Protein AF-A0AAE3ZMG8-F1 (afdb_monomer_lite)

Structure (mmCIF, N/CA/C/O backbone):
data_AF-A0AAE3ZMG8-F1
#
_entry.id   AF-A0AAE3ZMG8-F1
#
loop_
_atom_site.group_PDB
_atom_site.id
_atom_site.type_symbol
_atom_site.label_atom_id
_atom_site.label_alt_id
_atom_site.label_comp_id
_atom_site.label_asym_id
_atom_site.label_entity_id
_atom_site.label_seq_id
_atom_site.pdbx_PDB_ins_code
_atom_site.Cartn_x
_atom_site.Cartn_y
_atom_site.Cartn_z
_atom_site.occupancy
_atom_site.B_iso_or_equiv
_atom_site.auth_seq_id
_atom_site.auth_comp_id
_atom_site.auth_asym_id
_atom_site.auth_atom_id
_atom_site.pdbx_PDB_model_num
ATOM 1 N N . MET A 1 1 ? -21.920 10.314 2.705 1.00 50.03 1 MET A N 1
ATOM 2 C CA . MET A 1 1 ? -21.131 10.035 1.478 1.00 50.03 1 MET A CA 1
ATOM 3 C C . MET A 1 1 ? -19.921 9.108 1.680 1.00 50.03 1 MET A C 1
ATOM 5 O O . MET A 1 1 ? -19.613 8.367 0.763 1.00 50.03 1 MET A O 1
ATOM 9 N N . VAL A 1 2 ? -19.269 9.047 2.850 1.00 60.59 2 VAL A N 1
ATOM 10 C CA . VAL A 1 2 ? -17.964 8.353 3.040 1.00 60.59 2 VAL A CA 1
ATOM 11 C C . VAL A 1 2 ? -18.012 6.806 3.062 1.00 60.59 2 VAL A C 1
ATOM 13 O O . VAL A 1 2 ? -16.972 6.165 3.132 1.00 60.59 2 VAL A O 1
ATOM 16 N N . ARG A 1 3 ? -19.184 6.159 2.963 1.00 72.06 3 ARG A N 1
ATOM 17 C CA . ARG A 1 3 ? -19.316 4.702 3.212 1.00 72.06 3 ARG A CA 1
ATOM 18 C C . ARG A 1 3 ? -18.513 3.790 2.266 1.00 72.06 3 ARG A C 1
ATOM 20 O O . ARG A 1 3 ? -18.308 2.636 2.619 1.00 72.06 3 ARG A O 1
ATOM 27 N N . PHE A 1 4 ? -18.076 4.278 1.103 1.00 80.88 4 PHE A N 1
ATOM 28 C CA . PHE A 1 4 ? -17.367 3.464 0.103 1.00 80.88 4 PHE A CA 1
ATOM 29 C C . PHE A 1 4 ? -15.843 3.572 0.166 1.00 80.88 4 PHE A C 1
ATOM 31 O O . PHE A 1 4 ? -15.160 2.685 -0.338 1.00 80.88 4 PHE A O 1
ATOM 38 N N . LEU A 1 5 ? -15.300 4.638 0.763 1.00 88.12 5 LEU A N 1
ATOM 39 C CA . LEU A 1 5 ? -13.853 4.753 0.892 1.00 88.12 5 LEU A CA 1
ATOM 40 C C . LEU A 1 5 ? -13.399 3.851 2.046 1.00 88.12 5 LEU A C 1
ATOM 42 O O . LEU A 1 5 ? -13.980 3.924 3.134 1.00 88.12 5 LEU A O 1
ATOM 46 N N . PRO A 1 6 ? -12.366 3.013 1.844 1.00 90.50 6 PRO A N 1
ATOM 47 C CA . PRO A 1 6 ? -11.800 2.214 2.926 1.00 90.50 6 PRO A CA 1
ATOM 48 C C . PRO A 1 6 ? -11.409 3.153 4.067 1.00 90.50 6 PRO A C 1
ATOM 50 O O . PRO A 1 6 ? -10.982 4.279 3.810 1.00 90.50 6 PRO A O 1
ATOM 53 N N . SER A 1 7 ? -11.569 2.729 5.321 1.00 90.31 7 SER A N 1
ATOM 54 C CA . SER A 1 7 ? -11.161 3.528 6.484 1.00 90.31 7 SER A CA 1
ATOM 55 C C . SER A 1 7 ? -9.645 3.476 6.684 1.00 90.31 7 SER A C 1
ATOM 57 O O . SER A 1 7 ? -8.953 2.639 6.105 1.00 90.31 7 SER A O 1
ATOM 59 N N . ASP A 1 8 ? -9.082 4.409 7.459 1.00 90.50 8 ASP A N 1
ATOM 60 C CA . ASP A 1 8 ? -7.630 4.448 7.690 1.00 90.50 8 ASP A CA 1
ATOM 61 C C . ASP A 1 8 ? -7.142 3.172 8.387 1.00 90.50 8 ASP A C 1
ATOM 63 O O . ASP A 1 8 ? -6.090 2.630 8.056 1.00 90.50 8 ASP A O 1
ATOM 67 N N . LEU A 1 9 ? -7.994 2.634 9.261 1.00 92.94 9 LEU A N 1
ATOM 68 C CA . LEU A 1 9 ? -7.829 1.331 9.885 1.00 92.94 9 LEU A CA 1
ATOM 69 C C . LEU A 1 9 ? -7.692 0.200 8.854 1.00 92.94 9 LEU A C 1
ATOM 71 O O . LEU A 1 9 ? -6.789 -0.623 8.976 1.00 92.94 9 LEU A O 1
ATOM 75 N N . VAL A 1 10 ? -8.560 0.165 7.833 1.00 93.44 10 VAL A N 1
ATOM 76 C CA . VAL A 1 10 ? -8.515 -0.867 6.782 1.00 93.44 10 VAL A CA 1
ATOM 77 C C . VAL A 1 10 ? -7.213 -0.781 5.992 1.00 93.44 10 VAL A C 1
ATOM 79 O O . VAL A 1 10 ? -6.575 -1.806 5.790 1.00 93.44 10 VAL A O 1
ATOM 82 N N . ILE A 1 11 ? -6.780 0.423 5.607 1.00 93.00 11 ILE A N 1
ATOM 83 C CA . ILE A 1 11 ? -5.518 0.609 4.872 1.00 93.00 11 ILE A CA 1
ATOM 84 C C . ILE A 1 11 ? -4.338 0.079 5.687 1.00 93.00 11 ILE A C 1
ATOM 86 O O . ILE A 1 11 ? -3.571 -0.740 5.193 1.00 93.00 11 ILE A O 1
ATOM 90 N N . ARG A 1 12 ? -4.203 0.505 6.949 1.00 94.94 12 ARG A N 1
ATOM 91 C CA . ARG A 1 12 ? -3.089 0.075 7.813 1.00 94.94 12 ARG A CA 1
ATOM 92 C C . ARG A 1 12 ? -3.096 -1.432 8.053 1.00 94.94 12 ARG A C 1
ATOM 94 O O . ARG A 1 12 ? -2.036 -2.043 8.104 1.00 94.94 12 ARG A O 1
ATOM 101 N N . PHE A 1 13 ? -4.281 -2.025 8.181 1.00 95.94 13 PHE A N 1
ATOM 102 C CA . PHE A 1 13 ? -4.429 -3.467 8.333 1.00 95.94 13 PHE A CA 1
ATOM 103 C C . PHE A 1 13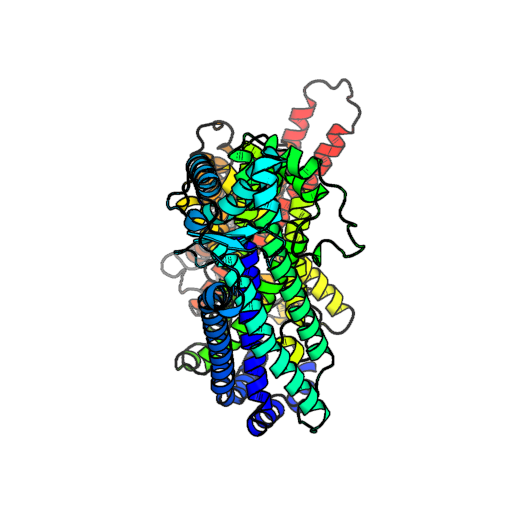 ? -4.022 -4.234 7.065 1.00 95.94 13 PHE A C 1
ATOM 105 O O . PHE A 1 13 ? -3.361 -5.265 7.169 1.00 95.94 13 PHE A O 1
ATOM 112 N N . LEU A 1 14 ? -4.366 -3.731 5.875 1.00 94.50 14 LEU A N 1
ATOM 113 C CA . LEU A 1 14 ? -3.940 -4.332 4.607 1.00 94.50 14 LEU A CA 1
ATOM 114 C C . LEU A 1 14 ? -2.424 -4.228 4.412 1.00 94.50 14 LEU A C 1
ATOM 116 O O . LEU A 1 14 ? -1.803 -5.223 4.061 1.00 94.50 14 LEU A O 1
ATOM 120 N N . VAL A 1 15 ? -1.828 -3.072 4.722 1.00 94.50 15 VAL A N 1
ATOM 121 C CA . VAL A 1 15 ? -0.366 -2.868 4.694 1.00 94.50 15 VAL A CA 1
ATOM 122 C C . VAL A 1 15 ? 0.339 -3.840 5.637 1.00 94.50 15 VAL A C 1
ATOM 124 O O . VAL A 1 15 ? 1.298 -4.493 5.239 1.00 94.50 15 VAL A O 1
ATOM 127 N N . LEU A 1 16 ? -0.169 -3.992 6.867 1.00 96.06 16 LEU A N 1
ATOM 128 C CA . LEU A 1 16 ? 0.341 -4.988 7.807 1.00 96.06 16 LEU A CA 1
ATOM 129 C C . LEU A 1 16 ? 0.241 -6.401 7.224 1.00 96.06 16 LEU A C 1
ATOM 131 O O . LEU A 1 16 ? 1.208 -7.144 7.273 1.00 96.06 16 LEU A O 1
ATOM 135 N N . THR A 1 17 ? -0.915 -6.769 6.671 1.00 95.75 17 THR A N 1
ATOM 136 C CA . THR A 1 17 ? -1.126 -8.110 6.109 1.00 95.75 17 THR A CA 1
ATOM 137 C C . THR A 1 17 ? -0.141 -8.387 4.974 1.00 95.75 17 THR A C 1
ATOM 139 O O . THR A 1 17 ? 0.499 -9.430 4.998 1.00 95.75 17 THR A O 1
ATOM 142 N N . ALA A 1 18 ? 0.038 -7.440 4.046 1.00 93.69 18 ALA A N 1
ATOM 143 C CA . ALA A 1 18 ? 0.968 -7.564 2.924 1.00 93.69 18 ALA A CA 1
ATOM 144 C C . ALA A 1 18 ? 2.426 -7.725 3.385 1.00 93.69 18 ALA A C 1
ATOM 146 O O . ALA A 1 18 ? 3.100 -8.645 2.927 1.00 93.69 18 ALA A O 1
ATOM 147 N N . LEU A 1 19 ? 2.884 -6.897 4.339 1.00 94.00 19 LEU A N 1
ATOM 148 C CA . LEU A 1 19 ? 4.222 -7.024 4.938 1.00 94.00 19 LEU A CA 1
ATOM 149 C C . LEU A 1 19 ? 4.441 -8.420 5.514 1.00 94.00 19 LEU A C 1
ATOM 151 O O . LEU A 1 19 ? 5.444 -9.066 5.226 1.00 94.00 19 LEU A O 1
ATOM 155 N N . LEU A 1 20 ? 3.487 -8.887 6.316 1.00 95.81 20 LEU A N 1
ATOM 156 C CA . LEU A 1 20 ? 3.576 -10.167 7.004 1.00 95.81 20 LEU A CA 1
ATOM 157 C C . LEU A 1 20 ? 3.607 -11.348 6.034 1.00 95.81 20 LEU A C 1
ATOM 159 O O . LEU A 1 20 ? 4.432 -12.244 6.204 1.00 95.81 20 LEU A O 1
ATOM 163 N N . THR A 1 21 ? 2.728 -11.361 5.029 1.00 95.06 21 THR A N 1
ATOM 164 C CA . THR A 1 21 ? 2.653 -12.463 4.062 1.00 95.06 21 THR A CA 1
ATOM 165 C C . THR A 1 21 ? 3.865 -12.489 3.145 1.00 95.06 21 THR A C 1
ATOM 167 O O . THR A 1 21 ? 4.436 -13.556 2.962 1.00 95.06 21 THR A O 1
ATOM 170 N N . ALA A 1 22 ? 4.304 -11.338 2.626 1.00 92.19 22 ALA A N 1
ATOM 171 C CA . ALA A 1 22 ? 5.465 -11.271 1.741 1.00 92.19 22 ALA A CA 1
ATOM 172 C C . ALA A 1 22 ? 6.757 -11.661 2.479 1.00 92.19 22 ALA A C 1
ATOM 174 O O . ALA A 1 22 ? 7.488 -12.539 2.031 1.00 92.19 22 ALA A O 1
ATOM 175 N N . THR A 1 23 ? 6.972 -11.112 3.681 1.00 92.69 23 THR A N 1
ATOM 176 C CA . THR A 1 23 ? 8.130 -11.478 4.514 1.00 92.69 23 THR A CA 1
ATOM 177 C C . THR A 1 23 ? 8.123 -12.967 4.856 1.00 92.69 23 THR A C 1
ATOM 179 O O . THR A 1 23 ? 9.157 -13.618 4.797 1.00 92.69 23 THR A O 1
ATOM 182 N N . THR A 1 24 ? 6.959 -13.531 5.194 1.00 95.19 24 THR A N 1
ATOM 183 C CA . THR A 1 24 ? 6.858 -14.958 5.537 1.00 95.19 24 THR A CA 1
ATOM 184 C C . THR A 1 24 ? 7.104 -15.858 4.334 1.00 95.19 24 THR A C 1
ATOM 186 O O . THR A 1 24 ? 7.843 -16.826 4.467 1.00 95.19 24 THR A O 1
ATOM 189 N N . ALA A 1 25 ? 6.544 -15.534 3.167 1.00 93.06 25 ALA A N 1
ATOM 190 C CA . ALA A 1 25 ? 6.815 -16.268 1.935 1.00 93.06 25 ALA A CA 1
ATOM 191 C C . ALA A 1 25 ? 8.317 -16.288 1.622 1.00 93.06 25 ALA A C 1
ATOM 193 O O . ALA A 1 25 ? 8.880 -17.352 1.378 1.00 93.06 25 ALA A O 1
ATOM 194 N N . SER A 1 26 ? 8.976 -15.131 1.711 1.00 89.62 26 SER A N 1
ATOM 195 C CA . SER A 1 26 ? 10.410 -15.017 1.451 1.00 89.62 26 SER A CA 1
ATOM 196 C C . SER A 1 26 ? 11.259 -15.785 2.475 1.00 89.62 26 SER A C 1
ATOM 198 O O . SER A 1 26 ? 12.129 -16.558 2.079 1.00 89.62 26 SER A O 1
ATOM 200 N N . VAL A 1 27 ? 10.952 -15.673 3.775 1.00 92.06 27 VAL A N 1
ATOM 201 C CA . VAL A 1 27 ? 11.641 -16.435 4.831 1.00 92.06 27 VAL A CA 1
ATOM 202 C C . VAL A 1 27 ? 11.484 -17.937 4.624 1.00 92.06 27 VAL A C 1
ATOM 204 O O . VAL A 1 27 ? 12.474 -18.647 4.689 1.00 92.06 27 VAL A O 1
ATOM 207 N N . TYR A 1 28 ? 10.285 -18.448 4.341 1.00 94.31 28 TYR A N 1
ATOM 208 C CA . TYR A 1 28 ? 10.113 -19.891 4.142 1.00 94.31 28 TYR A CA 1
ATOM 209 C C . TYR A 1 28 ? 10.759 -20.399 2.849 1.00 94.31 28 TYR A C 1
ATOM 211 O O . TYR A 1 28 ? 11.277 -21.512 2.843 1.00 94.31 28 TYR A O 1
ATOM 219 N N . GLY A 1 29 ? 10.785 -19.592 1.783 1.00 90.06 29 GLY A N 1
ATOM 220 C CA . GLY A 1 29 ? 11.572 -19.906 0.588 1.00 90.06 29 GLY A CA 1
ATOM 221 C C . GLY A 1 29 ? 13.067 -20.025 0.905 1.00 90.06 29 GLY A C 1
ATOM 222 O O . GLY A 1 29 ? 13.722 -20.949 0.434 1.00 90.06 29 GLY A O 1
ATOM 223 N N . HIS A 1 30 ? 13.587 -19.155 1.774 1.00 88.19 30 HIS A N 1
ATOM 224 C CA . HIS A 1 30 ? 14.954 -19.256 2.283 1.00 88.19 30 HIS A CA 1
ATOM 225 C C . HIS A 1 30 ? 15.157 -20.486 3.180 1.00 88.19 30 HIS A C 1
ATOM 227 O O . HIS A 1 30 ? 16.099 -21.237 2.960 1.00 88.19 30 HIS A O 1
ATOM 233 N N . LEU A 1 31 ? 14.243 -20.768 4.119 1.00 92.50 31 LEU A N 1
ATOM 234 C CA . LEU A 1 31 ? 14.303 -21.972 4.962 1.00 92.50 31 LEU A CA 1
ATOM 235 C C . LEU A 1 31 ? 14.399 -23.256 4.124 1.00 92.50 31 LEU A C 1
ATOM 237 O O . LEU A 1 31 ? 15.045 -24.213 4.548 1.00 92.50 31 LEU A O 1
ATOM 241 N N . TRP A 1 32 ? 13.784 -23.287 2.938 1.00 93.25 32 TRP A N 1
ATOM 242 C CA . TRP A 1 32 ? 13.938 -24.405 2.014 1.00 93.25 32 TRP A CA 1
ATOM 243 C C . TRP A 1 32 ? 15.383 -24.561 1.534 1.00 93.25 32 TRP A C 1
ATOM 245 O O . TRP A 1 32 ? 15.929 -25.654 1.666 1.00 93.25 32 TRP A O 1
ATOM 255 N N . ILE A 1 33 ? 16.017 -23.480 1.061 1.00 88.25 33 ILE A N 1
ATOM 256 C CA . ILE A 1 33 ? 17.433 -23.483 0.651 1.00 88.25 33 ILE A CA 1
ATOM 257 C C . ILE A 1 33 ? 18.290 -23.990 1.812 1.00 88.25 33 ILE A C 1
ATOM 259 O O . ILE A 1 33 ? 19.059 -24.936 1.656 1.00 88.25 33 ILE A O 1
ATOM 263 N N . VAL A 1 34 ? 18.051 -23.444 3.008 1.00 88.75 34 VAL A N 1
ATOM 264 C CA . VAL A 1 34 ? 18.803 -23.788 4.216 1.00 88.75 34 VAL A CA 1
ATOM 265 C C . VAL A 1 34 ? 18.671 -25.261 4.589 1.00 88.75 34 VAL A C 1
ATOM 267 O O . VAL A 1 34 ? 19.618 -25.890 5.051 1.00 88.75 34 VAL A O 1
ATOM 270 N N . THR A 1 35 ? 17.497 -25.849 4.407 1.00 92.81 35 THR A N 1
ATOM 271 C CA . THR A 1 35 ? 17.254 -27.250 4.775 1.00 92.81 35 THR A CA 1
ATOM 272 C C . THR A 1 35 ? 17.656 -28.243 3.681 1.00 92.81 35 THR A C 1
ATOM 274 O O . THR A 1 35 ? 17.648 -29.446 3.936 1.00 92.81 35 THR A O 1
ATOM 277 N N . HIS A 1 36 ? 18.053 -27.767 2.493 1.00 94.00 36 HIS A N 1
ATOM 278 C CA . HIS A 1 36 ? 18.393 -28.591 1.329 1.00 94.00 36 HIS A CA 1
ATOM 279 C C . HIS A 1 36 ? 19.785 -28.221 0.773 1.00 94.00 36 HIS A C 1
ATOM 281 O O . HIS A 1 36 ? 19.894 -27.678 -0.325 1.00 94.00 36 HIS A O 1
ATOM 287 N N . PRO A 1 37 ? 20.884 -28.582 1.463 1.00 90.31 37 PRO A N 1
ATOM 288 C CA . PRO A 1 37 ? 22.245 -28.163 1.096 1.00 90.31 37 PRO A CA 1
ATOM 289 C C . PRO A 1 37 ? 22.731 -28.689 -0.267 1.00 90.31 37 PRO A C 1
ATOM 291 O O . PRO A 1 37 ? 23.706 -28.189 -0.822 1.00 90.31 37 PRO A O 1
ATOM 294 N N . ALA A 1 38 ? 22.100 -29.732 -0.814 1.00 91.31 38 ALA A N 1
ATOM 295 C CA . ALA A 1 38 ? 22.361 -30.173 -2.186 1.00 91.31 38 ALA A CA 1
ATOM 296 C C . ALA A 1 38 ? 21.775 -29.196 -3.220 1.00 91.31 38 ALA A C 1
ATOM 298 O O . ALA A 1 38 ? 22.423 -28.912 -4.220 1.00 91.31 38 ALA A O 1
ATOM 299 N N . ALA A 1 39 ? 20.584 -28.654 -2.951 1.00 88.50 39 ALA A N 1
ATOM 300 C CA . ALA A 1 39 ? 19.966 -27.632 -3.784 1.00 88.50 39 ALA A CA 1
ATOM 301 C C . ALA A 1 39 ? 20.710 -26.297 -3.674 1.00 88.50 39 ALA A C 1
ATOM 303 O O . ALA A 1 39 ? 20.927 -25.652 -4.691 1.00 88.50 39 ALA A O 1
ATOM 304 N N . GLU A 1 40 ? 21.142 -25.914 -2.465 1.00 88.50 40 GLU A N 1
ATOM 305 C CA . GLU A 1 40 ? 21.982 -24.727 -2.243 1.00 88.50 40 GLU A CA 1
ATOM 306 C C . GLU A 1 40 ? 23.254 -24.786 -3.099 1.00 88.50 40 GLU A C 1
ATOM 308 O O . GLU A 1 40 ? 23.520 -23.858 -3.854 1.00 88.50 40 GLU A O 1
ATOM 313 N N . ARG A 1 41 ? 23.987 -25.909 -3.051 1.00 88.62 41 ARG A N 1
ATOM 314 C CA . ARG A 1 41 ? 25.181 -26.117 -3.884 1.00 88.62 41 ARG A CA 1
ATOM 315 C C . ARG A 1 41 ? 24.862 -26.096 -5.371 1.00 88.62 41 ARG A C 1
ATOM 317 O O . ARG A 1 41 ? 25.515 -25.367 -6.094 1.00 88.62 41 ARG A O 1
ATOM 324 N N . ALA A 1 42 ? 23.821 -26.805 -5.810 1.00 86.31 42 ALA A N 1
ATOM 325 C CA . ALA A 1 42 ? 23.426 -26.793 -7.216 1.00 86.31 42 ALA A CA 1
ATOM 326 C C . ALA A 1 42 ? 23.119 -25.371 -7.714 1.00 86.31 42 ALA A C 1
ATOM 328 O O . ALA A 1 42 ? 23.551 -25.000 -8.796 1.00 86.31 42 ALA A O 1
ATOM 329 N N . VAL A 1 43 ? 22.412 -24.558 -6.921 1.00 82.62 43 VAL A N 1
ATOM 330 C CA . VAL A 1 43 ? 22.139 -23.153 -7.259 1.00 82.62 43 VAL A CA 1
ATOM 331 C C . VAL A 1 43 ? 23.417 -22.312 -7.233 1.00 82.62 43 VAL A C 1
ATOM 333 O O . VAL A 1 43 ? 23.599 -21.492 -8.125 1.00 82.62 43 VAL A O 1
ATOM 336 N N . ALA A 1 44 ? 24.303 -22.509 -6.256 1.00 83.56 44 ALA A N 1
ATOM 337 C CA . ALA A 1 44 ? 25.583 -21.806 -6.196 1.00 83.56 44 ALA A CA 1
ATOM 338 C C . ALA A 1 44 ? 26.470 -22.137 -7.408 1.00 83.56 44 ALA A C 1
ATOM 340 O O . ALA A 1 44 ? 27.023 -21.229 -8.018 1.00 83.56 44 ALA A O 1
ATOM 341 N N . ASP A 1 45 ? 26.526 -23.406 -7.814 1.00 83.81 45 ASP A N 1
ATOM 342 C CA . ASP A 1 45 ? 27.256 -23.866 -8.997 1.00 83.81 45 ASP A CA 1
ATOM 343 C C . ASP A 1 45 ? 26.679 -23.227 -10.273 1.00 83.81 45 ASP A C 1
ATOM 345 O O . ASP A 1 45 ? 27.438 -22.747 -11.113 1.00 83.81 45 ASP A O 1
ATOM 349 N N . CYS A 1 46 ? 25.344 -23.115 -10.375 1.00 79.56 46 CYS A N 1
ATOM 350 C CA . CYS A 1 46 ? 24.665 -22.415 -11.476 1.00 79.56 46 CYS A CA 1
ATOM 351 C C . CYS A 1 46 ? 25.006 -20.915 -11.570 1.00 79.56 46 CYS A C 1
ATOM 353 O O . CYS A 1 46 ? 24.792 -20.318 -12.623 1.00 79.56 46 CYS A O 1
ATOM 355 N N . VAL A 1 47 ? 25.425 -20.289 -10.464 1.00 73.44 47 VAL A N 1
ATOM 356 C CA . VAL A 1 47 ? 25.639 -18.833 -10.338 1.00 73.44 47 VAL A CA 1
ATOM 357 C C . VAL A 1 47 ? 27.131 -18.482 -10.209 1.00 73.44 47 VAL A C 1
ATOM 359 O O . VAL A 1 47 ? 27.488 -17.308 -10.226 1.00 73.44 47 VAL A O 1
ATOM 362 N N . SER A 1 48 ? 28.018 -19.472 -10.079 1.00 73.12 48 SER A N 1
ATOM 363 C CA . SER A 1 48 ? 29.438 -19.245 -9.801 1.00 73.12 48 SER A CA 1
ATOM 364 C C . SER A 1 48 ? 30.161 -18.418 -10.885 1.00 73.12 48 SER A C 1
ATOM 366 O O . SER A 1 48 ? 29.832 -18.448 -12.069 1.00 73.12 48 SER A O 1
ATOM 368 N N . LEU A 1 49 ? 31.136 -17.630 -10.420 1.00 50.75 49 LEU A N 1
ATOM 369 C CA . LEU A 1 49 ? 31.697 -16.412 -11.026 1.00 50.75 49 LEU A CA 1
ATOM 370 C C . LEU A 1 49 ? 32.424 -16.545 -12.379 1.00 50.75 49 LEU A C 1
ATOM 372 O O . LEU A 1 49 ? 32.631 -15.517 -13.024 1.00 50.75 49 LEU A O 1
ATOM 376 N N . ASP A 1 50 ? 32.750 -17.752 -12.850 1.00 52.53 50 ASP A N 1
ATOM 377 C CA . ASP A 1 50 ? 33.450 -17.942 -14.138 1.00 52.53 50 ASP A CA 1
ATOM 378 C C . ASP A 1 50 ? 32.620 -17.463 -15.349 1.00 52.53 50 ASP A C 1
ATOM 380 O O . ASP A 1 50 ? 33.179 -17.084 -16.381 1.00 52.53 50 ASP A O 1
ATOM 384 N N . ASP A 1 51 ? 31.290 -17.414 -15.219 1.00 53.00 51 ASP A N 1
ATOM 385 C CA . ASP A 1 51 ? 30.404 -16.843 -16.238 1.00 53.00 51 ASP A CA 1
ATOM 386 C C . ASP A 1 51 ? 30.040 -15.369 -15.969 1.00 53.00 51 ASP A C 1
ATOM 388 O O . ASP A 1 51 ? 29.687 -14.660 -16.908 1.00 53.00 51 ASP A O 1
ATOM 392 N N . LEU A 1 52 ? 30.193 -14.865 -14.733 1.00 48.75 52 LEU A N 1
ATOM 393 C CA . LEU A 1 52 ? 29.965 -13.453 -14.374 1.00 48.75 52 LEU A CA 1
ATOM 394 C C . LEU A 1 52 ? 31.140 -12.540 -14.735 1.00 48.75 52 LEU A C 1
ATOM 396 O O . LEU A 1 52 ? 30.908 -11.428 -15.204 1.00 48.75 52 LEU A O 1
ATOM 400 N N . GLU A 1 53 ? 32.389 -12.987 -14.590 1.00 46.78 53 GLU A N 1
ATOM 401 C CA . GLU A 1 53 ? 33.551 -12.208 -15.047 1.00 46.78 53 GLU A CA 1
ATOM 402 C C . GLU A 1 53 ? 33.574 -12.058 -16.575 1.00 46.78 53 GLU A C 1
ATOM 404 O O . GLU A 1 53 ? 33.935 -10.997 -17.082 1.00 46.78 53 GLU A O 1
ATOM 409 N N . ARG A 1 54 ? 33.055 -13.046 -17.320 1.00 49.94 54 ARG A N 1
ATOM 410 C CA . ARG A 1 54 ? 32.809 -12.908 -18.765 1.00 49.94 54 ARG A CA 1
ATOM 411 C C . ARG A 1 54 ? 31.761 -11.844 -19.099 1.00 49.94 54 ARG A C 1
ATOM 413 O O . ARG A 1 54 ? 31.795 -11.327 -20.210 1.00 49.94 54 ARG A O 1
ATOM 420 N N . MET A 1 55 ? 30.858 -11.485 -18.177 1.00 45.88 55 MET A N 1
ATOM 421 C CA . MET A 1 55 ? 29.822 -10.465 -18.410 1.00 45.88 55 MET A CA 1
ATOM 422 C C . MET A 1 55 ? 30.354 -9.031 -18.406 1.00 45.88 55 MET A C 1
ATOM 424 O O . MET A 1 55 ? 29.732 -8.171 -19.026 1.00 45.88 55 MET A O 1
ATOM 428 N N . ALA A 1 56 ? 31.492 -8.757 -17.761 1.00 47.69 56 ALA A N 1
ATOM 429 C CA . ALA A 1 56 ? 32.094 -7.422 -17.774 1.00 47.69 56 ALA A CA 1
ATOM 430 C C . ALA A 1 56 ? 32.601 -7.014 -19.175 1.00 47.69 56 ALA A C 1
ATOM 432 O O . ALA A 1 56 ? 32.633 -5.823 -19.485 1.00 47.69 56 ALA A O 1
ATOM 433 N N . ASP A 1 57 ? 32.913 -7.998 -20.030 1.00 45.47 57 ASP A N 1
ATOM 434 C CA . ASP A 1 57 ? 33.354 -7.809 -21.419 1.00 45.47 57 ASP A CA 1
ATOM 435 C C . ASP A 1 57 ? 32.211 -7.918 -22.450 1.00 45.47 57 ASP A C 1
ATOM 437 O O . ASP A 1 57 ? 32.420 -7.705 -23.650 1.00 45.47 57 ASP A O 1
ATOM 441 N N . VAL A 1 58 ? 30.980 -8.228 -22.020 1.00 46.03 58 VAL A N 1
ATOM 442 C CA . VAL A 1 58 ? 29.825 -8.315 -22.923 1.00 46.03 58 VAL A CA 1
ATOM 443 C C . VAL A 1 58 ? 29.373 -6.908 -23.293 1.00 46.03 58 VAL A C 1
ATOM 445 O O . VAL A 1 58 ? 28.773 -6.179 -22.503 1.00 46.03 58 VAL A O 1
ATOM 448 N N . SER A 1 59 ? 29.638 -6.529 -24.543 1.00 45.59 59 SER A N 1
ATOM 449 C CA . SER A 1 59 ? 29.082 -5.314 -25.127 1.00 45.59 59 SER A CA 1
ATOM 450 C C . SER A 1 59 ? 27.546 -5.371 -25.073 1.00 45.59 59 SER A C 1
ATOM 452 O O . SER A 1 59 ? 26.958 -6.312 -25.617 1.00 45.59 59 SER A O 1
ATOM 454 N N . PRO A 1 60 ? 26.859 -4.355 -24.514 1.00 44.72 60 PRO A N 1
ATOM 455 C CA . PRO A 1 60 ? 25.393 -4.277 -24.505 1.00 44.72 60 PRO A CA 1
ATOM 456 C C . PRO A 1 60 ? 24.770 -4.215 -25.914 1.00 44.72 60 PRO A C 1
ATOM 458 O O . PRO A 1 60 ? 23.550 -4.191 -26.050 1.00 44.72 60 PRO A O 1
ATOM 461 N N . ALA A 1 61 ? 25.588 -4.212 -26.971 1.00 43.50 61 ALA A N 1
ATOM 462 C CA . ALA A 1 61 ? 25.163 -4.158 -28.361 1.00 43.50 61 ALA A CA 1
ATOM 463 C C . ALA A 1 61 ? 24.431 -5.417 -28.869 1.00 43.50 61 ALA A C 1
ATOM 465 O O . ALA A 1 61 ? 23.836 -5.347 -29.941 1.00 43.50 61 ALA A O 1
ATOM 466 N N . THR A 1 62 ? 24.424 -6.555 -28.155 1.00 50.50 62 THR A N 1
ATOM 467 C CA . THR A 1 62 ? 23.654 -7.736 -28.603 1.00 50.50 62 THR A CA 1
ATOM 468 C C . THR A 1 62 ? 22.710 -8.278 -27.527 1.00 50.50 62 THR A C 1
ATOM 470 O O . THR A 1 62 ? 23.068 -9.115 -26.703 1.00 50.50 62 THR A O 1
ATOM 473 N N . ALA A 1 63 ? 21.446 -7.840 -27.575 1.00 47.16 63 ALA A N 1
ATOM 474 C CA . ALA A 1 63 ? 20.354 -8.339 -26.727 1.00 47.16 63 ALA A CA 1
ATOM 475 C C . ALA A 1 63 ? 20.234 -9.881 -26.721 1.00 47.16 63 ALA A C 1
ATOM 477 O O . ALA A 1 63 ? 19.876 -10.470 -25.703 1.00 47.16 63 ALA A O 1
ATOM 478 N N . ALA A 1 64 ? 20.622 -10.533 -27.823 1.00 49.19 64 ALA A N 1
ATOM 479 C CA . ALA A 1 64 ? 20.644 -11.988 -27.968 1.00 49.19 64 ALA A CA 1
ATOM 480 C C . ALA A 1 64 ? 21.608 -12.707 -26.996 1.00 49.19 64 ALA A C 1
ATOM 482 O O . ALA A 1 64 ? 21.345 -13.841 -26.597 1.00 49.19 64 ALA A O 1
ATOM 483 N N . GLN A 1 65 ? 22.714 -12.073 -26.584 1.00 53.00 65 GLN A N 1
ATOM 484 C CA . GLN A 1 65 ? 23.664 -12.677 -25.635 1.00 53.00 65 GLN A CA 1
ATOM 485 C C . GLN A 1 65 ? 23.138 -12.630 -24.194 1.00 53.00 65 GLN A C 1
ATOM 487 O O . GLN A 1 65 ? 23.226 -13.622 -23.470 1.00 53.00 65 GLN A O 1
ATOM 492 N N . VAL A 1 66 ? 22.521 -11.512 -23.799 1.00 54.03 66 VAL A N 1
ATOM 493 C CA . VAL A 1 66 ? 21.861 -11.357 -22.488 1.00 54.03 66 VAL A CA 1
ATOM 494 C C . VAL A 1 66 ? 20.674 -12.322 -22.356 1.00 54.03 66 VAL A C 1
ATOM 496 O O . VAL A 1 66 ? 20.465 -12.929 -21.301 1.00 54.03 66 VAL A O 1
ATOM 499 N N . GLU A 1 67 ? 19.931 -12.520 -23.448 1.00 57.25 67 GLU A N 1
ATOM 500 C CA . GLU A 1 67 ? 18.842 -13.495 -23.550 1.00 57.25 67 GLU A CA 1
ATOM 501 C C . GLU A 1 67 ? 19.341 -14.936 -23.347 1.00 57.25 67 GLU A C 1
ATOM 503 O O . GLU A 1 67 ? 18.785 -15.664 -22.522 1.00 57.25 67 GLU A O 1
ATOM 508 N N . GLY A 1 68 ? 20.428 -15.331 -24.020 1.00 59.62 68 GLY A N 1
ATOM 509 C CA . GLY A 1 68 ? 21.003 -16.673 -23.902 1.00 59.62 68 GLY A CA 1
ATOM 510 C C . GLY A 1 68 ? 21.452 -17.025 -22.480 1.00 59.62 68 GLY A C 1
ATOM 511 O O . GLY A 1 68 ? 21.121 -18.100 -21.980 1.00 59.62 68 GLY A O 1
ATOM 512 N N . MET A 1 69 ? 22.145 -16.112 -21.795 1.00 60.41 69 MET A N 1
ATOM 513 C CA . MET A 1 69 ? 22.676 -16.370 -20.448 1.00 60.41 69 MET A CA 1
ATOM 514 C C . MET A 1 69 ? 21.579 -16.437 -19.385 1.00 60.41 69 MET A C 1
ATOM 516 O O . MET A 1 69 ? 21.569 -17.355 -18.566 1.00 60.41 69 MET A O 1
ATOM 520 N N . THR A 1 70 ? 20.599 -15.528 -19.445 1.00 64.75 70 THR A N 1
ATOM 521 C CA . THR A 1 70 ? 19.454 -15.550 -18.523 1.00 64.75 70 THR A CA 1
ATOM 522 C C . THR A 1 70 ? 18.713 -16.880 -18.639 1.00 64.75 70 THR A C 1
ATOM 524 O O . THR A 1 70 ? 18.420 -17.522 -17.636 1.00 64.75 70 THR A O 1
ATOM 527 N N . VAL A 1 71 ? 18.460 -17.359 -19.860 1.00 65.25 71 VAL A N 1
ATOM 528 C CA . VAL A 1 71 ? 17.773 -18.638 -20.087 1.00 65.25 71 VAL A CA 1
ATOM 529 C C . VAL A 1 71 ? 18.559 -19.825 -19.511 1.00 65.25 71 VAL A C 1
ATOM 531 O O . VAL A 1 71 ? 17.946 -20.713 -18.916 1.00 65.25 71 VAL A O 1
ATOM 534 N N . VAL A 1 72 ? 19.892 -19.832 -19.618 1.00 68.50 72 VAL A N 1
ATOM 535 C CA . VAL A 1 72 ? 20.749 -20.901 -19.070 1.00 68.50 72 VAL A CA 1
ATOM 536 C C . VAL A 1 72 ? 20.707 -20.933 -17.543 1.00 68.50 72 VAL A C 1
ATOM 538 O O . VAL A 1 72 ? 20.409 -21.984 -16.968 1.00 68.50 72 VAL A O 1
ATOM 541 N N . THR A 1 73 ? 20.919 -19.796 -16.874 1.00 70.50 73 THR A N 1
ATOM 542 C CA . THR A 1 73 ? 20.831 -19.717 -15.405 1.00 70.50 73 THR A CA 1
ATOM 543 C C . THR A 1 73 ? 19.453 -20.165 -14.925 1.00 70.50 73 THR A C 1
ATOM 545 O O . THR A 1 73 ? 19.327 -20.916 -13.957 1.00 70.50 73 THR A O 1
ATOM 548 N N . LEU A 1 74 ? 18.402 -19.772 -15.643 1.00 69.44 74 LEU A N 1
ATOM 549 C CA . LEU A 1 74 ? 17.034 -20.146 -15.314 1.00 69.44 74 LEU A CA 1
ATOM 550 C C . LEU A 1 74 ? 16.762 -21.635 -15.484 1.00 69.44 74 LEU A C 1
ATOM 552 O O . LEU A 1 74 ? 16.179 -22.245 -14.585 1.00 69.44 74 LEU A O 1
ATOM 556 N N . ALA A 1 75 ? 17.202 -22.241 -16.585 1.00 72.56 75 ALA A N 1
ATOM 557 C CA . ALA A 1 75 ? 17.108 -23.685 -16.777 1.00 72.56 75 ALA A CA 1
ATOM 558 C C . ALA A 1 75 ? 17.825 -24.441 -15.644 1.00 72.56 75 ALA A C 1
ATOM 560 O O . ALA A 1 75 ? 17.303 -25.438 -15.146 1.00 72.56 75 ALA A O 1
ATOM 561 N N . CYS A 1 76 ? 18.957 -23.909 -15.177 1.00 81.50 76 CYS A N 1
ATOM 562 C CA . CYS A 1 76 ? 19.759 -24.488 -14.105 1.00 81.50 76 CYS A CA 1
ATOM 563 C C . CYS A 1 76 ? 19.061 -24.435 -12.729 1.00 81.50 76 CYS A C 1
ATOM 565 O O . CYS A 1 76 ? 19.038 -25.431 -12.007 1.00 81.50 76 CYS A O 1
ATOM 567 N N . VAL A 1 77 ? 18.406 -23.320 -12.371 1.00 81.69 77 VAL A N 1
ATOM 568 C CA . VAL A 1 77 ? 17.709 -23.181 -11.069 1.00 81.69 77 VAL A CA 1
ATOM 569 C C . VAL A 1 77 ? 16.294 -23.775 -11.046 1.00 81.69 77 VAL A C 1
ATOM 571 O O . VAL A 1 77 ? 15.741 -24.022 -9.970 1.00 81.69 77 VAL A O 1
ATOM 574 N N . THR A 1 78 ? 15.694 -24.033 -12.214 1.00 82.50 78 THR A N 1
ATOM 575 C CA . THR A 1 78 ? 14.307 -24.521 -12.354 1.00 82.50 78 THR A CA 1
ATOM 576 C C . THR A 1 78 ? 13.982 -25.766 -11.510 1.00 82.50 78 THR A C 1
ATOM 578 O O . THR A 1 78 ? 12.924 -25.769 -10.873 1.00 82.50 78 THR A O 1
ATOM 581 N N . PRO A 1 79 ? 14.845 -26.800 -11.406 1.00 86.56 79 PRO A N 1
ATOM 582 C CA . PRO A 1 79 ? 14.553 -27.983 -10.589 1.00 86.56 79 PRO A CA 1
ATOM 583 C C . PRO A 1 79 ? 14.293 -27.661 -9.108 1.00 86.56 79 PRO A C 1
ATOM 585 O O . PRO A 1 79 ? 13.484 -28.320 -8.456 1.00 86.56 79 PRO A O 1
ATOM 588 N N . ASN A 1 80 ? 14.930 -26.607 -8.592 1.00 86.50 80 ASN A N 1
ATOM 589 C CA . ASN A 1 80 ? 14.864 -26.192 -7.191 1.00 86.50 80 ASN A CA 1
ATOM 590 C C . ASN A 1 80 ? 13.709 -25.210 -6.907 1.00 86.50 80 ASN A C 1
ATOM 592 O O . ASN A 1 80 ? 13.239 -25.088 -5.774 1.00 86.50 80 ASN A O 1
ATOM 596 N N . ALA A 1 81 ? 13.192 -24.550 -7.946 1.00 84.00 81 ALA A N 1
ATOM 597 C CA . ALA A 1 81 ? 12.149 -23.532 -7.849 1.00 84.00 81 ALA A CA 1
ATOM 598 C C . ALA A 1 81 ? 10.846 -24.043 -7.205 1.00 84.00 81 ALA A C 1
ATOM 600 O O . ALA A 1 81 ? 10.211 -23.343 -6.415 1.00 84.00 81 ALA A O 1
ATOM 601 N N . THR A 1 82 ? 10.448 -25.281 -7.510 1.00 86.19 82 THR A N 1
ATOM 602 C CA . THR A 1 82 ? 9.200 -25.868 -6.990 1.00 86.19 82 THR A CA 1
ATOM 603 C C . THR A 1 82 ? 9.232 -26.068 -5.473 1.00 86.19 82 THR A C 1
ATOM 605 O O . THR A 1 82 ? 8.224 -25.832 -4.803 1.00 86.19 82 THR A O 1
ATOM 608 N N . GLY A 1 83 ? 10.390 -26.441 -4.920 1.00 90.50 83 GLY A N 1
ATOM 609 C CA . GLY A 1 83 ? 10.590 -26.604 -3.482 1.00 90.50 83 GLY A CA 1
ATOM 610 C C . GLY A 1 83 ? 10.522 -25.270 -2.739 1.00 90.50 83 GLY A C 1
ATOM 611 O O . GLY A 1 83 ? 9.753 -25.141 -1.781 1.00 90.50 83 GLY A O 1
ATOM 612 N N . MET A 1 84 ? 11.231 -24.254 -3.247 1.00 88.81 84 MET A N 1
ATOM 613 C CA . MET A 1 84 ? 11.180 -22.884 -2.720 1.00 88.81 84 MET A CA 1
ATOM 614 C C . MET A 1 84 ? 9.753 -22.329 -2.713 1.00 88.81 84 MET A C 1
ATOM 616 O O . MET A 1 84 ? 9.275 -21.852 -1.680 1.00 88.81 84 MET A O 1
ATOM 620 N N . LEU A 1 85 ? 9.050 -22.429 -3.846 1.00 88.12 85 LEU A N 1
ATOM 621 C CA . LEU A 1 85 ? 7.666 -21.977 -3.985 1.00 88.12 85 LEU A CA 1
ATOM 622 C C . LEU A 1 85 ? 6.731 -22.740 -3.038 1.00 88.12 85 LEU A C 1
ATOM 624 O O . LEU A 1 85 ? 5.900 -22.126 -2.363 1.00 88.12 85 LEU A O 1
ATOM 628 N N . GLY A 1 86 ? 6.878 -24.064 -2.952 1.00 91.81 86 GLY A N 1
ATOM 629 C CA . GLY A 1 86 ? 6.089 -24.912 -2.063 1.00 91.81 86 GLY A CA 1
ATOM 630 C C . GLY A 1 86 ? 6.212 -24.486 -0.600 1.00 91.81 86 GLY A C 1
ATOM 631 O O . GLY A 1 86 ? 5.197 -24.311 0.078 1.00 91.81 86 GLY A O 1
ATOM 632 N N . TRP A 1 87 ? 7.434 -24.233 -0.129 1.00 94.94 87 TRP A N 1
ATOM 633 C CA . TRP A 1 87 ? 7.683 -23.753 1.231 1.00 94.94 87 TRP A CA 1
ATOM 634 C C . TRP A 1 87 ? 7.179 -22.327 1.453 1.00 94.94 87 TRP A C 1
ATOM 636 O O . TRP A 1 87 ? 6.520 -22.073 2.463 1.00 94.94 87 TRP A O 1
ATOM 646 N N . ALA A 1 88 ? 7.405 -21.412 0.507 1.00 91.94 88 ALA A N 1
ATOM 647 C CA . ALA A 1 88 ? 6.907 -20.038 0.581 1.00 91.94 88 ALA A CA 1
ATOM 648 C C . ALA A 1 88 ? 5.373 -19.986 0.731 1.00 91.94 88 ALA A C 1
ATOM 650 O O . ALA A 1 88 ? 4.836 -19.271 1.590 1.00 91.94 88 ALA A O 1
ATOM 651 N N . VAL A 1 89 ? 4.653 -20.788 -0.062 1.00 92.19 89 VAL A N 1
ATOM 652 C CA . VAL A 1 89 ? 3.192 -20.925 0.024 1.00 92.19 89 VAL A CA 1
ATOM 653 C C . VAL A 1 89 ? 2.786 -21.586 1.342 1.00 92.19 89 VAL A C 1
ATOM 655 O O . VAL A 1 89 ? 1.918 -21.052 2.037 1.00 92.19 89 VAL A O 1
ATOM 658 N N . ALA A 1 90 ? 3.422 -22.697 1.726 1.00 96.25 90 ALA A N 1
ATOM 659 C CA . ALA A 1 90 ? 3.109 -23.418 2.959 1.00 96.25 90 ALA A CA 1
ATOM 660 C C . ALA A 1 90 ? 3.282 -22.537 4.207 1.00 96.25 90 ALA A C 1
ATOM 662 O O . ALA A 1 90 ? 2.375 -22.469 5.038 1.00 96.25 90 ALA A O 1
ATOM 663 N N . GLY A 1 91 ? 4.388 -21.795 4.308 1.00 96.56 91 GLY A N 1
ATOM 664 C CA . GLY A 1 91 ? 4.642 -20.851 5.397 1.00 96.56 91 GLY A CA 1
ATOM 665 C C . GLY A 1 91 ? 3.608 -19.730 5.462 1.00 96.56 91 GLY A C 1
ATOM 666 O O . GLY A 1 91 ? 3.094 -19.401 6.534 1.00 96.56 91 GLY A O 1
ATOM 667 N N . THR A 1 92 ? 3.224 -19.183 4.307 1.00 95.94 92 THR A N 1
ATOM 668 C CA . THR A 1 92 ? 2.190 -18.140 4.224 1.00 95.94 92 THR A CA 1
ATOM 669 C C . THR A 1 92 ? 0.819 -18.664 4.655 1.00 95.94 92 THR A C 1
ATOM 671 O O . THR A 1 92 ? 0.114 -18.005 5.426 1.00 95.94 92 THR A O 1
ATOM 674 N N . VAL A 1 93 ? 0.436 -19.863 4.209 1.00 97.56 93 VAL A N 1
ATOM 675 C CA . VAL A 1 93 ? -0.807 -20.526 4.631 1.00 97.56 93 VAL A CA 1
ATOM 676 C C . VAL A 1 93 ? -0.777 -20.806 6.134 1.00 97.56 93 VAL A C 1
ATOM 678 O O . VAL A 1 93 ? -1.740 -20.477 6.830 1.00 97.56 93 VAL A O 1
ATOM 681 N N . LEU A 1 94 ? 0.332 -21.333 6.660 1.00 98.19 94 LEU A N 1
ATOM 682 C CA . LEU A 1 94 ? 0.508 -21.622 8.084 1.00 98.19 94 LEU A CA 1
ATOM 683 C C . LEU A 1 94 ? 0.372 -20.358 8.945 1.00 98.19 94 LEU A C 1
ATOM 685 O O . LEU A 1 94 ? -0.330 -20.378 9.962 1.00 98.19 94 LEU A O 1
ATOM 689 N N . LEU A 1 95 ? 0.964 -19.240 8.515 1.00 98.12 95 LEU A N 1
ATOM 690 C CA . LEU A 1 95 ? 0.800 -17.933 9.152 1.00 98.12 95 LEU A CA 1
ATOM 691 C C . LEU A 1 95 ? -0.673 -17.509 9.188 1.00 98.12 95 LEU A C 1
ATOM 693 O O . LEU A 1 95 ? -1.181 -17.144 10.251 1.00 98.12 95 LEU A O 1
ATOM 697 N N . LEU A 1 96 ? -1.360 -17.539 8.041 1.00 98.00 96 LEU A N 1
ATOM 698 C CA . LEU A 1 96 ? -2.750 -17.088 7.913 1.00 98.00 96 LEU A CA 1
ATOM 699 C C . LEU A 1 96 ? -3.703 -17.940 8.759 1.00 98.00 96 LEU A C 1
ATOM 701 O O . LEU A 1 96 ? -4.542 -17.395 9.483 1.00 98.00 96 LEU A O 1
ATOM 705 N N . VAL A 1 97 ? -3.547 -19.264 8.710 1.00 98.25 97 VAL A N 1
ATOM 706 C CA . VAL A 1 97 ? -4.326 -20.214 9.512 1.00 98.25 97 VAL A CA 1
ATOM 707 C C . VAL A 1 97 ? -4.074 -19.978 10.998 1.00 98.25 97 VAL A C 1
ATOM 709 O O . VAL A 1 97 ? -5.030 -19.808 11.754 1.00 98.25 97 VAL A O 1
ATOM 712 N N . THR A 1 98 ? -2.816 -19.866 11.426 1.00 98.44 98 THR A N 1
ATOM 713 C CA . THR A 1 98 ? -2.471 -19.628 12.836 1.00 98.44 98 THR A CA 1
ATOM 714 C C . THR A 1 98 ? -3.006 -18.286 13.332 1.00 98.44 98 THR A C 1
ATOM 716 O O . THR A 1 98 ? -3.622 -18.217 14.397 1.00 98.44 98 THR A O 1
ATOM 719 N N . ALA A 1 99 ? -2.857 -17.212 12.552 1.00 98.00 99 ALA A N 1
ATOM 720 C CA . ALA A 1 99 ? -3.411 -15.901 12.882 1.00 98.00 99 ALA A CA 1
ATOM 721 C C . ALA A 1 99 ? -4.943 -15.945 13.008 1.00 98.00 99 ALA A C 1
ATOM 723 O O . ALA A 1 99 ? -5.508 -15.348 13.931 1.00 98.00 99 ALA A O 1
ATOM 724 N N . TYR A 1 100 ? -5.622 -16.681 12.123 1.00 97.88 100 TYR A N 1
ATOM 725 C CA . TYR A 1 100 ? -7.067 -16.879 12.183 1.00 97.88 100 TYR A CA 1
ATOM 726 C C . TYR A 1 100 ? -7.497 -17.707 13.403 1.00 97.88 100 TYR A C 1
ATOM 728 O O . TYR A 1 100 ? -8.443 -17.324 14.095 1.00 97.88 100 TYR A O 1
ATOM 736 N N . LEU A 1 101 ? -6.793 -18.795 13.723 1.00 98.00 101 LEU A N 1
ATOM 737 C CA . LEU A 1 101 ? -7.046 -19.591 14.926 1.00 98.00 101 LEU A CA 1
ATOM 738 C C . LEU A 1 101 ? -6.865 -18.744 16.188 1.00 98.00 101 LEU A C 1
ATOM 740 O O . LEU A 1 101 ? -7.759 -18.714 17.031 1.00 98.00 101 LEU A O 1
ATOM 744 N N . LEU A 1 102 ? -5.786 -17.961 16.284 1.00 97.44 102 LEU A N 1
ATOM 745 C CA . LEU A 1 102 ? -5.577 -17.015 17.383 1.00 97.44 102 LEU A CA 1
ATOM 746 C C . LEU A 1 102 ? -6.707 -15.982 17.468 1.00 97.44 102 LEU A C 1
ATOM 748 O O . LEU A 1 102 ? -7.210 -15.718 18.558 1.00 97.44 102 LEU A O 1
ATOM 752 N N . TYR A 1 103 ? -7.165 -15.438 16.339 1.00 96.69 103 TYR A N 1
ATOM 753 C CA . TYR A 1 103 ? -8.319 -14.535 16.288 1.00 96.69 103 TYR A CA 1
ATOM 754 C C . TYR A 1 103 ? -9.598 -15.175 16.857 1.00 96.69 103 TYR A C 1
ATOM 756 O O . TYR A 1 103 ? -10.366 -14.512 17.558 1.00 96.69 103 TYR A O 1
ATOM 764 N N . ARG A 1 104 ? -9.838 -16.459 16.573 1.00 97.12 104 ARG A N 1
ATOM 765 C CA . ARG A 1 104 ? -11.025 -17.197 17.033 1.00 97.12 104 ARG A CA 1
ATOM 766 C C . ARG A 1 104 ? -10.924 -17.626 18.495 1.00 97.12 104 ARG A C 1
ATOM 768 O O . ARG A 1 104 ? -11.913 -17.527 19.218 1.00 97.12 104 ARG A O 1
ATOM 775 N N . LEU A 1 105 ? -9.751 -18.089 18.917 1.00 96.81 105 LEU A N 1
ATOM 776 C CA . LEU A 1 105 ? -9.517 -18.677 20.234 1.00 96.81 105 LEU A CA 1
ATOM 777 C C . LEU A 1 105 ? -9.237 -17.625 21.307 1.00 96.81 105 LEU A C 1
ATOM 779 O O . LEU A 1 105 ? -9.634 -17.822 22.452 1.00 96.81 105 LEU A O 1
ATOM 783 N N . LEU A 1 106 ? -8.614 -16.489 20.968 1.00 95.44 106 LEU A N 1
ATOM 784 C CA . LEU A 1 106 ? -8.224 -15.484 21.962 1.00 95.44 106 LEU A CA 1
ATOM 785 C C . LEU A 1 106 ? -9.419 -14.933 22.763 1.00 95.44 106 LEU A C 1
ATOM 787 O O . LEU A 1 106 ? -9.302 -14.868 23.986 1.00 95.44 106 LEU A O 1
ATOM 791 N N . PRO A 1 107 ? -10.582 -14.602 22.162 1.00 94.00 107 PRO A N 1
ATOM 792 C CA . PRO A 1 107 ? -11.751 -14.201 22.941 1.00 94.00 107 PRO A CA 1
ATOM 793 C C . PRO A 1 107 ? -12.282 -15.300 23.863 1.00 94.00 107 PRO A C 1
ATOM 795 O O . PRO A 1 107 ? -12.643 -15.015 25.000 1.00 94.00 107 PRO A O 1
ATOM 798 N N . VAL A 1 108 ? -12.305 -16.554 23.399 1.00 94.75 108 VAL A N 1
ATOM 799 C CA . VAL A 1 108 ? -12.746 -17.702 24.211 1.00 94.75 108 VAL A CA 1
ATOM 800 C C . VAL A 1 108 ? -11.805 -17.899 25.394 1.00 94.75 108 VAL A C 1
ATOM 802 O O . VAL A 1 108 ? -12.255 -18.102 26.517 1.00 94.75 108 VAL A O 1
ATOM 805 N N . TRP A 1 109 ? -10.501 -17.771 25.159 1.00 94.38 109 TRP A N 1
ATOM 806 C CA . TRP A 1 109 ? -9.487 -17.877 26.196 1.00 94.38 109 TRP A CA 1
ATOM 807 C C . TRP A 1 109 ? -9.570 -16.733 27.219 1.00 94.38 109 TRP A C 1
ATOM 809 O O . TRP A 1 109 ? -9.455 -16.982 28.420 1.00 94.38 109 TRP A O 1
ATOM 819 N N . ILE A 1 110 ? -9.850 -15.500 26.774 1.00 92.19 110 ILE A N 1
ATOM 820 C CA . ILE A 1 110 ? -10.126 -14.358 27.665 1.00 92.19 110 ILE A CA 1
ATOM 821 C C . ILE A 1 110 ? -11.336 -14.647 28.557 1.00 92.19 110 ILE A C 1
ATOM 823 O O . ILE A 1 110 ? -11.264 -14.389 29.752 1.00 92.19 110 ILE A O 1
ATOM 827 N N . ILE A 1 111 ? -12.415 -15.201 27.998 1.00 92.69 111 ILE A N 1
ATOM 828 C CA . ILE A 1 111 ? -13.635 -15.520 28.753 1.00 92.69 111 ILE A CA 1
ATOM 829 C C . ILE A 1 111 ? -13.385 -16.657 29.748 1.00 92.69 111 ILE A C 1
ATOM 831 O O . ILE A 1 111 ? -13.776 -16.545 30.903 1.00 92.69 111 ILE A O 1
ATOM 835 N N . ARG A 1 112 ? -12.736 -17.745 29.312 1.00 91.25 112 ARG A N 1
ATOM 836 C CA . ARG A 1 112 ? -12.659 -18.995 30.084 1.00 91.25 112 ARG A CA 1
ATOM 837 C C . ARG A 1 112 ? -11.507 -19.050 31.083 1.00 91.25 112 ARG A C 1
ATOM 839 O O . ARG A 1 112 ? -11.699 -19.554 32.178 1.00 91.25 112 ARG A O 1
ATOM 846 N N . PHE A 1 113 ? -10.320 -18.579 30.704 1.00 83.94 113 PHE A N 1
ATOM 847 C CA . PHE A 1 113 ? -9.093 -18.823 31.477 1.00 83.94 113 PHE A CA 1
ATOM 848 C C . PHE A 1 113 ? -8.498 -17.551 32.057 1.00 83.94 113 PHE A C 1
ATOM 850 O O . PHE A 1 113 ? -8.050 -17.529 33.196 1.00 83.94 113 PHE A O 1
ATOM 857 N N . ARG A 1 114 ? -8.523 -16.459 31.290 1.00 76.06 114 ARG A N 1
ATOM 858 C CA . ARG A 1 114 ? -8.075 -15.152 31.785 1.00 76.06 114 ARG A CA 1
ATOM 859 C C . ARG A 1 114 ? -9.158 -14.389 32.553 1.00 76.06 114 ARG A C 1
ATOM 861 O O . ARG A 1 114 ? -8.876 -13.351 33.148 1.00 76.06 114 ARG A O 1
ATOM 868 N N . GLY A 1 115 ? -10.379 -14.910 32.516 1.00 60.47 115 GLY A N 1
ATOM 869 C CA . GLY A 1 115 ? -11.597 -14.303 33.020 1.00 60.47 115 GLY A CA 1
ATOM 870 C C . GLY A 1 115 ? -12.121 -14.943 34.294 1.00 60.47 115 GLY A C 1
ATOM 871 O O . GLY A 1 115 ? -13.328 -14.933 34.473 1.00 60.47 115 GLY A O 1
ATOM 872 N N . GLY A 1 116 ? -11.273 -15.459 35.191 1.00 64.88 116 GLY A N 1
ATOM 873 C CA . GLY A 1 116 ? -11.710 -16.005 36.491 1.00 64.88 116 GLY A CA 1
ATOM 874 C C . GLY A 1 116 ? -12.584 -15.061 37.346 1.00 64.88 116 GLY A C 1
ATOM 875 O O . GLY A 1 116 ? -13.121 -15.482 38.361 1.00 64.88 116 GLY A O 1
ATOM 876 N N . GLY A 1 117 ? -12.767 -13.801 36.925 1.00 79.62 117 GLY A N 1
ATOM 877 C CA . GLY A 1 117 ? -13.737 -12.851 37.472 1.00 79.62 117 GLY A CA 1
ATOM 878 C C . GLY A 1 117 ? -14.669 -12.187 36.446 1.00 79.62 117 GLY A C 1
ATOM 879 O O . GLY A 1 117 ? -15.300 -11.195 36.797 1.00 79.62 117 GLY A O 1
ATOM 880 N N . LEU A 1 118 ? -14.758 -12.669 35.197 1.00 93.00 118 LEU A N 1
ATOM 881 C CA . LEU A 1 118 ? -15.744 -12.169 34.234 1.00 93.00 118 LEU A CA 1
ATOM 882 C C . LEU A 1 118 ? -17.121 -12.705 34.604 1.00 93.00 118 LEU A C 1
ATOM 884 O O . LEU A 1 118 ? -17.397 -13.897 34.495 1.00 93.00 118 LEU A O 1
ATOM 888 N N . ARG A 1 119 ? -17.993 -11.796 35.013 1.00 94.38 119 ARG A N 1
ATOM 889 C CA . ARG A 1 119 ? -19.385 -12.082 35.346 1.00 94.38 119 ARG A CA 1
ATOM 890 C C . ARG A 1 119 ? -20.290 -11.286 34.421 1.00 94.38 119 ARG A C 1
ATOM 892 O O . ARG A 1 119 ? -19.900 -10.231 33.915 1.00 94.38 119 ARG A O 1
ATOM 899 N N . GLU A 1 120 ? -21.475 -11.811 34.150 1.00 96.31 120 GLU A N 1
ATOM 900 C CA . GLU A 1 120 ? -22.445 -11.114 33.314 1.00 96.31 120 GLU A CA 1
ATOM 901 C C . GLU A 1 120 ? -22.893 -9.825 34.014 1.00 96.31 120 GLU A C 1
ATOM 903 O O . GLU A 1 120 ? -23.211 -9.817 35.206 1.00 96.31 120 GLU A O 1
ATOM 908 N N . LEU A 1 121 ? -22.858 -8.702 33.291 1.00 96.88 121 LEU A N 1
ATOM 909 C CA . LEU A 1 121 ? -23.200 -7.404 33.880 1.00 96.88 121 LEU A CA 1
ATOM 910 C C . LEU A 1 121 ? -24.673 -7.359 34.299 1.00 96.88 121 LEU A C 1
ATOM 912 O O . LEU A 1 121 ? -25.000 -6.721 35.292 1.00 96.88 121 LEU A O 1
ATOM 916 N N . GLU A 1 122 ? -25.547 -8.059 33.574 1.00 96.75 122 GLU A N 1
ATOM 917 C CA . GLU A 1 122 ? -26.985 -8.082 33.854 1.00 96.75 122 GLU A CA 1
ATOM 918 C C . GLU A 1 122 ? -27.302 -8.732 35.204 1.00 96.75 122 GLU A C 1
ATOM 920 O O . GLU A 1 122 ? -28.174 -8.244 35.918 1.00 96.75 122 GLU A O 1
ATOM 925 N N . THR A 1 123 ? -26.558 -9.773 35.591 1.00 96.50 123 THR A N 1
ATOM 926 C CA . THR A 1 123 ? -26.769 -10.467 36.867 1.00 96.50 123 THR A CA 1
ATOM 927 C C . THR A 1 123 ? -26.149 -9.719 38.044 1.00 96.50 123 THR A C 1
ATOM 929 O O . THR A 1 123 ? -26.708 -9.728 39.134 1.00 96.50 123 THR A O 1
ATOM 932 N N . GLY A 1 124 ? -24.985 -9.085 37.852 1.00 95.31 124 GLY A N 1
ATOM 933 C CA . GLY A 1 124 ? -24.276 -8.391 38.936 1.00 95.31 124 GLY A CA 1
ATOM 934 C C . GLY A 1 124 ? -24.707 -6.938 39.153 1.00 95.31 124 GLY A C 1
ATOM 935 O O . GLY A 1 124 ? -24.699 -6.455 40.280 1.00 95.31 124 GLY A O 1
ATOM 936 N N . HIS A 1 125 ? -25.067 -6.228 38.080 1.00 97.25 125 HIS A N 1
ATOM 937 C CA . HIS A 1 125 ? -25.335 -4.787 38.087 1.00 97.25 125 HIS A CA 1
ATOM 938 C C . HIS A 1 125 ? -26.438 -4.412 37.068 1.00 97.25 125 HIS A C 1
ATOM 940 O O . HIS A 1 125 ? -26.163 -3.719 36.079 1.00 97.25 125 HIS A O 1
ATOM 946 N N . PRO A 1 126 ? -27.704 -4.820 37.291 1.00 97.25 126 PRO A N 1
ATOM 947 C CA . PRO A 1 126 ? -28.783 -4.672 36.306 1.00 97.25 126 PRO A CA 1
ATOM 948 C C . PRO A 1 126 ? -29.063 -3.214 35.910 1.00 97.25 126 PRO A C 1
ATOM 950 O O . PRO A 1 126 ? -29.315 -2.931 34.738 1.00 97.25 126 PRO A O 1
ATOM 953 N N . ALA A 1 127 ? -28.952 -2.270 36.852 1.00 97.38 127 ALA A N 1
ATOM 954 C CA . ALA A 1 127 ? -29.127 -0.841 36.579 1.00 97.38 127 ALA A CA 1
ATOM 955 C C . ALA A 1 127 ? -28.054 -0.292 35.619 1.00 97.38 127 ALA A C 1
ATOM 957 O O . ALA A 1 127 ? -28.363 0.447 34.684 1.00 97.38 127 ALA A O 1
ATOM 958 N N . ILE A 1 128 ? -26.796 -0.711 35.796 1.00 98.06 128 ILE A N 1
ATOM 959 C CA . ILE A 1 128 ? -25.687 -0.317 34.918 1.00 98.06 128 ILE A CA 1
ATOM 960 C C . ILE A 1 128 ? -25.865 -0.961 33.541 1.00 98.06 128 ILE A C 1
ATOM 962 O O . ILE A 1 128 ? -25.698 -0.292 32.523 1.00 98.06 128 ILE A O 1
ATOM 966 N N . ALA A 1 129 ? -26.275 -2.232 33.481 1.00 98.19 129 ALA A N 1
ATOM 967 C CA . ALA A 1 129 ? -26.586 -2.893 32.216 1.00 98.19 129 ALA A CA 1
ATOM 968 C C . ALA A 1 129 ? -27.708 -2.177 31.443 1.00 98.19 129 ALA A C 1
ATOM 970 O O . ALA A 1 129 ? -27.606 -2.008 30.226 1.00 98.19 129 ALA A O 1
ATOM 971 N N . ALA A 1 130 ? -28.751 -1.704 32.132 1.00 98.06 130 ALA A N 1
ATOM 972 C CA . ALA A 1 130 ? -29.806 -0.893 31.529 1.00 98.06 130 ALA A CA 1
ATOM 973 C C . ALA A 1 130 ? -29.269 0.437 30.971 1.00 98.06 130 ALA A C 1
ATOM 975 O O . ALA A 1 130 ? -29.589 0.782 29.833 1.00 98.06 130 ALA A O 1
ATOM 976 N N . ALA A 1 131 ? -28.390 1.131 31.703 1.00 97.94 131 ALA A N 1
ATOM 977 C CA . ALA A 1 131 ? -27.745 2.355 31.223 1.00 97.94 131 ALA A CA 1
ATOM 978 C C . ALA A 1 131 ? -26.892 2.107 29.963 1.00 97.94 131 ALA A C 1
ATOM 980 O O . ALA A 1 131 ? -27.008 2.830 28.974 1.00 97.94 131 ALA A O 1
ATOM 981 N N . VAL A 1 132 ? -26.098 1.030 29.945 1.00 98.19 132 VAL A N 1
ATOM 982 C CA . VAL A 1 132 ? -25.300 0.636 28.771 1.00 98.19 132 VAL A CA 1
ATOM 983 C C . VAL A 1 132 ? -26.192 0.298 27.573 1.00 98.19 132 VAL A C 1
ATOM 985 O O . VAL A 1 132 ? -25.858 0.660 26.446 1.00 98.19 132 VAL A O 1
ATOM 988 N N . ARG A 1 133 ? -27.340 -0.364 27.788 1.00 98.38 133 ARG A N 1
ATOM 989 C CA . ARG A 1 133 ? -28.339 -0.614 26.732 1.00 98.38 133 ARG A CA 1
ATOM 990 C C . ARG A 1 133 ? -28.915 0.688 26.176 1.00 98.38 133 ARG A C 1
ATOM 992 O O . ARG A 1 133 ? -29.035 0.803 24.960 1.00 98.38 133 ARG A O 1
ATOM 999 N N . GLY A 1 134 ? -29.184 1.677 27.029 1.00 97.94 134 GLY A N 1
ATOM 1000 C CA . GLY A 1 134 ? -29.581 3.023 26.603 1.00 97.94 134 GLY A CA 1
ATOM 1001 C C . GLY A 1 134 ? -28.560 3.649 25.648 1.00 97.94 134 GLY A C 1
ATOM 1002 O O . GLY A 1 134 ? -28.906 4.018 24.528 1.00 97.94 134 GLY A O 1
ATOM 1003 N N . HIS A 1 135 ? -27.280 3.649 26.026 1.00 98.25 135 HIS A N 1
ATOM 1004 C CA . HIS A 1 135 ? -26.199 4.164 25.174 1.00 98.25 135 HIS A CA 1
ATOM 1005 C C . HIS A 1 135 ? -25.972 3.337 23.895 1.00 98.25 135 HIS A C 1
ATOM 1007 O O . HIS A 1 135 ? -25.579 3.869 22.856 1.00 98.25 135 HIS A O 1
ATOM 1013 N N . ALA A 1 136 ? -26.236 2.028 23.928 1.00 98.25 136 ALA A N 1
ATOM 1014 C CA . ALA A 1 136 ? -26.182 1.177 22.740 1.00 98.25 136 ALA A CA 1
ATOM 1015 C C . ALA A 1 136 ? -27.276 1.526 21.720 1.00 98.25 136 ALA A C 1
ATOM 1017 O O . ALA A 1 136 ? -27.016 1.483 20.513 1.00 98.25 136 ALA A O 1
ATOM 1018 N N . VAL A 1 137 ? -28.470 1.893 22.193 1.00 97.38 137 VAL A N 1
ATOM 1019 C CA . VAL A 1 137 ? -29.551 2.424 21.350 1.00 97.38 137 VAL A CA 1
ATOM 1020 C C . VAL A 1 137 ? -29.173 3.805 20.812 1.00 97.38 137 VAL A C 1
ATOM 1022 O O . VAL A 1 137 ? -29.286 4.026 19.609 1.00 97.38 137 VAL A O 1
ATOM 1025 N N . GLU A 1 138 ? -28.636 4.687 21.658 1.00 96.31 138 GLU A N 1
ATOM 1026 C CA . GLU A 1 138 ? -28.195 6.046 21.301 1.00 96.31 138 GLU A CA 1
ATOM 1027 C C . GLU A 1 138 ? -27.167 6.054 20.156 1.00 96.31 138 GLU A C 1
ATOM 1029 O O . GLU A 1 138 ? -27.340 6.740 19.151 1.00 96.31 138 GLU A O 1
ATOM 1034 N N . ILE A 1 139 ? -26.128 5.214 20.233 1.00 97.38 139 ILE A N 1
ATOM 1035 C CA . ILE A 1 139 ? -25.118 5.083 19.165 1.00 97.38 139 ILE A CA 1
ATOM 1036 C C . ILE A 1 139 ? -25.627 4.253 17.961 1.00 97.38 139 ILE A C 1
ATOM 1038 O O . ILE A 1 139 ? -24.937 4.076 16.942 1.00 97.38 139 ILE A O 1
ATOM 1042 N N . GLY A 1 140 ? -26.850 3.723 18.047 1.00 97.06 140 GLY A N 1
ATOM 1043 C CA . GLY A 1 140 ? -27.541 2.973 17.002 1.00 97.06 140 GLY A CA 1
ATOM 1044 C C . GLY A 1 140 ? -26.890 1.627 16.693 1.00 97.06 140 GLY A C 1
ATOM 1045 O O . GLY A 1 140 ? -26.626 1.322 15.520 1.00 97.06 140 GLY A O 1
ATOM 1046 N N . LEU A 1 141 ? -26.532 0.840 17.710 1.00 97.44 141 LEU A N 1
ATOM 1047 C CA . LEU A 1 141 ? -26.022 -0.511 17.482 1.00 97.44 141 LEU A CA 1
ATOM 1048 C C . LEU A 1 141 ? -27.132 -1.414 16.926 1.00 97.44 141 LEU A C 1
ATOM 1050 O O . LEU A 1 141 ? -28.190 -1.525 17.535 1.00 97.44 141 LEU A O 1
ATOM 1054 N N . PRO A 1 142 ? -26.891 -2.129 15.810 1.00 94.00 142 PRO A N 1
ATOM 1055 C CA . PRO A 1 142 ? -27.890 -3.039 15.246 1.00 94.00 142 PRO A CA 1
ATOM 1056 C C . PRO A 1 142 ? -28.082 -4.304 16.093 1.00 94.00 142 PRO A C 1
ATOM 1058 O O . PRO A 1 142 ? -29.071 -5.011 15.940 1.00 94.00 142 PRO A O 1
ATOM 1061 N N . ARG A 1 143 ? -27.103 -4.637 16.939 1.00 95.88 143 ARG A N 1
ATOM 1062 C CA . ARG A 1 143 ? -27.131 -5.798 17.824 1.00 95.88 143 ARG A CA 1
ATOM 1063 C C . ARG A 1 143 ? -26.398 -5.463 19.111 1.00 95.88 143 ARG A C 1
ATOM 1065 O O . ARG A 1 143 ? -25.272 -4.968 19.059 1.00 95.88 143 ARG A O 1
ATOM 1072 N N . MET A 1 144 ? -27.019 -5.796 20.236 1.00 97.50 144 MET A N 1
ATOM 1073 C CA . MET A 1 144 ? -26.423 -5.601 21.551 1.00 97.50 144 MET A CA 1
ATOM 1074 C C . MET A 1 144 ? -25.206 -6.529 21.746 1.00 97.50 144 MET A C 1
ATOM 1076 O O . MET A 1 144 ? -25.319 -7.734 21.480 1.00 97.50 144 MET A O 1
ATOM 1080 N N . PRO A 1 145 ? -24.037 -6.012 22.176 1.00 97.69 145 PRO A N 1
ATOM 1081 C CA . PRO A 1 145 ? -22.927 -6.854 22.610 1.00 97.69 145 PRO A CA 1
ATOM 1082 C C . PRO A 1 145 ? -23.252 -7.540 23.941 1.00 97.69 145 PRO A C 1
ATOM 1084 O O . PRO A 1 145 ? -24.033 -7.029 24.738 1.00 97.69 145 PRO A O 1
ATOM 1087 N N . ARG A 1 146 ? -22.611 -8.682 24.216 1.00 97.56 146 ARG A N 1
ATOM 1088 C CA . ARG A 1 146 ? -22.693 -9.297 25.552 1.00 97.56 146 ARG A CA 1
ATOM 1089 C C . ARG A 1 146 ? -21.917 -8.453 26.555 1.00 97.56 146 ARG A C 1
ATOM 1091 O O . ARG A 1 146 ? -20.748 -8.150 26.302 1.00 97.56 146 ARG A O 1
ATOM 1098 N N . LEU A 1 147 ? -22.552 -8.106 27.669 1.00 98.06 147 LEU A N 1
ATOM 1099 C CA . LEU A 1 147 ? -21.982 -7.227 28.681 1.00 98.06 147 LEU A CA 1
ATOM 1100 C C . LEU A 1 147 ? -21.378 -8.031 29.830 1.00 98.06 147 LEU A C 1
ATOM 1102 O O . LEU A 1 147 ? -22.026 -8.895 30.415 1.00 98.06 147 LEU A O 1
ATOM 1106 N N . TRP A 1 148 ? -20.139 -7.708 30.166 1.00 97.31 148 TRP A N 1
ATOM 1107 C CA . TRP A 1 148 ? -19.380 -8.345 31.233 1.00 97.31 148 TRP A CA 1
ATOM 1108 C C . TRP A 1 148 ? -18.885 -7.294 32.212 1.00 97.31 148 TRP A C 1
ATOM 1110 O O . TRP A 1 148 ? -18.642 -6.149 31.829 1.00 97.31 148 TRP A O 1
ATOM 1120 N N . TYR A 1 149 ? -18.641 -7.704 33.447 1.00 95.44 149 TYR A N 1
ATOM 1121 C CA . TYR A 1 149 ? -17.842 -6.940 34.391 1.00 95.44 149 TYR A CA 1
ATOM 1122 C C . TYR A 1 149 ? -16.723 -7.793 34.975 1.00 95.44 149 TYR A C 1
ATOM 1124 O O . TYR A 1 149 ? -16.810 -9.021 34.987 1.00 95.44 149 TYR A O 1
ATOM 1132 N N . SER A 1 150 ? -15.651 -7.141 35.416 1.00 92.25 150 SER A N 1
ATOM 1133 C CA . SER A 1 150 ? -14.523 -7.793 36.080 1.00 92.25 150 SER A CA 1
ATOM 1134 C C . SER A 1 150 ? -13.920 -6.866 37.124 1.00 92.25 150 SER A C 1
ATOM 1136 O O . SER A 1 150 ? -13.599 -5.722 36.814 1.00 92.25 150 SER A O 1
ATOM 1138 N N . THR A 1 151 ? -13.680 -7.391 38.323 1.00 88.69 151 THR A N 1
ATOM 1139 C CA . THR A 1 151 ? -12.937 -6.700 39.391 1.00 88.69 151 THR A CA 1
ATOM 1140 C C . THR A 1 151 ? -11.424 -6.869 39.250 1.00 88.69 151 THR A C 1
ATOM 1142 O O . THR A 1 151 ? -10.663 -5.988 39.619 1.00 88.69 151 THR A O 1
ATOM 1145 N N . ALA A 1 152 ? -10.965 -7.963 38.636 1.00 84.19 152 ALA A N 1
ATOM 1146 C CA . ALA A 1 152 ? -9.538 -8.270 38.501 1.00 84.19 152 ALA A CA 1
ATOM 1147 C C . ALA A 1 152 ? -8.805 -7.472 37.398 1.00 84.19 152 ALA A C 1
ATOM 1149 O O . ALA A 1 152 ? -7.620 -7.692 37.164 1.00 84.19 152 ALA A O 1
ATOM 1150 N N . TRP A 1 153 ? -9.500 -6.598 36.659 1.00 73.25 153 TRP A N 1
ATOM 1151 C CA . TRP A 1 153 ? -8.950 -5.894 35.495 1.00 73.25 153 TRP A CA 1
ATOM 1152 C C . TRP A 1 153 ? -9.303 -4.407 35.557 1.00 73.25 153 TRP A C 1
ATOM 1154 O O . TRP A 1 153 ? -10.464 -4.061 35.763 1.00 73.25 153 TRP A O 1
ATOM 1164 N N . GLY A 1 154 ? -8.302 -3.547 35.341 1.00 76.44 154 GLY A N 1
ATOM 1165 C CA . GLY A 1 154 ? -8.440 -2.100 35.542 1.00 76.44 154 GLY A CA 1
ATOM 1166 C C . GLY A 1 154 ? -9.332 -1.392 34.520 1.00 76.44 154 GLY A C 1
ATOM 1167 O O . GLY A 1 154 ? -10.157 -0.567 34.908 1.00 76.44 154 GLY A O 1
ATOM 1168 N N . ASP A 1 155 ? -9.217 -1.752 33.238 1.00 89.31 155 ASP A N 1
ATOM 1169 C CA . ASP A 1 155 ? -9.828 -0.974 32.154 1.00 89.31 155 ASP A CA 1
ATOM 1170 C C . ASP A 1 155 ? -10.999 -1.689 31.468 1.00 89.31 155 ASP A C 1
ATOM 1172 O O . ASP A 1 155 ? -11.014 -2.917 31.278 1.00 89.31 155 ASP A O 1
ATOM 1176 N N . SER A 1 156 ? -11.978 -0.887 31.052 1.00 95.00 156 SER A N 1
ATOM 1177 C CA . SER A 1 156 ? -13.055 -1.312 30.160 1.00 95.00 156 SER A CA 1
ATOM 1178 C C . SER A 1 156 ? -12.502 -1.646 28.772 1.00 95.00 156 SER A C 1
ATOM 1180 O O . SER A 1 156 ? -11.478 -1.107 28.358 1.00 95.00 156 SER A O 1
ATOM 1182 N N . ALA A 1 157 ? -13.114 -2.616 28.092 1.00 95.88 157 ALA A N 1
ATOM 1183 C CA . ALA A 1 157 ? -12.648 -3.060 26.782 1.00 95.88 157 ALA A CA 1
ATOM 1184 C C . ALA A 1 157 ? -13.737 -3.772 25.972 1.00 95.88 157 ALA A C 1
ATOM 1186 O O . ALA A 1 157 ? -14.408 -4.688 26.460 1.00 95.88 157 ALA A O 1
ATOM 1187 N N . ALA A 1 158 ? -13.822 -3.445 24.687 1.00 96.94 158 ALA A N 1
ATOM 1188 C CA . ALA A 1 158 ? -14.547 -4.206 23.683 1.00 96.94 158 ALA A CA 1
ATOM 1189 C C . ALA A 1 158 ? -13.670 -5.319 23.082 1.00 96.94 158 ALA A C 1
ATOM 1191 O O . ALA A 1 158 ? -12.536 -5.100 22.645 1.00 96.94 158 ALA A O 1
ATOM 1192 N N . PHE A 1 159 ? -14.203 -6.538 23.025 1.00 96.62 159 PHE A N 1
ATOM 1193 C CA . PHE A 1 159 ? -13.511 -7.712 22.498 1.00 96.62 159 PHE A CA 1
ATOM 1194 C C . PHE A 1 159 ? -14.457 -8.703 21.821 1.00 96.62 159 PHE A C 1
ATOM 1196 O O . PHE A 1 159 ? -15.666 -8.496 21.773 1.00 96.62 159 PHE A O 1
ATOM 1203 N N . GLY A 1 160 ? -13.918 -9.784 21.255 1.00 95.56 160 GLY A N 1
ATOM 1204 C CA . GLY A 1 160 ? -14.728 -10.836 20.647 1.00 95.56 160 GLY A CA 1
ATOM 1205 C C . GLY A 1 160 ? -14.440 -11.067 19.176 1.00 95.56 160 GLY A C 1
ATOM 1206 O O . GLY A 1 160 ? -13.371 -10.760 18.652 1.00 95.56 160 GLY A O 1
ATOM 1207 N N . THR A 1 161 ? -15.439 -11.623 18.500 1.00 93.50 161 THR A N 1
ATOM 1208 C CA . THR A 1 161 ? -15.429 -11.774 17.042 1.00 93.50 161 THR A CA 1
ATOM 1209 C C . THR A 1 161 ? -16.419 -10.789 16.435 1.00 93.50 161 THR A C 1
ATOM 1211 O O . THR A 1 161 ? -17.364 -10.372 17.098 1.00 93.50 161 THR A O 1
ATOM 1214 N N . GLY A 1 162 ? -16.273 -10.448 15.151 1.00 88.44 162 GLY A N 1
ATOM 1215 C CA . GLY A 1 162 ? -17.157 -9.461 14.515 1.00 88.44 162 GLY A CA 1
ATOM 1216 C C . GLY A 1 162 ? -18.648 -9.838 14.552 1.00 88.44 162 GLY A C 1
ATOM 1217 O O . GLY A 1 162 ? -19.500 -8.962 14.474 1.00 88.44 162 GLY A O 1
ATOM 1218 N N . ARG A 1 163 ? -18.973 -11.133 14.702 1.00 92.56 163 ARG A N 1
ATOM 1219 C CA . ARG A 1 163 ? -20.354 -11.639 14.825 1.00 92.56 163 ARG A CA 1
ATOM 1220 C C . ARG A 1 163 ? -20.863 -11.709 16.269 1.00 92.56 163 ARG A C 1
ATOM 1222 O O . ARG A 1 163 ? -22.069 -11.774 16.480 1.00 92.56 163 ARG A O 1
ATOM 1229 N N . ARG A 1 164 ? -19.958 -11.763 17.247 1.00 95.69 164 ARG A N 1
ATOM 1230 C CA . ARG A 1 164 ? -20.256 -11.889 18.680 1.00 95.69 164 ARG A CA 1
ATOM 1231 C C . ARG A 1 164 ? -19.359 -10.906 19.436 1.00 95.69 164 ARG A C 1
ATOM 1233 O O . ARG A 1 164 ? -18.299 -11.319 19.908 1.00 95.69 164 ARG A O 1
ATOM 1240 N N . PRO A 1 165 ? -19.713 -9.610 19.447 1.00 97.25 165 PRO A N 1
ATOM 1241 C CA . PRO A 1 165 ? -18.990 -8.613 20.218 1.00 97.25 165 PRO A CA 1
ATOM 1242 C C . PRO A 1 165 ? -19.327 -8.742 21.708 1.00 97.25 165 PRO A C 1
ATOM 1244 O O . PRO A 1 165 ? -20.461 -9.042 22.090 1.00 97.25 165 PRO A O 1
ATOM 1247 N N . HIS A 1 166 ? -18.325 -8.502 22.540 1.00 97.62 166 HIS A N 1
ATOM 1248 C CA . HIS A 1 166 ? -18.390 -8.477 23.992 1.00 97.62 166 HIS A CA 1
ATOM 1249 C C . HIS A 1 166 ? -17.869 -7.117 24.458 1.00 97.62 166 HIS A C 1
ATOM 1251 O O . HIS A 1 166 ? -16.906 -6.600 23.892 1.00 97.62 166 HIS A O 1
ATOM 1257 N N . VAL A 1 167 ? -18.486 -6.547 25.484 1.00 97.69 167 VAL A N 1
ATOM 1258 C CA . VAL A 1 167 ? -17.994 -5.342 26.157 1.00 97.69 167 VAL A CA 1
ATOM 1259 C C . VAL A 1 167 ? -17.800 -5.691 27.619 1.00 97.69 167 VAL A C 1
ATOM 1261 O O . VAL A 1 167 ? -18.723 -6.178 28.266 1.00 97.69 167 VAL A O 1
ATOM 1264 N N . ARG A 1 168 ? -16.590 -5.480 28.127 1.00 96.25 168 ARG A N 1
ATOM 1265 C CA . ARG A 1 168 ? -16.273 -5.600 29.546 1.00 96.25 168 ARG A CA 1
ATOM 1266 C C . ARG A 1 168 ? -16.188 -4.214 30.155 1.00 96.25 168 ARG A C 1
ATOM 1268 O O . ARG A 1 168 ? -15.445 -3.383 29.640 1.00 96.25 168 ARG A O 1
ATOM 1275 N N . LEU A 1 169 ? -16.855 -4.021 31.285 1.00 97.00 169 LEU A N 1
ATOM 1276 C CA . LEU A 1 169 ? -16.654 -2.868 32.149 1.00 97.00 169 LEU A CA 1
ATOM 1277 C C . LEU A 1 169 ? -15.664 -3.212 33.264 1.00 97.00 169 LEU A C 1
ATOM 1279 O O . LEU A 1 169 ? -15.815 -4.228 33.951 1.00 97.00 169 LEU A O 1
ATOM 1283 N N . GLY A 1 170 ? -14.631 -2.385 33.405 1.00 94.81 170 GLY A N 1
ATOM 1284 C CA . GLY A 1 170 ? -13.715 -2.442 34.542 1.00 94.81 170 GLY A CA 1
ATOM 1285 C C . GLY A 1 170 ? -14.369 -1.890 35.810 1.00 94.81 170 GLY A C 1
ATOM 1286 O O . GLY A 1 170 ? -15.338 -1.128 35.748 1.00 94.81 170 GLY A O 1
ATOM 1287 N N . GLU A 1 171 ? -13.816 -2.241 36.969 1.00 94.06 171 GLU A N 1
ATOM 1288 C CA . GLU A 1 171 ? -14.319 -1.793 38.275 1.00 94.06 171 GLU A CA 1
ATOM 1289 C C . GLU A 1 171 ? -14.395 -0.259 38.379 1.00 94.06 171 GLU A C 1
ATOM 1291 O O . GLU A 1 171 ? -15.370 0.297 38.883 1.00 94.06 171 GLU A O 1
ATOM 1296 N N . ARG A 1 172 ? -13.394 0.441 37.827 1.00 94.00 172 ARG A N 1
ATOM 1297 C CA . ARG A 1 172 ? -13.374 1.906 37.764 1.00 94.00 172 ARG A CA 1
ATOM 1298 C C . ARG A 1 172 ? -14.603 2.460 37.043 1.00 94.00 172 ARG A C 1
ATOM 1300 O O . ARG A 1 172 ? -15.253 3.351 37.576 1.00 94.00 172 ARG A O 1
ATOM 1307 N N . THR A 1 173 ? -14.937 1.922 35.873 1.00 95.69 173 THR A N 1
ATOM 1308 C CA . THR A 1 173 ? -16.092 2.376 35.086 1.00 95.69 173 THR A CA 1
ATOM 1309 C C . THR A 1 173 ? -17.406 2.084 35.809 1.00 95.69 173 THR A C 1
ATOM 1311 O O . THR A 1 173 ? -18.311 2.910 35.783 1.00 95.69 173 THR A O 1
ATOM 1314 N N . ILE A 1 174 ? -17.506 0.960 36.526 1.00 96.12 174 ILE A N 1
ATOM 1315 C CA . ILE A 1 174 ? -18.669 0.677 37.381 1.00 96.12 174 ILE A CA 1
ATOM 1316 C C . ILE A 1 174 ? -18.835 1.758 38.457 1.00 96.12 174 ILE A C 1
ATOM 1318 O O . ILE A 1 174 ? -19.936 2.279 38.619 1.00 96.12 174 ILE A O 1
ATOM 1322 N N . ARG A 1 175 ? -17.753 2.144 39.149 1.00 95.12 175 ARG A N 1
ATOM 1323 C CA . ARG A 1 175 ? -17.794 3.228 40.147 1.00 95.12 175 ARG A CA 1
ATOM 1324 C C . ARG A 1 175 ? -18.132 4.579 39.518 1.00 95.12 175 ARG A C 1
ATOM 1326 O O . ARG A 1 175 ? -18.931 5.324 40.072 1.00 95.12 175 ARG A O 1
ATOM 1333 N N . GLU A 1 176 ? -17.581 4.886 38.345 1.00 95.75 176 GLU A N 1
ATOM 1334 C CA . GLU A 1 176 ? -17.883 6.125 37.611 1.00 95.75 176 GLU A CA 1
ATOM 1335 C C . GLU A 1 176 ? -19.381 6.262 37.295 1.00 95.75 176 GLU A C 1
ATOM 1337 O O . GLU A 1 176 ? -19.876 7.382 37.226 1.00 95.75 176 GLU A O 1
ATOM 1342 N N . CYS A 1 177 ? -20.135 5.162 37.185 1.00 96.62 177 CYS A N 1
ATOM 1343 C CA . CYS A 1 177 ? -21.584 5.223 36.982 1.00 96.62 177 CYS A CA 1
ATOM 1344 C C . CYS A 1 177 ? -22.315 5.979 38.106 1.00 96.62 177 CYS A C 1
ATOM 1346 O O . CYS A 1 177 ? -23.355 6.585 37.846 1.00 96.62 177 CYS A O 1
ATOM 1348 N N . THR A 1 178 ? -21.791 5.952 39.337 1.00 96.12 178 THR A N 1
ATOM 1349 C CA . THR A 1 178 ? -22.380 6.653 40.487 1.00 96.12 178 THR A CA 1
ATOM 1350 C C . THR A 1 178 ? -21.688 7.981 40.776 1.00 96.12 178 THR A C 1
ATOM 1352 O O . THR A 1 178 ? -22.373 8.960 41.055 1.00 96.12 178 THR A O 1
ATOM 1355 N N . VAL A 1 179 ? -20.352 8.044 40.684 1.00 96.62 179 VAL A N 1
ATOM 1356 C CA . VAL A 1 179 ? -19.581 9.233 41.109 1.00 96.62 179 VAL A CA 1
ATOM 1357 C C . VAL A 1 179 ? -19.252 10.217 39.984 1.00 96.62 179 VAL A C 1
ATOM 1359 O O . VAL A 1 179 ? -18.945 11.372 40.254 1.00 96.62 179 VAL A O 1
ATOM 1362 N N . ALA A 1 180 ? -19.270 9.775 38.725 1.00 95.75 180 ALA A N 1
ATOM 1363 C CA . ALA A 1 180 ? -18.815 10.562 37.580 1.00 95.75 180 ALA A CA 1
ATOM 1364 C C . ALA A 1 180 ? -19.546 10.129 36.300 1.00 95.75 180 ALA A C 1
ATOM 1366 O O . ALA A 1 180 ? -18.951 9.561 35.379 1.00 95.75 180 ALA A O 1
ATOM 1367 N N . ARG A 1 181 ? -20.858 10.391 36.251 1.00 95.81 181 ARG A N 1
ATOM 1368 C CA . ARG A 1 181 ? -21.757 9.892 35.195 1.00 95.81 181 ARG A CA 1
ATOM 1369 C C . ARG A 1 181 ? -21.291 10.239 33.778 1.00 95.81 181 ARG A C 1
ATOM 1371 O O . ARG A 1 181 ? -21.438 9.413 32.879 1.00 95.81 181 ARG A O 1
ATOM 1378 N N . ASP A 1 182 ? -20.673 11.400 33.584 1.00 95.88 182 ASP A N 1
ATOM 1379 C CA . ASP A 1 182 ? -20.113 11.804 32.288 1.00 95.88 182 ASP A CA 1
ATOM 1380 C C . ASP A 1 182 ? -18.897 10.959 31.889 1.00 95.88 182 ASP A C 1
ATOM 1382 O O . ASP A 1 182 ? -18.776 10.558 30.733 1.00 95.88 182 ASP A O 1
ATOM 1386 N N . ALA A 1 183 ? -18.022 10.616 32.842 1.00 95.12 183 ALA A N 1
ATOM 1387 C CA . ALA A 1 183 ? -16.878 9.736 32.598 1.00 95.12 183 ALA A CA 1
ATOM 1388 C C . ALA A 1 183 ? -17.327 8.300 32.287 1.00 95.12 183 ALA A C 1
ATOM 1390 O O . ALA A 1 183 ? -16.797 7.675 31.363 1.00 95.12 183 ALA A O 1
ATOM 1391 N N . PHE A 1 184 ? -18.350 7.810 32.996 1.00 97.06 184 PHE A N 1
ATOM 1392 C CA . PHE A 1 184 ? -19.007 6.543 32.681 1.00 97.06 184 PHE A CA 1
ATOM 1393 C C . PHE A 1 184 ? -19.590 6.559 31.267 1.00 97.06 184 PHE A C 1
ATOM 1395 O O . PHE A 1 184 ? -19.276 5.682 30.463 1.00 97.06 184 PHE A O 1
ATOM 1402 N N . THR A 1 185 ? -20.381 7.584 30.943 1.00 97.62 185 THR A N 1
ATOM 1403 C CA . THR A 1 185 ? -21.031 7.744 29.636 1.00 97.62 185 THR A CA 1
ATOM 1404 C C . THR A 1 185 ? -19.996 7.794 28.514 1.00 97.62 185 THR A C 1
ATOM 1406 O O . THR A 1 185 ? -20.103 7.042 27.546 1.00 97.62 185 THR A O 1
ATOM 1409 N N . ALA A 1 186 ? -18.946 8.610 28.661 1.00 97.06 186 ALA A N 1
ATOM 1410 C CA . ALA A 1 186 ? -17.856 8.707 27.693 1.00 97.06 186 ALA A CA 1
ATOM 1411 C C . ALA A 1 186 ? -17.156 7.358 27.475 1.00 97.06 186 ALA A C 1
ATOM 1413 O O . ALA A 1 186 ? -16.957 6.945 26.332 1.00 97.06 186 ALA A O 1
ATOM 1414 N N . THR A 1 187 ? -16.821 6.654 28.560 1.00 97.00 187 THR A N 1
ATOM 1415 C CA . THR A 1 187 ? -16.134 5.357 28.498 1.00 97.00 187 THR A CA 1
ATOM 1416 C C . THR A 1 187 ? -17.015 4.294 27.842 1.00 97.00 187 THR A C 1
ATOM 1418 O O . THR A 1 187 ? -16.568 3.587 26.942 1.00 97.00 187 THR A O 1
ATOM 1421 N N . VAL A 1 188 ? -18.289 4.199 28.229 1.00 98.12 188 VAL A N 1
ATOM 1422 C CA . VAL A 1 188 ? -19.235 3.240 27.642 1.00 98.12 188 VAL A CA 1
ATOM 1423 C C . VAL A 1 188 ? -19.459 3.531 26.160 1.00 98.12 188 VAL A C 1
ATOM 1425 O O . VAL A 1 188 ? -19.384 2.609 25.348 1.00 98.12 188 VAL A O 1
ATOM 1428 N N . LEU A 1 189 ? -19.674 4.791 25.773 1.00 98.12 189 LEU A N 1
ATOM 1429 C CA . LEU A 1 189 ? -19.826 5.164 24.365 1.00 98.12 189 LEU A CA 1
ATOM 1430 C C . LEU A 1 189 ? -18.559 4.880 23.549 1.00 98.12 189 LEU A C 1
ATOM 1432 O O . LEU A 1 189 ? -18.679 4.454 22.401 1.00 98.12 189 LEU A O 1
ATOM 1436 N N . HIS A 1 190 ? -17.362 5.048 24.122 1.00 98.06 190 HIS A N 1
ATOM 1437 C CA . HIS A 1 190 ? -16.091 4.660 23.491 1.00 98.06 190 HIS A CA 1
ATOM 1438 C C . HIS A 1 190 ? -16.017 3.151 23.233 1.00 98.06 190 HIS A C 1
ATOM 1440 O O . HIS A 1 190 ? -15.748 2.719 22.110 1.00 98.06 190 HIS A O 1
ATOM 1446 N N . GLU A 1 191 ? -16.340 2.324 24.228 1.00 98.12 191 GLU A N 1
ATOM 1447 C CA . GLU A 1 191 ? -16.327 0.868 24.052 1.00 98.12 191 GLU A CA 1
ATOM 1448 C C . GLU A 1 191 ? -17.409 0.384 23.075 1.00 98.12 191 GLU A C 1
ATOM 1450 O O . GLU A 1 191 ? -17.168 -0.492 22.238 1.00 98.12 191 GLU A O 1
ATOM 1455 N N . LEU A 1 192 ? -18.600 0.983 23.110 1.00 98.44 192 LEU A N 1
ATOM 1456 C CA . LEU A 1 192 ? -19.664 0.700 22.144 1.00 98.44 192 LEU A CA 1
ATOM 1457 C C . LEU A 1 192 ? -19.307 1.201 20.737 1.00 98.44 192 LEU A C 1
ATOM 1459 O O . LEU A 1 192 ? -19.694 0.574 19.746 1.00 98.44 192 LEU A O 1
ATOM 1463 N N . ALA A 1 193 ? -18.522 2.272 20.617 1.00 97.88 193 ALA A N 1
ATOM 1464 C CA . ALA A 1 193 ? -18.026 2.762 19.339 1.00 97.88 193 ALA A CA 1
ATOM 1465 C C . ALA A 1 193 ? -17.111 1.746 18.643 1.00 97.88 193 ALA A C 1
ATOM 1467 O O . ALA A 1 193 ? -17.207 1.593 17.425 1.00 97.88 193 ALA A O 1
ATOM 1468 N N . HIS A 1 194 ? -16.301 0.978 19.377 1.00 97.62 194 HIS A N 1
ATOM 1469 C CA . HIS A 1 194 ? -15.548 -0.141 18.794 1.00 97.62 194 HIS A CA 1
ATOM 1470 C C . HIS A 1 194 ? -16.465 -1.196 18.158 1.00 97.62 194 HIS A C 1
ATOM 1472 O O . HIS A 1 194 ? -16.209 -1.691 17.052 1.00 97.62 194 HIS A O 1
ATOM 1478 N N . VAL A 1 195 ? -17.585 -1.505 18.822 1.00 98.00 195 VAL A N 1
ATOM 1479 C CA . VAL A 1 195 ? -18.613 -2.416 18.297 1.00 98.00 195 VAL A CA 1
ATOM 1480 C C . VAL A 1 195 ? -19.270 -1.819 17.049 1.00 98.00 195 VAL A C 1
ATOM 1482 O O . VAL A 1 195 ? -19.381 -2.500 16.025 1.00 98.00 195 VAL A O 1
ATOM 1485 N N . LYS A 1 196 ? -19.647 -0.535 17.096 1.00 97.25 196 LYS A N 1
ATOM 1486 C CA . LYS A 1 196 ? -20.272 0.197 15.982 1.00 97.25 196 LYS A CA 1
ATOM 1487 C C . LYS A 1 196 ? -19.372 0.242 14.749 1.00 97.25 196 LYS A C 1
ATOM 1489 O O . LYS A 1 196 ? -19.834 -0.032 13.641 1.00 97.25 196 LYS A O 1
ATOM 1494 N N . ASN A 1 197 ? -18.090 0.533 14.953 1.00 95.88 197 ASN A N 1
ATOM 1495 C CA . ASN A 1 197 ? -17.071 0.616 13.909 1.00 95.88 197 ASN A CA 1
ATOM 1496 C C . ASN A 1 197 ? -16.653 -0.753 13.368 1.00 95.88 197 ASN A C 1
ATOM 1498 O O . ASN A 1 197 ? -15.952 -0.824 12.357 1.00 95.88 197 ASN A O 1
ATOM 1502 N N . ARG A 1 198 ? -17.099 -1.843 14.011 1.00 96.44 198 ARG A N 1
ATOM 1503 C CA . ARG A 1 198 ? -16.738 -3.230 13.690 1.00 96.44 198 ARG A CA 1
ATOM 1504 C C . ARG A 1 198 ? -15.225 -3.465 13.711 1.00 96.44 198 ARG A C 1
ATOM 1506 O O . ARG A 1 198 ? -14.750 -4.368 13.028 1.00 96.44 198 ARG A O 1
ATOM 1513 N N . ASP A 1 199 ? -14.482 -2.685 14.495 1.00 96.81 199 ASP A N 1
ATOM 1514 C CA . ASP A 1 199 ? -13.014 -2.705 14.515 1.00 96.81 199 ASP A CA 1
ATOM 1515 C C . ASP A 1 199 ? -12.424 -3.852 15.353 1.00 96.81 199 ASP A C 1
ATOM 1517 O O . ASP A 1 199 ? -11.254 -4.203 15.200 1.00 96.81 199 ASP A O 1
ATOM 1521 N N . ILE A 1 200 ? -13.257 -4.509 16.168 1.00 97.00 200 ILE A N 1
ATOM 1522 C CA . ILE A 1 200 ? -12.887 -5.673 16.983 1.00 97.00 200 ILE A CA 1
ATOM 1523 C C . ILE A 1 200 ? -12.247 -6.766 16.112 1.00 97.00 200 ILE A C 1
ATOM 1525 O O . ILE A 1 200 ? -11.269 -7.393 16.519 1.00 97.00 200 ILE A O 1
ATOM 1529 N N . ARG A 1 201 ? -12.749 -6.988 14.886 1.00 96.38 201 ARG A N 1
ATOM 1530 C CA . ARG A 1 201 ? -12.176 -7.995 13.979 1.00 96.38 201 ARG A CA 1
ATOM 1531 C C . ARG A 1 201 ? -10.728 -7.660 13.624 1.00 96.38 201 ARG A C 1
ATOM 1533 O O . ARG A 1 201 ? -9.869 -8.528 13.747 1.00 96.38 201 ARG A O 1
ATOM 1540 N N . GLN A 1 202 ? -10.469 -6.434 13.186 1.00 95.88 202 GLN A N 1
ATOM 1541 C CA . GLN A 1 202 ? -9.149 -5.979 12.762 1.00 95.88 202 GLN A CA 1
ATOM 1542 C C . GLN A 1 202 ? -8.174 -5.994 13.939 1.00 95.88 202 GLN A C 1
ATOM 1544 O O . GLN A 1 202 ? -7.044 -6.439 13.768 1.00 95.88 202 GLN A O 1
ATOM 1549 N N . THR A 1 203 ? -8.608 -5.599 15.137 1.00 95.62 203 THR A N 1
ATOM 1550 C CA . THR A 1 203 ? -7.789 -5.642 16.358 1.00 95.62 203 THR A CA 1
ATOM 1551 C C . THR A 1 203 ? -7.317 -7.048 16.685 1.00 95.62 203 THR A C 1
ATOM 1553 O O . THR A 1 203 ? -6.117 -7.291 16.799 1.00 95.62 203 THR A O 1
ATOM 1556 N N . TYR A 1 204 ? -8.245 -7.997 16.805 1.00 96.31 204 TYR A N 1
ATOM 1557 C CA . TYR A 1 204 ? -7.891 -9.359 17.196 1.00 96.31 204 TYR A CA 1
ATOM 1558 C C . TYR A 1 204 ? -7.136 -10.097 16.086 1.00 96.31 204 TYR A C 1
ATOM 1560 O O . TYR A 1 204 ? -6.229 -10.867 16.397 1.00 96.31 204 TYR A O 1
ATOM 1568 N N . LEU A 1 205 ? -7.422 -9.811 14.808 1.00 97.06 205 LEU A N 1
ATOM 1569 C CA . LEU A 1 205 ? -6.589 -10.289 13.702 1.00 97.06 205 LEU A CA 1
ATOM 1570 C C . LEU A 1 205 ? -5.186 -9.687 13.755 1.00 97.06 205 LEU A C 1
ATOM 1572 O O . LEU A 1 205 ? -4.233 -10.428 13.605 1.00 97.06 205 LEU A O 1
ATOM 1576 N N . THR A 1 206 ? -5.032 -8.390 14.028 1.00 97.38 206 THR A N 1
ATOM 1577 C CA . THR A 1 206 ? -3.716 -7.730 14.149 1.00 97.38 206 THR A CA 1
ATOM 1578 C C . THR A 1 206 ? -2.888 -8.352 15.270 1.00 97.38 206 THR A C 1
ATOM 1580 O O . THR A 1 206 ? -1.702 -8.622 15.097 1.00 97.38 206 THR A O 1
ATOM 1583 N N . ILE A 1 207 ? -3.515 -8.631 16.417 1.00 95.94 207 ILE A N 1
ATOM 1584 C CA . ILE A 1 207 ? -2.872 -9.327 17.537 1.00 95.94 207 ILE A CA 1
ATOM 1585 C C . ILE A 1 207 ? -2.478 -10.755 17.135 1.00 95.94 207 ILE A C 1
ATOM 1587 O O . ILE A 1 207 ? -1.354 -11.168 17.426 1.00 95.94 207 ILE A O 1
ATOM 1591 N N . GLY A 1 208 ? -3.380 -11.495 16.480 1.00 96.88 208 GLY A N 1
ATOM 1592 C CA . GLY A 1 208 ? -3.135 -12.857 16.000 1.00 96.88 208 GLY A CA 1
ATOM 1593 C C . GLY A 1 208 ? -1.991 -12.912 14.992 1.00 96.88 208 GLY A C 1
ATOM 1594 O O . GLY A 1 208 ? -1.033 -13.644 15.201 1.00 96.88 208 GLY A O 1
ATOM 1595 N N . PHE A 1 209 ? -2.045 -12.062 13.970 1.00 97.56 209 PHE A N 1
ATOM 1596 C CA . PHE A 1 209 ? -1.012 -11.887 12.955 1.00 97.56 209 PHE A CA 1
ATOM 1597 C C . PHE A 1 209 ? 0.348 -11.571 13.556 1.00 97.56 209 PHE A C 1
ATOM 1599 O O . PHE A 1 209 ? 1.317 -12.256 13.258 1.00 97.56 209 PHE A O 1
ATOM 1606 N N . ARG A 1 210 ? 0.416 -10.582 14.453 1.00 96.81 210 ARG A N 1
ATOM 1607 C CA . ARG A 1 210 ? 1.666 -10.208 15.118 1.00 96.81 210 ARG A CA 1
ATOM 1608 C C . ARG A 1 210 ? 2.277 -11.394 15.863 1.00 96.81 210 ARG A C 1
ATOM 1610 O O . ARG A 1 210 ? 3.468 -11.639 15.742 1.00 96.81 210 ARG A O 1
ATOM 1617 N N . ARG A 1 211 ? 1.474 -12.123 16.645 1.00 96.88 211 ARG A N 1
ATOM 1618 C CA . ARG A 1 211 ? 1.953 -13.286 17.410 1.00 96.88 211 ARG A CA 1
ATOM 1619 C C . ARG A 1 211 ? 2.390 -14.431 16.498 1.00 96.88 211 ARG A C 1
ATOM 1621 O O . ARG A 1 211 ? 3.463 -14.976 16.719 1.00 96.88 211 ARG A O 1
ATOM 1628 N N . ALA A 1 212 ? 1.579 -14.756 15.492 1.00 97.81 212 ALA A N 1
ATOM 1629 C CA . ALA A 1 212 ? 1.882 -15.801 14.521 1.00 97.81 212 ALA A CA 1
ATOM 1630 C C . ALA A 1 212 ? 3.174 -15.486 13.759 1.00 97.81 212 ALA A C 1
ATOM 1632 O O . ALA A 1 212 ? 4.036 -16.341 13.668 1.00 97.81 212 ALA A O 1
ATOM 1633 N N . PHE A 1 213 ? 3.355 -14.247 13.305 1.00 97.25 213 PHE A N 1
ATOM 1634 C CA . PHE A 1 213 ? 4.552 -13.823 12.585 1.00 97.25 213 PHE A CA 1
ATOM 1635 C C . PHE A 1 213 ? 5.831 -13.937 13.412 1.00 97.25 213 PHE A C 1
ATOM 1637 O O . PHE A 1 213 ? 6.824 -14.483 12.942 1.00 97.25 213 PHE A O 1
ATOM 1644 N N . TYR A 1 214 ? 5.823 -13.466 14.662 1.00 96.38 214 TYR A N 1
ATOM 1645 C CA . TYR A 1 214 ? 7.009 -13.619 15.503 1.00 96.38 214 TYR A CA 1
ATOM 1646 C C . TYR A 1 214 ? 7.327 -15.093 15.767 1.00 96.38 214 TYR A C 1
ATOM 1648 O O . TYR A 1 214 ? 8.483 -15.484 15.666 1.00 96.38 214 TYR A O 1
ATOM 1656 N N . ALA A 1 215 ? 6.309 -15.907 16.057 1.00 97.25 215 ALA A N 1
ATOM 1657 C CA . ALA A 1 215 ? 6.498 -17.320 16.371 1.00 97.25 215 ALA A CA 1
ATOM 1658 C C . ALA A 1 215 ? 6.894 -18.175 15.156 1.00 97.25 215 ALA A C 1
ATOM 1660 O O . ALA A 1 215 ? 7.692 -19.090 15.305 1.00 97.25 215 ALA A O 1
ATOM 1661 N N . LEU A 1 216 ? 6.325 -17.901 13.979 1.00 97.38 216 LEU A N 1
ATOM 1662 C CA . LEU A 1 216 ? 6.437 -18.760 12.795 1.00 97.38 216 LEU A CA 1
ATOM 1663 C C . LEU A 1 216 ? 7.385 -18.226 11.727 1.00 97.38 216 LEU A C 1
ATOM 1665 O O . LEU A 1 216 ? 7.750 -18.992 10.844 1.00 97.38 216 LEU A O 1
ATOM 1669 N N . THR A 1 217 ? 7.762 -16.951 11.781 1.00 95.19 217 THR A N 1
ATOM 1670 C CA . THR A 1 217 ? 8.618 -16.324 10.767 1.00 95.19 217 THR A CA 1
ATOM 1671 C C . THR A 1 217 ? 9.907 -15.814 11.396 1.00 95.19 217 THR A C 1
ATOM 1673 O O . THR A 1 217 ? 10.984 -16.268 11.032 1.00 95.19 217 THR A O 1
ATOM 1676 N N . VAL A 1 218 ? 9.812 -14.919 12.386 1.00 94.44 218 VAL A N 1
ATOM 1677 C CA . VAL A 1 218 ? 11.006 -14.298 12.989 1.00 94.44 218 VAL A CA 1
ATOM 1678 C C . VAL A 1 218 ? 11.826 -15.311 13.785 1.00 94.44 218 VAL A C 1
ATOM 1680 O O . VAL A 1 218 ? 13.032 -15.381 13.595 1.00 94.44 218 VAL A O 1
ATOM 1683 N N . VAL A 1 219 ? 11.200 -16.103 14.663 1.00 95.44 219 VAL A N 1
ATOM 1684 C CA . VAL A 1 219 ? 11.930 -17.092 15.475 1.00 95.44 219 VAL A CA 1
ATOM 1685 C C . VAL A 1 219 ? 12.619 -18.148 14.599 1.00 95.44 219 VAL A C 1
ATOM 1687 O O . VAL A 1 219 ? 13.826 -18.301 14.766 1.00 95.44 219 VAL A O 1
ATOM 1690 N N . PRO A 1 220 ? 11.946 -18.823 13.642 1.00 94.50 220 PRO A N 1
ATOM 1691 C CA . PRO A 1 220 ? 12.621 -19.777 12.761 1.00 94.50 220 PRO A CA 1
ATOM 1692 C C . PRO A 1 220 ? 13.767 -19.158 11.963 1.00 94.50 220 PRO A C 1
ATOM 1694 O O . PRO A 1 220 ? 14.826 -19.765 11.889 1.00 94.50 220 PRO A O 1
ATOM 1697 N N . PHE A 1 221 ? 13.602 -17.934 11.452 1.00 91.56 221 PHE A N 1
ATOM 1698 C CA . PHE A 1 221 ? 14.678 -17.238 10.744 1.00 91.56 221 PHE A CA 1
ATOM 1699 C C . PHE A 1 221 ? 15.890 -16.947 11.643 1.00 91.56 221 PHE A C 1
ATOM 1701 O O . PHE A 1 221 ? 17.031 -17.143 11.246 1.00 91.56 221 PHE A O 1
ATOM 1708 N N . LEU A 1 222 ? 15.671 -16.485 12.878 1.00 91.81 222 LEU A N 1
ATOM 1709 C CA . LEU A 1 222 ? 16.777 -16.241 13.811 1.00 91.81 222 LEU A CA 1
ATOM 1710 C C . LEU A 1 222 ? 17.495 -17.541 14.198 1.00 91.81 222 LEU A C 1
ATOM 1712 O O . LEU A 1 222 ? 18.706 -17.530 14.407 1.00 91.81 222 LEU A O 1
ATOM 1716 N N . LEU A 1 223 ? 16.760 -18.654 14.280 1.00 93.00 223 LEU A N 1
ATOM 1717 C CA . LEU A 1 223 ? 17.347 -19.973 14.504 1.00 93.00 223 LEU A CA 1
ATOM 1718 C C . LEU A 1 223 ? 18.189 -20.424 13.307 1.00 93.00 223 LEU A C 1
ATOM 1720 O O . LEU A 1 223 ? 19.270 -20.966 13.525 1.00 93.00 223 LEU A O 1
ATOM 1724 N N . THR A 1 224 ? 17.745 -20.181 12.068 1.00 90.25 224 THR A N 1
ATOM 1725 C CA . THR A 1 224 ? 18.554 -20.505 10.884 1.00 90.25 224 THR A CA 1
ATOM 1726 C C . THR A 1 224 ? 19.783 -19.628 10.773 1.00 90.25 224 THR A C 1
ATOM 1728 O O . THR A 1 224 ? 20.860 -20.165 10.564 1.00 90.25 224 THR A O 1
ATOM 1731 N N . LEU A 1 225 ? 19.667 -18.329 11.047 1.00 88.19 225 LEU A N 1
ATOM 1732 C CA . LEU A 1 225 ? 20.818 -17.430 11.101 1.00 88.19 225 LEU A CA 1
ATOM 1733 C C . LEU A 1 225 ? 21.869 -17.925 12.110 1.00 88.19 225 LEU A C 1
ATOM 1735 O O . LEU A 1 225 ? 23.052 -18.013 11.795 1.00 88.19 225 LEU A O 1
ATOM 1739 N N . GLY A 1 226 ? 21.438 -18.307 13.318 1.00 89.94 226 GLY A N 1
ATOM 1740 C CA . GLY A 1 226 ? 22.333 -18.889 14.320 1.00 89.94 226 GLY A CA 1
ATOM 1741 C C . GLY A 1 226 ? 22.937 -20.225 13.875 1.00 89.94 226 GLY A C 1
ATOM 1742 O O . GLY A 1 226 ? 24.113 -20.476 14.112 1.00 89.94 226 GLY A O 1
ATOM 1743 N N . TYR A 1 227 ? 22.172 -21.068 13.182 1.00 89.19 227 TYR A N 1
ATOM 1744 C CA . TYR A 1 227 ? 22.680 -22.321 12.626 1.00 89.19 227 TYR A CA 1
ATOM 1745 C C . TYR A 1 227 ? 23.756 -22.090 11.554 1.00 89.19 227 TYR A C 1
ATOM 1747 O O . TYR A 1 227 ? 24.806 -22.725 11.603 1.00 89.19 227 TYR A O 1
ATOM 1755 N N . GLU A 1 228 ? 23.543 -21.153 10.631 1.00 86.50 228 GLU A N 1
ATOM 1756 C CA . GLU A 1 228 ? 24.494 -20.823 9.560 1.00 86.50 228 GLU A CA 1
ATOM 1757 C C . GLU A 1 228 ? 25.791 -20.213 10.090 1.00 86.50 228 GLU A C 1
ATOM 1759 O O . GLU A 1 228 ? 26.858 -20.471 9.546 1.00 86.50 228 GLU A O 1
ATOM 1764 N N . THR A 1 229 ? 25.740 -19.481 11.207 1.00 86.06 229 THR A N 1
ATOM 1765 C CA . THR A 1 229 ? 26.972 -19.025 11.874 1.00 86.06 229 THR A CA 1
ATOM 1766 C C . THR A 1 229 ? 27.798 -20.159 12.487 1.00 86.06 229 THR A C 1
ATOM 1768 O O . THR A 1 229 ? 28.994 -19.988 12.704 1.00 86.06 229 THR A O 1
ATOM 1771 N N . LEU A 1 230 ? 27.179 -21.306 12.783 1.00 89.31 230 LEU A N 1
ATOM 1772 C CA . LEU A 1 230 ? 27.833 -22.450 13.425 1.00 89.31 230 LEU A CA 1
ATOM 1773 C C . LEU A 1 230 ? 28.265 -23.531 12.426 1.00 89.31 230 LEU A C 1
ATOM 1775 O O . LEU A 1 230 ? 29.161 -24.316 12.733 1.00 89.31 230 LEU A O 1
ATOM 1779 N N . VAL A 1 231 ? 27.627 -23.598 11.256 1.00 86.69 231 VAL A N 1
ATOM 1780 C CA . VAL A 1 231 ? 27.863 -24.624 10.235 1.00 86.69 231 VAL A CA 1
ATOM 1781 C C . VAL A 1 231 ? 28.345 -23.949 8.950 1.00 86.69 231 VAL A C 1
ATOM 1783 O O . VAL A 1 231 ? 27.557 -23.231 8.343 1.00 86.69 231 VAL A O 1
ATOM 1786 N N . PRO A 1 232 ? 29.597 -24.185 8.505 1.00 81.12 232 PRO A N 1
ATOM 1787 C CA . PRO A 1 232 ? 30.106 -23.637 7.250 1.00 81.12 232 PRO A CA 1
ATOM 1788 C C . PRO A 1 232 ? 29.223 -24.022 6.059 1.00 81.12 232 PRO A C 1
ATOM 1790 O O . PRO A 1 232 ? 28.810 -25.179 5.935 1.00 81.12 232 PRO A O 1
ATOM 1793 N N . ARG A 1 233 ? 28.951 -23.058 5.178 1.00 77.44 233 ARG A N 1
ATOM 1794 C CA . ARG A 1 233 ? 28.073 -23.217 4.013 1.00 77.44 233 ARG A CA 1
ATOM 1795 C C . ARG A 1 233 ? 28.687 -22.678 2.738 1.00 77.44 233 ARG A C 1
ATOM 1797 O O . ARG A 1 233 ? 29.666 -21.940 2.786 1.00 77.44 233 ARG A O 1
ATOM 1804 N N . ALA A 1 234 ? 28.093 -23.081 1.615 1.00 71.94 234 ALA A N 1
ATOM 1805 C CA . ALA A 1 234 ? 28.466 -22.575 0.303 1.00 71.94 234 ALA A CA 1
ATOM 1806 C C . ALA A 1 234 ? 28.038 -21.108 0.152 1.00 71.94 234 ALA A C 1
ATOM 1808 O O . ALA A 1 234 ? 28.799 -20.312 -0.388 1.00 71.94 234 ALA A O 1
ATOM 1809 N N . SER A 1 235 ? 26.869 -20.732 0.686 1.00 68.81 235 SER A N 1
ATOM 1810 C CA . SER A 1 235 ? 26.475 -19.328 0.800 1.00 68.81 235 SER A CA 1
ATOM 1811 C C . SER A 1 235 ? 26.987 -18.706 2.101 1.00 68.81 235 SER A C 1
ATOM 1813 O O . SER A 1 235 ? 26.715 -19.223 3.189 1.00 68.81 235 SER A O 1
ATOM 1815 N N . THR A 1 236 ? 27.674 -17.569 2.011 1.00 68.81 236 THR A N 1
ATOM 1816 C CA . THR A 1 236 ? 27.971 -16.730 3.175 1.00 68.81 236 THR A CA 1
ATOM 1817 C C . THR A 1 236 ? 26.714 -15.996 3.627 1.00 68.81 236 THR A C 1
ATOM 1819 O O . THR A 1 236 ? 25.952 -15.473 2.816 1.00 68.81 236 THR A O 1
ATOM 1822 N N . VAL A 1 237 ? 26.485 -15.949 4.942 1.00 68.94 237 VAL A N 1
ATOM 1823 C CA . VAL A 1 237 ? 25.458 -15.070 5.511 1.00 68.94 237 VAL A CA 1
ATOM 1824 C C . VAL A 1 237 ? 25.891 -13.633 5.272 1.00 68.94 237 VAL A C 1
ATOM 1826 O O . VAL A 1 237 ? 26.802 -13.130 5.933 1.00 68.94 237 VAL A O 1
ATOM 1829 N N . GLU A 1 238 ? 25.213 -12.962 4.352 1.00 79.94 238 GLU A N 1
ATOM 1830 C CA . GLU A 1 238 ? 25.430 -11.542 4.132 1.00 79.94 238 GLU A CA 1
ATOM 1831 C C . GLU A 1 238 ? 24.914 -10.736 5.325 1.00 79.94 238 GLU A C 1
ATOM 1833 O O . GLU A 1 238 ? 23.803 -10.950 5.823 1.00 79.94 238 GLU A O 1
ATOM 1838 N N . ALA A 1 239 ? 25.694 -9.747 5.771 1.00 82.88 239 ALA A N 1
ATOM 1839 C CA . ALA A 1 239 ? 25.321 -8.875 6.891 1.00 82.88 239 ALA A CA 1
ATOM 1840 C C . ALA A 1 239 ? 23.979 -8.145 6.659 1.00 82.88 239 ALA A C 1
ATOM 1842 O O . ALA A 1 239 ? 23.328 -7.705 7.611 1.00 82.88 239 ALA A O 1
ATOM 1843 N N . GLN A 1 240 ? 23.534 -8.047 5.403 1.00 84.25 240 GLN A N 1
ATOM 1844 C CA . GLN A 1 240 ? 22.248 -7.480 5.011 1.00 84.25 240 GLN A CA 1
ATOM 1845 C C . GLN A 1 240 ? 21.044 -8.298 5.510 1.00 84.25 240 GLN A C 1
ATOM 1847 O O . GLN A 1 240 ? 20.030 -7.707 5.891 1.00 84.25 240 GLN A O 1
ATOM 1852 N N . GLN A 1 241 ? 21.138 -9.629 5.578 1.00 85.12 241 GLN A N 1
ATOM 1853 C CA . GLN A 1 241 ? 20.035 -10.512 5.985 1.00 85.12 241 GLN A CA 1
ATOM 1854 C C . GLN A 1 241 ? 19.493 -10.222 7.401 1.00 85.12 241 GLN A C 1
ATOM 1856 O O . GLN A 1 241 ? 18.288 -9.959 7.542 1.00 85.12 241 GLN A O 1
ATOM 1861 N N . PRO A 1 242 ? 20.320 -10.203 8.472 1.00 87.56 242 PRO A N 1
ATOM 1862 C CA . PRO A 1 242 ? 19.829 -9.877 9.811 1.00 87.56 242 PRO A CA 1
ATOM 1863 C C . PRO A 1 242 ? 19.274 -8.452 9.892 1.00 87.56 242 PRO A C 1
ATOM 1865 O O . PRO A 1 242 ? 18.266 -8.221 10.567 1.00 87.56 242 PRO A O 1
ATOM 1868 N N . VAL A 1 243 ? 19.883 -7.498 9.181 1.00 90.06 243 VAL A N 1
ATOM 1869 C CA . VAL A 1 243 ? 19.425 -6.101 9.146 1.00 90.06 243 VAL A CA 1
ATOM 1870 C C . VAL A 1 243 ? 18.034 -6.003 8.520 1.00 90.06 243 VAL A C 1
ATOM 1872 O O . VAL A 1 243 ? 17.149 -5.367 9.101 1.00 90.06 243 VAL A O 1
ATOM 1875 N N . ALA A 1 244 ? 17.810 -6.673 7.390 1.00 90.12 244 ALA A N 1
ATOM 1876 C CA . ALA A 1 244 ? 16.530 -6.712 6.693 1.00 90.12 244 ALA A CA 1
ATOM 1877 C C . ALA A 1 244 ? 15.411 -7.274 7.586 1.00 90.12 244 ALA A C 1
ATOM 1879 O O . ALA A 1 244 ? 14.356 -6.650 7.737 1.00 90.12 244 ALA A O 1
ATOM 1880 N N . ILE A 1 245 ? 15.652 -8.393 8.276 1.00 89.06 245 ILE A N 1
ATOM 1881 C CA . ILE A 1 245 ? 14.654 -8.996 9.173 1.00 89.06 245 ILE A CA 1
ATOM 1882 C C . ILE A 1 245 ? 14.389 -8.146 10.416 1.00 89.06 245 ILE A C 1
ATOM 1884 O O . ILE A 1 245 ? 13.228 -8.002 10.818 1.00 89.06 245 ILE A O 1
ATOM 1888 N N . VAL A 1 246 ? 15.412 -7.523 11.007 1.00 91.00 246 VAL A N 1
ATOM 1889 C CA . VAL A 1 246 ? 15.220 -6.566 12.109 1.00 91.00 246 VAL A CA 1
ATOM 1890 C C . VAL A 1 246 ? 14.380 -5.376 11.644 1.00 91.00 246 VAL A C 1
ATOM 1892 O O . VAL A 1 246 ? 13.426 -4.993 12.330 1.00 91.00 246 VAL A O 1
ATOM 1895 N N . LEU A 1 247 ? 14.676 -4.821 10.467 1.00 91.69 247 LEU A N 1
ATOM 1896 C CA . LEU A 1 247 ? 13.947 -3.696 9.885 1.00 91.69 247 LEU A CA 1
ATOM 1897 C C . LEU A 1 247 ? 12.481 -4.056 9.602 1.00 91.69 247 LEU A C 1
ATOM 1899 O O . LEU A 1 247 ? 11.578 -3.332 10.034 1.00 91.69 247 LEU A O 1
ATOM 1903 N N . LEU A 1 248 ? 12.217 -5.191 8.950 1.00 90.56 248 LEU A N 1
ATOM 1904 C CA . LEU A 1 248 ? 10.862 -5.675 8.665 1.00 90.56 248 LEU A CA 1
ATOM 1905 C C . LEU A 1 248 ? 10.091 -6.035 9.940 1.00 90.56 248 LEU A C 1
ATOM 1907 O O . LEU A 1 248 ? 8.902 -5.718 10.064 1.00 90.56 248 LEU A O 1
ATOM 1911 N N . GLY A 1 249 ? 10.757 -6.644 10.922 1.00 91.69 249 GLY A N 1
ATOM 1912 C CA . GLY A 1 249 ? 10.190 -6.945 12.235 1.00 91.69 249 GLY A CA 1
ATOM 1913 C C . GLY A 1 249 ? 9.804 -5.678 13.002 1.00 91.69 249 GLY A C 1
ATOM 1914 O O . GLY A 1 249 ? 8.710 -5.603 13.577 1.00 91.69 249 GLY A O 1
ATOM 1915 N N . ALA A 1 250 ? 10.655 -4.649 12.964 1.00 92.88 250 ALA A N 1
ATOM 1916 C CA . ALA A 1 250 ? 10.372 -3.339 13.537 1.00 92.88 250 ALA A CA 1
ATOM 1917 C C . ALA A 1 250 ? 9.210 -2.653 12.805 1.00 92.88 250 ALA A C 1
ATOM 1919 O O . ALA A 1 250 ? 8.257 -2.204 13.447 1.00 92.88 250 ALA A O 1
ATOM 1920 N N . LEU A 1 251 ? 9.224 -2.622 11.471 1.00 93.12 251 LEU A N 1
ATOM 1921 C CA . LEU A 1 251 ? 8.162 -2.018 10.668 1.00 93.12 251 LEU A CA 1
ATOM 1922 C C . LEU A 1 251 ? 6.809 -2.701 10.898 1.00 93.12 251 LEU A C 1
ATOM 1924 O O . LEU A 1 251 ? 5.788 -2.025 11.050 1.00 93.12 251 LEU A O 1
ATOM 1928 N N . THR A 1 252 ? 6.799 -4.027 11.002 1.00 92.81 252 THR A N 1
ATOM 1929 C CA . THR A 1 252 ? 5.619 -4.826 11.353 1.00 92.81 252 THR A CA 1
ATOM 1930 C C . THR A 1 252 ? 5.061 -4.417 12.715 1.00 92.81 252 THR A C 1
ATOM 1932 O O . THR A 1 252 ? 3.861 -4.153 12.845 1.00 92.81 252 THR A O 1
ATOM 1935 N N . LEU A 1 253 ? 5.919 -4.287 13.733 1.00 94.75 253 LEU A N 1
ATOM 1936 C CA . LEU A 1 253 ? 5.515 -3.846 15.069 1.00 94.75 253 LEU A CA 1
ATOM 1937 C C . LEU A 1 253 ? 4.914 -2.440 15.041 1.00 94.75 253 LEU A C 1
ATOM 1939 O O . LEU A 1 253 ? 3.851 -2.196 15.618 1.00 94.75 253 LEU A O 1
ATOM 1943 N N . LEU A 1 254 ? 5.589 -1.512 14.365 1.00 95.31 254 LEU A N 1
ATOM 1944 C CA . LEU A 1 254 ? 5.159 -0.124 14.239 1.00 95.31 254 LEU A CA 1
ATOM 1945 C C . LEU A 1 254 ? 3.829 -0.016 13.493 1.00 95.31 254 LEU A C 1
ATOM 1947 O O . LEU A 1 254 ? 2.951 0.737 13.923 1.00 95.31 254 LEU A O 1
ATOM 1951 N N . THR A 1 255 ? 3.642 -0.805 12.435 1.00 95.00 255 THR A N 1
ATOM 1952 C CA . THR A 1 255 ? 2.403 -0.856 11.649 1.00 95.00 255 THR A CA 1
ATOM 1953 C C . THR A 1 255 ? 1.259 -1.462 12.461 1.00 95.00 255 THR A C 1
ATOM 1955 O O . THR A 1 255 ? 0.168 -0.894 12.495 1.00 95.00 255 THR A O 1
ATOM 1958 N N . ALA A 1 256 ? 1.503 -2.532 13.223 1.00 95.88 256 ALA A N 1
ATOM 1959 C CA . ALA A 1 256 ? 0.509 -3.104 14.131 1.00 95.88 256 ALA A CA 1
ATOM 1960 C C . ALA A 1 256 ? 0.072 -2.101 15.214 1.00 95.88 256 ALA A C 1
ATOM 1962 O O . ALA A 1 256 ? -1.120 -1.922 15.457 1.00 95.88 256 ALA A O 1
ATOM 1963 N N . ARG A 1 257 ? 1.008 -1.368 15.827 1.00 95.94 257 ARG A N 1
ATOM 1964 C CA . ARG A 1 257 ? 0.665 -0.308 16.796 1.00 95.94 257 ARG A CA 1
ATOM 1965 C C . ARG A 1 257 ? -0.055 0.868 16.142 1.00 95.94 257 ARG A C 1
ATOM 1967 O O . ARG A 1 257 ? -0.952 1.466 16.727 1.00 95.94 257 ARG A O 1
ATOM 1974 N N . SER A 1 258 ? 0.313 1.186 14.907 1.00 94.75 258 SER A N 1
ATOM 1975 C CA . SER A 1 258 ? -0.342 2.197 14.083 1.00 94.75 258 SER A CA 1
ATOM 1976 C C . SER A 1 258 ? -1.812 1.852 13.802 1.00 94.75 258 SER A C 1
ATOM 1978 O O . SER A 1 258 ? -2.655 2.749 13.848 1.00 94.75 258 SER A O 1
ATOM 1980 N N . VAL A 1 259 ? -2.131 0.569 13.579 1.00 95.88 259 VAL A N 1
ATOM 1981 C CA . VAL A 1 259 ? -3.505 0.039 13.484 1.00 95.88 259 VAL A CA 1
ATOM 1982 C C . VAL A 1 259 ? -4.271 0.261 14.792 1.00 95.88 259 VAL A C 1
ATOM 1984 O O . VAL A 1 259 ? -5.370 0.816 14.761 1.00 95.88 259 VAL A O 1
ATOM 1987 N N . LEU A 1 260 ? -3.679 -0.104 15.935 1.00 95.44 260 LEU A N 1
ATOM 1988 C CA . LEU A 1 260 ? -4.313 0.048 17.252 1.00 95.44 260 LEU A CA 1
ATOM 1989 C C . LEU A 1 260 ? -4.621 1.517 17.571 1.00 95.44 260 LEU A C 1
ATOM 1991 O O . LEU A 1 260 ? -5.756 1.845 17.907 1.00 95.44 260 LEU A O 1
ATOM 1995 N N . ARG A 1 261 ? -3.673 2.433 17.341 1.00 95.38 261 ARG A N 1
ATOM 1996 C CA . ARG A 1 261 ? -3.909 3.870 17.555 1.00 95.38 261 ARG A CA 1
ATOM 1997 C C . ARG A 1 261 ? -5.005 4.436 16.653 1.00 95.38 261 ARG A C 1
ATOM 1999 O O . ARG A 1 261 ? -5.818 5.235 17.110 1.00 95.38 261 ARG A O 1
ATOM 2006 N N . ALA A 1 262 ? -5.032 4.043 15.376 1.00 94.69 262 ALA A N 1
ATOM 2007 C CA . ALA A 1 262 ? -6.046 4.517 14.431 1.00 94.69 262 ALA A CA 1
ATOM 2008 C C . ALA A 1 262 ? -7.463 4.086 14.844 1.00 94.69 262 ALA A C 1
ATOM 2010 O O . ALA A 1 262 ? -8.414 4.848 14.663 1.00 94.69 262 ALA A O 1
ATOM 2011 N N . ARG A 1 263 ? -7.593 2.893 15.434 1.00 96.12 263 ARG A N 1
ATOM 2012 C CA . ARG A 1 263 ? -8.842 2.398 16.020 1.00 96.12 263 ARG A CA 1
ATOM 2013 C C . ARG A 1 263 ? -9.318 3.272 17.180 1.00 96.12 263 ARG A C 1
ATOM 2015 O O . ARG A 1 263 ? -10.476 3.673 17.174 1.00 96.12 263 ARG A O 1
ATOM 2022 N N . GLU A 1 264 ? -8.448 3.604 18.130 1.00 96.56 264 GLU A N 1
ATOM 2023 C CA . GLU A 1 264 ? -8.832 4.435 19.283 1.00 96.56 264 GLU A CA 1
ATOM 2024 C C . GLU A 1 264 ? -9.342 5.815 18.843 1.00 96.56 264 GLU A C 1
ATOM 2026 O O . GLU A 1 264 ? -10.402 6.258 19.273 1.00 96.56 264 GLU A O 1
ATOM 2031 N N . LEU A 1 265 ? -8.661 6.452 17.882 1.00 95.69 265 LEU A N 1
ATOM 2032 C CA . LEU A 1 265 ? -9.096 7.738 17.318 1.00 95.69 265 LEU A CA 1
ATOM 2033 C C . LEU A 1 265 ? -10.442 7.645 16.575 1.00 95.69 265 LEU A C 1
ATOM 2035 O O . LEU A 1 265 ? -11.209 8.615 16.532 1.00 95.69 265 LEU A O 1
ATOM 2039 N N . ALA A 1 266 ? -10.733 6.502 15.949 1.00 95.00 266 ALA A N 1
ATOM 2040 C CA . ALA A 1 266 ? -12.016 6.252 15.300 1.00 95.00 266 ALA A CA 1
ATOM 2041 C C . ALA A 1 266 ? -13.140 6.023 16.325 1.00 95.00 266 ALA A C 1
ATOM 2043 O O . ALA A 1 266 ? -14.258 6.499 16.115 1.00 95.00 266 ALA A O 1
ATOM 2044 N N . ALA A 1 267 ? -12.849 5.344 17.435 1.00 96.62 267 ALA A N 1
ATOM 2045 C CA . ALA A 1 267 ? -13.796 5.144 18.525 1.00 96.62 267 ALA A CA 1
ATOM 2046 C C . ALA A 1 267 ? -14.145 6.462 19.225 1.00 96.62 267 ALA A C 1
ATOM 2048 O O . ALA A 1 267 ? -15.327 6.799 19.270 1.00 96.62 267 ALA A O 1
ATOM 2049 N N . ASP A 1 268 ? -13.144 7.271 19.597 1.00 97.06 268 ASP A N 1
ATOM 2050 C CA . ASP A 1 268 ? -13.315 8.601 20.214 1.00 97.06 268 ASP A CA 1
ATOM 2051 C C . ASP A 1 268 ? -14.339 9.451 19.478 1.00 97.06 268 ASP A C 1
ATOM 2053 O O . ASP A 1 268 ? -15.235 10.073 20.037 1.00 97.06 268 ASP A O 1
ATOM 2057 N N . THR A 1 269 ? -14.181 9.479 18.166 1.00 94.94 269 THR A N 1
ATOM 2058 C CA . THR A 1 269 ? -14.949 10.354 17.301 1.00 94.94 269 THR A CA 1
ATOM 2059 C C . THR A 1 269 ? -16.338 9.824 16.992 1.00 94.94 269 THR A C 1
ATOM 2061 O O . THR A 1 269 ? -17.242 10.610 16.722 1.00 94.94 269 THR A O 1
ATOM 2064 N N . THR A 1 270 ? -16.515 8.506 17.027 1.00 96.12 270 THR A N 1
ATOM 2065 C CA . THR A 1 270 ? -17.831 7.875 16.906 1.00 96.12 270 THR A CA 1
ATOM 2066 C C . THR A 1 270 ? -18.616 8.073 18.202 1.00 96.12 270 THR A C 1
ATOM 2068 O O . THR A 1 270 ? -19.773 8.483 18.147 1.00 96.12 270 THR A O 1
ATOM 2071 N N . ALA A 1 271 ? -17.965 7.897 19.355 1.00 96.88 271 ALA A N 1
ATOM 2072 C CA . ALA A 1 271 ? -18.529 8.204 20.665 1.00 96.88 271 ALA A CA 1
ATOM 2073 C C . ALA A 1 271 ? -18.923 9.686 20.769 1.00 96.88 271 ALA A C 1
ATOM 2075 O O . ALA A 1 271 ? -20.064 10.000 21.094 1.00 96.88 271 ALA A O 1
ATOM 2076 N N . ALA A 1 272 ? -18.026 10.596 20.375 1.00 96.06 272 ALA A N 1
ATOM 2077 C CA . ALA A 1 272 ? -18.298 12.031 20.365 1.00 96.06 272 ALA A CA 1
ATOM 2078 C C . ALA A 1 272 ? -19.466 12.400 19.439 1.00 96.06 272 ALA A C 1
ATOM 2080 O O . ALA A 1 272 ? -20.270 13.257 19.788 1.00 96.06 272 ALA A O 1
ATOM 2081 N N . SER A 1 273 ? -19.597 11.750 18.276 1.00 94.69 273 SER A N 1
ATOM 2082 C CA . SER A 1 273 ? -20.734 12.004 17.383 1.00 94.69 273 SER A CA 1
ATOM 2083 C C . SER A 1 273 ? -22.078 11.553 17.958 1.00 94.69 273 SER A C 1
ATOM 2085 O O . SER A 1 273 ? -23.095 12.133 17.598 1.00 94.69 273 SER A O 1
ATOM 2087 N N . ALA A 1 274 ? -22.082 10.552 18.845 1.00 95.75 274 ALA A N 1
ATOM 2088 C CA . ALA A 1 274 ? -23.290 10.093 19.523 1.00 95.75 274 ALA A CA 1
ATOM 2089 C C . ALA A 1 274 ? -23.680 11.031 20.676 1.00 95.75 274 ALA A C 1
ATOM 2091 O O . ALA A 1 274 ? -24.839 11.402 20.785 1.00 95.75 274 ALA A O 1
ATOM 2092 N N . SER A 1 275 ? -22.702 11.493 21.464 1.00 94.50 275 SER A N 1
ATOM 2093 C CA . SER A 1 275 ? -22.938 12.278 22.686 1.00 94.50 275 SER A CA 1
ATOM 2094 C C . SER A 1 275 ? -22.960 13.804 22.496 1.00 94.50 275 SER A C 1
ATOM 2096 O O . SER A 1 275 ? -22.790 14.540 23.469 1.00 94.50 275 SER A O 1
ATOM 2098 N N . GLY A 1 276 ? -22.964 14.314 21.260 1.00 90.38 276 GLY A N 1
ATOM 2099 C CA . GLY A 1 276 ? -22.770 15.750 20.990 1.00 90.38 276 GLY A CA 1
ATOM 2100 C C . GLY A 1 276 ? -21.368 16.297 21.330 1.00 90.38 276 GLY A C 1
ATOM 2101 O O . GLY A 1 276 ? -21.170 17.504 21.426 1.00 90.38 276 GLY A O 1
ATOM 2102 N N . GLY A 1 277 ? -20.372 15.428 21.521 1.00 90.75 277 GLY A N 1
ATOM 2103 C CA . GLY A 1 277 ? -18.947 15.764 21.634 1.00 90.75 277 GLY A CA 1
ATOM 2104 C C . GLY A 1 277 ? -18.468 16.282 22.992 1.00 90.75 277 GLY A C 1
ATOM 2105 O O . GLY A 1 277 ? -17.370 15.907 23.408 1.00 90.75 277 GLY A O 1
ATOM 2106 N N . ALA A 1 278 ? -19.271 17.079 23.704 1.00 93.31 278 ALA A N 1
ATOM 2107 C CA . ALA A 1 278 ? -18.873 17.712 24.967 1.00 93.31 278 ALA A CA 1
ATOM 2108 C C . ALA A 1 278 ? -18.489 16.694 26.054 1.00 93.31 278 ALA A C 1
ATOM 2110 O O . ALA A 1 278 ? -17.456 16.851 26.698 1.00 93.31 278 ALA A O 1
ATOM 2111 N N . VAL A 1 279 ? -19.261 15.611 26.195 1.00 93.56 279 VAL A N 1
ATOM 2112 C CA . VAL A 1 279 ? -19.028 14.555 27.199 1.00 93.56 279 VAL A CA 1
ATOM 2113 C C . VAL A 1 279 ? -17.674 13.865 26.987 1.00 93.56 279 VAL A C 1
ATOM 2115 O O . VAL A 1 279 ? -16.864 13.770 27.908 1.00 93.56 279 VAL A O 1
ATOM 2118 N N . VAL A 1 280 ? -17.371 13.446 25.753 1.00 93.44 280 VAL A N 1
ATOM 2119 C CA . VAL A 1 280 ? -16.092 12.785 25.431 1.00 93.44 280 VAL A CA 1
ATOM 2120 C C . VAL A 1 280 ? -14.920 13.764 25.528 1.00 93.44 280 VAL A C 1
ATOM 2122 O O . VAL A 1 280 ? -13.858 13.404 26.035 1.00 93.44 280 VAL A O 1
ATOM 2125 N N . ALA A 1 281 ? -15.096 15.012 25.084 1.00 93.69 281 ALA A N 1
ATOM 2126 C CA . ALA A 1 281 ? -14.068 16.044 25.201 1.00 93.69 281 ALA A CA 1
ATOM 2127 C C . ALA A 1 281 ? -13.767 16.395 26.668 1.00 93.69 281 ALA A C 1
ATOM 2129 O O . ALA A 1 281 ? -12.598 16.511 27.030 1.00 93.69 281 ALA A O 1
ATOM 2130 N N . GLY A 1 282 ? -14.796 16.503 27.514 1.00 92.50 282 GLY A N 1
ATOM 2131 C CA . GLY A 1 282 ? -14.679 16.743 28.952 1.00 92.50 282 GLY A CA 1
ATOM 2132 C C . GLY A 1 282 ? -14.006 15.582 29.679 1.00 92.50 282 GLY A C 1
ATOM 2133 O O . GLY A 1 282 ? -13.071 15.801 30.444 1.00 92.50 282 GLY A O 1
ATOM 2134 N N . TRP A 1 283 ? -14.367 14.338 29.358 1.00 94.00 283 TRP A N 1
ATOM 2135 C CA . TRP A 1 283 ? -13.683 13.144 29.867 1.00 94.00 283 TRP A CA 1
ATOM 2136 C C . TRP A 1 283 ? -12.198 13.110 29.473 1.00 94.00 283 TRP A C 1
ATOM 2138 O O . TRP A 1 283 ? -11.318 12.929 30.320 1.00 94.00 283 TRP A O 1
ATOM 2148 N N . LEU A 1 284 ? -11.887 13.399 28.205 1.00 92.62 284 LEU A N 1
ATOM 2149 C CA . LEU A 1 284 ? -10.510 13.592 27.748 1.00 92.62 284 LEU A CA 1
ATOM 2150 C C . LEU A 1 284 ? -9.878 14.891 28.272 1.00 92.62 284 LEU A C 1
ATOM 2152 O O . LEU A 1 284 ? -8.679 15.073 28.097 1.00 92.62 284 LEU A O 1
ATOM 2156 N N . GLY A 1 285 ? -10.603 15.785 28.939 1.00 90.25 285 GLY A N 1
ATOM 2157 C CA . GLY A 1 285 ? -10.113 17.041 29.525 1.00 90.25 285 GLY A CA 1
ATOM 2158 C C . GLY A 1 285 ? -9.871 16.970 31.040 1.00 90.25 285 GLY A C 1
ATOM 2159 O O . GLY A 1 285 ? -8.882 17.521 31.514 1.00 90.25 285 GLY A O 1
ATOM 2160 N N . GLY A 1 286 ? -10.646 16.159 31.769 1.00 85.69 286 GLY A N 1
ATOM 2161 C CA . GLY A 1 286 ? -10.674 16.124 33.239 1.00 85.69 286 GLY A CA 1
ATOM 2162 C C . GLY A 1 286 ? -9.745 15.136 33.960 1.00 85.69 286 GLY A C 1
ATOM 2163 O O . GLY A 1 286 ? -9.548 15.270 35.160 1.00 85.69 286 GLY A O 1
ATOM 2164 N N . GLY A 1 287 ? -9.143 14.149 33.288 1.00 77.75 287 GLY A N 1
ATOM 2165 C CA . GLY A 1 287 ? -8.172 13.258 33.944 1.00 77.75 287 GLY A CA 1
ATOM 2166 C C . GLY A 1 287 ? -6.924 14.001 34.449 1.00 77.75 287 GLY A C 1
ATOM 2167 O O . GLY A 1 287 ? -6.470 14.958 33.816 1.00 77.75 287 GLY A O 1
ATOM 2168 N N . THR A 1 288 ? -6.293 13.534 35.525 1.00 74.50 288 THR A N 1
ATOM 2169 C CA . THR A 1 288 ? -4.899 13.909 35.801 1.00 74.50 288 THR A CA 1
ATOM 2170 C C . THR A 1 288 ? -4.020 13.382 34.661 1.00 74.50 288 THR A C 1
ATOM 2172 O O . THR A 1 288 ? -4.316 12.319 34.101 1.00 74.50 288 THR A O 1
ATOM 2175 N N . PRO A 1 289 ? -2.973 14.107 34.229 1.00 71.56 289 PRO A N 1
ATOM 2176 C CA . PRO A 1 289 ? -1.995 13.555 33.305 1.00 71.56 289 PRO A CA 1
ATOM 2177 C C . PRO A 1 289 ? -1.367 12.331 33.976 1.00 71.56 289 PRO A C 1
ATOM 2179 O O . PRO A 1 289 ? -0.493 12.458 34.828 1.00 71.56 289 PRO A O 1
ATOM 2182 N N . THR A 1 290 ? -1.844 11.130 33.647 1.00 66.75 290 THR A N 1
ATOM 2183 C CA . THR A 1 290 ? -1.180 9.892 34.053 1.00 66.75 290 THR A CA 1
ATOM 2184 C C . THR A 1 290 ? 0.219 9.980 33.483 1.00 66.75 290 THR A C 1
ATOM 2186 O O . THR A 1 290 ? 0.316 10.093 32.262 1.00 66.75 290 THR A O 1
ATOM 2189 N N . GLY A 1 291 ? 1.245 10.020 34.346 1.00 67.44 291 GLY A N 1
ATOM 2190 C CA . GLY A 1 291 ? 2.638 10.316 34.001 1.00 67.44 291 GLY A CA 1
ATOM 2191 C C . GLY A 1 291 ? 3.001 9.756 32.636 1.00 67.44 291 GLY A C 1
ATOM 2192 O O . GLY A 1 291 ? 3.277 8.565 32.494 1.00 67.44 291 GLY A O 1
ATOM 2193 N N . ASP A 1 292 ? 2.892 10.613 31.620 1.00 67.88 292 ASP A N 1
ATOM 2194 C CA . ASP A 1 292 ? 2.889 10.211 30.223 1.00 67.88 292 ASP A CA 1
ATOM 2195 C C . ASP A 1 292 ? 4.347 9.898 29.893 1.00 67.88 292 ASP A C 1
ATOM 2197 O O . ASP A 1 292 ? 5.080 10.752 29.402 1.00 67.88 292 ASP A O 1
ATOM 2201 N N . GLY A 1 293 ? 4.804 8.696 30.258 1.00 76.00 293 GLY A N 1
ATOM 2202 C CA . GLY A 1 293 ? 6.221 8.347 30.278 1.00 76.00 293 GLY A CA 1
ATOM 2203 C C . GLY A 1 293 ? 6.910 8.697 28.961 1.00 76.00 293 GLY A C 1
ATOM 2204 O O . GLY A 1 293 ? 6.279 8.702 27.904 1.00 76.00 293 GLY A O 1
ATOM 2205 N N . ARG A 1 294 ? 8.223 8.943 28.985 1.00 87.06 294 ARG A N 1
ATOM 2206 C CA . ARG A 1 294 ? 9.019 9.451 27.843 1.00 87.06 294 ARG A CA 1
ATOM 2207 C C . ARG A 1 294 ? 8.976 8.602 26.553 1.00 87.06 294 ARG A C 1
ATOM 2209 O O . ARG A 1 294 ? 9.586 8.969 25.557 1.00 87.06 294 ARG A O 1
ATOM 2216 N N . ARG A 1 295 ? 8.230 7.490 26.532 1.00 90.38 295 ARG A N 1
ATOM 2217 C CA . ARG A 1 295 ? 8.021 6.632 25.362 1.00 90.38 295 ARG A CA 1
ATOM 2218 C C . ARG A 1 295 ? 7.472 7.433 24.163 1.00 90.38 295 ARG A C 1
ATOM 2220 O O . ARG A 1 295 ? 6.411 8.069 24.293 1.00 90.38 295 ARG A O 1
ATOM 2227 N N . PRO A 1 296 ? 8.141 7.360 22.997 1.00 91.81 296 PRO A N 1
ATOM 2228 C CA . PRO A 1 296 ? 7.659 7.937 21.748 1.00 91.81 296 PRO A CA 1
ATOM 2229 C C . PRO A 1 296 ? 6.251 7.454 21.395 1.00 91.81 296 PRO A C 1
ATOM 2231 O O . PRO A 1 296 ? 5.905 6.295 21.624 1.00 91.81 296 PRO A O 1
ATOM 2234 N N . GLU A 1 297 ? 5.438 8.329 20.804 1.00 89.62 297 GLU A N 1
ATOM 2235 C CA . GLU A 1 297 ? 4.040 8.025 20.465 1.00 89.62 297 GLU A CA 1
ATOM 2236 C C . GLU A 1 297 ? 3.903 6.812 19.530 1.00 89.62 297 GLU A C 1
ATOM 2238 O O . GLU A 1 297 ? 2.989 6.005 19.689 1.00 89.62 297 GLU A O 1
ATOM 2243 N N . PHE A 1 298 ? 4.846 6.621 18.603 1.00 90.94 298 PHE A N 1
ATOM 2244 C CA . PHE A 1 298 ? 4.809 5.510 17.652 1.00 90.94 298 PHE A CA 1
ATOM 2245 C C . PHE A 1 298 ? 4.994 4.123 18.299 1.00 90.94 298 PHE A C 1
ATOM 2247 O O . PHE A 1 298 ? 4.554 3.126 17.718 1.00 90.94 298 PHE A O 1
ATOM 2254 N N . LEU A 1 299 ? 5.564 4.050 19.509 1.00 92.81 299 LEU A N 1
ATOM 2255 C CA . LEU A 1 299 ? 5.719 2.811 20.286 1.00 92.81 299 LEU A CA 1
ATOM 2256 C C . LEU A 1 299 ? 4.549 2.533 21.235 1.00 92.81 299 LEU A C 1
ATOM 2258 O O . LEU A 1 299 ? 4.525 1.479 21.867 1.00 92.81 299 LEU A O 1
ATOM 2262 N N . ARG A 1 300 ? 3.585 3.450 21.353 1.00 93.00 300 ARG A N 1
ATOM 2263 C CA . ARG A 1 300 ? 2.420 3.284 22.227 1.00 93.00 300 ARG A CA 1
ATOM 2264 C C . ARG A 1 300 ? 1.265 2.624 21.479 1.00 93.00 300 ARG A C 1
ATOM 2266 O O . ARG A 1 300 ? 1.042 2.912 20.301 1.00 93.00 300 ARG A O 1
ATOM 2273 N N . ASP A 1 301 ? 0.513 1.789 22.187 1.00 91.38 301 ASP A N 1
ATOM 2274 C CA . ASP A 1 301 ? -0.693 1.147 21.649 1.00 91.38 301 ASP A CA 1
ATOM 2275 C C . ASP A 1 301 ? -1.886 2.121 21.627 1.00 91.38 301 ASP A C 1
ATOM 2277 O O . ASP A 1 301 ? -2.727 2.047 20.734 1.00 91.38 301 ASP A O 1
ATOM 2281 N N . HIS A 1 302 ? -1.893 3.105 22.537 1.00 91.88 302 HIS A N 1
ATOM 2282 C CA . HIS A 1 302 ? -2.893 4.171 22.602 1.00 91.88 302 HIS A CA 1
ATOM 2283 C C . HIS A 1 302 ? -2.294 5.534 22.207 1.00 91.88 302 HIS A C 1
ATOM 2285 O O . HIS A 1 302 ? -1.149 5.836 22.570 1.00 91.88 302 HIS A O 1
ATOM 2291 N N . PRO A 1 303 ? -3.044 6.373 21.467 1.00 93.12 303 PRO A N 1
ATOM 2292 C CA . PRO A 1 303 ? -2.627 7.735 21.154 1.00 93.12 303 PRO A CA 1
ATOM 2293 C C . PRO A 1 303 ? -2.541 8.584 22.426 1.00 93.12 303 PRO A C 1
ATOM 2295 O O . PRO A 1 303 ? -3.264 8.356 23.399 1.00 93.12 303 PRO A O 1
ATOM 2298 N N . ARG A 1 304 ? -1.677 9.604 22.412 1.00 93.06 304 ARG A N 1
ATOM 2299 C CA . ARG A 1 304 ? -1.602 10.562 23.522 1.00 93.06 304 ARG A CA 1
ATOM 2300 C C . ARG A 1 304 ? -2.919 11.309 23.662 1.00 93.06 304 ARG A C 1
ATOM 2302 O O . ARG A 1 304 ? -3.576 11.631 22.672 1.00 93.06 304 ARG A O 1
ATOM 2309 N N . ARG A 1 305 ? -3.248 11.682 24.892 1.00 91.62 305 ARG A N 1
ATOM 2310 C CA . ARG A 1 305 ? -4.473 12.413 25.215 1.00 91.62 305 ARG A CA 1
ATOM 2311 C C . ARG A 1 305 ? -4.625 13.713 24.425 1.00 91.62 305 ARG A C 1
ATOM 2313 O O . ARG A 1 305 ? -5.656 13.926 23.800 1.00 91.62 305 ARG A O 1
ATOM 2320 N N . ALA A 1 306 ? -3.560 14.511 24.331 1.00 92.12 306 ALA A N 1
ATOM 2321 C CA . ALA A 1 306 ? -3.541 15.718 23.500 1.00 92.12 306 ALA A CA 1
ATOM 2322 C C . ALA A 1 306 ? -3.820 15.427 22.010 1.00 92.12 306 ALA A C 1
ATOM 2324 O O . ALA A 1 306 ? -4.464 16.223 21.326 1.00 92.12 306 ALA A O 1
ATOM 2325 N N . GLY A 1 307 ? -3.362 14.277 21.504 1.00 92.62 307 GLY A N 1
ATOM 2326 C CA . GLY A 1 307 ? -3.659 13.806 20.151 1.00 92.62 307 GLY A CA 1
ATOM 2327 C C . GLY A 1 307 ? -5.135 13.441 19.970 1.00 92.62 307 GLY A C 1
ATOM 2328 O O . GLY A 1 307 ? -5.732 13.836 18.968 1.00 92.62 307 GLY A O 1
ATOM 2329 N N . ARG A 1 308 ? -5.741 12.768 20.959 1.00 94.88 308 ARG A N 1
ATOM 2330 C CA . ARG A 1 308 ? -7.180 12.441 20.987 1.00 94.88 308 ARG A CA 1
ATOM 2331 C C . ARG A 1 308 ? -8.042 13.706 21.012 1.00 94.88 308 ARG A C 1
ATOM 2333 O O . ARG A 1 308 ? -8.883 13.871 20.132 1.00 94.88 308 ARG A O 1
ATOM 2340 N N . CYS A 1 309 ? -7.762 14.653 21.916 1.00 94.50 309 CYS A N 1
ATOM 2341 C CA . CYS A 1 309 ? -8.480 15.936 21.987 1.00 94.50 309 CYS A CA 1
ATOM 2342 C C . CYS A 1 309 ? -8.389 16.715 20.669 1.00 94.50 309 CYS A C 1
ATOM 2344 O O . CYS A 1 309 ? -9.391 17.207 20.157 1.00 94.50 309 CYS A O 1
ATOM 2346 N N . ARG A 1 310 ? -7.195 16.775 20.065 1.00 93.56 310 ARG A N 1
ATOM 2347 C CA . ARG A 1 310 ? -6.994 17.436 18.768 1.00 93.56 310 ARG A CA 1
ATOM 2348 C C . ARG A 1 310 ? -7.774 16.756 17.642 1.00 93.56 310 ARG A C 1
ATOM 2350 O O . ARG A 1 310 ? -8.268 17.431 16.748 1.00 93.56 310 ARG A O 1
ATOM 2357 N N . ASN A 1 311 ? -7.878 15.430 17.662 1.00 92.56 311 ASN A N 1
ATOM 2358 C CA . ASN A 1 311 ? -8.648 14.674 16.677 1.00 92.56 311 ASN A CA 1
ATOM 2359 C C . ASN A 1 311 ? -10.167 14.871 16.832 1.00 92.56 311 ASN A C 1
ATOM 2361 O O . ASN A 1 311 ? -10.878 14.845 15.830 1.00 92.56 311 ASN A O 1
ATOM 2365 N N . LEU A 1 312 ? -10.657 15.109 18.054 1.00 94.06 312 LEU A N 1
ATOM 2366 C CA . LEU A 1 312 ? -12.047 15.512 18.290 1.00 94.06 312 LEU A CA 1
ATOM 2367 C C . LEU A 1 312 ? -12.327 16.932 17.794 1.00 94.06 312 LEU A C 1
ATOM 2369 O O . LEU A 1 312 ? -13.328 17.144 17.118 1.00 94.06 312 LEU A O 1
ATOM 2373 N N . ALA A 1 313 ? -11.426 17.877 18.081 1.00 93.25 313 ALA A N 1
ATOM 2374 C CA . ALA A 1 313 ? -11.545 19.260 17.620 1.00 93.25 313 ALA A CA 1
ATOM 2375 C C . ALA A 1 313 ? -11.447 19.382 16.089 1.00 93.25 313 ALA A C 1
ATOM 2377 O O . ALA A 1 313 ? -12.050 20.263 15.483 1.00 93.25 313 ALA A O 1
ATOM 2378 N N . GLU A 1 314 ? -10.704 18.477 15.445 1.00 90.31 314 GLU A N 1
ATOM 2379 C CA . GLU A 1 314 ? -10.493 18.469 13.998 1.00 90.31 314 GLU A CA 1
ATOM 2380 C C . GLU A 1 314 ? -10.849 17.093 13.392 1.00 90.31 314 GLU A C 1
A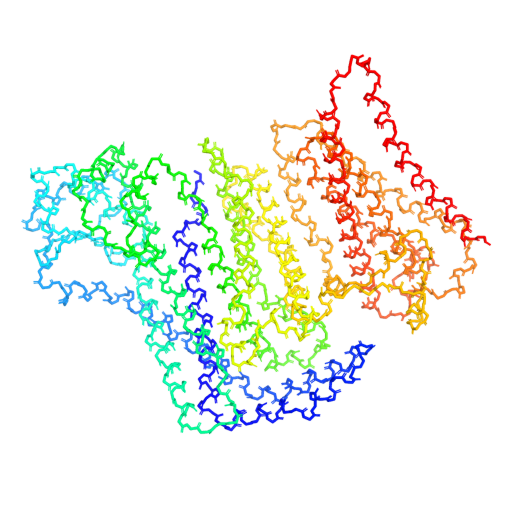TOM 2382 O O . GLU A 1 314 ? -9.953 16.353 12.969 1.00 90.31 314 GLU A O 1
ATOM 2387 N N . PRO A 1 315 ? -12.150 16.736 13.290 1.00 85.12 315 PRO A N 1
ATOM 2388 C CA . PRO A 1 315 ? -12.617 15.414 12.850 1.00 85.12 315 PRO A CA 1
ATOM 2389 C C . PRO A 1 315 ? -12.058 14.953 11.502 1.00 85.12 315 PRO A C 1
ATOM 2391 O O . PRO A 1 315 ? -11.850 13.754 11.286 1.00 85.12 315 PRO A O 1
ATOM 2394 N N . TRP A 1 316 ? -11.792 15.906 10.604 1.00 81.31 316 TRP A N 1
ATOM 2395 C CA . TRP A 1 316 ? -11.221 15.667 9.282 1.00 81.31 316 TRP A CA 1
ATOM 2396 C C . TRP A 1 316 ? -9.798 15.096 9.344 1.00 81.31 316 TRP A C 1
ATOM 2398 O O . TRP A 1 316 ? -9.329 14.545 8.345 1.00 81.31 316 TRP A O 1
ATOM 2408 N N . ARG A 1 317 ? -9.088 15.176 10.487 1.00 84.06 317 ARG A N 1
ATOM 2409 C CA . ARG A 1 317 ? -7.738 14.600 10.659 1.00 84.06 317 ARG A CA 1
ATOM 2410 C C . ARG A 1 317 ? -7.721 13.106 10.382 1.00 84.06 317 ARG A C 1
ATOM 2412 O O . ARG A 1 317 ? -6.729 12.621 9.853 1.00 84.06 317 ARG A O 1
ATOM 2419 N N . ARG A 1 318 ? -8.832 12.411 10.633 1.00 80.19 318 ARG A N 1
ATOM 2420 C CA . ARG A 1 318 ? -9.018 10.982 10.328 1.00 80.19 318 ARG A CA 1
ATOM 2421 C C . ARG A 1 318 ? -8.933 10.653 8.843 1.00 80.19 318 ARG A C 1
ATOM 2423 O O . ARG A 1 318 ? -8.539 9.552 8.475 1.00 80.19 318 ARG A O 1
ATOM 2430 N N . LEU A 1 319 ? -9.304 11.601 7.986 1.00 79.75 319 LEU A N 1
ATOM 2431 C CA . LEU A 1 319 ? -9.190 11.442 6.538 1.00 79.75 319 LEU A CA 1
ATOM 2432 C C . LEU A 1 319 ? -7.751 11.666 6.061 1.00 79.75 319 LEU A C 1
ATOM 2434 O O . LEU A 1 319 ? -7.433 11.344 4.917 1.00 79.75 319 LEU A O 1
ATOM 2438 N N . ARG A 1 320 ? -6.871 12.194 6.923 1.00 81.25 320 ARG A N 1
ATOM 2439 C CA . ARG A 1 320 ? -5.483 12.476 6.582 1.00 81.25 320 ARG A CA 1
ATOM 2440 C C . ARG A 1 320 ? -4.579 11.319 6.978 1.00 81.25 320 ARG A C 1
ATOM 2442 O O . ARG A 1 320 ? -4.307 11.096 8.153 1.00 81.25 320 ARG A O 1
ATOM 2449 N N . SER A 1 321 ? -4.007 10.669 5.981 1.00 83.06 321 SER A N 1
ATOM 2450 C CA . SER A 1 321 ? -2.890 9.756 6.194 1.00 83.06 321 SER A CA 1
ATOM 2451 C C . SER A 1 321 ? -1.589 10.545 6.432 1.00 83.06 321 SER A C 1
ATOM 2453 O O . SER A 1 321 ? -1.465 11.724 6.063 1.00 83.06 321 SER A O 1
ATOM 2455 N N . SER A 1 322 ? -0.641 9.939 7.145 1.00 89.25 322 SER A N 1
ATOM 2456 C CA . SER A 1 322 ? 0.676 10.530 7.411 1.00 89.25 322 SER A CA 1
ATOM 2457 C C . SER A 1 322 ? 1.691 10.087 6.350 1.00 89.25 322 SER A C 1
ATOM 2459 O O . SER A 1 322 ? 1.569 8.974 5.841 1.00 89.25 322 SER A O 1
ATOM 2461 N N . PRO A 1 323 ? 2.723 10.894 6.041 1.00 92.25 323 PRO A N 1
ATOM 2462 C CA . PRO A 1 323 ? 3.825 10.462 5.175 1.00 92.25 323 PRO A CA 1
ATOM 2463 C C . PRO A 1 323 ? 4.462 9.143 5.632 1.00 92.25 323 PRO A C 1
ATOM 2465 O O . PRO A 1 323 ? 4.712 8.271 4.815 1.00 92.25 323 PRO A O 1
ATOM 2468 N N . ALA A 1 324 ? 4.610 8.940 6.947 1.00 91.62 324 ALA A N 1
ATOM 2469 C CA . ALA A 1 324 ? 5.126 7.691 7.514 1.00 91.62 324 ALA A CA 1
ATOM 2470 C C . ALA A 1 324 ? 4.252 6.462 7.197 1.00 91.62 324 ALA A C 1
ATOM 2472 O O . ALA A 1 324 ? 4.765 5.364 7.011 1.00 91.62 324 ALA A O 1
ATOM 2473 N N . GLN A 1 325 ? 2.928 6.630 7.121 1.00 91.56 325 GLN A N 1
ATOM 2474 C CA . GLN A 1 325 ? 2.034 5.551 6.699 1.00 91.56 325 GLN A CA 1
ATOM 2475 C C . GLN A 1 325 ? 2.229 5.217 5.217 1.00 91.56 325 GLN A C 1
ATOM 2477 O O . GLN A 1 325 ? 2.163 4.045 4.857 1.00 91.56 325 GLN A O 1
ATOM 2482 N N . PHE A 1 326 ? 2.488 6.216 4.370 1.00 93.38 326 PHE A N 1
ATOM 2483 C CA . PHE A 1 326 ? 2.809 5.983 2.961 1.00 93.38 326 PHE A CA 1
ATOM 2484 C C . PHE A 1 326 ? 4.158 5.333 2.774 1.00 93.38 3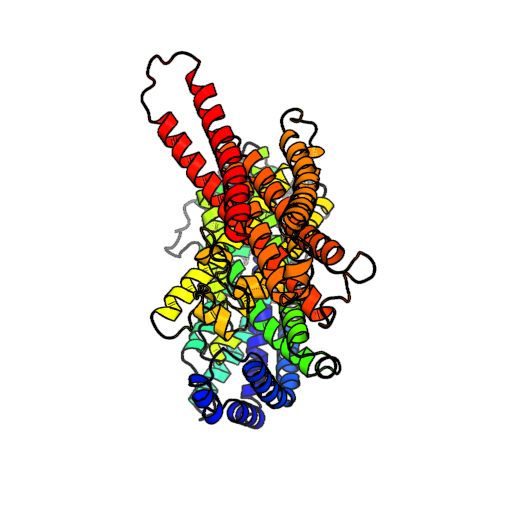26 PHE A C 1
ATOM 2486 O O . PHE A 1 326 ? 4.242 4.383 2.014 1.00 93.38 326 PHE A O 1
ATOM 2493 N N . PHE A 1 327 ? 5.155 5.761 3.537 1.00 95.38 327 PHE A N 1
ATOM 2494 C CA . PHE A 1 327 ? 6.441 5.088 3.601 1.00 95.38 327 PHE A CA 1
ATOM 2495 C C . PHE A 1 327 ? 6.287 3.607 3.955 1.00 95.38 327 PHE A C 1
ATOM 2497 O O . PHE A 1 327 ? 6.694 2.751 3.180 1.00 95.38 327 PHE A O 1
ATOM 2504 N N . ALA A 1 328 ? 5.579 3.284 5.041 1.00 94.19 328 ALA A N 1
ATOM 2505 C CA . ALA A 1 328 ? 5.307 1.891 5.402 1.00 94.19 328 ALA A CA 1
ATOM 2506 C C . ALA A 1 328 ? 4.529 1.126 4.313 1.00 94.19 328 ALA A C 1
ATOM 2508 O O . ALA A 1 328 ? 4.759 -0.062 4.111 1.00 94.19 328 ALA A O 1
ATOM 2509 N N . SER A 1 329 ? 3.616 1.802 3.606 1.00 94.75 329 SER A N 1
ATOM 2510 C CA . SER A 1 329 ? 2.868 1.204 2.493 1.00 94.75 329 SER A CA 1
ATOM 2511 C C . SER A 1 329 ? 3.762 0.937 1.283 1.00 94.75 329 SER A C 1
ATOM 2513 O O . SER A 1 329 ? 3.624 -0.106 0.659 1.00 94.75 329 SER A O 1
ATOM 2515 N N . GLY A 1 330 ? 4.683 1.850 0.970 1.00 95.75 330 GLY A N 1
ATOM 2516 C CA . GLY A 1 330 ? 5.666 1.684 -0.096 1.00 95.75 330 GLY A CA 1
ATOM 2517 C C . GLY A 1 330 ? 6.591 0.514 0.194 1.00 95.75 330 GLY A C 1
ATOM 2518 O O . GLY A 1 330 ? 6.748 -0.346 -0.664 1.00 95.75 330 GLY A O 1
ATOM 2519 N N . VAL A 1 331 ? 7.089 0.413 1.435 1.00 95.50 331 VAL A N 1
ATOM 2520 C CA . VAL A 1 331 ? 7.904 -0.733 1.865 1.00 95.50 331 VAL A CA 1
ATOM 2521 C C . VAL A 1 331 ? 7.120 -2.031 1.704 1.00 95.50 331 VAL A C 1
ATOM 2523 O O . VAL A 1 331 ? 7.619 -2.976 1.112 1.00 95.50 331 VAL A O 1
ATOM 2526 N N . ALA A 1 332 ? 5.865 -2.068 2.159 1.00 94.75 332 ALA A N 1
ATOM 2527 C CA . ALA A 1 332 ? 5.011 -3.247 2.023 1.00 94.75 332 ALA A CA 1
ATOM 2528 C C . ALA A 1 332 ? 4.818 -3.693 0.572 1.00 94.75 332 ALA A C 1
ATOM 2530 O O . ALA A 1 332 ? 4.860 -4.885 0.287 1.00 94.75 332 ALA A O 1
ATOM 2531 N N . ILE A 1 333 ? 4.588 -2.736 -0.327 1.00 94.25 333 ILE A N 1
ATOM 2532 C CA . ILE A 1 333 ? 4.386 -3.001 -1.751 1.00 94.25 333 ILE A CA 1
ATOM 2533 C C . ILE A 1 333 ? 5.678 -3.476 -2.396 1.00 94.25 333 ILE A C 1
ATOM 2535 O O . ILE A 1 333 ? 5.630 -4.414 -3.175 1.00 94.25 333 ILE A O 1
ATOM 2539 N N . SER A 1 334 ? 6.813 -2.869 -2.062 1.00 94.19 334 SER A N 1
ATOM 2540 C CA . SER A 1 334 ? 8.098 -3.280 -2.617 1.00 94.19 334 SER A CA 1
ATOM 2541 C C . SER A 1 334 ? 8.513 -4.664 -2.138 1.00 94.19 334 SER A C 1
ATOM 2543 O O . SER A 1 334 ? 8.800 -5.516 -2.966 1.00 94.19 334 SER A O 1
ATOM 2545 N N . VAL A 1 335 ? 8.400 -4.960 -0.838 1.00 93.06 335 VAL A N 1
ATOM 2546 C CA . VAL A 1 335 ? 8.643 -6.315 -0.309 1.00 93.06 335 VAL A CA 1
ATOM 2547 C C . VAL A 1 335 ? 7.709 -7.330 -0.974 1.00 93.06 335 VAL A C 1
ATOM 2549 O O . VAL A 1 335 ? 8.129 -8.439 -1.301 1.00 93.06 335 VAL A O 1
ATOM 2552 N N . LEU A 1 336 ? 6.445 -6.956 -1.207 1.00 91.69 336 LEU A N 1
ATOM 2553 C CA . LEU A 1 336 ? 5.499 -7.786 -1.948 1.00 91.69 336 LEU A CA 1
ATOM 2554 C C . LEU A 1 336 ? 5.954 -8.003 -3.397 1.00 91.69 336 LEU A C 1
ATOM 2556 O O . LEU A 1 336 ? 6.003 -9.154 -3.812 1.00 91.69 336 LEU A O 1
ATOM 2560 N N . SER A 1 337 ? 6.316 -6.953 -4.140 1.00 91.00 337 SER A N 1
ATOM 2561 C CA . SER A 1 337 ? 6.846 -7.050 -5.510 1.00 91.00 337 SER A CA 1
ATOM 2562 C C . SER A 1 337 ? 8.094 -7.930 -5.568 1.00 91.00 337 SER A C 1
ATOM 2564 O O . SER A 1 337 ? 8.134 -8.883 -6.337 1.00 91.00 337 SER A O 1
ATOM 2566 N N . ALA A 1 338 ? 9.065 -7.668 -4.694 1.00 90.12 338 ALA A N 1
ATOM 2567 C CA . ALA A 1 338 ? 10.326 -8.392 -4.585 1.00 90.12 338 ALA A CA 1
ATOM 2568 C C . ALA A 1 338 ? 10.137 -9.874 -4.244 1.00 90.12 338 ALA A C 1
ATOM 2570 O O . ALA A 1 338 ? 10.976 -10.697 -4.582 1.00 90.12 338 ALA A O 1
ATOM 2571 N N . THR A 1 339 ? 9.026 -10.235 -3.596 1.00 89.00 339 THR A N 1
ATOM 2572 C CA . THR A 1 339 ? 8.703 -11.635 -3.292 1.00 89.00 339 THR A CA 1
ATOM 2573 C C . THR A 1 339 ? 7.864 -12.280 -4.395 1.00 89.00 339 THR A C 1
ATOM 2575 O O . THR A 1 339 ? 8.116 -13.413 -4.788 1.00 89.00 339 THR A O 1
ATOM 2578 N N . VAL A 1 340 ? 6.849 -11.582 -4.908 1.00 86.38 340 VAL A N 1
ATOM 2579 C CA . VAL A 1 340 ? 5.918 -12.120 -5.910 1.00 86.38 340 VAL A CA 1
ATOM 2580 C C . VAL A 1 340 ? 6.589 -12.267 -7.269 1.00 86.38 340 VAL A C 1
ATOM 2582 O O . VAL A 1 340 ? 6.311 -13.247 -7.949 1.00 86.38 340 VAL A O 1
ATOM 2585 N N . THR A 1 341 ? 7.475 -11.350 -7.664 1.00 84.88 341 THR A N 1
ATOM 2586 C CA . THR A 1 341 ? 8.157 -11.407 -8.965 1.00 84.88 341 THR A CA 1
ATOM 2587 C C . THR A 1 341 ? 8.992 -12.675 -9.134 1.00 84.88 341 THR A C 1
ATOM 2589 O O . THR A 1 341 ? 8.704 -13.416 -10.074 1.00 84.88 341 THR A O 1
ATOM 2592 N N . PRO A 1 342 ? 9.912 -13.030 -8.219 1.00 79.12 342 PRO A N 1
ATOM 2593 C CA . PRO A 1 342 ? 10.634 -14.298 -8.308 1.00 79.12 342 PRO A CA 1
ATOM 2594 C C . PRO A 1 342 ? 9.717 -15.524 -8.239 1.00 79.12 342 PRO A C 1
ATOM 2596 O O . PRO A 1 342 ? 9.938 -16.490 -8.959 1.00 79.12 342 PRO A O 1
ATOM 2599 N N . LEU A 1 343 ? 8.657 -15.505 -7.421 1.00 79.62 343 LEU A N 1
ATOM 2600 C CA . LEU A 1 343 ? 7.727 -16.640 -7.333 1.00 79.62 343 LEU A CA 1
ATOM 2601 C C . LEU A 1 343 ? 6.907 -16.824 -8.617 1.00 79.62 343 LEU A C 1
ATOM 2603 O O . LEU A 1 343 ? 6.693 -17.951 -9.058 1.00 79.62 343 LEU A O 1
ATOM 2607 N N . ALA A 1 344 ? 6.449 -15.728 -9.226 1.00 81.00 344 ALA A N 1
ATOM 2608 C CA . ALA A 1 344 ? 5.772 -15.751 -10.518 1.00 81.00 344 ALA A CA 1
ATOM 2609 C C . ALA A 1 344 ? 6.721 -16.261 -11.609 1.00 81.00 344 ALA A C 1
ATOM 2611 O O . ALA A 1 344 ? 6.322 -17.108 -12.408 1.00 81.00 344 ALA A O 1
ATOM 2612 N N . TRP A 1 345 ? 7.978 -15.805 -11.573 1.00 77.50 345 TRP A N 1
ATOM 2613 C CA . TRP A 1 345 ? 9.065 -16.273 -12.432 1.00 77.50 345 TRP A CA 1
ATOM 2614 C C . TRP A 1 345 ? 9.243 -17.789 -12.352 1.00 77.50 345 TRP A C 1
ATOM 2616 O O . TRP A 1 345 ? 9.115 -18.502 -13.347 1.00 77.50 345 TRP A O 1
ATOM 2626 N N . GLN A 1 346 ? 9.433 -18.294 -11.137 1.00 74.19 346 GLN A N 1
ATOM 2627 C CA . GLN A 1 346 ? 9.577 -19.715 -10.835 1.00 74.19 346 GLN A CA 1
ATOM 2628 C C . GLN A 1 346 ? 8.369 -20.545 -11.287 1.00 74.19 346 GLN A C 1
ATOM 2630 O O . GLN A 1 346 ? 8.539 -21.614 -11.874 1.00 74.19 346 GLN A O 1
ATOM 2635 N N . LEU A 1 347 ? 7.147 -20.056 -11.048 1.00 76.44 347 LEU A N 1
ATOM 2636 C CA . LEU A 1 347 ? 5.920 -20.747 -11.445 1.00 76.44 347 LEU A CA 1
ATOM 2637 C C . LEU A 1 347 ? 5.810 -20.891 -12.966 1.00 76.44 347 LEU A C 1
ATOM 2639 O O . LEU A 1 347 ? 5.387 -21.940 -13.451 1.00 76.44 347 LEU A O 1
ATOM 2643 N N . LEU A 1 348 ? 6.174 -19.851 -13.718 1.00 73.12 348 LEU A N 1
ATOM 2644 C CA . LEU A 1 348 ? 6.138 -19.900 -15.173 1.00 73.12 348 LEU A CA 1
ATOM 2645 C C . LEU A 1 348 ? 7.195 -20.856 -15.726 1.00 73.12 348 LEU A C 1
ATOM 2647 O O . LEU A 1 348 ? 6.863 -21.650 -16.604 1.00 73.12 348 LEU A O 1
ATOM 2651 N N . LEU A 1 349 ? 8.429 -20.806 -15.220 1.00 69.12 349 LEU A N 1
ATOM 2652 C CA . LEU A 1 349 ? 9.488 -21.725 -15.651 1.00 69.12 349 LEU A CA 1
ATOM 2653 C C . LEU A 1 349 ? 9.122 -23.185 -15.388 1.00 69.12 349 LEU A C 1
ATOM 2655 O O . LEU A 1 349 ? 9.376 -24.051 -16.218 1.00 69.12 349 LEU A O 1
ATOM 2659 N N . ALA A 1 350 ? 8.451 -23.453 -14.267 1.00 69.62 350 ALA A N 1
ATOM 2660 C CA . ALA A 1 350 ? 7.913 -24.775 -13.967 1.00 69.62 350 ALA A CA 1
ATOM 2661 C C . ALA A 1 350 ? 6.714 -25.167 -14.859 1.00 69.62 350 ALA A C 1
ATOM 2663 O O . ALA A 1 350 ? 6.297 -26.327 -14.870 1.00 69.62 350 ALA A O 1
ATOM 2664 N N . SER A 1 351 ? 6.119 -24.220 -15.591 1.00 76.81 351 SER A N 1
ATOM 2665 C CA . SER A 1 351 ? 4.953 -24.451 -16.443 1.00 76.81 351 SER A CA 1
ATOM 2666 C C . SER A 1 351 ? 5.345 -24.839 -17.873 1.00 76.81 351 SER A C 1
ATOM 2668 O O . SER A 1 351 ? 6.324 -24.352 -18.431 1.00 76.81 351 SER A O 1
ATOM 2670 N N . ARG A 1 352 ? 4.496 -25.635 -18.539 1.00 76.38 352 ARG A N 1
ATOM 2671 C CA . ARG A 1 352 ? 4.667 -25.981 -19.967 1.00 76.38 352 ARG A CA 1
ATOM 2672 C C . ARG A 1 352 ? 4.613 -24.768 -20.908 1.00 76.38 352 ARG A C 1
ATOM 2674 O O . ARG A 1 352 ? 5.052 -24.870 -22.046 1.00 76.38 352 ARG A O 1
ATOM 2681 N N . ILE A 1 353 ? 4.061 -23.644 -20.445 1.00 71.62 353 ILE A N 1
ATOM 2682 C CA . ILE A 1 353 ? 3.923 -22.404 -21.223 1.00 71.62 353 ILE A CA 1
ATOM 2683 C C . ILE A 1 353 ? 5.292 -21.741 -21.423 1.00 71.62 353 ILE A C 1
ATOM 2685 O O . ILE A 1 353 ? 5.529 -21.154 -22.475 1.00 71.62 353 ILE A O 1
ATOM 2689 N N . GLY A 1 354 ? 6.207 -21.887 -20.456 1.00 62.66 354 GLY A N 1
ATOM 2690 C CA . GLY A 1 354 ? 7.541 -21.287 -20.513 1.00 62.66 354 GLY A CA 1
ATOM 2691 C C . GLY A 1 354 ? 8.388 -21.766 -21.696 1.00 62.66 354 GLY A C 1
ATOM 2692 O O . GLY A 1 354 ? 9.193 -21.000 -22.205 1.00 62.66 354 GLY A O 1
ATOM 2693 N N . GLY A 1 355 ? 8.163 -22.990 -22.185 1.00 64.44 355 GLY A N 1
ATOM 2694 C CA . GLY A 1 355 ? 8.874 -23.531 -23.350 1.00 64.44 355 GLY A CA 1
ATOM 2695 C C . GLY A 1 355 ? 8.269 -23.171 -24.714 1.00 64.44 355 GLY A C 1
ATOM 2696 O O . GLY A 1 355 ? 8.860 -23.511 -25.732 1.00 64.44 355 GLY A O 1
ATOM 2697 N N . ALA A 1 356 ? 7.089 -22.538 -24.757 1.00 68.38 356 ALA A N 1
ATOM 2698 C CA . ALA A 1 356 ? 6.339 -22.301 -25.999 1.00 68.38 356 ALA A CA 1
ATOM 2699 C C . ALA A 1 356 ? 6.362 -20.842 -26.486 1.00 68.38 356 ALA A C 1
ATOM 2701 O O . ALA A 1 356 ? 5.972 -20.576 -27.622 1.00 68.38 356 ALA A O 1
ATOM 2702 N N . LEU A 1 357 ? 6.765 -19.895 -25.637 1.00 62.75 357 LEU A N 1
ATOM 2703 C CA . LEU A 1 357 ? 6.788 -18.470 -25.964 1.00 62.75 357 LEU A CA 1
ATOM 2704 C C . LEU A 1 357 ? 8.226 -17.991 -26.220 1.00 62.75 357 LEU A C 1
ATOM 2706 O O . LEU A 1 357 ? 9.139 -18.461 -25.542 1.00 62.75 357 LEU A O 1
ATOM 2710 N N . PRO A 1 358 ? 8.440 -17.040 -27.154 1.00 65.19 358 PRO A N 1
ATOM 2711 C CA . PRO A 1 358 ? 9.736 -16.389 -27.307 1.00 65.19 358 PRO A CA 1
ATOM 2712 C C . PRO A 1 358 ? 10.141 -15.699 -25.990 1.00 65.19 358 PRO A C 1
ATOM 2714 O O . PRO A 1 358 ? 9.253 -15.189 -25.292 1.00 65.19 358 PRO A O 1
ATOM 2717 N N . PRO A 1 359 ? 11.436 -15.636 -25.638 1.00 66.12 359 PRO A N 1
ATOM 2718 C CA . PRO A 1 359 ? 11.856 -15.244 -24.292 1.00 66.12 359 PRO A CA 1
ATOM 2719 C C . PRO A 1 359 ? 11.466 -13.806 -23.928 1.00 66.12 359 PRO A C 1
ATOM 2721 O O . PRO A 1 359 ? 10.975 -13.574 -22.827 1.00 66.12 359 PRO A O 1
ATOM 2724 N N . ILE A 1 360 ? 11.575 -12.842 -24.849 1.00 66.31 360 ILE A N 1
ATOM 2725 C CA . ILE A 1 360 ? 11.318 -11.422 -24.541 1.00 66.31 360 ILE A CA 1
ATOM 2726 C C . ILE A 1 360 ? 9.838 -11.124 -24.206 1.00 66.31 360 ILE A C 1
ATOM 2728 O O . ILE A 1 360 ? 9.575 -10.605 -23.116 1.00 66.31 360 ILE A O 1
ATOM 2732 N N . PRO A 1 361 ? 8.833 -11.457 -25.051 1.00 67.06 361 PRO A N 1
ATOM 2733 C CA . PRO A 1 361 ? 7.423 -11.257 -24.697 1.00 67.06 361 PRO A CA 1
ATOM 2734 C C . PRO A 1 361 ? 7.018 -12.017 -23.433 1.00 67.06 361 PRO A C 1
ATOM 2736 O O . PRO A 1 361 ? 6.155 -11.557 -22.686 1.00 67.06 361 PRO A O 1
ATOM 2739 N N . LEU A 1 362 ? 7.648 -13.169 -23.190 1.00 68.94 362 LEU A N 1
ATOM 2740 C CA . LEU A 1 362 ? 7.431 -13.978 -22.002 1.00 68.94 362 LEU A CA 1
ATOM 2741 C C . LEU A 1 362 ? 7.917 -13.267 -20.733 1.00 68.94 362 LEU A C 1
ATOM 2743 O O . LEU A 1 362 ? 7.151 -13.167 -19.775 1.00 68.94 362 LEU A O 1
ATOM 2747 N N . VAL A 1 363 ? 9.141 -12.723 -20.749 1.00 68.31 363 VAL A N 1
ATOM 2748 C CA . VAL A 1 363 ? 9.712 -11.919 -19.654 1.00 68.31 363 VAL A CA 1
ATOM 2749 C C . VAL A 1 363 ? 8.801 -10.729 -19.359 1.00 68.31 363 VAL A C 1
ATOM 2751 O O . VAL A 1 363 ? 8.377 -10.534 -18.222 1.00 68.31 363 VAL A O 1
ATOM 2754 N N . VAL A 1 364 ? 8.446 -9.960 -20.390 1.00 70.38 364 VAL A N 1
ATOM 2755 C CA . VAL A 1 364 ? 7.631 -8.744 -20.266 1.00 70.38 364 VAL A CA 1
ATOM 2756 C C . VAL A 1 364 ? 6.241 -9.054 -19.708 1.00 70.38 364 VAL A C 1
ATOM 2758 O O . VAL A 1 364 ? 5.790 -8.400 -18.766 1.00 70.38 364 VAL A O 1
ATOM 2761 N N . LEU A 1 365 ? 5.563 -10.073 -20.246 1.00 73.00 365 LEU A N 1
ATOM 2762 C CA . LEU A 1 365 ? 4.259 -10.509 -19.747 1.00 73.00 365 LEU A CA 1
ATOM 2763 C C . LEU A 1 365 ? 4.357 -10.979 -18.297 1.00 73.00 365 LEU A C 1
ATOM 2765 O O . LEU A 1 365 ? 3.471 -10.684 -17.496 1.00 73.00 365 LEU A O 1
ATOM 2769 N N . LEU A 1 366 ? 5.421 -11.692 -17.944 1.00 72.50 366 LEU A N 1
ATOM 2770 C CA . LEU A 1 366 ? 5.589 -12.207 -16.599 1.00 72.50 366 LEU A CA 1
ATOM 2771 C C . LEU A 1 366 ? 5.834 -11.100 -15.586 1.00 72.50 366 LEU A C 1
ATOM 2773 O O . LEU A 1 366 ? 5.153 -11.073 -14.560 1.00 72.50 366 LEU A O 1
ATOM 2777 N N . VAL A 1 367 ? 6.756 -10.180 -15.871 1.00 75.56 367 VAL A N 1
ATOM 2778 C CA . VAL A 1 367 ? 7.012 -9.052 -14.972 1.00 75.56 367 VAL A CA 1
ATOM 2779 C C . VAL A 1 367 ? 5.770 -8.170 -14.884 1.00 75.56 367 VAL A C 1
ATOM 2781 O O . VAL A 1 367 ? 5.421 -7.711 -13.799 1.00 75.56 367 VAL A O 1
ATOM 2784 N N . ALA A 1 368 ? 5.021 -7.996 -15.977 1.00 78.00 368 ALA A N 1
ATOM 2785 C CA . ALA A 1 368 ? 3.728 -7.323 -15.917 1.00 78.00 368 ALA A CA 1
ATOM 2786 C C . ALA A 1 368 ? 2.778 -8.053 -14.960 1.00 78.00 368 ALA A C 1
ATOM 2788 O O . ALA A 1 368 ? 2.279 -7.440 -14.023 1.00 78.00 368 ALA A O 1
ATOM 2789 N N . LEU A 1 369 ? 2.567 -9.363 -15.132 1.00 78.31 369 LEU A N 1
ATOM 2790 C CA . LEU A 1 369 ? 1.684 -10.172 -14.284 1.00 78.31 369 LEU A CA 1
ATOM 2791 C C . LEU A 1 369 ? 2.105 -10.159 -12.810 1.00 78.31 369 LEU A C 1
ATOM 2793 O O . LEU A 1 369 ? 1.240 -10.053 -11.935 1.00 78.31 369 LEU A O 1
ATOM 2797 N N . SER A 1 370 ? 3.405 -10.219 -12.521 1.00 78.56 370 SER A N 1
ATOM 2798 C CA . SER A 1 370 ? 3.914 -10.187 -11.151 1.00 78.56 370 SER A CA 1
ATOM 2799 C C . SER A 1 370 ? 3.770 -8.809 -10.508 1.00 78.56 370 SER A C 1
ATOM 2801 O O . SER A 1 370 ? 3.432 -8.704 -9.326 1.00 78.56 370 SER A O 1
ATOM 2803 N N . THR A 1 371 ? 3.943 -7.744 -11.291 1.00 86.19 371 THR A N 1
ATOM 2804 C CA . THR A 1 371 ? 3.807 -6.360 -10.830 1.00 86.19 371 THR A CA 1
ATOM 2805 C C . THR A 1 371 ? 2.369 -5.847 -10.879 1.00 86.19 371 THR A C 1
ATOM 2807 O O . THR A 1 371 ? 2.094 -4.804 -10.273 1.00 86.19 371 THR A O 1
ATOM 2810 N N . VAL A 1 372 ? 1.416 -6.564 -11.504 1.00 89.31 372 VAL A N 1
ATOM 2811 C CA . VAL A 1 372 ? -0.008 -6.177 -11.536 1.00 89.31 372 VAL A CA 1
ATOM 2812 C C . VAL A 1 372 ? -0.495 -5.906 -10.124 1.00 89.31 372 VAL A C 1
ATOM 2814 O O . VAL A 1 372 ? -1.013 -4.822 -9.871 1.00 89.31 372 VAL A O 1
ATOM 2817 N N . LEU A 1 373 ? -0.308 -6.843 -9.189 1.00 88.38 373 LEU A N 1
ATOM 2818 C CA . LEU A 1 373 ? -0.828 -6.716 -7.822 1.00 88.38 373 LEU A CA 1
ATOM 2819 C C . LEU A 1 373 ? -0.277 -5.477 -7.107 1.00 88.38 373 LEU A C 1
ATOM 2821 O O . LEU A 1 373 ? -1.042 -4.730 -6.488 1.00 88.38 373 LEU A O 1
ATOM 2825 N N . SER A 1 374 ? 1.020 -5.219 -7.243 1.00 90.06 374 SER A N 1
ATOM 2826 C CA . SER A 1 374 ? 1.681 -4.040 -6.681 1.00 90.06 374 SER A CA 1
ATOM 2827 C C . SER A 1 374 ? 1.208 -2.746 -7.338 1.00 90.06 374 SER A C 1
ATOM 2829 O O . SER A 1 374 ? 0.921 -1.770 -6.644 1.00 90.06 374 SER A O 1
ATOM 2831 N N . THR A 1 375 ? 0.995 -2.757 -8.653 1.00 90.44 375 THR A N 1
ATOM 2832 C CA . THR A 1 375 ? 0.392 -1.643 -9.397 1.00 90.44 375 THR A CA 1
ATOM 2833 C C . THR A 1 375 ? -1.037 -1.372 -8.925 1.00 90.44 375 THR A C 1
ATOM 2835 O O . THR A 1 375 ? -1.401 -0.215 -8.698 1.00 90.44 375 THR A O 1
ATOM 2838 N N . ILE A 1 376 ? -1.853 -2.417 -8.715 1.00 91.44 376 ILE A N 1
ATOM 2839 C CA . ILE A 1 376 ? -3.206 -2.285 -8.153 1.00 91.44 376 ILE A CA 1
ATOM 2840 C C . ILE A 1 376 ? -3.114 -1.628 -6.779 1.00 91.44 376 ILE A C 1
ATOM 2842 O O . ILE A 1 376 ? -3.832 -0.664 -6.513 1.00 91.44 376 ILE A O 1
ATOM 2846 N N . ALA A 1 377 ? -2.222 -2.114 -5.913 1.00 91.44 377 ALA A N 1
ATOM 2847 C CA . ALA A 1 377 ? -2.051 -1.593 -4.564 1.00 91.44 377 ALA A CA 1
ATOM 2848 C C . ALA A 1 377 ? -1.627 -0.114 -4.566 1.00 91.44 377 ALA A C 1
ATOM 2850 O O . ALA A 1 377 ? -2.230 0.689 -3.845 1.00 91.44 377 ALA A O 1
ATOM 2851 N N . LEU A 1 378 ? -0.659 0.271 -5.405 1.00 92.88 378 LEU A N 1
ATOM 2852 C CA . LEU A 1 378 ? -0.203 1.657 -5.563 1.00 92.88 378 LEU A CA 1
ATOM 2853 C C . LEU A 1 378 ? -1.327 2.557 -6.072 1.00 92.88 378 LEU A C 1
ATOM 2855 O O . LEU A 1 378 ? -1.658 3.554 -5.425 1.00 92.88 378 LEU A O 1
ATOM 2859 N N . ALA A 1 379 ? -1.962 2.189 -7.186 1.00 91.50 379 ALA A N 1
ATOM 2860 C CA . ALA A 1 379 ? -3.042 2.970 -7.783 1.00 91.50 379 ALA A CA 1
ATOM 2861 C C . ALA A 1 379 ? -4.243 3.099 -6.842 1.00 91.50 379 ALA A C 1
ATOM 2863 O O . ALA A 1 379 ? -4.814 4.187 -6.708 1.00 91.50 379 ALA A O 1
ATOM 2864 N N . TRP A 1 380 ? -4.595 2.025 -6.135 1.00 92.88 380 TRP A N 1
ATOM 2865 C CA . TRP A 1 380 ? -5.649 2.032 -5.129 1.00 92.88 380 TRP A CA 1
ATOM 2866 C C . TRP A 1 380 ? -5.314 2.980 -3.979 1.00 92.88 380 TRP A C 1
ATOM 2868 O O . TRP A 1 380 ? -6.118 3.863 -3.682 1.00 92.88 380 TRP A O 1
ATOM 2878 N N . LEU A 1 381 ? -4.130 2.870 -3.364 1.00 92.25 381 LEU A N 1
ATOM 2879 C CA . LEU A 1 381 ? -3.718 3.748 -2.263 1.00 92.25 381 LEU A CA 1
ATOM 2880 C C . LEU A 1 381 ? -3.712 5.212 -2.689 1.00 92.25 381 LEU A C 1
ATOM 2882 O O . LEU A 1 381 ? -4.352 6.041 -2.041 1.00 92.25 381 LEU A O 1
ATOM 2886 N N . VAL A 1 382 ? -3.040 5.524 -3.797 1.00 92.31 382 VAL A N 1
ATOM 2887 C CA . VAL A 1 382 ? -2.939 6.879 -4.344 1.00 92.31 382 VAL A CA 1
ATOM 2888 C C . VAL A 1 382 ? -4.327 7.466 -4.613 1.00 92.31 382 VAL A C 1
ATOM 2890 O O . VAL A 1 382 ? -4.596 8.619 -4.249 1.00 92.31 382 VAL A O 1
ATOM 2893 N N . SER A 1 383 ? -5.240 6.654 -5.151 1.00 90.44 383 SER A N 1
ATOM 2894 C CA . SER A 1 383 ? -6.632 7.039 -5.373 1.00 90.44 383 SER A CA 1
ATOM 2895 C C . SER A 1 383 ? -7.378 7.287 -4.067 1.00 90.44 383 SER A C 1
ATOM 2897 O O . SER A 1 383 ? -8.006 8.333 -3.913 1.00 90.44 383 SER A O 1
ATOM 2899 N N . VAL A 1 384 ? -7.286 6.396 -3.077 1.00 89.62 384 VAL A N 1
ATOM 2900 C CA . VAL A 1 384 ? -7.950 6.591 -1.778 1.00 89.62 384 VAL A CA 1
ATOM 2901 C C . VAL A 1 384 ? -7.545 7.921 -1.140 1.00 89.62 384 VAL A C 1
ATOM 2903 O O . VAL A 1 384 ? -8.409 8.641 -0.635 1.00 89.62 384 VAL A O 1
ATOM 2906 N N . ILE A 1 385 ? -6.259 8.281 -1.182 1.00 88.50 385 ILE A N 1
ATOM 2907 C CA . ILE A 1 385 ? -5.756 9.556 -0.643 1.00 88.50 385 ILE A CA 1
ATOM 2908 C C . ILE A 1 385 ? -6.413 10.727 -1.349 1.00 88.50 385 ILE A C 1
ATOM 2910 O O . ILE A 1 385 ? -6.944 11.632 -0.705 1.00 88.50 385 ILE A O 1
ATOM 2914 N N . ALA A 1 386 ? -6.360 10.703 -2.676 1.00 89.62 386 ALA A N 1
ATOM 2915 C CA . ALA A 1 386 ? -6.845 11.782 -3.505 1.00 89.62 386 ALA A CA 1
ATOM 2916 C C . ALA A 1 386 ? -8.348 12.007 -3.278 1.00 89.62 386 ALA A C 1
ATOM 2918 O O . ALA A 1 386 ? -8.786 13.132 -3.025 1.00 89.62 386 ALA A O 1
ATOM 2919 N N . TRP A 1 387 ? -9.125 10.923 -3.246 1.00 90.19 387 TRP A N 1
ATOM 2920 C CA . TRP A 1 387 ? -10.559 10.949 -2.976 1.00 90.19 387 TRP A CA 1
ATOM 2921 C C . TRP A 1 387 ? -10.889 11.421 -1.557 1.00 90.19 387 TRP A C 1
ATOM 2923 O O . TRP A 1 387 ? -11.800 12.235 -1.377 1.00 90.19 387 TRP A O 1
ATOM 2933 N N . ARG A 1 388 ? -10.134 10.989 -0.539 1.00 88.06 388 ARG A N 1
ATOM 2934 C CA . ARG A 1 388 ? -10.287 11.492 0.837 1.00 88.06 388 ARG A CA 1
ATOM 2935 C C . ARG A 1 388 ? -9.972 12.978 0.942 1.00 88.06 388 ARG A C 1
ATOM 2937 O O . ARG A 1 388 ? -10.725 13.702 1.585 1.00 88.06 388 ARG A O 1
ATOM 2944 N N . GLY A 1 389 ? -8.898 13.436 0.300 1.00 87.75 389 GLY A N 1
ATOM 2945 C CA . GLY A 1 389 ? -8.494 14.840 0.289 1.00 87.75 389 GLY A CA 1
ATOM 2946 C C . GLY A 1 389 ? -9.548 15.738 -0.356 1.00 87.75 389 GLY A C 1
ATOM 2947 O O . GLY A 1 389 ? -9.889 16.783 0.194 1.00 87.75 389 GLY A O 1
ATOM 2948 N N . VAL A 1 390 ? -10.124 15.303 -1.480 1.00 88.00 390 VAL A N 1
ATOM 2949 C CA . VAL A 1 390 ? -11.213 16.019 -2.163 1.00 88.00 390 VAL A CA 1
ATOM 2950 C C . VAL A 1 390 ? -12.502 16.003 -1.346 1.00 88.00 390 VAL A C 1
ATOM 2952 O O . VAL A 1 390 ? -13.180 17.024 -1.274 1.00 88.00 390 VAL A O 1
ATOM 2955 N N . THR A 1 391 ? -12.829 14.885 -0.697 1.00 86.75 391 THR A N 1
ATOM 2956 C CA . THR A 1 391 ? -14.013 14.795 0.172 1.00 86.75 391 THR A CA 1
ATOM 2957 C C . THR A 1 391 ? -13.876 15.731 1.371 1.00 86.75 391 THR A C 1
ATOM 2959 O O . THR A 1 391 ? -14.753 16.556 1.599 1.00 86.75 391 THR A O 1
ATOM 2962 N N . ALA A 1 392 ? -12.730 15.701 2.059 1.00 85.69 392 ALA A N 1
ATOM 2963 C CA . ALA A 1 392 ? -12.448 16.606 3.172 1.00 85.69 392 ALA A CA 1
ATOM 2964 C C . ALA A 1 392 ? -12.531 18.083 2.747 1.00 85.69 392 ALA A C 1
ATOM 2966 O O . ALA A 1 392 ? -13.094 18.904 3.465 1.00 85.69 392 ALA A O 1
ATOM 2967 N N . ALA A 1 393 ? -12.009 18.419 1.561 1.00 86.88 393 ALA A N 1
ATOM 2968 C CA . ALA A 1 393 ? -12.078 19.772 1.014 1.00 86.88 393 ALA A CA 1
ATOM 2969 C C . ALA A 1 393 ? -13.518 20.262 0.778 1.00 86.88 393 ALA A C 1
ATOM 2971 O O . ALA A 1 393 ? -13.778 21.456 0.904 1.00 86.88 393 ALA A O 1
ATOM 2972 N N . ARG A 1 394 ? -14.448 19.365 0.423 1.00 86.50 394 ARG A N 1
ATOM 2973 C CA . ARG A 1 394 ? -15.864 19.711 0.216 1.00 86.50 394 ARG A CA 1
ATOM 2974 C C . ARG A 1 394 ? -16.609 19.941 1.519 1.00 86.50 394 ARG A C 1
ATOM 2976 O O . ARG A 1 394 ? -17.453 20.826 1.563 1.00 86.50 394 ARG A O 1
ATOM 2983 N N . ASP A 1 395 ? -16.241 19.225 2.574 1.00 86.19 395 ASP A N 1
ATOM 2984 C CA . ASP A 1 395 ? -16.824 19.384 3.910 1.00 86.19 395 ASP A CA 1
ATOM 2985 C C . ASP A 1 395 ? -16.323 20.665 4.623 1.00 86.19 395 ASP A C 1
ATOM 2987 O O . ASP A 1 395 ? -16.293 20.736 5.848 1.00 86.19 395 ASP A O 1
ATOM 2991 N N . GLY A 1 396 ? -15.837 21.665 3.873 1.00 85.44 396 GLY A N 1
ATOM 2992 C CA . GLY A 1 396 ? -15.299 22.923 4.402 1.00 85.44 396 GLY A CA 1
ATOM 2993 C C . GLY A 1 396 ? -13.993 22.776 5.188 1.00 85.44 396 GLY A C 1
ATOM 2994 O O . GLY A 1 396 ? -13.490 23.750 5.749 1.00 85.44 396 GLY A O 1
ATOM 2995 N N . SER A 1 397 ? -13.408 21.575 5.238 1.00 82.56 397 SER A N 1
ATOM 2996 C CA . SER A 1 397 ? -12.159 21.365 5.964 1.00 82.56 397 SER A CA 1
ATOM 2997 C C . SER A 1 397 ? -11.005 21.996 5.199 1.00 82.56 397 SER A C 1
ATOM 2999 O O . SER A 1 397 ? -10.937 21.920 3.971 1.00 82.56 397 SER A O 1
ATOM 3001 N N . ARG A 1 398 ? -10.044 22.582 5.927 1.00 81.62 398 ARG A N 1
ATOM 3002 C CA . ARG A 1 398 ? -8.817 23.111 5.316 1.00 81.62 398 ARG A CA 1
ATOM 3003 C C . ARG A 1 398 ? -8.167 22.013 4.473 1.00 81.62 398 ARG A C 1
ATOM 3005 O O . ARG A 1 398 ? -7.725 20.988 5.010 1.00 81.62 398 ARG A O 1
ATOM 3012 N N . VAL A 1 399 ? -8.139 22.238 3.159 1.00 70.62 399 VAL A N 1
ATOM 3013 C CA . VAL A 1 399 ? -7.526 21.331 2.188 1.00 70.62 399 VAL A CA 1
ATOM 3014 C C . VAL A 1 399 ? -6.064 21.135 2.589 1.00 70.62 399 VAL A C 1
ATOM 3016 O O . VAL A 1 399 ? -5.405 22.118 2.942 1.00 70.62 399 VAL A O 1
ATOM 3019 N N . PRO A 1 400 ? -5.541 19.897 2.579 1.00 68.94 400 PRO A N 1
ATOM 3020 C CA . PRO A 1 400 ? -4.109 19.681 2.698 1.00 68.94 400 PRO A CA 1
ATOM 3021 C C . PRO A 1 400 ? -3.359 20.600 1.727 1.00 68.94 400 PRO A C 1
ATOM 3023 O O . PRO A 1 400 ? -3.726 20.716 0.556 1.00 68.94 400 PRO A O 1
ATOM 3026 N N . GLY A 1 401 ? -2.335 21.291 2.229 1.00 80.12 401 GLY A N 1
ATOM 3027 C CA . GLY A 1 401 ? -1.439 22.041 1.359 1.00 80.12 401 GLY A CA 1
ATOM 3028 C C . GLY A 1 401 ? -0.729 21.089 0.397 1.00 80.12 401 GLY A C 1
ATOM 3029 O O . GLY A 1 401 ? -0.456 19.944 0.756 1.00 80.12 401 GLY A O 1
ATOM 3030 N N . VAL A 1 402 ? -0.388 21.579 -0.797 1.00 83.00 402 VAL A N 1
ATOM 3031 C CA . VAL A 1 402 ? 0.335 20.825 -1.842 1.00 83.00 402 VAL A CA 1
ATOM 3032 C C . VAL A 1 402 ? 1.584 20.128 -1.286 1.00 83.00 402 VAL A C 1
ATOM 3034 O O . VAL A 1 402 ? 1.848 18.982 -1.629 1.00 83.00 402 VAL A O 1
ATOM 3037 N N . ALA A 1 403 ? 2.293 20.774 -0.354 1.00 87.81 403 ALA A N 1
ATOM 3038 C CA . ALA A 1 403 ? 3.469 20.213 0.312 1.00 87.81 403 ALA A CA 1
ATOM 3039 C C . ALA A 1 403 ? 3.192 18.888 1.043 1.00 87.81 403 ALA A C 1
ATOM 3041 O O . ALA A 1 403 ? 4.048 18.012 1.089 1.00 87.81 403 ALA A O 1
ATOM 3042 N N . ARG A 1 404 ? 1.994 18.712 1.610 1.00 86.00 404 ARG A N 1
ATOM 3043 C CA . ARG A 1 404 ? 1.640 17.484 2.330 1.00 86.00 404 ARG A CA 1
ATOM 3044 C C . ARG A 1 404 ? 1.323 16.336 1.381 1.00 86.00 404 ARG A C 1
ATOM 3046 O O . ARG A 1 404 ? 1.716 15.211 1.667 1.00 86.00 404 ARG A O 1
ATOM 3053 N N . ASP A 1 405 ? 0.619 16.620 0.291 1.00 86.62 405 ASP A N 1
ATOM 3054 C CA . ASP A 1 405 ? 0.342 15.621 -0.744 1.00 86.62 405 ASP A CA 1
ATOM 3055 C C . ASP A 1 405 ? 1.660 15.183 -1.402 1.00 86.62 405 ASP A C 1
ATOM 3057 O O . ASP A 1 405 ? 1.907 13.989 -1.545 1.00 86.62 405 ASP A O 1
ATOM 3061 N N . ALA A 1 406 ? 2.562 16.135 -1.668 1.00 88.50 406 ALA A N 1
ATOM 3062 C CA . ALA A 1 406 ? 3.920 15.852 -2.125 1.00 88.50 406 ALA A CA 1
ATOM 3063 C C . ALA A 1 406 ? 4.700 14.991 -1.117 1.00 88.50 406 ALA A C 1
ATOM 3065 O O . ALA A 1 406 ? 5.284 13.990 -1.507 1.00 88.50 406 ALA A O 1
ATOM 3066 N N . ALA A 1 407 ? 4.647 15.307 0.183 1.00 92.00 407 ALA A N 1
ATOM 3067 C CA . ALA A 1 407 ? 5.297 14.497 1.216 1.00 92.00 407 ALA A CA 1
ATOM 3068 C C . ALA A 1 407 ? 4.704 13.081 1.333 1.00 92.00 407 ALA A C 1
ATOM 3070 O O . ALA A 1 407 ? 5.424 12.138 1.646 1.00 92.00 407 ALA A O 1
ATOM 3071 N N . ALA A 1 408 ? 3.401 12.911 1.096 1.00 91.38 408 ALA A N 1
ATOM 3072 C CA . ALA A 1 408 ? 2.759 11.599 1.071 1.00 91.38 408 ALA A CA 1
ATOM 3073 C C . ALA A 1 408 ? 3.229 10.760 -0.126 1.00 91.38 408 ALA A C 1
ATOM 3075 O O . ALA A 1 408 ? 3.578 9.596 0.052 1.00 91.38 408 ALA A O 1
ATOM 3076 N N . VAL A 1 409 ? 3.277 11.359 -1.318 1.00 91.75 409 VAL A N 1
ATOM 3077 C CA . VAL A 1 409 ? 3.775 10.712 -2.540 1.00 91.75 409 VAL A CA 1
ATOM 3078 C C . VAL A 1 409 ? 5.264 10.382 -2.425 1.00 91.75 409 VAL A C 1
ATOM 3080 O O . VAL A 1 409 ? 5.653 9.254 -2.702 1.00 91.75 409 VAL A O 1
ATOM 3083 N N . ALA A 1 410 ? 6.079 11.327 -1.953 1.00 92.75 410 ALA A N 1
ATOM 3084 C CA . ALA A 1 410 ? 7.502 11.110 -1.712 1.00 92.75 410 ALA A CA 1
ATOM 3085 C C . ALA A 1 410 ? 7.730 10.023 -0.655 1.00 92.75 410 ALA A C 1
ATOM 3087 O O . ALA A 1 410 ? 8.569 9.152 -0.842 1.00 92.75 410 ALA A O 1
ATOM 3088 N N . GLY A 1 411 ? 6.935 10.023 0.422 1.00 94.56 411 GLY A N 1
ATOM 3089 C CA . GLY A 1 411 ? 6.950 8.955 1.417 1.00 94.56 411 GLY A CA 1
ATOM 3090 C C . GLY A 1 411 ? 6.662 7.591 0.792 1.00 94.56 411 GLY A C 1
ATOM 3091 O O . GLY A 1 411 ? 7.394 6.650 1.065 1.00 94.56 411 GLY A O 1
ATOM 3092 N N . LEU A 1 412 ? 5.646 7.488 -0.074 1.00 94.94 412 LEU A N 1
ATOM 3093 C CA . LEU A 1 412 ? 5.321 6.251 -0.791 1.00 94.94 412 LEU A CA 1
ATOM 3094 C C . LEU A 1 412 ? 6.482 5.784 -1.681 1.00 94.94 412 LEU A C 1
ATOM 3096 O O . LEU A 1 412 ? 6.883 4.631 -1.567 1.00 94.94 412 LEU A O 1
ATOM 3100 N N . GLY A 1 413 ? 7.032 6.671 -2.517 1.00 93.94 413 GLY A N 1
ATOM 3101 C CA . GLY A 1 413 ? 8.153 6.357 -3.411 1.00 93.94 413 GLY A CA 1
ATOM 3102 C C . GLY A 1 413 ? 9.414 5.936 -2.654 1.00 93.94 413 GLY A C 1
ATOM 3103 O O . GLY A 1 413 ? 9.979 4.887 -2.945 1.00 93.94 413 GLY A O 1
ATOM 3104 N N . LEU A 1 414 ? 9.791 6.683 -1.611 1.00 94.00 414 LEU A N 1
ATOM 3105 C CA . LEU A 1 414 ? 10.917 6.330 -0.740 1.00 94.00 414 LEU A CA 1
ATOM 3106 C C . LEU A 1 414 ? 10.692 4.985 -0.043 1.00 94.00 414 LEU A C 1
ATOM 3108 O O . LEU A 1 414 ? 11.620 4.204 0.112 1.00 94.00 414 LEU A O 1
ATOM 3112 N N . GLY A 1 415 ? 9.455 4.704 0.369 1.00 95.19 415 GLY A N 1
ATOM 3113 C CA . GLY A 1 415 ? 9.101 3.411 0.933 1.00 95.19 415 GLY A CA 1
ATOM 3114 C C . GLY A 1 415 ? 9.324 2.270 -0.055 1.00 95.19 415 GLY A C 1
ATOM 3115 O O . GLY A 1 415 ? 9.854 1.240 0.337 1.00 95.19 415 GLY A O 1
ATOM 3116 N N . VAL A 1 416 ? 8.945 2.449 -1.326 1.00 94.38 416 VAL A N 1
ATOM 3117 C CA . VAL A 1 416 ? 9.158 1.425 -2.362 1.00 94.38 416 VAL A CA 1
ATOM 3118 C C . VAL A 1 416 ? 10.652 1.150 -2.547 1.00 94.38 416 VAL A C 1
ATOM 3120 O O . VAL A 1 416 ? 11.066 -0.001 -2.513 1.00 94.38 416 VAL A O 1
ATOM 3123 N N . VAL A 1 417 ? 11.458 2.205 -2.636 1.00 92.31 417 VAL A N 1
ATOM 3124 C CA . VAL A 1 417 ? 12.921 2.120 -2.769 1.00 92.31 417 VAL A CA 1
ATOM 3125 C C . VAL A 1 417 ? 13.567 1.418 -1.571 1.00 92.31 417 VAL A C 1
ATOM 3127 O O . VAL A 1 417 ? 14.375 0.522 -1.743 1.00 92.31 417 VAL A O 1
ATOM 3130 N N . VAL A 1 418 ? 13.178 1.769 -0.342 1.00 92.44 418 VAL A N 1
ATOM 3131 C CA . VAL A 1 418 ? 13.748 1.153 0.873 1.00 92.44 418 VAL A CA 1
ATOM 3132 C C . VAL A 1 418 ? 13.239 -0.275 1.100 1.00 92.44 418 VAL A C 1
ATOM 3134 O O . VAL A 1 418 ? 13.893 -1.066 1.775 1.00 92.44 418 VAL A O 1
ATOM 3137 N N . GLY A 1 419 ? 12.056 -0.619 0.592 1.00 93.19 419 GLY A N 1
ATOM 3138 C CA . GLY A 1 419 ? 11.467 -1.935 0.828 1.00 93.19 419 GLY A CA 1
ATOM 3139 C C . GLY A 1 419 ? 12.132 -3.071 0.063 1.00 93.19 419 GLY A C 1
ATOM 3140 O O . GLY A 1 419 ? 12.052 -4.210 0.510 1.00 93.19 419 GLY A O 1
ATOM 3141 N N . GLU A 1 420 ? 12.803 -2.765 -1.040 1.00 90.81 420 GLU A N 1
ATOM 3142 C CA . GLU A 1 420 ? 13.475 -3.748 -1.885 1.00 90.81 420 GLU A CA 1
ATOM 3143 C C . GLU A 1 420 ? 14.673 -4.396 -1.167 1.00 90.81 420 GLU A C 1
ATOM 3145 O O . GLU A 1 420 ? 14.591 -5.603 -0.911 1.00 90.81 420 GLU A O 1
ATOM 3150 N N . PRO A 1 421 ? 15.687 -3.640 -0.677 1.00 90.69 421 PRO A N 1
ATOM 3151 C CA . PRO A 1 421 ? 16.799 -4.209 0.094 1.00 90.69 421 PRO A CA 1
ATOM 3152 C C . PRO A 1 421 ? 16.352 -4.835 1.418 1.00 90.69 421 PRO A C 1
ATOM 3154 O O . PRO A 1 421 ? 17.062 -5.657 1.996 1.00 90.69 421 PRO A O 1
ATOM 3157 N N . ALA A 1 422 ? 15.185 -4.423 1.928 1.00 89.94 422 ALA A N 1
ATOM 3158 C CA . ALA A 1 422 ? 14.593 -4.986 3.132 1.00 89.94 422 ALA A CA 1
ATOM 3159 C C . ALA A 1 422 ? 13.907 -6.334 2.879 1.00 89.94 422 ALA A C 1
ATOM 3161 O O . ALA A 1 422 ? 13.629 -7.049 3.838 1.00 89.94 422 ALA A O 1
ATOM 3162 N N . SER A 1 423 ? 13.585 -6.683 1.632 1.00 90.81 423 SER A N 1
ATOM 3163 C CA . SER A 1 423 ? 13.005 -7.984 1.316 1.00 90.81 423 SER A CA 1
ATOM 3164 C C . SER A 1 423 ? 14.036 -9.088 1.553 1.00 90.81 423 SER A C 1
ATOM 3166 O O . SER A 1 423 ? 15.213 -8.931 1.239 1.00 90.81 423 SER A O 1
ATOM 3168 N N . ALA A 1 424 ? 13.605 -10.225 2.103 1.00 83.81 424 ALA A N 1
ATOM 3169 C CA . ALA A 1 424 ? 14.535 -11.320 2.363 1.00 83.81 424 ALA A CA 1
ATOM 3170 C C . ALA A 1 424 ? 15.100 -11.930 1.063 1.00 83.81 424 ALA A C 1
ATOM 3172 O O . ALA A 1 424 ? 16.203 -12.451 1.093 1.00 83.81 424 ALA A O 1
ATOM 3173 N N . VAL A 1 425 ? 14.424 -11.794 -0.088 1.00 84.06 425 VAL A N 1
ATOM 3174 C CA . VAL A 1 425 ? 14.973 -12.216 -1.392 1.00 84.06 425 VAL A CA 1
ATOM 3175 C C . VAL A 1 425 ? 16.248 -11.439 -1.721 1.00 84.06 425 VAL A C 1
ATOM 3177 O O . VAL A 1 425 ? 17.288 -12.044 -1.950 1.00 84.06 425 VAL A O 1
ATOM 3180 N N . TYR A 1 426 ? 16.175 -10.109 -1.699 1.00 85.19 426 TYR A N 1
ATOM 3181 C CA . TYR A 1 426 ? 17.307 -9.241 -2.024 1.00 85.19 426 TYR A CA 1
ATOM 3182 C C . TYR A 1 426 ? 18.387 -9.286 -0.947 1.00 85.19 426 TYR A C 1
ATOM 3184 O O . TYR A 1 426 ? 19.571 -9.389 -1.253 1.00 85.19 426 TYR A O 1
ATOM 3192 N N . ALA A 1 427 ? 17.978 -9.318 0.324 1.00 85.75 427 ALA A N 1
ATOM 3193 C CA . ALA A 1 427 ? 18.915 -9.469 1.426 1.00 85.75 427 ALA A CA 1
ATOM 3194 C C . ALA A 1 427 ? 19.697 -10.788 1.354 1.00 85.75 427 ALA A C 1
ATOM 3196 O O . ALA A 1 427 ? 20.871 -10.809 1.710 1.00 85.75 427 ALA A O 1
ATOM 3197 N N . ASN A 1 428 ? 19.076 -11.868 0.865 1.00 79.44 428 ASN A N 1
ATOM 3198 C CA . ASN A 1 428 ? 19.761 -13.139 0.645 1.00 79.44 428 ASN A CA 1
ATOM 3199 C C . ASN A 1 428 ? 20.732 -13.102 -0.532 1.00 79.44 428 ASN A C 1
ATOM 3201 O O . ASN A 1 428 ? 21.741 -13.793 -0.485 1.00 79.44 428 ASN A O 1
ATOM 3205 N N . ALA A 1 429 ? 20.425 -12.318 -1.564 1.00 79.38 429 ALA A N 1
ATOM 3206 C CA . ALA A 1 429 ? 21.305 -12.131 -2.708 1.00 79.38 429 ALA A CA 1
ATOM 3207 C C . ALA A 1 429 ? 22.496 -11.198 -2.408 1.00 79.38 429 ALA A C 1
ATOM 3209 O O . ALA A 1 429 ? 23.408 -11.125 -3.222 1.00 79.38 429 ALA A O 1
ATOM 3210 N N . GLY A 1 430 ? 22.494 -10.482 -1.272 1.00 81.56 430 GLY A N 1
ATOM 3211 C CA . GLY A 1 430 ? 23.489 -9.439 -0.983 1.00 81.56 430 GLY A CA 1
ATOM 3212 C C . GLY A 1 430 ? 23.320 -8.190 -1.856 1.00 81.56 430 GLY A C 1
ATOM 3213 O O . GLY A 1 430 ? 24.278 -7.462 -2.093 1.00 81.56 430 GLY A O 1
ATOM 3214 N N . VAL A 1 431 ? 22.102 -7.983 -2.359 1.00 83.75 431 VAL A N 1
ATOM 3215 C CA . VAL A 1 431 ? 21.729 -6.978 -3.360 1.00 83.75 431 VAL A CA 1
ATOM 3216 C C . VAL A 1 431 ? 20.872 -5.931 -2.635 1.00 83.75 431 VAL A C 1
ATOM 3218 O O . VAL A 1 431 ? 19.846 -6.241 -2.020 1.00 83.75 431 VAL A O 1
ATOM 3221 N N . LEU A 1 432 ? 21.307 -4.676 -2.626 1.00 85.56 432 LEU A N 1
ATOM 3222 C CA . LEU A 1 432 ? 20.582 -3.502 -2.147 1.00 85.56 432 LEU A CA 1
ATOM 3223 C C . LEU A 1 432 ? 19.478 -3.012 -3.115 1.00 85.56 432 LEU A C 1
ATOM 3225 O O . LEU A 1 432 ? 18.796 -2.025 -2.813 1.00 85.56 432 LEU A O 1
ATOM 3229 N N . GLY A 1 433 ? 19.283 -3.687 -4.246 1.00 85.81 433 GLY A N 1
ATOM 3230 C CA . GLY A 1 433 ? 18.256 -3.419 -5.250 1.00 85.81 433 GLY A CA 1
ATOM 3231 C C . GLY A 1 433 ? 18.566 -2.165 -6.055 1.00 85.81 433 GLY A C 1
ATOM 3232 O O . GLY A 1 433 ? 19.666 -1.996 -6.574 1.00 85.81 433 GLY A O 1
ATOM 3233 N N . VAL A 1 434 ? 17.635 -1.210 -6.071 1.00 84.50 434 VAL A N 1
ATOM 3234 C CA . VAL A 1 434 ? 17.813 0.124 -6.680 1.00 84.50 434 VAL A CA 1
ATOM 3235 C C . VAL A 1 434 ? 19.089 0.870 -6.242 1.00 84.50 434 VAL A C 1
ATOM 3237 O O . VAL A 1 434 ? 19.441 1.879 -6.849 1.00 84.50 434 VAL A O 1
ATOM 3240 N N . LEU A 1 435 ? 19.767 0.431 -5.174 1.00 83.69 435 LEU A N 1
ATOM 3241 C CA . LEU A 1 435 ? 20.994 1.038 -4.652 1.00 83.69 435 LEU A CA 1
ATOM 3242 C C . LEU A 1 435 ? 22.295 0.309 -5.049 1.00 83.69 435 LEU A C 1
ATOM 3244 O O . LEU A 1 435 ? 23.357 0.783 -4.655 1.00 83.69 435 LEU A O 1
ATOM 3248 N N . ASP A 1 436 ? 22.249 -0.792 -5.806 1.00 75.44 436 ASP A N 1
ATOM 3249 C CA . ASP A 1 436 ? 23.429 -1.643 -6.071 1.00 75.44 436 ASP A CA 1
ATOM 3250 C C . ASP A 1 436 ? 24.421 -1.150 -7.115 1.00 75.44 436 ASP A C 1
ATOM 3252 O O . ASP A 1 436 ? 25.480 -1.752 -7.290 1.00 75.44 436 ASP A O 1
ATOM 3256 N N . GLY A 1 437 ? 24.122 -0.069 -7.832 1.00 62.38 437 GLY A N 1
ATOM 3257 C CA . GLY A 1 437 ? 25.021 0.369 -8.891 1.00 62.38 437 GLY A CA 1
ATOM 3258 C C . GLY A 1 437 ? 26.432 0.681 -8.358 1.00 62.38 437 GLY A C 1
ATOM 3259 O O . GLY A 1 437 ? 26.614 1.496 -7.450 1.00 62.38 437 GLY A O 1
ATOM 3260 N N . VAL A 1 438 ? 27.448 0.045 -8.945 1.00 42.69 438 VAL A N 1
ATOM 3261 C CA . VAL A 1 438 ? 28.855 0.248 -8.577 1.00 42.69 438 VAL A CA 1
ATOM 3262 C C . VAL A 1 438 ? 29.307 1.653 -9.013 1.00 42.69 438 VAL A C 1
ATOM 3264 O O . VAL A 1 438 ? 29.178 2.042 -10.175 1.00 42.69 438 VAL A O 1
ATOM 3267 N N . GLY A 1 439 ? 29.849 2.440 -8.078 1.00 53.69 439 GLY A N 1
ATOM 3268 C CA . GLY A 1 439 ? 30.438 3.762 -8.341 1.00 53.69 439 GLY A CA 1
ATOM 3269 C C . GLY A 1 439 ? 29.443 4.929 -8.480 1.00 53.69 439 GLY A C 1
ATOM 3270 O O . GLY A 1 439 ? 28.258 4.827 -8.169 1.00 53.69 439 GLY A O 1
ATOM 3271 N N . PHE A 1 440 ? 29.929 6.088 -8.946 1.00 56.03 440 PHE A N 1
ATOM 3272 C CA . PHE A 1 440 ? 29.106 7.302 -9.129 1.00 56.03 440 PHE A CA 1
ATOM 3273 C C . PHE A 1 440 ? 27.925 7.091 -10.090 1.00 56.03 440 PHE A C 1
ATOM 3275 O O . PHE A 1 440 ? 26.869 7.702 -9.908 1.00 56.03 440 PHE A O 1
ATOM 3282 N N . ALA A 1 441 ? 28.089 6.205 -11.078 1.00 63.09 441 ALA A N 1
ATOM 3283 C CA . ALA A 1 441 ? 27.031 5.824 -12.007 1.00 63.09 441 ALA A CA 1
ATOM 3284 C C . ALA A 1 441 ? 25.840 5.169 -11.285 1.00 63.09 441 ALA A C 1
ATOM 3286 O O . ALA A 1 441 ? 24.694 5.434 -11.643 1.00 63.09 441 ALA A O 1
ATOM 3287 N N . GLY A 1 442 ? 26.089 4.405 -10.217 1.00 74.62 442 GLY A N 1
ATOM 3288 C CA . GLY A 1 442 ? 25.040 3.770 -9.427 1.00 74.62 442 GLY A CA 1
ATOM 3289 C C . GLY A 1 442 ? 24.208 4.732 -8.593 1.00 74.62 442 GLY A C 1
ATOM 3290 O O . GLY A 1 442 ? 22.984 4.658 -8.611 1.00 74.62 442 GLY A O 1
ATOM 3291 N N . ILE A 1 443 ? 24.843 5.703 -7.930 1.00 79.25 443 ILE A N 1
ATOM 3292 C CA . ILE A 1 443 ? 24.114 6.734 -7.169 1.00 79.25 443 ILE A CA 1
ATOM 3293 C C . ILE A 1 443 ? 23.262 7.591 -8.112 1.00 79.25 443 ILE A C 1
ATOM 3295 O O . ILE A 1 443 ? 22.117 7.914 -7.790 1.00 79.25 443 ILE A O 1
ATOM 3299 N N . ALA A 1 444 ? 23.801 7.953 -9.281 1.00 79.88 444 ALA A N 1
ATOM 3300 C CA . ALA A 1 444 ? 23.051 8.682 -10.298 1.00 79.88 444 ALA A CA 1
ATOM 3301 C C . ALA A 1 444 ? 21.872 7.847 -10.833 1.00 79.88 444 ALA A C 1
ATOM 3303 O O . ALA A 1 444 ? 20.754 8.359 -10.880 1.00 79.88 444 ALA A O 1
ATOM 3304 N N . GLY A 1 445 ? 22.097 6.564 -11.144 1.00 80.88 445 GLY A N 1
ATOM 3305 C CA . GLY A 1 445 ? 21.070 5.573 -11.499 1.00 80.88 445 GLY A CA 1
ATOM 3306 C C . GLY A 1 445 ? 19.943 5.507 -10.477 1.00 80.88 445 GLY A C 1
ATOM 3307 O O . GLY A 1 445 ? 18.783 5.764 -10.807 1.00 80.88 445 GLY A O 1
ATOM 3308 N N . ALA A 1 446 ? 20.295 5.279 -9.214 1.00 83.81 446 ALA A N 1
ATOM 3309 C CA . ALA A 1 446 ? 19.364 5.235 -8.096 1.00 83.81 446 ALA A CA 1
ATOM 3310 C C . ALA A 1 446 ? 18.574 6.544 -7.964 1.00 83.81 446 ALA A C 1
ATOM 3312 O O . ALA A 1 446 ? 17.351 6.529 -7.829 1.00 83.81 446 ALA A O 1
ATOM 3313 N N . ALA A 1 447 ? 19.244 7.698 -8.044 1.00 85.81 447 ALA A N 1
ATOM 3314 C CA . ALA A 1 447 ? 18.597 9.003 -7.943 1.00 85.81 447 ALA A CA 1
ATOM 3315 C C . ALA A 1 447 ? 17.605 9.249 -9.090 1.00 85.81 447 ALA A C 1
ATOM 3317 O O . ALA A 1 447 ? 16.483 9.701 -8.839 1.00 85.81 447 ALA A O 1
ATOM 3318 N N . VAL A 1 448 ? 17.985 8.923 -10.330 1.00 86.06 448 VAL A N 1
ATOM 3319 C CA . VAL A 1 448 ? 17.107 9.012 -11.508 1.00 86.06 448 VAL A CA 1
ATOM 3320 C C . VAL A 1 448 ? 15.925 8.060 -11.360 1.00 86.06 448 VAL A C 1
ATOM 3322 O O . VAL A 1 448 ? 14.785 8.468 -11.573 1.00 86.06 448 VAL A O 1
ATOM 3325 N N . SER A 1 449 ? 16.165 6.832 -10.911 1.00 86.75 449 SER A N 1
ATOM 3326 C CA . SER A 1 449 ? 15.133 5.829 -10.668 1.00 86.75 449 SER A CA 1
ATOM 3327 C C . SER A 1 449 ? 14.122 6.270 -9.600 1.00 86.75 449 SER A C 1
ATOM 3329 O O . SER A 1 449 ? 12.909 6.265 -9.835 1.00 86.75 449 SER A O 1
ATOM 3331 N N . VAL A 1 450 ? 14.602 6.753 -8.449 1.00 88.81 450 VAL A N 1
ATOM 3332 C CA . VAL A 1 450 ? 13.774 7.303 -7.362 1.00 88.81 450 VAL A CA 1
ATOM 3333 C C . VAL A 1 450 ? 12.962 8.500 -7.858 1.00 88.81 450 VAL A C 1
ATOM 3335 O O . VAL A 1 450 ? 11.771 8.624 -7.542 1.00 88.81 450 VAL A O 1
ATOM 3338 N N . ALA A 1 451 ? 13.584 9.390 -8.635 1.00 87.06 451 ALA A N 1
ATOM 3339 C CA . ALA A 1 451 ? 12.916 10.545 -9.218 1.00 87.06 451 ALA A CA 1
ATOM 3340 C C . ALA A 1 451 ? 11.827 10.113 -10.209 1.00 87.06 451 ALA A C 1
ATOM 3342 O O . ALA A 1 451 ? 10.698 10.595 -10.102 1.00 87.06 451 ALA A O 1
ATOM 3343 N N . ALA A 1 452 ? 12.121 9.169 -11.105 1.00 87.38 452 ALA A N 1
ATOM 3344 C CA . ALA A 1 452 ? 11.181 8.630 -12.082 1.00 87.38 452 ALA A CA 1
ATOM 3345 C C . ALA A 1 452 ? 9.954 8.011 -11.398 1.00 87.38 452 ALA A C 1
ATOM 3347 O O . ALA A 1 452 ? 8.816 8.369 -11.726 1.00 87.38 452 ALA A O 1
ATOM 3348 N N . LEU A 1 453 ? 10.156 7.172 -10.376 1.00 91.00 453 LEU A N 1
ATOM 3349 C CA . LEU A 1 453 ? 9.060 6.606 -9.589 1.00 91.00 453 LEU A CA 1
ATOM 3350 C C . LEU A 1 453 ? 8.244 7.699 -8.887 1.00 91.00 453 LEU A C 1
ATOM 3352 O O . LEU A 1 453 ? 7.014 7.705 -8.952 1.00 91.00 453 LEU A O 1
ATOM 3356 N N . THR A 1 454 ? 8.913 8.646 -8.228 1.00 89.38 454 THR A N 1
ATOM 3357 C CA . THR A 1 454 ? 8.249 9.714 -7.465 1.00 89.38 454 THR A CA 1
ATOM 3358 C C . THR A 1 454 ? 7.419 10.621 -8.370 1.00 89.38 454 THR A C 1
ATOM 3360 O O . THR A 1 454 ? 6.278 10.947 -8.034 1.00 89.38 454 THR A O 1
ATOM 3363 N N . VAL A 1 455 ? 7.952 10.999 -9.535 1.00 85.56 455 VAL A N 1
ATOM 3364 C CA . VAL A 1 455 ? 7.241 11.785 -10.553 1.00 85.56 455 VAL A CA 1
ATOM 3365 C C . VAL A 1 455 ? 6.031 11.013 -11.069 1.00 85.56 455 VAL A C 1
ATOM 3367 O O . VAL A 1 455 ? 4.936 11.573 -11.140 1.00 85.56 455 VAL A O 1
ATOM 3370 N N . SER A 1 456 ? 6.186 9.719 -11.345 1.00 88.00 456 SER A N 1
ATOM 3371 C CA . SER A 1 456 ? 5.101 8.876 -11.852 1.00 88.00 456 SER A CA 1
ATOM 3372 C C . SER A 1 456 ? 3.980 8.701 -10.817 1.00 88.00 456 SER A C 1
ATOM 3374 O O . SER A 1 456 ? 2.799 8.858 -11.137 1.00 88.00 456 SER A O 1
ATOM 3376 N N . LEU A 1 457 ? 4.321 8.497 -9.539 1.00 90.94 457 LEU A N 1
ATOM 3377 C CA . LEU A 1 457 ? 3.351 8.464 -8.437 1.00 90.94 457 LEU A CA 1
ATOM 3378 C C . LEU A 1 457 ? 2.686 9.830 -8.205 1.00 90.94 457 LEU A C 1
ATOM 3380 O O . LEU A 1 457 ? 1.494 9.893 -7.890 1.00 90.94 457 LEU A O 1
ATOM 3384 N N . ALA A 1 458 ? 3.418 10.934 -8.381 1.00 88.94 458 ALA A N 1
ATOM 3385 C CA . ALA A 1 458 ? 2.866 12.284 -8.284 1.00 88.94 458 ALA A CA 1
ATOM 3386 C C . ALA A 1 458 ? 1.868 12.563 -9.412 1.00 88.94 458 ALA A C 1
ATOM 3388 O O . ALA A 1 458 ? 0.800 13.129 -9.156 1.00 88.94 458 ALA A O 1
ATOM 3389 N N . ALA A 1 459 ? 2.177 12.125 -10.635 1.00 85.06 459 ALA A N 1
ATOM 3390 C CA . ALA A 1 459 ? 1.280 12.204 -11.780 1.00 85.06 459 ALA A CA 1
ATOM 3391 C C . ALA A 1 459 ? 0.001 11.389 -11.534 1.00 85.06 459 ALA A C 1
ATOM 3393 O O . ALA A 1 459 ? -1.102 11.929 -11.658 1.00 85.06 459 ALA A O 1
ATOM 3394 N N . LEU A 1 460 ? 0.135 10.142 -11.068 1.00 88.56 460 LEU A N 1
ATOM 3395 C CA . LEU A 1 460 ? -0.996 9.286 -10.704 1.00 88.56 460 LEU A CA 1
ATOM 3396 C C . LEU A 1 460 ? -1.857 9.913 -9.597 1.00 88.56 460 LEU A C 1
ATOM 3398 O O . LEU A 1 460 ? -3.085 9.931 -9.692 1.00 88.56 460 LEU A O 1
ATOM 3402 N N . HIS A 1 461 ? -1.233 10.494 -8.569 1.00 90.44 461 HIS A N 1
ATOM 3403 C CA . HIS A 1 461 ? -1.938 11.180 -7.485 1.00 90.44 461 HIS A CA 1
ATOM 3404 C C . HIS A 1 461 ? -2.689 12.414 -7.972 1.00 90.44 461 HIS A C 1
ATOM 3406 O O . HIS A 1 461 ? -3.861 12.621 -7.632 1.00 90.44 461 HIS A O 1
ATOM 3412 N N . ARG A 1 462 ? -2.023 13.237 -8.787 1.00 87.62 462 ARG A N 1
ATOM 3413 C CA . ARG A 1 462 ? -2.615 14.431 -9.382 1.00 87.62 462 ARG A CA 1
ATOM 3414 C C . ARG A 1 462 ? -3.834 14.061 -10.211 1.00 87.62 462 ARG A C 1
ATOM 3416 O O . ARG A 1 462 ? -4.874 14.697 -10.035 1.00 87.62 462 ARG A O 1
ATOM 3423 N N . TRP A 1 463 ? -3.715 13.037 -11.049 1.00 86.50 463 TRP A N 1
ATOM 3424 C CA . TRP A 1 463 ? -4.810 12.526 -11.857 1.00 86.50 463 TRP A CA 1
ATOM 3425 C C . TRP A 1 463 ? -5.967 12.008 -10.994 1.00 86.50 463 TRP A C 1
ATOM 3427 O O . TRP A 1 463 ? -7.107 12.446 -11.163 1.00 86.50 463 TRP A O 1
ATOM 3437 N N . ALA A 1 464 ? -5.689 11.146 -10.013 1.00 89.81 464 ALA A N 1
ATOM 3438 C CA . ALA A 1 464 ? -6.722 10.577 -9.153 1.00 89.81 464 ALA A CA 1
ATOM 3439 C C . ALA A 1 464 ? -7.502 11.666 -8.394 1.00 89.81 464 ALA A C 1
ATOM 3441 O O . ALA A 1 464 ? -8.708 11.548 -8.164 1.00 89.81 464 ALA A O 1
ATOM 3442 N N . ARG A 1 465 ? -6.831 12.772 -8.049 1.00 88.94 465 ARG A N 1
ATOM 3443 C CA . ARG A 1 465 ? -7.454 13.944 -7.422 1.00 88.94 465 ARG A CA 1
ATOM 3444 C C . ARG A 1 465 ? -8.409 14.657 -8.364 1.00 88.94 465 ARG A C 1
ATOM 3446 O O . ARG A 1 465 ? -9.487 15.057 -7.932 1.00 88.94 465 ARG A O 1
ATOM 3453 N N . GLU A 1 466 ? -8.039 14.833 -9.625 1.00 84.50 466 GLU A N 1
ATOM 3454 C CA . GLU A 1 466 ? -8.933 15.430 -10.621 1.00 84.50 466 GLU A CA 1
ATOM 3455 C C . GLU A 1 466 ? -10.127 14.547 -10.909 1.00 84.50 466 GLU A C 1
ATOM 3457 O O . GLU A 1 466 ? -11.247 15.044 -10.980 1.00 84.50 466 GLU A O 1
ATOM 3462 N N . ASN A 1 467 ? -9.907 13.239 -10.989 1.00 85.69 467 ASN A N 1
ATOM 3463 C CA . ASN A 1 467 ? -10.981 12.279 -11.156 1.00 85.69 467 ASN A CA 1
ATOM 3464 C C . ASN A 1 467 ? -11.986 12.372 -9.990 1.00 85.69 467 ASN A C 1
ATOM 3466 O O . ASN A 1 467 ? -13.185 12.544 -10.211 1.00 85.69 467 ASN A O 1
ATOM 3470 N N . ALA A 1 468 ? -11.505 12.414 -8.743 1.00 87.81 468 ALA A N 1
ATOM 3471 C CA . ALA A 1 468 ? -12.350 12.626 -7.564 1.00 87.81 468 ALA A CA 1
ATOM 3472 C C . ALA A 1 468 ? -13.096 13.979 -7.575 1.00 87.81 468 ALA A C 1
ATOM 3474 O O . ALA A 1 468 ? -14.216 14.106 -7.061 1.00 87.81 468 ALA A O 1
ATOM 3475 N N . GLN A 1 469 ? -12.482 15.021 -8.144 1.00 86.75 469 GLN A N 1
ATOM 3476 C CA . GLN A 1 469 ? -13.112 16.333 -8.311 1.00 86.75 469 GLN A CA 1
ATOM 3477 C C . GLN A 1 469 ? -14.202 16.315 -9.383 1.00 86.75 469 GLN A C 1
ATOM 3479 O O . GLN A 1 469 ? -15.260 16.900 -9.147 1.00 86.75 469 GLN A O 1
ATOM 3484 N N . ALA A 1 470 ? -13.952 15.638 -10.506 1.00 84.31 470 ALA A N 1
ATOM 3485 C CA . ALA A 1 470 ? -14.860 15.500 -11.640 1.00 84.31 470 ALA A CA 1
ATOM 3486 C C . ALA A 1 470 ? -16.084 14.630 -11.313 1.00 84.31 470 ALA A C 1
ATOM 3488 O O . ALA A 1 470 ? -17.165 14.871 -11.845 1.00 84.31 470 ALA A O 1
ATOM 3489 N N . TRP A 1 471 ? -15.945 13.684 -10.378 1.00 86.06 471 TRP A N 1
ATOM 3490 C CA . TRP A 1 471 ? -17.004 12.747 -9.993 1.00 86.06 471 TRP A CA 1
ATOM 3491 C C . TRP A 1 471 ? -17.442 12.889 -8.518 1.00 86.06 471 TRP A C 1
ATOM 3493 O O . TRP A 1 471 ? -17.288 11.959 -7.726 1.00 86.06 471 TRP A O 1
ATOM 3503 N N . PRO A 1 472 ? -18.020 14.041 -8.109 1.00 76.56 472 PRO A N 1
ATOM 3504 C CA . PRO A 1 472 ? -18.317 14.337 -6.710 1.00 76.56 472 PRO A CA 1
ATOM 3505 C C . PRO A 1 472 ? -19.282 13.381 -6.022 1.00 76.56 472 PRO A C 1
ATOM 3507 O O . PRO A 1 472 ? -19.113 13.053 -4.851 1.00 76.56 472 PRO A O 1
ATOM 3510 N N . SER A 1 473 ? -20.326 13.002 -6.752 1.00 74.56 473 SER A N 1
ATOM 3511 C CA . SER A 1 473 ? -21.463 12.211 -6.285 1.00 74.56 473 SER A CA 1
ATOM 3512 C C . SER A 1 473 ? -21.286 10.717 -6.559 1.00 74.56 473 SER A C 1
ATOM 3514 O O . SER A 1 473 ? -22.242 9.947 -6.454 1.00 74.56 473 SER A O 1
ATOM 3516 N N . ALA A 1 474 ? -20.073 10.304 -6.931 1.00 64.44 474 ALA A N 1
ATOM 3517 C CA . ALA A 1 474 ? -19.766 8.940 -7.309 1.00 64.44 474 ALA A CA 1
ATOM 3518 C C . ALA A 1 474 ? -20.158 7.931 -6.221 1.00 64.44 474 ALA A C 1
ATOM 3520 O O . ALA A 1 474 ? -19.631 7.928 -5.107 1.00 64.44 474 ALA A O 1
ATOM 3521 N N . ARG A 1 475 ? -21.070 7.023 -6.585 1.00 75.88 475 ARG A N 1
ATOM 3522 C CA . ARG A 1 475 ? -21.272 5.744 -5.891 1.00 75.88 475 ARG A CA 1
ATOM 3523 C C . ARG A 1 475 ? -19.988 4.907 -6.024 1.00 75.88 475 ARG A C 1
ATOM 3525 O O . ARG A 1 475 ? -19.214 5.126 -6.955 1.00 75.88 475 ARG A O 1
ATOM 3532 N N . GLY A 1 476 ? -19.772 3.928 -5.139 1.00 74.62 476 GLY A N 1
ATOM 3533 C CA . GLY A 1 476 ? -18.527 3.137 -5.075 1.00 74.62 476 GLY A CA 1
ATOM 3534 C C . GLY A 1 476 ? -18.012 2.558 -6.409 1.00 74.62 476 GLY A C 1
ATOM 3535 O O . GLY A 1 476 ? -16.804 2.422 -6.569 1.00 74.62 476 GLY A O 1
ATOM 3536 N N . GLY A 1 477 ? -18.887 2.307 -7.393 1.00 81.56 477 GLY A N 1
ATOM 3537 C CA . GLY A 1 477 ? -18.493 1.838 -8.729 1.00 81.56 477 GLY A CA 1
ATOM 3538 C C . GLY A 1 477 ? -17.603 2.807 -9.521 1.00 81.56 477 GLY A C 1
ATOM 3539 O O . GLY A 1 477 ? -16.696 2.364 -10.218 1.00 81.56 477 GLY A O 1
ATOM 3540 N N . LEU A 1 478 ? -17.784 4.125 -9.379 1.00 81.88 478 LEU A N 1
ATOM 3541 C CA . LEU A 1 478 ? -16.927 5.111 -10.057 1.00 81.88 478 LEU A CA 1
ATOM 3542 C C . LEU A 1 478 ? -15.555 5.244 -9.383 1.00 81.88 478 LEU A C 1
ATOM 3544 O O . LEU A 1 478 ? -14.562 5.428 -10.077 1.00 81.88 478 LEU A O 1
ATOM 3548 N N . PHE A 1 479 ? -15.479 5.080 -8.056 1.00 84.44 479 PHE A N 1
ATOM 3549 C CA . PHE A 1 479 ? -14.191 4.958 -7.364 1.00 84.44 479 PHE A CA 1
ATOM 3550 C C . PHE A 1 479 ? -13.436 3.714 -7.847 1.00 84.44 479 PHE A C 1
ATOM 3552 O O . PHE A 1 479 ? -12.264 3.818 -8.190 1.00 84.44 479 PHE A O 1
ATOM 3559 N N . ALA A 1 480 ? -14.115 2.565 -7.946 1.00 85.44 480 ALA A N 1
ATOM 3560 C CA . ALA A 1 480 ? -13.525 1.345 -8.494 1.00 85.44 480 ALA A CA 1
ATOM 3561 C C . ALA A 1 480 ? -13.065 1.537 -9.949 1.00 85.44 480 ALA A C 1
ATOM 3563 O O . ALA A 1 480 ? -11.937 1.191 -10.264 1.00 85.44 480 ALA A O 1
ATOM 3564 N N . THR A 1 481 ? -13.879 2.180 -10.796 1.00 85.12 481 THR A N 1
ATOM 3565 C CA . THR A 1 481 ? -13.509 2.510 -12.187 1.00 85.12 481 THR A CA 1
ATOM 3566 C C . THR A 1 481 ? -12.267 3.400 -12.240 1.00 85.12 481 THR A C 1
ATOM 3568 O O . THR A 1 481 ? -11.370 3.156 -13.040 1.00 85.12 481 THR A O 1
ATOM 3571 N N . GLY A 1 482 ? -12.189 4.410 -11.367 1.00 83.50 482 GLY A N 1
ATOM 3572 C CA . GLY A 1 482 ? -11.003 5.249 -11.216 1.00 83.50 482 GLY A CA 1
ATOM 3573 C C . GLY A 1 482 ? -9.783 4.435 -10.790 1.00 83.50 482 GLY A C 1
ATOM 3574 O O . GLY A 1 482 ? -8.739 4.536 -11.411 1.00 83.50 482 GLY A O 1
ATOM 3575 N N . VAL A 1 483 ? -9.896 3.558 -9.793 1.00 85.12 483 VAL A N 1
ATOM 3576 C CA . VAL A 1 483 ? -8.776 2.685 -9.407 1.00 85.12 483 VAL A CA 1
ATOM 3577 C C . VAL A 1 483 ? -8.348 1.798 -10.576 1.00 85.12 483 VAL A C 1
ATOM 3579 O O . VAL A 1 483 ? -7.173 1.800 -10.915 1.00 85.12 483 VAL A O 1
ATOM 3582 N N . THR A 1 484 ? -9.283 1.116 -11.241 1.00 86.12 484 THR A N 1
ATOM 3583 C CA . THR A 1 484 ? -9.000 0.234 -12.382 1.00 86.12 484 THR A CA 1
ATOM 3584 C C . THR A 1 484 ? -8.316 0.978 -13.522 1.00 86.12 484 THR A C 1
ATOM 3586 O O . THR A 1 484 ? -7.302 0.513 -14.025 1.00 86.12 484 THR A O 1
ATOM 3589 N N . ALA A 1 485 ? -8.818 2.149 -13.911 1.00 85.62 485 ALA A N 1
ATOM 3590 C CA . ALA A 1 485 ? -8.202 2.944 -14.967 1.00 85.62 485 ALA A CA 1
ATOM 3591 C C . ALA A 1 485 ? -6.805 3.445 -14.592 1.00 85.62 485 ALA A C 1
ATOM 3593 O O . ALA A 1 485 ? -5.911 3.464 -15.433 1.00 85.62 485 ALA A O 1
ATOM 3594 N N . GLY A 1 486 ? -6.615 3.821 -13.325 1.00 83.75 486 GLY A N 1
ATOM 3595 C CA . GLY A 1 486 ? -5.316 4.217 -12.796 1.00 83.75 486 GLY A CA 1
ATOM 3596 C C . GLY A 1 486 ? -4.332 3.060 -12.815 1.00 83.75 486 GLY A C 1
ATOM 3597 O O . GLY A 1 486 ? -3.202 3.238 -13.242 1.00 83.75 486 GLY A O 1
ATOM 3598 N N . THR A 1 487 ? -4.773 1.870 -12.405 1.00 85.75 487 THR A N 1
ATOM 3599 C CA . THR A 1 487 ? -3.989 0.635 -12.470 1.00 85.75 487 THR A CA 1
ATOM 3600 C C . THR A 1 487 ? -3.596 0.309 -13.900 1.00 85.75 487 THR A C 1
ATOM 3602 O O . THR A 1 487 ? -2.417 0.122 -14.157 1.00 85.75 487 THR A O 1
ATOM 3605 N N . VAL A 1 488 ? -4.558 0.271 -14.826 1.00 87.25 488 VAL A N 1
ATOM 3606 C CA . VAL A 1 488 ? -4.305 -0.062 -16.234 1.00 87.25 488 VAL A CA 1
ATOM 3607 C C . VAL A 1 488 ? -3.283 0.902 -16.829 1.00 87.25 488 VAL A C 1
ATOM 3609 O O . VAL A 1 488 ? -2.314 0.451 -17.421 1.00 87.25 488 VAL A O 1
ATOM 3612 N N . ALA A 1 489 ? -3.431 2.206 -16.595 1.00 85.44 489 ALA A N 1
ATOM 3613 C CA . ALA A 1 489 ? -2.496 3.204 -17.105 1.00 85.44 489 ALA A CA 1
ATOM 3614 C C . ALA A 1 489 ? -1.120 3.187 -16.436 1.00 85.44 489 ALA A C 1
ATOM 3616 O O . ALA A 1 489 ? -0.113 3.441 -17.088 1.00 85.44 489 ALA A O 1
ATOM 3617 N N . PHE A 1 490 ? -1.066 2.923 -15.133 1.00 88.12 490 PHE A N 1
ATOM 3618 C CA . PHE A 1 490 ? 0.185 2.927 -14.381 1.00 88.12 490 PHE A CA 1
ATOM 3619 C C . PHE A 1 490 ? 0.973 1.623 -14.539 1.00 88.12 490 PHE A C 1
ATOM 3621 O O . PHE A 1 490 ? 2.177 1.626 -14.306 1.00 88.12 490 PHE A O 1
ATOM 3628 N N . LEU A 1 491 ? 0.322 0.529 -14.953 1.00 88.50 491 LEU A N 1
ATOM 3629 C CA . LEU A 1 491 ? 0.942 -0.789 -15.071 1.00 88.50 491 LEU A CA 1
ATOM 3630 C C . LEU A 1 491 ? 2.164 -0.789 -15.999 1.00 88.50 491 LEU A C 1
ATOM 3632 O O . LEU A 1 491 ? 3.218 -1.197 -15.518 1.00 88.50 491 LEU A O 1
ATOM 3636 N N . PRO A 1 492 ? 2.108 -0.293 -17.254 1.00 86.56 492 PRO A N 1
ATOM 3637 C CA . PRO A 1 492 ? 3.287 -0.292 -18.121 1.00 86.56 492 PRO A CA 1
ATOM 3638 C C . PRO A 1 492 ? 4.437 0.533 -17.531 1.00 86.56 492 PRO A C 1
ATOM 3640 O O . PRO A 1 492 ? 5.586 0.103 -17.556 1.00 86.56 492 PRO A O 1
ATOM 3643 N N . VAL A 1 493 ? 4.125 1.681 -16.914 1.00 88.88 493 VAL A N 1
ATOM 3644 C CA . VAL A 1 493 ? 5.123 2.573 -16.296 1.00 88.88 493 VAL A CA 1
ATOM 3645 C C . VAL A 1 493 ? 5.805 1.899 -15.109 1.00 88.88 493 VAL A C 1
ATOM 3647 O O . VAL A 1 493 ? 7.028 1.914 -15.015 1.00 88.88 493 VAL A O 1
ATOM 3650 N N . TYR A 1 494 ? 5.029 1.295 -14.207 1.00 90.44 494 TYR A N 1
ATOM 3651 C CA . TYR A 1 494 ? 5.575 0.621 -13.033 1.00 90.44 494 TYR A CA 1
ATOM 3652 C C . TYR A 1 494 ? 6.318 -0.664 -13.397 1.00 90.44 494 TYR A C 1
ATOM 3654 O O . TYR A 1 494 ? 7.369 -0.917 -12.824 1.00 90.44 494 TYR A O 1
ATOM 3662 N N . THR A 1 495 ? 5.814 -1.435 -14.364 1.00 87.81 495 THR A N 1
ATOM 3663 C CA . THR A 1 495 ? 6.489 -2.642 -14.870 1.00 87.81 495 THR A CA 1
ATOM 3664 C C . THR A 1 495 ? 7.845 -2.273 -15.457 1.00 87.81 495 THR A C 1
ATOM 3666 O O . THR A 1 495 ? 8.854 -2.860 -15.087 1.00 87.81 495 THR A O 1
ATOM 3669 N N . THR A 1 496 ? 7.882 -1.245 -16.306 1.00 87.38 496 THR A N 1
ATOM 3670 C CA . THR A 1 496 ? 9.129 -0.780 -16.919 1.00 87.38 496 THR A CA 1
ATOM 3671 C C . THR A 1 496 ? 10.102 -0.245 -15.878 1.00 87.38 496 THR A C 1
ATOM 3673 O O . THR A 1 496 ? 11.277 -0.593 -15.898 1.00 87.38 496 THR A O 1
ATOM 3676 N N . TRP A 1 497 ? 9.614 0.556 -14.924 1.00 91.12 497 TRP A N 1
ATOM 3677 C CA . TRP A 1 497 ? 10.436 1.005 -13.805 1.00 91.12 497 TRP A CA 1
ATOM 3678 C C . TRP A 1 497 ? 11.010 -0.187 -13.030 1.00 91.12 497 TRP A C 1
ATOM 3680 O O . TRP A 1 497 ? 12.215 -0.245 -12.836 1.00 91.12 497 TRP A O 1
ATOM 3690 N N . TRP A 1 498 ? 10.184 -1.169 -12.663 1.00 89.06 498 TRP A N 1
ATOM 3691 C CA . TRP A 1 498 ? 10.611 -2.363 -11.927 1.00 89.06 498 TRP A CA 1
ATOM 3692 C C . TRP A 1 498 ? 11.649 -3.199 -12.687 1.00 89.06 498 TRP A C 1
ATOM 3694 O O . TRP A 1 498 ? 12.552 -3.748 -12.073 1.00 89.06 498 TRP A O 1
ATOM 3704 N N . MET A 1 499 ? 11.555 -3.290 -14.014 1.00 83.06 499 MET A N 1
ATOM 3705 C CA . MET A 1 499 ? 12.542 -4.013 -14.828 1.00 83.06 499 MET A CA 1
ATOM 3706 C C . MET A 1 499 ? 13.890 -3.295 -14.931 1.00 83.06 499 MET A C 1
ATOM 3708 O O . MET A 1 499 ? 14.900 -3.947 -15.152 1.00 83.06 499 MET A O 1
ATOM 3712 N N . MET A 1 500 ? 13.894 -1.965 -14.818 1.00 84.12 500 MET A N 1
ATOM 3713 C CA . MET A 1 500 ? 15.057 -1.143 -15.164 1.00 84.12 500 MET A CA 1
ATOM 3714 C C . MET A 1 500 ? 15.705 -0.457 -13.965 1.00 84.12 500 MET A C 1
ATOM 3716 O O . MET A 1 500 ? 16.800 0.074 -14.100 1.00 84.12 500 MET A O 1
ATOM 3720 N N . HIS A 1 501 ? 15.035 -0.395 -12.813 1.00 86.62 501 HIS A N 1
ATOM 3721 C CA . HIS A 1 501 ? 15.426 0.492 -11.716 1.00 86.62 501 HIS A CA 1
ATOM 3722 C C . HIS A 1 501 ? 16.808 0.231 -11.108 1.00 86.62 501 HIS A C 1
ATOM 3724 O O . HIS A 1 501 ? 17.372 1.167 -10.543 1.00 86.62 501 HIS A O 1
ATOM 3730 N N . ASP A 1 502 ? 17.329 -0.984 -11.227 1.00 80.12 502 ASP A N 1
ATOM 3731 C CA . ASP A 1 502 ? 18.644 -1.425 -10.755 1.00 80.12 502 ASP A CA 1
ATOM 3732 C C . ASP A 1 502 ? 19.705 -1.451 -11.876 1.00 80.12 502 ASP A C 1
ATOM 3734 O O . ASP A 1 502 ? 20.879 -1.713 -11.626 1.00 80.12 502 ASP A O 1
ATOM 3738 N N . GLN A 1 503 ? 19.323 -1.120 -13.114 1.00 79.81 503 GLN A N 1
ATOM 3739 C CA . GLN A 1 503 ? 20.208 -1.123 -14.275 1.00 79.81 503 GLN A CA 1
ATOM 3740 C C . GLN A 1 503 ? 20.905 0.234 -14.449 1.00 79.81 503 GLN A C 1
ATOM 3742 O O . GLN A 1 503 ? 20.273 1.292 -14.378 1.00 79.81 503 GLN A O 1
ATOM 3747 N N . ALA A 1 504 ? 22.194 0.231 -14.809 1.00 70.44 504 ALA A N 1
ATOM 3748 C CA . ALA A 1 504 ? 22.927 1.460 -15.154 1.00 70.44 504 ALA A CA 1
ATOM 3749 C C . ALA A 1 504 ? 22.263 2.234 -16.314 1.00 70.44 504 ALA A C 1
ATOM 3751 O O . ALA A 1 504 ? 22.282 3.468 -16.352 1.00 70.44 504 ALA A O 1
ATOM 3752 N N . ALA A 1 505 ? 21.591 1.507 -17.213 1.00 72.12 505 ALA A N 1
ATOM 3753 C CA . ALA A 1 505 ? 20.814 2.072 -18.310 1.00 72.12 505 ALA A CA 1
ATOM 3754 C C . ALA A 1 505 ? 19.665 2.992 -17.849 1.00 72.12 505 ALA A C 1
ATOM 3756 O O . ALA A 1 505 ? 19.201 3.824 -18.623 1.00 72.12 505 ALA A O 1
ATOM 3757 N N . MET A 1 506 ? 19.229 2.913 -16.585 1.00 77.62 506 MET A N 1
ATOM 3758 C CA . MET A 1 506 ? 18.196 3.795 -16.034 1.00 77.62 506 MET A CA 1
ATOM 3759 C C . MET A 1 506 ? 18.628 5.266 -15.970 1.00 77.62 506 MET A C 1
ATOM 3761 O O . MET A 1 506 ? 17.773 6.150 -16.045 1.00 77.62 506 MET A O 1
ATOM 3765 N N . ALA A 1 507 ? 19.931 5.541 -15.838 1.00 75.00 507 ALA A N 1
ATOM 3766 C CA . ALA A 1 507 ? 20.494 6.896 -15.879 1.00 75.00 507 ALA A CA 1
ATOM 3767 C C . ALA A 1 507 ? 21.177 7.238 -17.209 1.00 75.00 507 ALA A C 1
ATOM 3769 O O . ALA A 1 507 ? 21.515 8.402 -17.432 1.00 75.00 507 ALA A O 1
ATOM 3770 N N . ALA A 1 508 ? 21.376 6.257 -18.089 1.00 78.12 508 ALA A N 1
ATOM 3771 C CA . ALA A 1 508 ? 21.996 6.487 -19.380 1.00 78.12 508 ALA A CA 1
ATOM 3772 C C . ALA A 1 508 ? 20.958 7.007 -20.379 1.00 78.12 508 ALA A C 1
ATOM 3774 O O . ALA A 1 508 ? 19.979 6.339 -20.701 1.00 78.12 508 ALA A O 1
ATOM 3775 N N . ILE A 1 509 ? 21.196 8.214 -20.881 1.00 78.19 509 ILE A N 1
ATOM 3776 C CA . ILE A 1 509 ? 20.574 8.695 -22.111 1.00 78.19 509 ILE A CA 1
ATOM 3777 C C . ILE A 1 509 ? 21.645 8.539 -23.177 1.00 78.19 509 ILE A C 1
ATOM 3779 O O . ILE A 1 509 ? 22.723 9.116 -23.037 1.00 78.19 509 ILE A O 1
ATOM 3783 N N . TYR A 1 510 ? 21.361 7.761 -24.213 1.00 77.38 510 TYR A N 1
ATOM 3784 C CA . TYR A 1 510 ? 22.275 7.577 -25.330 1.00 77.38 510 TYR A CA 1
ATOM 3785 C C . TYR A 1 510 ? 21.888 8.587 -26.410 1.00 77.38 510 TYR A C 1
ATOM 3787 O O . TYR A 1 510 ? 20.919 8.355 -27.138 1.00 77.38 510 TYR A O 1
ATOM 3795 N N . PRO A 1 511 ? 22.565 9.749 -26.502 1.00 74.06 511 PRO A N 1
ATOM 3796 C CA . PRO A 1 511 ? 22.332 10.646 -27.619 1.00 74.06 511 PRO A CA 1
ATOM 3797 C C . PRO A 1 511 ? 22.706 9.894 -28.894 1.00 74.06 511 PRO A C 1
ATOM 3799 O O . PRO A 1 511 ? 23.829 9.407 -29.023 1.00 74.06 511 PRO A O 1
ATOM 3802 N N . TRP A 1 512 ? 21.765 9.785 -29.824 1.00 69.19 512 TRP A N 1
ATOM 3803 C CA . TRP A 1 512 ? 22.047 9.215 -31.134 1.00 69.19 512 TRP A CA 1
ATOM 3804 C C . TRP A 1 512 ? 23.034 10.145 -31.830 1.00 69.19 512 TRP A C 1
ATOM 3806 O O . TRP A 1 512 ? 22.699 11.273 -32.196 1.00 69.19 512 TRP A O 1
ATOM 3816 N N . ALA A 1 513 ? 24.289 9.718 -31.924 1.00 70.94 513 ALA A N 1
ATOM 3817 C CA . ALA A 1 513 ? 25.280 10.403 -32.731 1.00 70.94 513 ALA A CA 1
ATOM 3818 C C . ALA A 1 513 ? 25.167 9.892 -34.176 1.00 70.94 513 ALA A C 1
ATOM 3820 O O . ALA A 1 513 ? 24.781 8.736 -34.374 1.00 70.94 513 ALA A O 1
ATOM 3821 N N . PRO A 1 514 ? 25.556 10.692 -35.185 1.00 68.25 514 PRO A N 1
ATOM 3822 C CA . PRO A 1 514 ? 25.621 10.228 -36.571 1.00 68.25 514 PRO A CA 1
ATOM 3823 C C . PRO A 1 514 ? 26.366 8.891 -36.714 1.00 68.25 514 PRO A C 1
ATOM 3825 O O . PRO A 1 514 ? 25.881 7.993 -37.389 1.00 68.25 514 PRO A O 1
ATOM 3828 N N . GLY A 1 515 ? 27.471 8.710 -35.977 1.00 69.69 515 GLY A N 1
ATOM 3829 C CA . GLY A 1 515 ? 28.230 7.455 -35.974 1.00 69.69 515 GLY A CA 1
ATOM 3830 C C . GLY A 1 515 ? 27.479 6.260 -35.368 1.00 69.69 515 GLY A C 1
ATOM 3831 O O . GLY A 1 515 ? 27.644 5.142 -35.837 1.00 69.69 515 GLY A O 1
ATOM 3832 N N . THR A 1 516 ? 26.609 6.467 -34.373 1.00 63.44 516 THR A N 1
ATOM 3833 C CA . THR A 1 516 ? 25.752 5.395 -33.830 1.00 63.44 516 THR A CA 1
ATOM 3834 C C . THR A 1 516 ? 24.674 4.998 -34.836 1.00 63.44 516 THR A C 1
ATOM 3836 O O . THR A 1 516 ? 24.377 3.816 -34.981 1.00 63.44 516 THR A O 1
ATOM 3839 N N . ALA A 1 517 ? 24.120 5.977 -35.560 1.00 63.66 517 ALA A N 1
ATOM 3840 C CA . ALA A 1 517 ? 23.154 5.727 -36.624 1.00 63.66 517 ALA A CA 1
ATOM 3841 C C . ALA A 1 517 ? 23.758 4.875 -37.739 1.00 63.66 517 ALA A C 1
ATOM 3843 O O . ALA A 1 517 ? 23.167 3.878 -38.149 1.00 63.66 517 ALA A O 1
ATOM 3844 N N . GLU A 1 518 ? 24.963 5.252 -38.161 1.00 66.50 518 GLU A N 1
ATOM 3845 C CA . GLU A 1 518 ? 25.748 4.567 -39.181 1.00 66.50 518 GLU A CA 1
ATOM 3846 C C . GLU A 1 518 ? 26.113 3.143 -38.740 1.00 66.50 518 GLU A C 1
ATOM 3848 O O . GLU A 1 518 ? 25.894 2.195 -39.489 1.00 66.50 518 GLU A O 1
ATOM 3853 N N . MET A 1 519 ? 26.545 2.961 -37.485 1.00 58.38 519 MET A N 1
ATOM 3854 C CA . MET A 1 519 ? 26.799 1.634 -36.908 1.00 58.38 519 MET A CA 1
ATOM 3855 C C . MET A 1 519 ? 25.560 0.733 -36.886 1.00 58.38 519 MET A C 1
ATOM 3857 O O . MET A 1 519 ? 25.687 -0.477 -37.055 1.00 58.38 519 MET A O 1
ATOM 3861 N N . MET A 1 520 ? 24.371 1.299 -36.665 1.00 55.56 520 MET A N 1
ATOM 3862 C CA . MET A 1 520 ? 23.109 0.552 -36.645 1.00 55.56 520 MET A CA 1
ATOM 3863 C C . MET A 1 520 ? 22.412 0.502 -38.011 1.00 55.56 520 MET A C 1
ATOM 3865 O O . MET A 1 520 ? 21.279 0.035 -38.089 1.00 55.56 520 MET A O 1
ATOM 3869 N N . ASN A 1 521 ? 23.073 0.971 -39.077 1.00 61.78 521 ASN A N 1
ATOM 3870 C CA . ASN A 1 521 ? 22.517 1.076 -40.427 1.00 61.78 521 ASN A CA 1
ATOM 3871 C C . ASN A 1 521 ? 21.137 1.764 -40.445 1.00 61.78 521 ASN A C 1
ATOM 3873 O O . ASN A 1 521 ? 20.165 1.259 -41.000 1.00 61.78 521 ASN A O 1
ATOM 3877 N N . SER A 1 522 ? 21.047 2.906 -39.768 1.00 62.59 522 SER A N 1
ATOM 3878 C CA . SER A 1 522 ? 19.807 3.649 -39.538 1.00 62.59 522 SER A CA 1
ATOM 3879 C C . SER A 1 522 ? 19.950 5.103 -39.984 1.00 62.59 522 SER A C 1
ATOM 3881 O O . SER A 1 522 ? 21.030 5.692 -39.910 1.00 62.59 522 SER A O 1
ATOM 3883 N N . ALA A 1 523 ? 18.855 5.696 -40.460 1.00 65.75 523 ALA A N 1
ATOM 3884 C CA . ALA A 1 523 ? 18.845 7.088 -40.893 1.00 65.75 523 ALA A CA 1
ATOM 3885 C C . ALA A 1 523 ? 18.948 8.037 -39.686 1.00 65.75 523 ALA A C 1
ATOM 3887 O O . ALA A 1 523 ? 18.166 7.932 -38.746 1.00 65.75 523 ALA A O 1
ATOM 3888 N N . TYR A 1 524 ? 19.886 8.988 -39.734 1.00 72.31 524 TYR A N 1
ATOM 3889 C CA . TYR A 1 524 ? 20.003 10.062 -38.744 1.00 72.31 524 TYR A CA 1
ATOM 3890 C C . TYR A 1 524 ? 19.273 11.315 -39.233 1.00 72.31 524 TYR A C 1
ATOM 3892 O O . TYR A 1 524 ? 19.546 11.803 -40.331 1.00 72.31 524 TYR A O 1
ATOM 3900 N N . TRP A 1 525 ? 18.385 11.889 -38.419 1.00 73.25 525 TRP A N 1
ATOM 3901 C CA . TRP A 1 525 ? 17.756 13.174 -38.739 1.00 73.25 525 TRP A CA 1
ATOM 3902 C C . TRP A 1 525 ? 18.650 14.341 -38.279 1.00 73.25 525 TRP A C 1
ATOM 3904 O O . TRP A 1 525 ? 18.863 14.499 -37.078 1.00 73.25 525 TRP A O 1
ATOM 3914 N N . PRO A 1 526 ? 19.158 15.210 -39.176 1.00 74.56 526 PRO A N 1
ATOM 3915 C CA . PRO A 1 526 ? 20.088 16.281 -38.802 1.00 74.56 526 PRO A CA 1
ATOM 3916 C C . PRO A 1 526 ? 19.399 17.577 -38.333 1.0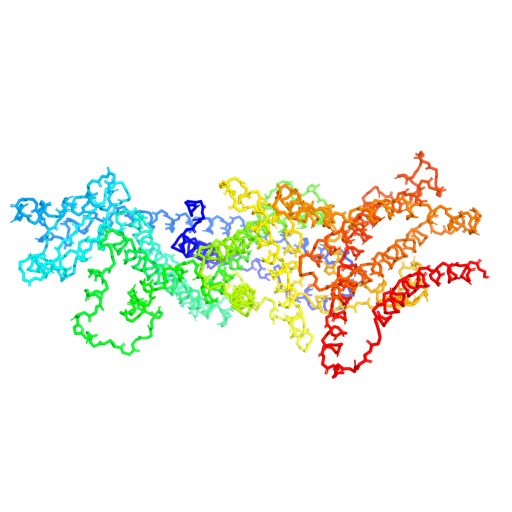0 74.56 526 PRO A C 1
ATOM 3918 O O . PRO A 1 526 ? 20.056 18.607 -38.186 1.00 74.56 526 PRO A O 1
ATOM 3921 N N . GLY A 1 527 ? 18.077 17.573 -38.140 1.00 75.62 527 GLY A N 1
ATOM 3922 C CA . GLY A 1 527 ? 17.323 18.788 -37.835 1.00 75.62 527 GLY A CA 1
ATOM 3923 C C . GLY A 1 527 ? 17.540 19.348 -36.417 1.00 75.62 527 GLY A C 1
ATOM 3924 O O . GLY A 1 527 ? 18.140 18.707 -35.551 1.00 75.62 527 GLY A O 1
ATOM 3925 N N . PRO A 1 528 ? 17.038 20.566 -36.134 1.00 72.44 528 PRO A N 1
ATOM 3926 C CA . PRO A 1 528 ? 17.181 21.193 -34.824 1.00 72.44 528 PRO A CA 1
ATOM 3927 C C . PRO A 1 528 ? 16.601 20.325 -33.703 1.00 72.44 528 PRO A C 1
ATOM 3929 O O . PRO A 1 528 ? 15.430 19.951 -33.729 1.00 72.44 528 PRO A O 1
ATOM 3932 N N . GLY A 1 529 ? 17.417 20.043 -32.685 1.00 71.88 529 GLY A N 1
ATOM 3933 C CA . GLY A 1 529 ? 17.016 19.190 -31.565 1.00 71.88 529 GLY A CA 1
ATOM 3934 C C . GLY A 1 529 ? 17.126 17.690 -31.842 1.00 71.88 529 GLY A C 1
ATOM 3935 O O . GLY A 1 529 ? 16.652 16.913 -31.015 1.00 71.88 529 GLY A O 1
ATOM 3936 N N . SER A 1 530 ? 17.771 17.278 -32.942 1.00 74.12 530 SER A N 1
ATOM 3937 C CA . SER A 1 530 ? 18.046 15.875 -33.283 1.00 74.12 530 SER A CA 1
ATOM 3938 C C . SER A 1 530 ? 18.615 15.072 -32.118 1.00 74.12 530 SER A C 1
ATOM 3940 O O . SER A 1 530 ? 18.117 13.994 -31.825 1.00 74.12 530 SER A O 1
ATOM 3942 N N . ALA A 1 531 ? 19.565 15.643 -31.372 1.00 75.00 531 ALA A N 1
ATOM 3943 C CA . ALA A 1 531 ? 20.172 14.996 -30.212 1.00 75.00 531 ALA A CA 1
ATOM 3944 C C . ALA A 1 531 ? 19.161 14.635 -29.108 1.00 75.00 531 ALA A C 1
ATOM 3946 O O . ALA A 1 531 ? 19.387 13.676 -28.386 1.00 75.00 531 ALA A O 1
ATOM 3947 N N . TRP A 1 532 ? 18.057 15.380 -28.961 1.00 75.88 532 TRP A N 1
ATOM 3948 C CA . TRP A 1 532 ? 16.973 15.051 -28.024 1.00 75.88 532 TRP A CA 1
ATOM 3949 C C . TRP A 1 532 ? 15.897 14.174 -28.673 1.00 75.88 532 TRP A C 1
ATOM 3951 O O . TRP A 1 532 ? 15.332 13.297 -28.024 1.00 75.88 532 TRP A O 1
ATOM 3961 N N . LEU A 1 533 ? 15.609 14.414 -29.954 1.00 69.88 533 LEU A N 1
ATOM 3962 C CA . LEU A 1 533 ? 14.573 13.702 -30.698 1.00 69.88 533 LEU A CA 1
ATOM 3963 C C . LEU A 1 533 ? 14.971 12.288 -31.093 1.00 69.88 533 LEU A C 1
ATOM 3965 O O . LEU A 1 533 ? 14.079 11.469 -31.209 1.00 69.88 533 LEU A O 1
ATOM 3969 N N . GLN A 1 534 ? 16.258 11.992 -31.207 1.00 72.00 534 GLN A N 1
ATOM 3970 C CA . GLN A 1 534 ? 16.762 10.639 -31.433 1.00 72.00 534 GLN A CA 1
ATOM 3971 C C . GLN A 1 534 ? 17.450 10.070 -30.189 1.00 72.00 534 GLN A C 1
ATOM 3973 O O . GLN A 1 534 ? 17.889 8.933 -30.217 1.00 72.00 534 GLN A O 1
ATOM 3978 N N . ALA A 1 535 ? 17.560 10.815 -29.079 1.00 76.94 535 ALA A N 1
ATOM 3979 C CA . ALA A 1 535 ? 18.127 10.257 -27.850 1.00 76.94 535 ALA A CA 1
ATOM 3980 C C . ALA A 1 535 ? 17.367 8.997 -27.427 1.00 76.94 535 ALA A C 1
ATOM 3982 O O . ALA A 1 535 ? 16.170 9.062 -27.151 1.00 76.94 535 ALA A O 1
ATOM 3983 N N . VAL A 1 536 ? 18.096 7.891 -27.303 1.00 74.88 536 VAL A N 1
ATOM 3984 C CA . VAL A 1 536 ? 17.561 6.634 -26.801 1.00 74.88 536 VAL A CA 1
ATOM 3985 C C . VAL A 1 536 ? 17.581 6.679 -25.289 1.00 74.88 536 VAL A C 1
ATOM 3987 O O . VAL A 1 536 ? 18.631 6.853 -24.660 1.00 74.88 536 VAL A O 1
ATOM 3990 N N . TYR A 1 537 ? 16.408 6.506 -24.697 1.00 80.00 537 TYR A N 1
ATOM 3991 C CA . TYR A 1 537 ? 16.289 6.255 -23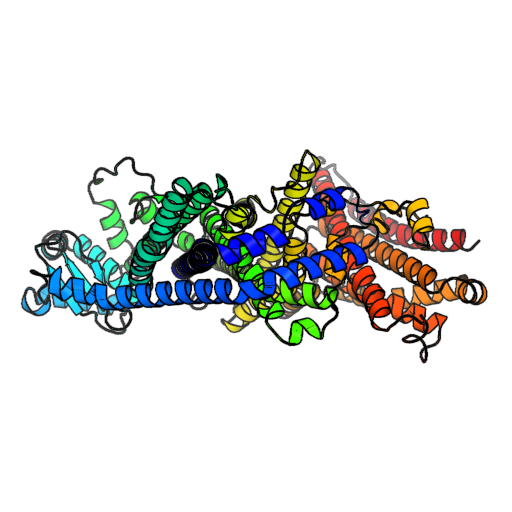.275 1.00 80.00 537 TYR A CA 1
ATOM 3992 C C . TYR A 1 537 ? 15.630 4.896 -23.089 1.00 80.00 537 TYR A C 1
ATOM 3994 O O . TYR A 1 537 ? 14.419 4.760 -23.246 1.00 80.00 537 TYR A O 1
ATOM 4002 N N . LEU A 1 538 ? 16.441 3.896 -22.740 1.00 77.69 538 LEU A N 1
ATOM 4003 C CA . LEU A 1 538 ? 16.050 2.486 -22.739 1.00 77.69 538 LEU A CA 1
ATOM 4004 C C . LEU A 1 538 ? 14.755 2.194 -21.945 1.00 77.69 538 LEU A C 1
ATOM 4006 O O . LEU A 1 538 ? 13.927 1.423 -22.425 1.00 77.69 538 LEU A O 1
ATOM 4010 N N . PRO A 1 539 ? 14.476 2.833 -20.787 1.00 82.06 539 PRO A N 1
ATOM 4011 C CA . PRO A 1 539 ? 13.185 2.679 -20.114 1.00 82.06 539 PRO A CA 1
ATOM 4012 C C . PRO A 1 539 ? 11.980 3.135 -20.950 1.00 82.06 539 PRO A C 1
ATOM 4014 O O . PRO A 1 539 ? 10.890 2.598 -20.796 1.00 82.06 539 PRO A O 1
ATOM 4017 N N . LEU A 1 540 ? 12.119 4.115 -21.840 1.00 79.00 540 LEU A N 1
ATOM 4018 C CA . LEU A 1 540 ? 11.029 4.484 -22.750 1.00 79.00 540 LEU A CA 1
ATOM 4019 C C . LEU A 1 540 ? 10.850 3.460 -23.857 1.00 79.00 540 LEU A C 1
ATOM 4021 O O . LEU A 1 540 ? 9.706 3.147 -24.180 1.00 79.00 540 LEU A O 1
ATOM 4025 N N . ASP A 1 541 ? 11.936 2.879 -24.356 1.00 76.56 541 ASP A N 1
ATOM 4026 C CA . ASP A 1 541 ? 11.864 1.804 -25.343 1.00 76.56 541 ASP A CA 1
ATOM 4027 C C . ASP A 1 541 ? 11.207 0.554 -24.760 1.00 76.56 541 ASP A C 1
ATOM 4029 O O . ASP A 1 541 ? 10.326 -0.027 -25.391 1.00 76.56 541 ASP A O 1
ATOM 4033 N N . PHE A 1 542 ? 11.536 0.183 -23.518 1.00 77.38 542 PHE A N 1
ATOM 4034 C CA . PHE A 1 542 ? 10.857 -0.907 -22.811 1.00 77.38 542 PHE A CA 1
ATOM 4035 C C . PHE A 1 542 ? 9.370 -0.624 -22.611 1.00 77.38 542 PHE A C 1
ATOM 4037 O O . PHE A 1 542 ? 8.538 -1.508 -22.809 1.00 77.38 542 PHE A O 1
ATOM 4044 N N . LEU A 1 543 ? 9.010 0.618 -22.280 1.00 79.56 543 LEU A N 1
ATOM 4045 C CA . LEU A 1 543 ? 7.612 1.032 -22.162 1.00 79.56 543 LEU A CA 1
ATOM 4046 C C . LEU A 1 543 ? 6.868 0.884 -23.504 1.00 79.56 543 LEU A C 1
ATOM 4048 O O . LEU A 1 543 ? 5.666 0.603 -23.539 1.00 79.56 543 LEU A O 1
ATOM 4052 N N . SER A 1 544 ? 7.612 1.046 -24.593 1.00 72.69 544 SER A N 1
ATOM 4053 C CA . SER A 1 544 ? 7.190 0.922 -25.982 1.00 72.69 544 SER A CA 1
ATOM 4054 C C . SER A 1 544 ? 6.922 -0.535 -26.401 1.00 72.69 544 SER A C 1
ATOM 4056 O O . SER A 1 544 ? 6.016 -0.793 -27.193 1.00 72.69 544 SER A O 1
ATOM 4058 N N . VAL A 1 545 ? 7.613 -1.511 -25.798 1.00 71.12 545 VAL A N 1
ATOM 4059 C CA . VAL A 1 545 ? 7.387 -2.949 -26.053 1.00 71.12 545 VAL A CA 1
ATOM 4060 C C . VAL A 1 545 ? 5.967 -3.377 -25.665 1.00 71.12 545 VAL A C 1
ATOM 4062 O O . VAL A 1 545 ? 5.421 -4.326 -26.229 1.00 71.12 545 VAL A O 1
ATOM 4065 N N . PHE A 1 546 ? 5.333 -2.673 -24.724 1.00 73.38 546 PHE A N 1
ATOM 4066 C CA . PHE A 1 546 ? 3.969 -2.966 -24.304 1.00 73.38 546 PHE A CA 1
ATOM 4067 C C . PHE A 1 546 ? 2.948 -2.472 -25.353 1.00 73.38 546 PHE A C 1
ATOM 4069 O O . PHE A 1 546 ? 2.763 -1.261 -25.531 1.00 73.38 546 PHE A O 1
ATOM 4076 N N . PRO A 1 547 ? 2.220 -3.384 -26.026 1.00 69.44 547 PRO A N 1
ATOM 4077 C CA . PRO A 1 547 ? 1.252 -3.023 -27.054 1.00 69.44 547 PRO A CA 1
ATOM 4078 C C . PRO A 1 547 ? 0.173 -2.088 -26.502 1.00 69.44 547 PRO A C 1
ATOM 4080 O O . PRO A 1 547 ? -0.496 -2.382 -25.510 1.00 69.44 547 PRO A O 1
ATOM 4083 N N . GLY A 1 548 ? -0.028 -0.952 -27.173 1.00 73.38 548 GLY A N 1
ATOM 4084 C CA . GLY A 1 548 ? -1.083 -0.006 -26.821 1.00 73.38 548 GLY A CA 1
ATOM 4085 C C . GLY A 1 548 ? -0.821 0.818 -25.557 1.00 73.38 548 GLY A C 1
ATOM 4086 O O . GLY A 1 548 ? -1.760 1.458 -25.082 1.00 73.38 548 GLY A O 1
ATOM 4087 N N . THR A 1 549 ? 0.411 0.879 -25.032 1.00 77.81 549 THR A N 1
ATOM 4088 C CA . THR A 1 549 ? 0.755 1.734 -23.876 1.00 77.81 549 THR A CA 1
ATOM 4089 C C . THR A 1 549 ? 0.313 3.175 -24.063 1.00 77.81 549 THR A C 1
ATOM 4091 O O . THR A 1 549 ? -0.302 3.751 -23.168 1.00 77.81 549 THR A O 1
ATOM 4094 N N . ALA A 1 550 ? 0.521 3.736 -25.253 1.00 72.00 550 ALA A N 1
ATOM 4095 C CA . ALA A 1 550 ? 0.040 5.064 -25.613 1.00 72.00 550 ALA A CA 1
ATOM 4096 C C . ALA A 1 550 ? -1.482 5.223 -25.396 1.00 72.00 550 ALA A C 1
ATOM 4098 O O . ALA A 1 550 ? -1.924 6.217 -24.825 1.00 72.00 550 ALA A O 1
ATOM 4099 N N . LEU A 1 551 ? -2.296 4.233 -25.784 1.00 75.38 551 LEU A N 1
ATOM 4100 C CA . LEU A 1 551 ? -3.754 4.237 -25.574 1.00 75.38 551 LEU A CA 1
ATOM 4101 C C . LEU A 1 551 ? -4.121 4.010 -24.102 1.00 75.38 551 LEU A C 1
ATOM 4103 O O . LEU A 1 551 ? -5.028 4.651 -23.570 1.00 75.38 551 LEU A O 1
ATOM 4107 N N . ILE A 1 552 ? -3.400 3.118 -23.430 1.00 80.44 552 ILE A N 1
ATOM 4108 C CA . ILE A 1 552 ? -3.574 2.780 -22.017 1.00 80.44 552 ILE A CA 1
ATOM 4109 C C . ILE A 1 552 ? -3.309 4.004 -21.125 1.00 80.44 552 ILE A C 1
ATOM 4111 O O . ILE A 1 552 ? -4.129 4.327 -20.262 1.00 80.44 552 ILE A O 1
ATOM 4115 N N . LEU A 1 553 ? -2.235 4.753 -21.391 1.00 79.50 553 LEU A N 1
ATOM 4116 C CA . LEU A 1 553 ? -1.898 6.012 -20.718 1.00 79.50 553 LEU A CA 1
ATOM 4117 C C . LEU A 1 553 ? -2.939 7.115 -20.965 1.00 79.50 553 LEU A C 1
ATOM 4119 O O . LEU A 1 553 ? -3.061 8.044 -20.163 1.00 79.50 553 LEU A O 1
ATOM 4123 N N . MET A 1 554 ? -3.735 6.994 -22.031 1.00 75.56 554 MET A N 1
ATOM 4124 C CA . MET A 1 554 ? -4.809 7.927 -22.366 1.00 75.56 554 MET A CA 1
ATOM 4125 C C . MET A 1 554 ? -6.126 7.662 -21.627 1.00 75.56 554 MET A C 1
ATOM 4127 O O . MET A 1 554 ? -6.894 8.602 -21.397 1.00 75.56 554 MET A O 1
ATOM 4131 N N . VAL A 1 555 ? -6.395 6.428 -21.191 1.00 80.81 555 VAL A N 1
ATOM 4132 C CA . VAL A 1 555 ? -7.635 6.060 -20.475 1.00 80.81 555 VAL A CA 1
ATOM 4133 C C . VAL A 1 555 ? -7.923 6.962 -19.256 1.00 80.81 555 VAL A C 1
ATOM 4135 O O . VAL A 1 555 ? -9.046 7.474 -19.152 1.00 80.81 555 VAL A O 1
ATOM 4138 N N . PRO A 1 556 ? -6.957 7.235 -18.352 1.00 77.88 556 PRO A N 1
ATOM 4139 C CA . PRO A 1 556 ? -7.139 8.136 -17.213 1.00 77.88 556 PRO A CA 1
ATOM 4140 C C . PRO A 1 556 ? -7.658 9.514 -17.631 1.00 77.88 556 PRO A C 1
ATOM 4142 O O . PRO A 1 556 ? -8.561 10.085 -17.008 1.00 77.88 556 PRO A O 1
ATOM 4145 N N . LEU A 1 557 ? -7.078 10.047 -18.701 1.00 77.31 557 LEU A N 1
ATOM 4146 C CA . LEU A 1 557 ? -7.323 11.392 -19.189 1.00 77.31 557 LEU A CA 1
ATOM 4147 C C . LEU A 1 557 ? -8.718 11.494 -19.813 1.00 77.31 557 LEU A C 1
ATOM 4149 O O . LEU A 1 557 ? -9.466 12.423 -19.496 1.00 77.31 557 LEU A O 1
ATOM 4153 N N . LEU A 1 558 ? -9.110 10.494 -20.607 1.00 79.00 558 LEU A N 1
ATOM 4154 C CA . LEU A 1 558 ? -10.449 10.387 -21.188 1.00 79.00 558 LEU A CA 1
ATOM 4155 C C . LEU A 1 558 ? -11.531 10.301 -20.104 1.00 79.00 558 LEU A C 1
ATOM 4157 O O . LEU A 1 558 ? -12.530 11.019 -20.170 1.00 79.00 558 LEU A O 1
ATOM 4161 N N . LEU A 1 559 ? -11.323 9.496 -19.058 1.00 79.75 559 LEU A N 1
ATOM 4162 C CA . LEU A 1 559 ? -12.284 9.361 -17.956 1.00 79.75 559 LEU A CA 1
ATOM 4163 C C . LEU A 1 559 ? -12.468 10.656 -17.161 1.00 79.75 559 LEU A C 1
ATOM 4165 O O . LEU A 1 559 ? -13.592 10.998 -16.775 1.00 79.75 559 LEU A O 1
ATOM 4169 N N . THR A 1 560 ? -11.381 11.388 -16.915 1.00 77.75 560 THR A N 1
ATOM 4170 C CA . THR A 1 560 ? -11.452 12.711 -16.285 1.00 77.75 560 THR A CA 1
ATOM 4171 C C . THR A 1 560 ? -12.162 13.706 -17.204 1.00 77.75 560 THR A C 1
ATOM 4173 O O . THR A 1 560 ? -13.046 14.426 -16.740 1.00 77.75 560 THR A O 1
ATOM 4176 N N . GLY A 1 561 ? -11.863 13.694 -18.507 1.00 74.38 561 GLY A N 1
ATOM 4177 C CA . GLY A 1 561 ? -12.532 14.521 -19.514 1.00 74.38 561 GLY A CA 1
ATOM 4178 C C . GLY A 1 561 ? -14.046 14.293 -19.566 1.00 74.38 561 GLY A C 1
ATOM 4179 O O . GLY A 1 561 ? -14.812 15.249 -19.457 1.00 74.38 561 GLY A O 1
ATOM 4180 N N . VAL A 1 562 ? -14.494 13.034 -19.628 1.00 81.00 562 VAL A N 1
ATOM 4181 C CA . VAL A 1 562 ? -15.922 12.663 -19.600 1.00 81.00 562 VAL A CA 1
ATOM 4182 C C . VAL A 1 562 ? -16.595 13.111 -18.299 1.00 81.00 562 VAL A C 1
ATOM 4184 O O . VAL A 1 562 ? -17.732 13.588 -18.321 1.00 81.00 562 VAL A O 1
ATOM 4187 N N . GLY A 1 563 ? -15.906 12.999 -17.161 1.00 79.62 563 GLY A N 1
ATOM 4188 C CA . GLY A 1 563 ? -16.422 13.477 -15.876 1.00 79.62 563 GLY A CA 1
ATOM 4189 C C . GLY A 1 563 ? -16.611 14.986 -15.838 1.00 79.62 563 GLY A C 1
ATOM 4190 O O . GLY A 1 563 ? -17.675 15.473 -15.454 1.00 79.62 563 GLY A O 1
ATOM 4191 N N . LEU A 1 564 ? -15.612 15.731 -16.310 1.00 76.56 564 LEU A N 1
ATOM 4192 C CA . LEU A 1 564 ? -15.685 17.187 -16.414 1.00 76.56 564 LEU A CA 1
ATOM 4193 C C . LEU A 1 564 ? -16.785 17.627 -17.386 1.00 76.56 564 LEU A C 1
ATOM 4195 O O . LEU A 1 564 ? -17.562 18.519 -17.048 1.00 76.56 564 LEU A O 1
ATOM 4199 N N . ALA A 1 565 ? -16.907 16.964 -18.536 1.00 74.62 565 ALA A N 1
ATOM 4200 C CA . ALA A 1 565 ? -17.960 17.192 -19.522 1.00 74.62 565 ALA A CA 1
ATOM 4201 C C . ALA A 1 565 ? -19.370 16.997 -18.946 1.00 74.62 565 ALA A C 1
ATOM 4203 O O . ALA A 1 565 ? -20.273 17.792 -19.203 1.00 74.62 565 ALA A O 1
ATOM 4204 N N . ARG A 1 566 ? -19.563 15.953 -18.134 1.00 81.19 566 ARG A N 1
ATOM 4205 C CA . ARG A 1 566 ? -20.848 15.661 -17.482 1.00 81.19 566 ARG A CA 1
ATOM 4206 C C . ARG A 1 566 ? -21.133 16.566 -16.288 1.00 81.19 566 ARG A C 1
ATOM 4208 O O . ARG A 1 566 ? -22.295 16.710 -15.902 1.00 81.19 566 ARG A O 1
ATOM 4215 N N . SER A 1 567 ? -20.111 17.190 -15.704 1.00 77.00 567 SER A N 1
ATOM 4216 C CA . SER A 1 567 ? -20.282 18.155 -14.622 1.00 77.00 567 SER A CA 1
ATOM 4217 C C . SER A 1 567 ? -20.913 19.446 -15.174 1.00 77.00 567 SER A C 1
ATOM 4219 O O . SER A 1 567 ? -20.240 20.398 -15.559 1.00 77.00 567 SER A O 1
ATOM 4221 N N . ARG A 1 568 ? -22.253 19.480 -15.229 1.00 66.25 568 ARG A N 1
ATOM 4222 C CA . ARG A 1 568 ? -23.077 20.587 -15.768 1.00 66.25 568 ARG A CA 1
ATOM 4223 C C . ARG A 1 568 ? -22.818 21.957 -15.125 1.00 66.25 568 ARG A C 1
ATOM 4225 O O . ARG A 1 568 ? -23.370 22.956 -15.564 1.00 66.25 568 ARG A O 1
ATOM 4232 N N . THR A 1 569 ? -22.002 22.033 -14.080 1.00 60.53 569 THR A N 1
ATOM 4233 C CA . THR A 1 569 ? -21.907 23.212 -13.227 1.00 60.53 569 THR A CA 1
ATOM 4234 C C . THR A 1 569 ? -21.010 24.333 -13.766 1.00 60.53 569 THR A C 1
ATOM 4236 O O . THR A 1 569 ? -21.084 25.414 -13.191 1.00 60.53 569 THR A O 1
ATOM 4239 N N . ARG A 1 570 ? -20.184 24.163 -14.828 1.00 59.28 570 ARG A N 1
ATOM 4240 C CA . ARG A 1 570 ? -19.229 25.222 -15.282 1.00 59.28 570 ARG A CA 1
ATOM 4241 C C . ARG A 1 570 ? -18.739 25.199 -16.759 1.00 59.28 570 ARG A C 1
ATOM 4243 O O . ARG A 1 570 ? -17.548 25.436 -16.976 1.00 59.28 570 ARG A O 1
ATOM 4250 N N . ALA A 1 571 ? -19.550 24.915 -17.788 1.00 52.41 571 ALA A N 1
ATOM 4251 C CA . ALA A 1 571 ? -18.977 24.624 -19.122 1.00 52.41 571 ALA A CA 1
ATOM 4252 C C . ALA A 1 571 ? -19.680 25.205 -20.373 1.00 52.41 571 ALA A C 1
ATOM 4254 O O . ALA A 1 571 ? -20.311 24.455 -21.110 1.00 52.41 571 ALA A O 1
ATOM 4255 N N . PRO A 1 572 ? -19.408 26.477 -20.726 1.00 51.91 572 PRO A N 1
ATOM 4256 C CA . PRO A 1 572 ? -19.300 26.835 -22.146 1.00 51.91 572 PRO A CA 1
ATOM 4257 C C . PRO A 1 572 ? -17.860 27.156 -22.592 1.00 51.91 572 PRO A C 1
ATOM 4259 O O . PRO A 1 572 ? -17.441 26.732 -23.663 1.00 51.91 572 PRO A O 1
ATOM 4262 N N . HIS A 1 573 ? -17.021 27.796 -21.768 1.00 56.22 573 HIS A N 1
ATOM 4263 C CA . HIS A 1 573 ? -15.672 28.214 -22.208 1.00 56.22 573 HIS A CA 1
ATOM 4264 C C . HIS A 1 573 ? -14.592 27.116 -22.225 1.00 56.22 573 HIS A C 1
ATOM 4266 O O . HIS A 1 573 ? -13.495 27.346 -22.734 1.00 56.22 573 HIS A O 1
ATOM 4272 N N . ARG A 1 574 ? -14.882 25.921 -21.695 1.00 55.47 574 ARG A N 1
ATOM 4273 C CA . ARG A 1 574 ? -13.886 24.856 -21.464 1.00 55.47 574 ARG A CA 1
ATOM 4274 C C . ARG A 1 574 ? -13.718 23.856 -22.616 1.00 55.47 574 ARG A C 1
ATOM 4276 O O . ARG A 1 574 ? -12.820 23.027 -22.549 1.00 55.47 574 ARG A O 1
ATOM 4283 N N . TRP A 1 575 ? -14.527 23.956 -23.674 1.00 55.41 575 TRP A N 1
ATOM 4284 C CA . TRP A 1 575 ? -14.551 22.996 -24.792 1.00 55.41 575 TRP A CA 1
ATOM 4285 C C . TRP A 1 575 ? -13.689 23.384 -26.002 1.00 55.41 575 TRP A C 1
ATOM 4287 O O . TRP A 1 575 ? -13.424 22.552 -26.863 1.00 55.41 575 TRP A O 1
ATOM 4297 N N . ARG A 1 576 ? -13.175 24.620 -26.048 1.00 57.78 576 ARG A N 1
ATOM 4298 C CA . ARG A 1 576 ? -12.296 25.101 -27.129 1.00 57.78 576 ARG A CA 1
ATOM 4299 C C . ARG A 1 576 ? -11.047 24.237 -27.420 1.00 57.78 576 ARG A C 1
ATOM 4301 O O . ARG A 1 576 ? -10.713 24.145 -28.597 1.00 57.78 576 ARG A O 1
ATOM 4308 N N . PRO A 1 577 ? -10.366 23.581 -26.453 1.00 55.28 577 PRO A N 1
ATOM 4309 C CA . PRO A 1 577 ? -9.211 22.738 -26.783 1.00 55.28 577 PRO A CA 1
ATOM 4310 C C . PRO A 1 577 ? -9.570 21.478 -27.592 1.00 55.28 577 PRO A C 1
ATOM 4312 O O . PRO A 1 577 ? -8.752 21.039 -28.393 1.00 55.28 577 PRO A O 1
ATOM 4315 N N . PHE A 1 578 ? -10.792 20.942 -27.474 1.00 54.75 578 PHE A N 1
ATOM 4316 C CA . PHE A 1 578 ? -11.226 19.785 -28.274 1.00 54.75 578 PHE A CA 1
ATOM 4317 C C . PHE A 1 578 ? -11.425 20.128 -29.759 1.00 54.75 578 PHE A C 1
ATOM 4319 O O . PHE A 1 578 ? -11.154 19.295 -30.617 1.00 54.75 578 PHE A O 1
ATOM 4326 N N . GLY A 1 579 ? -11.836 21.360 -30.080 1.00 59.25 579 GLY A N 1
ATOM 4327 C CA . GLY A 1 579 ? -11.925 21.820 -31.472 1.00 59.25 579 GLY A CA 1
ATOM 4328 C C . GLY A 1 579 ? -10.554 21.948 -32.146 1.00 59.25 579 GLY A C 1
ATOM 4329 O O . GLY A 1 579 ? -10.407 21.608 -33.313 1.00 59.25 579 GLY A O 1
ATOM 4330 N N . VAL A 1 580 ? -9.530 22.366 -31.392 1.00 57.06 580 VAL A N 1
ATOM 4331 C CA . VAL A 1 580 ? -8.136 22.419 -31.873 1.00 57.06 580 VAL A CA 1
ATOM 4332 C C . VAL A 1 580 ? -7.579 21.008 -32.086 1.00 57.06 580 VAL A C 1
ATOM 4334 O O . VAL A 1 580 ? -6.885 20.761 -33.065 1.00 57.06 580 VAL A O 1
ATOM 4337 N N . ALA A 1 581 ? -7.943 20.067 -31.212 1.00 56.38 581 ALA A N 1
ATOM 4338 C CA . ALA A 1 581 ? -7.579 18.660 -31.332 1.00 56.38 581 ALA A CA 1
ATOM 4339 C C . ALA A 1 581 ? -8.128 18.013 -32.614 1.00 56.38 581 ALA A C 1
ATOM 4341 O O . ALA A 1 581 ? -7.389 17.364 -33.350 1.00 56.38 581 ALA A O 1
ATOM 4342 N N . ALA A 1 582 ? -9.408 18.242 -32.914 1.00 57.25 582 ALA A N 1
ATOM 4343 C CA . ALA A 1 582 ? -10.034 17.750 -34.140 1.00 57.25 582 ALA A CA 1
ATOM 4344 C C . ALA A 1 582 ? -9.396 18.348 -35.408 1.00 57.25 582 ALA A C 1
ATOM 4346 O O . ALA A 1 582 ? -9.224 17.637 -36.392 1.00 57.25 582 ALA A O 1
ATOM 4347 N N . LEU A 1 583 ? -8.998 19.627 -35.374 1.00 61.12 583 LEU A N 1
ATOM 4348 C CA . LEU A 1 583 ? -8.310 20.276 -36.494 1.00 61.12 583 LEU A CA 1
ATOM 4349 C C . LEU A 1 583 ? -6.935 19.638 -36.765 1.00 61.12 583 LEU A C 1
ATOM 4351 O O . LEU A 1 583 ? -6.591 19.391 -37.915 1.00 61.12 583 LEU A O 1
ATOM 4355 N N . LEU A 1 584 ? -6.179 19.305 -35.714 1.00 57.66 584 LEU A N 1
ATOM 4356 C CA . LEU A 1 584 ? -4.836 18.717 -35.826 1.00 57.66 584 LEU A CA 1
ATOM 4357 C C . LEU A 1 584 ? -4.831 17.286 -36.362 1.00 57.66 584 LEU A C 1
ATOM 4359 O O . LEU A 1 584 ? -3.963 16.918 -37.151 1.00 57.66 584 LEU A O 1
ATOM 4363 N N . LEU A 1 585 ? -5.839 16.508 -35.967 1.00 59.69 585 LEU A N 1
ATOM 4364 C CA . LEU A 1 585 ? -6.124 15.173 -36.495 1.00 59.69 585 LEU A CA 1
ATOM 4365 C C . LEU A 1 585 ? -6.302 15.162 -38.019 1.00 59.69 585 LEU A C 1
ATOM 4367 O O . LEU A 1 585 ? -6.016 14.159 -38.663 1.00 59.69 585 LEU A O 1
ATOM 4371 N N . ILE A 1 586 ? -6.766 16.280 -38.579 1.00 60.12 586 ILE A N 1
ATOM 4372 C CA . ILE A 1 586 ? -6.978 16.460 -40.015 1.00 60.12 586 ILE A CA 1
ATOM 4373 C C . ILE A 1 586 ? -5.719 17.032 -40.680 1.00 60.12 586 ILE A C 1
ATOM 4375 O O . ILE A 1 586 ? -5.354 16.592 -41.766 1.00 60.12 586 ILE A O 1
ATOM 4379 N N . THR A 1 587 ? -5.018 17.981 -40.050 1.00 61.28 587 THR A N 1
ATOM 4380 C CA . THR A 1 587 ? -3.870 18.653 -40.684 1.00 61.28 587 THR A CA 1
ATOM 4381 C C . THR A 1 587 ? -2.608 17.796 -40.757 1.00 61.28 587 THR A C 1
ATOM 4383 O O . THR A 1 587 ? -1.846 17.958 -41.701 1.00 61.28 587 THR A O 1
ATOM 4386 N N . LEU A 1 588 ? -2.364 16.889 -39.804 1.00 61.81 588 LEU A N 1
ATOM 4387 C CA . LEU A 1 588 ? -1.148 16.056 -39.784 1.00 61.81 588 LEU A CA 1
ATOM 4388 C C . LEU A 1 588 ? -1.074 15.033 -40.937 1.00 61.81 588 LEU A C 1
ATOM 4390 O O . LEU A 1 588 ? -0.056 15.015 -41.628 1.00 61.81 588 LEU A O 1
ATOM 4394 N N . PRO A 1 589 ? -2.132 14.250 -41.230 1.00 59.78 589 PRO A N 1
ATOM 4395 C CA . PRO A 1 589 ? -2.150 13.370 -42.400 1.00 59.78 589 PRO A CA 1
ATOM 4396 C C . PRO A 1 589 ? -2.034 14.145 -43.717 1.00 59.78 589 PRO A C 1
ATOM 4398 O O . PRO A 1 589 ? -1.361 13.704 -44.644 1.00 59.78 589 PRO A O 1
ATOM 4401 N N . VAL A 1 590 ? -2.659 15.325 -43.788 1.00 65.62 590 VAL A N 1
ATOM 4402 C CA . VAL A 1 590 ? -2.585 16.212 -44.958 1.00 65.62 590 VAL A CA 1
ATOM 4403 C C . VAL A 1 590 ? -1.167 16.747 -45.150 1.00 65.62 590 VAL A C 1
ATOM 4405 O O . VAL A 1 590 ? -0.671 16.739 -46.271 1.00 65.62 590 VAL A O 1
ATOM 4408 N N . LEU A 1 591 ? -0.484 17.151 -44.078 1.00 62.22 591 LEU A N 1
ATOM 4409 C CA . LEU A 1 591 ? 0.900 17.617 -44.145 1.00 62.22 591 LEU A CA 1
ATOM 4410 C C . LEU A 1 591 ? 1.854 16.487 -44.562 1.00 62.22 591 LEU A C 1
ATOM 4412 O O . LEU A 1 591 ? 2.710 16.712 -45.408 1.00 62.22 591 LEU A O 1
ATOM 4416 N N . ALA A 1 592 ? 1.667 15.266 -44.051 1.00 59.66 592 ALA A N 1
ATOM 4417 C CA . ALA A 1 592 ? 2.443 14.097 -44.475 1.00 59.66 592 ALA A CA 1
ATOM 4418 C C . ALA A 1 592 ? 2.236 13.773 -45.968 1.00 59.66 592 ALA A C 1
ATOM 4420 O O . ALA A 1 592 ? 3.194 13.495 -46.691 1.00 59.66 592 ALA A O 1
ATOM 4421 N N . LEU A 1 593 ? 0.995 13.879 -46.456 1.00 63.78 593 LEU A N 1
ATOM 4422 C CA . LEU A 1 593 ? 0.674 13.748 -47.880 1.00 63.78 593 LEU A CA 1
ATOM 4423 C C . LEU A 1 593 ? 1.303 14.868 -48.726 1.00 63.78 593 LEU A C 1
ATOM 4425 O O . LEU A 1 593 ? 1.771 14.597 -49.829 1.00 63.78 593 LEU A O 1
ATOM 4429 N N . MET A 1 594 ? 1.355 16.103 -48.214 1.00 62.69 594 MET A N 1
ATOM 4430 C CA . MET A 1 594 ? 2.002 17.232 -48.894 1.00 62.69 594 MET A CA 1
ATOM 4431 C C . MET A 1 594 ? 3.527 17.093 -48.947 1.00 62.69 594 MET A C 1
ATOM 4433 O O . MET A 1 594 ? 4.108 17.355 -49.995 1.00 62.69 594 MET A O 1
ATOM 4437 N N . VAL A 1 595 ? 4.173 16.640 -47.868 1.00 59.19 595 VAL A N 1
ATOM 4438 C CA . VAL A 1 595 ? 5.623 16.372 -47.849 1.00 59.19 595 VAL A CA 1
ATOM 4439 C C . VAL A 1 595 ? 5.977 15.301 -48.879 1.00 59.19 595 VAL A C 1
ATOM 4441 O O . VAL A 1 595 ? 6.905 15.488 -49.657 1.00 59.19 595 VAL A O 1
ATOM 4444 N N . ARG A 1 596 ? 5.180 14.230 -48.987 1.00 59.47 596 ARG A N 1
ATOM 4445 C CA . ARG A 1 596 ? 5.355 13.235 -50.055 1.00 59.47 596 ARG A CA 1
ATOM 4446 C C . ARG A 1 596 ? 5.215 13.841 -51.452 1.00 59.47 596 ARG A C 1
ATOM 4448 O O . ARG A 1 596 ? 6.004 13.525 -52.335 1.00 59.47 596 ARG A O 1
ATOM 4455 N N . ALA A 1 597 ? 4.196 14.673 -51.662 1.00 64.38 597 ALA A N 1
ATOM 4456 C CA . ALA A 1 597 ? 3.982 15.321 -52.952 1.00 64.38 597 ALA A CA 1
ATOM 4457 C C . ALA A 1 597 ? 5.142 16.263 -53.328 1.00 64.38 597 ALA A C 1
ATOM 4459 O O . ALA A 1 597 ? 5.430 16.415 -54.510 1.00 64.38 597 ALA A O 1
ATOM 4460 N N . ALA A 1 598 ? 5.812 16.855 -52.334 1.00 63.12 598 ALA A N 1
ATOM 4461 C CA . ALA A 1 598 ? 6.951 17.747 -52.526 1.00 63.12 598 ALA A CA 1
ATOM 4462 C C . ALA A 1 598 ? 8.283 17.013 -52.772 1.00 63.12 598 ALA A C 1
ATOM 4464 O O . ALA A 1 598 ? 9.094 17.506 -53.547 1.00 63.12 598 ALA A O 1
ATOM 4465 N N . VAL A 1 599 ? 8.508 15.848 -52.149 1.00 57.81 599 VAL A N 1
ATOM 4466 C CA . VAL A 1 599 ? 9.767 15.076 -52.267 1.00 57.81 599 VAL A CA 1
ATOM 4467 C C . VAL A 1 599 ? 9.835 14.237 -53.558 1.00 57.81 599 VAL A C 1
ATOM 4469 O O . VAL A 1 599 ? 10.915 13.840 -53.983 1.00 57.81 599 VAL A O 1
ATOM 4472 N N . GLY A 1 600 ? 8.702 14.008 -54.232 1.00 57.38 600 GLY A N 1
ATOM 4473 C CA . GLY A 1 600 ? 8.634 13.146 -55.418 1.00 57.38 600 GLY A CA 1
ATOM 4474 C C . GLY A 1 600 ? 8.624 11.653 -55.055 1.00 57.38 600 GLY A C 1
ATOM 4475 O O . GLY A 1 600 ? 9.055 11.250 -53.978 1.00 57.38 600 GLY A O 1
ATOM 4476 N N . ALA A 1 601 ? 8.056 10.812 -55.925 1.00 56.25 601 ALA A N 1
ATOM 4477 C CA . ALA A 1 601 ? 7.892 9.378 -55.652 1.00 56.25 601 ALA A CA 1
ATOM 4478 C C . ALA A 1 601 ? 9.195 8.565 -55.795 1.00 56.25 601 ALA A C 1
ATOM 4480 O O . ALA A 1 601 ? 9.303 7.500 -55.191 1.00 56.25 601 ALA A O 1
ATOM 4481 N N . ASP A 1 602 ? 10.163 9.074 -56.560 1.00 53.97 602 ASP A N 1
ATOM 4482 C CA . ASP A 1 602 ? 11.331 8.310 -57.010 1.00 53.97 602 ASP A CA 1
ATOM 4483 C C . ASP A 1 602 ? 12.445 8.139 -55.951 1.00 53.97 602 ASP A C 1
ATOM 4485 O O . ASP A 1 602 ? 12.922 7.018 -55.800 1.00 53.97 602 ASP A O 1
ATOM 4489 N N . PRO A 1 603 ? 12.818 9.139 -55.120 1.00 56.12 603 PRO A N 1
ATOM 4490 C CA . PRO A 1 603 ? 13.895 8.964 -54.131 1.00 56.12 603 PRO A CA 1
ATOM 4491 C C . PRO A 1 603 ? 13.551 7.984 -52.998 1.00 56.12 603 PRO A C 1
ATOM 4493 O O . PRO A 1 603 ? 14.436 7.424 -52.361 1.00 56.12 603 PRO A O 1
ATOM 4496 N N . ILE A 1 604 ? 12.258 7.787 -52.723 1.00 52.75 604 ILE A N 1
ATOM 4497 C CA . ILE A 1 604 ? 11.768 6.937 -51.625 1.00 52.75 604 ILE A CA 1
ATOM 4498 C C . ILE A 1 604 ? 11.642 5.471 -52.070 1.00 52.75 604 ILE A C 1
ATOM 4500 O O . ILE A 1 604 ? 11.639 4.578 -51.229 1.00 52.75 604 ILE A O 1
ATOM 4504 N N . ALA A 1 605 ? 11.542 5.210 -53.377 1.00 55.16 605 ALA A N 1
ATOM 4505 C CA . ALA A 1 605 ? 11.484 3.851 -53.912 1.00 55.16 605 ALA A CA 1
ATOM 4506 C C . ALA A 1 605 ? 12.842 3.127 -53.824 1.00 55.16 605 ALA A C 1
ATOM 4508 O O . ALA A 1 605 ? 12.854 1.909 -53.652 1.00 55.16 605 ALA A O 1
ATOM 4509 N N . ASP A 1 606 ? 13.948 3.881 -53.884 1.00 60.69 606 ASP A N 1
ATOM 4510 C CA . ASP A 1 606 ? 15.320 3.366 -53.749 1.00 60.69 606 ASP A CA 1
ATOM 4511 C C . ASP A 1 606 ? 15.882 3.483 -52.318 1.00 60.69 606 ASP A C 1
ATOM 4513 O O . ASP A 1 606 ? 16.871 2.831 -51.979 1.00 60.69 606 ASP A O 1
ATOM 4517 N N . ALA A 1 607 ? 15.268 4.304 -51.458 1.00 60.12 607 ALA A N 1
ATOM 4518 C CA . ALA A 1 607 ? 15.667 4.442 -50.062 1.00 60.12 607 ALA A CA 1
ATOM 4519 C C . ALA A 1 607 ? 15.199 3.246 -49.221 1.00 60.12 607 ALA A C 1
ATOM 4521 O O . ALA A 1 607 ? 14.092 2.741 -49.402 1.00 60.12 607 ALA A O 1
ATOM 4522 N N . ASP A 1 608 ? 16.015 2.849 -48.240 1.00 68.62 608 ASP A N 1
ATOM 4523 C CA . ASP A 1 608 ? 15.631 1.864 -47.228 1.00 68.62 608 ASP A CA 1
ATOM 4524 C C . ASP A 1 608 ? 14.280 2.265 -46.582 1.00 68.62 608 ASP A C 1
ATOM 4526 O O . ASP A 1 608 ? 14.187 3.315 -45.921 1.00 68.62 608 ASP A O 1
ATOM 4530 N N . PRO A 1 609 ? 13.208 1.466 -46.771 1.00 65.69 609 PRO A N 1
ATOM 4531 C CA . PRO A 1 609 ? 11.887 1.765 -46.229 1.00 65.69 609 PRO A CA 1
ATOM 4532 C C . PRO A 1 609 ? 11.897 1.922 -44.706 1.00 65.69 609 PRO A C 1
ATOM 4534 O O . PRO A 1 609 ? 11.084 2.681 -44.171 1.00 65.69 609 PRO A O 1
ATOM 4537 N N . ALA A 1 610 ? 12.813 1.241 -44.007 1.00 66.12 610 ALA A N 1
ATOM 4538 C CA . ALA A 1 610 ? 12.956 1.350 -42.560 1.00 66.12 610 ALA A CA 1
ATOM 4539 C C . ALA A 1 610 ? 13.513 2.724 -42.151 1.00 66.12 610 ALA A C 1
ATOM 4541 O O . ALA A 1 610 ? 12.902 3.405 -41.323 1.00 66.12 610 ALA A O 1
ATOM 4542 N N . GLY A 1 611 ? 14.596 3.186 -42.785 1.00 69.38 611 GLY A N 1
ATOM 4543 C CA . GLY A 1 611 ? 15.147 4.527 -42.566 1.00 69.38 611 GLY A CA 1
ATOM 4544 C C . GLY A 1 611 ? 14.148 5.655 -42.855 1.00 69.38 611 GLY A C 1
ATOM 4545 O O . GLY A 1 611 ? 14.015 6.592 -42.065 1.00 69.38 611 GLY A O 1
ATOM 4546 N N . SER A 1 612 ? 13.375 5.538 -43.939 1.00 70.00 612 SER A N 1
ATOM 4547 C CA . SER A 1 612 ? 12.338 6.524 -44.292 1.00 70.00 612 SER A CA 1
ATOM 4548 C C . SER A 1 612 ? 11.196 6.569 -43.270 1.00 70.00 612 SER A C 1
ATOM 4550 O O . SER A 1 612 ? 10.672 7.640 -42.949 1.00 70.00 612 SER A O 1
ATOM 4552 N N . LEU A 1 613 ? 10.808 5.410 -42.734 1.00 71.31 613 LEU A N 1
ATOM 4553 C CA . LEU A 1 613 ? 9.769 5.304 -41.714 1.00 71.31 613 LEU A CA 1
ATOM 4554 C C . LEU A 1 613 ? 10.217 5.937 -40.389 1.00 71.31 613 LEU A C 1
ATOM 4556 O O . LEU A 1 613 ? 9.461 6.723 -39.816 1.00 71.31 613 LEU A O 1
ATOM 4560 N N . LEU A 1 614 ? 11.446 5.649 -39.945 1.00 71.38 614 LEU A N 1
ATOM 4561 C CA . LEU A 1 614 ? 12.035 6.236 -38.736 1.00 71.38 614 LEU A CA 1
ATOM 4562 C C . LEU A 1 614 ? 12.115 7.764 -38.834 1.00 71.38 614 LEU A C 1
ATOM 4564 O O . LEU A 1 614 ? 11.638 8.458 -37.939 1.00 71.38 614 LEU A O 1
ATOM 4568 N N . TYR A 1 615 ? 12.581 8.300 -39.966 1.00 73.19 615 TYR A N 1
ATOM 4569 C CA . TYR A 1 615 ? 12.622 9.747 -40.207 1.00 73.19 615 TYR A CA 1
ATOM 4570 C C . TYR A 1 615 ? 11.243 10.412 -40.046 1.00 73.19 615 TYR A C 1
ATOM 4572 O O . TYR A 1 615 ? 11.094 11.443 -39.383 1.00 73.19 615 TYR A O 1
ATOM 4580 N N . LEU A 1 616 ? 10.203 9.830 -40.654 1.00 72.62 616 LEU A N 1
ATOM 4581 C CA . LEU A 1 616 ? 8.839 10.365 -40.577 1.00 72.62 616 LEU A CA 1
ATOM 4582 C C . LEU A 1 616 ? 8.259 10.266 -39.161 1.00 72.62 616 LEU A C 1
ATOM 4584 O O . LEU A 1 616 ? 7.464 11.121 -38.747 1.00 72.62 616 LEU A O 1
ATOM 4588 N N . MET A 1 617 ? 8.653 9.240 -38.411 1.00 74.31 617 MET A N 1
ATOM 4589 C CA . MET A 1 617 ? 8.288 9.076 -37.010 1.00 74.31 617 MET A CA 1
ATOM 4590 C C . MET A 1 617 ? 8.942 10.154 -36.146 1.00 74.31 617 MET A C 1
ATOM 4592 O O . MET A 1 617 ? 8.213 10.858 -35.445 1.00 74.31 617 MET A O 1
ATOM 4596 N N . ASP A 1 618 ? 10.246 10.384 -36.277 1.00 75.50 618 ASP A N 1
ATOM 4597 C CA . ASP A 1 618 ? 10.972 11.436 -35.552 1.00 75.50 618 ASP A CA 1
ATOM 4598 C C . ASP A 1 618 ? 10.393 12.825 -35.820 1.00 75.50 618 ASP A C 1
ATOM 4600 O O . ASP A 1 618 ? 10.166 13.613 -34.896 1.00 75.50 618 ASP A O 1
ATOM 4604 N N . LEU A 1 619 ? 10.058 13.114 -37.079 1.00 75.31 619 LEU A N 1
ATOM 4605 C CA . LEU A 1 619 ? 9.390 14.356 -37.455 1.00 75.31 619 LEU A CA 1
ATOM 4606 C C . LEU A 1 619 ? 8.019 14.493 -36.774 1.00 75.31 619 LEU A C 1
ATOM 4608 O O . LEU A 1 619 ? 7.668 15.561 -36.263 1.00 75.31 619 LEU A O 1
ATOM 4612 N N . THR A 1 620 ? 7.238 13.413 -36.732 1.00 74.19 620 THR A N 1
ATOM 4613 C CA . THR A 1 620 ? 5.922 13.397 -36.074 1.00 74.19 620 THR A CA 1
ATOM 4614 C C . THR A 1 620 ? 6.054 13.630 -34.569 1.00 74.19 620 THR A C 1
ATOM 4616 O O . THR A 1 620 ? 5.286 14.408 -33.987 1.00 74.19 620 THR A O 1
ATOM 4619 N N . VAL A 1 621 ? 7.047 13.004 -33.936 1.00 76.94 621 VAL A N 1
ATOM 4620 C CA . VAL A 1 621 ? 7.397 13.191 -32.523 1.00 76.94 621 VAL A CA 1
ATOM 4621 C C . VAL A 1 621 ? 7.793 14.646 -32.255 1.00 76.94 621 VAL A C 1
ATOM 4623 O O . VAL A 1 621 ? 7.280 15.261 -31.315 1.00 76.94 621 VAL A O 1
ATOM 4626 N N . ALA A 1 622 ? 8.626 15.238 -33.113 1.00 78.69 622 ALA A N 1
ATOM 4627 C CA . ALA A 1 622 ? 9.075 16.624 -33.011 1.00 78.69 622 ALA A CA 1
ATOM 4628 C C . ALA A 1 622 ? 7.915 17.624 -33.063 1.00 78.69 622 ALA A C 1
ATOM 4630 O O . ALA A 1 622 ? 7.781 18.484 -32.185 1.00 78.69 622 ALA A O 1
ATOM 4631 N N . VAL A 1 623 ? 7.039 17.488 -34.062 1.00 76.62 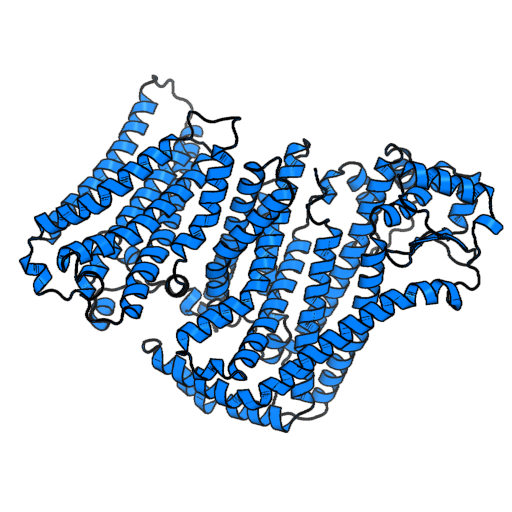623 VAL A N 1
ATOM 4632 C CA . VAL A 1 623 ? 5.860 18.351 -34.233 1.00 76.62 623 VAL A CA 1
ATOM 4633 C C . VAL A 1 623 ? 4.918 18.223 -33.035 1.00 76.62 623 VAL A C 1
ATOM 4635 O O . VAL A 1 623 ? 4.441 19.229 -32.501 1.00 76.62 623 VAL A O 1
ATOM 4638 N N . SER A 1 624 ? 4.697 16.995 -32.565 1.00 75.38 624 SER A N 1
ATOM 4639 C CA . SER A 1 624 ? 3.867 16.708 -31.392 1.00 75.38 624 SER A CA 1
ATOM 4640 C C . SER A 1 624 ? 4.422 17.364 -30.124 1.00 75.38 624 SER A C 1
ATOM 4642 O O . SER A 1 624 ? 3.684 18.006 -29.368 1.00 75.38 624 SER A O 1
ATOM 4644 N N . ALA A 1 625 ? 5.738 17.281 -29.917 1.00 79.69 625 ALA A N 1
ATOM 4645 C CA . ALA A 1 625 ? 6.413 17.896 -28.783 1.00 79.69 625 ALA A CA 1
ATOM 4646 C C . ALA A 1 625 ? 6.360 19.427 -28.813 1.00 79.69 625 ALA A C 1
ATOM 4648 O O . ALA A 1 625 ? 5.994 20.053 -27.812 1.00 79.69 625 ALA A O 1
ATOM 4649 N N . ALA A 1 626 ? 6.634 20.040 -29.965 1.00 81.38 626 ALA A N 1
ATOM 4650 C CA . ALA A 1 626 ? 6.524 21.485 -30.138 1.00 81.38 626 ALA A CA 1
ATOM 4651 C C . ALA A 1 626 ? 5.098 21.980 -29.840 1.00 81.38 626 ALA A C 1
ATOM 4653 O O . ALA A 1 626 ? 4.902 22.944 -29.092 1.00 81.38 626 ALA A O 1
ATOM 4654 N N . PHE A 1 627 ? 4.087 21.278 -30.356 1.00 77.62 627 PHE A N 1
ATOM 4655 C CA . PHE A 1 627 ? 2.690 21.614 -30.113 1.00 77.62 627 PHE A CA 1
ATOM 4656 C C . PHE A 1 627 ? 2.313 21.520 -28.627 1.00 77.62 627 PHE A C 1
ATOM 4658 O O . PHE A 1 627 ? 1.654 22.418 -28.083 1.00 77.62 627 PHE A O 1
ATOM 4665 N N . ALA A 1 628 ? 2.750 20.458 -27.948 1.00 78.00 628 ALA A N 1
ATOM 4666 C CA . ALA A 1 628 ? 2.510 20.285 -26.523 1.00 78.00 628 ALA A CA 1
ATOM 4667 C C . ALA A 1 628 ? 3.159 21.410 -25.699 1.00 78.00 628 ALA A C 1
ATOM 4669 O O . ALA A 1 628 ? 2.494 21.977 -24.825 1.00 78.00 628 ALA A O 1
ATOM 4670 N N . ALA A 1 629 ? 4.396 21.806 -26.020 1.00 82.50 629 ALA A N 1
ATOM 4671 C CA . ALA A 1 629 ? 5.084 22.927 -25.373 1.00 82.50 629 ALA A CA 1
ATOM 4672 C C . ALA A 1 629 ? 4.328 24.252 -25.533 1.00 82.50 629 ALA A C 1
ATOM 4674 O O . ALA A 1 629 ? 4.057 24.937 -24.542 1.00 82.50 629 ALA A O 1
ATOM 4675 N N . VAL A 1 630 ? 3.918 24.599 -26.757 1.00 82.69 630 VAL A N 1
ATOM 4676 C CA . VAL A 1 630 ? 3.141 25.821 -27.030 1.00 82.69 630 VAL A CA 1
ATOM 4677 C C . VAL A 1 630 ? 1.814 25.801 -26.272 1.00 82.69 630 VAL A C 1
ATOM 4679 O O . VAL A 1 630 ? 1.425 26.791 -25.647 1.00 82.69 630 VAL A O 1
ATOM 4682 N N . THR A 1 631 ? 1.135 24.657 -26.262 1.00 77.62 631 THR A N 1
ATOM 4683 C CA . THR A 1 631 ? -0.125 24.477 -25.538 1.00 77.62 631 THR A CA 1
ATOM 4684 C C . THR A 1 631 ? 0.061 24.695 -24.036 1.00 77.62 631 THR A C 1
ATOM 4686 O O . THR A 1 631 ? -0.684 25.470 -23.424 1.00 77.62 631 THR A O 1
ATOM 4689 N N . GLY A 1 632 ? 1.087 24.078 -23.444 1.00 78.56 632 GLY A N 1
ATOM 4690 C CA . GLY A 1 632 ? 1.451 24.268 -22.042 1.00 78.56 632 GLY A CA 1
ATOM 4691 C C . GLY A 1 632 ? 1.732 25.734 -21.707 1.00 78.56 632 GLY A C 1
ATOM 4692 O O . GLY A 1 632 ? 1.165 26.282 -20.757 1.00 78.56 632 GLY A O 1
ATOM 4693 N N . LEU A 1 633 ? 2.524 26.408 -22.541 1.00 83.69 633 LEU A N 1
ATOM 4694 C CA . LEU A 1 633 ? 2.853 27.827 -22.409 1.00 83.69 633 LEU A CA 1
ATOM 4695 C C . LEU A 1 633 ? 1.600 28.713 -22.396 1.00 83.69 633 LEU A C 1
ATOM 4697 O O . LEU A 1 633 ? 1.383 29.477 -21.449 1.00 83.69 633 LEU A O 1
ATOM 4701 N N . VAL A 1 634 ? 0.735 28.579 -23.406 1.00 82.69 634 VAL A N 1
ATOM 4702 C CA . VAL A 1 634 ? -0.505 29.365 -23.543 1.00 82.69 634 VAL A CA 1
ATOM 4703 C C . VAL A 1 634 ? -1.394 29.215 -22.311 1.00 82.69 634 VAL A C 1
ATOM 4705 O O . VAL A 1 634 ? -2.007 30.180 -21.842 1.00 82.69 634 VAL A O 1
ATOM 4708 N N . ILE A 1 635 ? -1.468 28.013 -21.752 1.00 78.88 635 ILE A N 1
ATOM 4709 C CA . ILE A 1 635 ? -2.322 27.734 -20.600 1.00 78.88 635 ILE A CA 1
ATOM 4710 C C . ILE A 1 635 ? -1.778 28.343 -19.325 1.00 78.88 635 ILE A C 1
ATOM 4712 O O . ILE A 1 635 ? -2.536 28.970 -18.576 1.00 78.88 635 ILE A O 1
ATOM 4716 N N . ALA A 1 636 ? -0.480 28.191 -19.077 1.00 82.00 636 ALA A N 1
ATOM 4717 C CA . ALA A 1 636 ? 0.147 28.793 -17.914 1.00 82.00 636 ALA A CA 1
ATOM 4718 C C . ALA A 1 636 ? 0.000 30.323 -17.934 1.00 82.00 636 ALA A C 1
ATOM 4720 O O . ALA A 1 636 ? -0.326 30.917 -16.899 1.00 82.00 636 ALA A O 1
ATOM 4721 N N . LEU A 1 637 ? 0.111 30.945 -19.114 1.00 83.56 637 LEU A N 1
ATOM 4722 C CA . LEU A 1 637 ? -0.119 32.378 -19.312 1.00 83.56 637 LEU A CA 1
ATOM 4723 C C . LEU A 1 637 ? -1.578 32.786 -19.047 1.00 83.56 637 LEU A C 1
ATOM 4725 O O . LEU A 1 637 ? -1.822 33.778 -18.355 1.00 83.56 637 LEU A O 1
ATOM 4729 N N . ARG A 1 638 ? -2.561 32.001 -19.514 1.00 83.12 638 ARG A N 1
ATOM 4730 C CA . ARG A 1 638 ? -3.996 32.226 -19.223 1.00 83.12 638 ARG A CA 1
ATOM 4731 C C . ARG A 1 638 ? -4.336 32.034 -17.751 1.00 83.12 638 ARG A C 1
ATOM 4733 O O . ARG A 1 638 ? -5.264 32.651 -17.232 1.00 83.12 638 ARG A O 1
ATOM 4740 N N . GLY A 1 639 ? -3.564 31.208 -17.059 1.00 77.31 639 GLY A N 1
ATOM 4741 C CA . GLY A 1 639 ? -3.659 31.052 -15.624 1.00 77.31 639 GLY A CA 1
ATOM 4742 C C . GLY A 1 639 ? -4.794 30.181 -15.122 1.00 77.31 639 GLY A C 1
ATOM 4743 O O . GLY A 1 639 ? -5.098 30.239 -13.927 1.00 77.31 639 GLY A O 1
ATOM 4744 N N . ASP A 1 640 ? -5.390 29.393 -16.010 1.00 69.94 640 ASP A N 1
ATOM 4745 C CA . ASP A 1 640 ? -6.393 28.400 -15.663 1.00 69.94 640 ASP A CA 1
ATOM 4746 C C . ASP A 1 640 ? -5.696 27.106 -15.224 1.00 69.94 640 ASP A C 1
ATOM 4748 O O . ASP A 1 640 ? -5.123 26.367 -16.024 1.00 69.94 640 ASP A O 1
ATOM 4752 N N . ARG A 1 641 ? -5.737 26.834 -13.917 1.00 64.69 641 ARG A N 1
ATOM 4753 C CA . ARG A 1 641 ? -5.091 25.656 -13.319 1.00 64.69 641 ARG A CA 1
ATOM 4754 C C . ARG A 1 641 ? -5.705 24.332 -13.791 1.00 64.69 641 ARG A C 1
ATOM 4756 O O . ARG A 1 641 ? -5.025 23.314 -13.726 1.00 64.69 641 ARG A O 1
ATOM 4763 N N . PHE A 1 642 ? -6.959 24.334 -14.250 1.00 58.88 642 PHE A N 1
ATOM 4764 C CA . PHE A 1 642 ? -7.648 23.134 -14.741 1.00 58.88 642 PHE A CA 1
ATOM 4765 C C . PHE A 1 642 ? -7.435 22.898 -16.241 1.00 58.88 642 PHE A C 1
ATOM 4767 O O . PHE A 1 642 ? -7.489 21.757 -16.702 1.00 58.88 642 PHE A O 1
ATOM 4774 N N . ALA A 1 643 ? -7.130 23.952 -17.000 1.00 60.72 643 ALA A N 1
ATOM 4775 C CA . ALA A 1 643 ? -6.796 23.822 -18.413 1.00 60.72 643 ALA A CA 1
ATOM 4776 C C . ALA A 1 643 ? -5.468 23.074 -18.626 1.00 60.72 643 ALA A C 1
ATOM 4778 O O . ALA A 1 643 ? -5.333 22.381 -19.625 1.00 60.72 643 ALA A O 1
ATOM 4779 N N . ALA A 1 644 ? -4.523 23.157 -17.678 1.00 59.94 644 ALA A N 1
ATOM 4780 C CA . ALA A 1 644 ? -3.182 22.580 -17.832 1.00 59.94 644 ALA A CA 1
ATOM 4781 C C . ALA A 1 644 ? -3.218 21.059 -17.996 1.00 59.94 644 ALA A C 1
ATOM 4783 O O . ALA A 1 644 ? -2.618 20.533 -18.925 1.00 59.94 644 ALA A O 1
ATOM 4784 N N . VAL A 1 645 ? -3.980 20.361 -17.149 1.00 60.53 645 VAL A N 1
ATOM 4785 C CA . VAL A 1 645 ? -4.090 18.900 -17.255 1.00 60.53 645 VAL A CA 1
ATOM 4786 C C . VAL A 1 645 ? -4.978 18.491 -18.417 1.00 60.53 645 VAL A C 1
ATOM 4788 O O . VAL A 1 645 ? -4.631 17.567 -19.134 1.00 60.53 645 VAL A O 1
ATOM 4791 N N . THR A 1 646 ? -6.068 19.220 -18.674 1.00 60.00 646 THR A N 1
ATOM 4792 C CA . THR A 1 646 ? -6.934 18.942 -19.832 1.00 60.00 646 THR A CA 1
ATOM 4793 C C . THR A 1 646 ? -6.166 19.070 -21.147 1.00 60.00 646 THR A C 1
ATOM 4795 O O . THR A 1 646 ? -6.419 18.327 -22.088 1.00 60.00 646 THR A O 1
ATOM 4798 N N . ALA A 1 647 ? -5.204 19.981 -21.236 1.00 63.69 647 ALA A N 1
ATOM 4799 C CA . ALA A 1 647 ? -4.455 20.177 -22.462 1.00 63.69 647 ALA A CA 1
ATOM 4800 C C . ALA A 1 647 ? -3.165 19.370 -22.552 1.00 63.69 647 ALA A C 1
ATOM 4802 O O . ALA A 1 647 ? -2.808 18.998 -23.657 1.00 63.69 647 ALA A O 1
ATOM 4803 N N . LEU A 1 648 ? -2.510 19.048 -21.430 1.00 66.81 648 LEU A N 1
ATOM 4804 C CA . LEU A 1 648 ? -1.519 17.969 -21.406 1.00 66.81 648 LEU A CA 1
ATOM 4805 C C . LEU A 1 648 ? -2.187 16.672 -21.864 1.00 66.81 648 LEU A C 1
ATOM 4807 O O . LEU A 1 648 ? -1.703 16.041 -22.786 1.00 66.81 648 LEU A O 1
ATOM 4811 N N . ALA A 1 649 ? -3.366 16.360 -21.322 1.00 65.12 649 ALA A N 1
ATOM 4812 C CA . ALA A 1 649 ? -4.178 15.227 -21.738 1.00 65.12 649 ALA A CA 1
ATOM 4813 C C . ALA A 1 649 ? -4.486 15.239 -23.235 1.00 65.12 649 ALA A C 1
ATOM 4815 O O . ALA A 1 649 ? -4.313 14.236 -23.912 1.00 65.12 649 ALA A O 1
ATOM 4816 N N . THR A 1 650 ? -4.965 16.374 -23.746 1.00 63.53 650 THR A N 1
ATOM 4817 C CA . THR A 1 650 ? -5.330 16.515 -25.160 1.00 63.53 650 THR A CA 1
ATOM 4818 C C . THR A 1 650 ? -4.091 16.465 -26.054 1.00 63.53 650 THR A C 1
ATOM 4820 O O . THR A 1 650 ? -4.115 15.797 -27.077 1.00 63.53 650 THR A O 1
ATOM 4823 N N . GLY A 1 651 ? -2.994 17.111 -25.654 1.00 67.44 651 GLY A N 1
ATOM 4824 C CA . GLY A 1 651 ? -1.712 17.078 -26.354 1.00 67.44 651 GLY A CA 1
ATOM 4825 C C . GLY A 1 651 ? -1.149 15.664 -26.427 1.00 67.44 651 GLY A C 1
ATOM 4826 O O . GLY A 1 651 ? -0.810 15.213 -27.512 1.00 67.44 651 GLY A O 1
ATOM 4827 N N . SER A 1 652 ? -1.150 14.926 -25.315 1.00 68.19 652 SER A N 1
ATOM 4828 C CA . SER A 1 652 ? -0.790 13.506 -25.276 1.00 68.19 652 SER A CA 1
ATOM 4829 C C . SER A 1 652 ? -1.713 12.664 -26.148 1.00 68.19 652 SER A C 1
ATOM 4831 O O . SER A 1 652 ? -1.215 11.885 -26.944 1.00 68.19 652 SER A O 1
ATOM 4833 N N . ALA A 1 653 ? -3.035 12.872 -26.079 1.00 68.62 653 ALA A N 1
ATOM 4834 C CA . ALA A 1 653 ? -4.007 12.156 -26.912 1.00 68.62 653 ALA A CA 1
ATOM 4835 C C . ALA A 1 653 ? -3.689 12.307 -28.392 1.00 68.62 653 ALA A C 1
ATOM 4837 O O . ALA A 1 653 ? -3.675 11.334 -29.138 1.00 68.62 653 ALA A O 1
ATOM 4838 N N . LEU A 1 654 ? -3.444 13.552 -28.794 1.00 68.44 654 LEU A N 1
ATOM 4839 C CA . LEU A 1 654 ? -3.150 13.920 -30.166 1.00 68.44 654 LEU A CA 1
ATOM 4840 C C . LEU A 1 654 ? -1.792 13.404 -30.601 1.00 68.44 654 LEU A C 1
ATOM 4842 O O . LEU A 1 654 ? -1.686 12.943 -31.724 1.00 68.44 654 LEU A O 1
ATOM 4846 N N . SER A 1 655 ? -0.795 13.431 -29.720 1.00 68.81 655 SER A N 1
ATOM 4847 C CA . SER A 1 655 ? 0.542 12.904 -30.003 1.00 68.81 655 SER A CA 1
ATOM 4848 C C . SER A 1 655 ? 0.492 11.389 -30.190 1.00 68.81 655 SER A C 1
ATOM 4850 O O . SER A 1 655 ? 0.987 10.889 -31.191 1.00 68.81 655 SER A O 1
ATOM 4852 N N . CYS A 1 656 ? -0.196 10.665 -29.298 1.00 69.00 656 CYS A N 1
ATOM 4853 C CA . CYS A 1 656 ? -0.429 9.226 -29.434 1.00 69.00 656 CYS A CA 1
ATOM 4854 C C . CYS A 1 656 ? -1.168 8.907 -30.738 1.00 69.00 656 CYS A C 1
ATOM 4856 O O . CYS A 1 656 ? -0.805 7.988 -31.461 1.00 69.00 656 CYS A O 1
ATOM 4858 N N . LEU A 1 657 ? -2.224 9.660 -31.048 1.00 72.19 657 LEU A N 1
ATOM 4859 C CA . LEU A 1 657 ? -3.045 9.410 -32.226 1.00 72.19 657 LEU A CA 1
ATOM 4860 C C . LEU A 1 657 ? -2.322 9.783 -33.527 1.00 72.19 657 LEU A C 1
ATOM 4862 O O . LEU A 1 657 ? -2.445 9.064 -34.511 1.00 72.19 657 LEU A O 1
ATOM 4866 N N . ALA A 1 658 ? -1.531 10.855 -33.527 1.00 69.00 658 ALA A N 1
ATOM 4867 C CA . ALA A 1 658 ? -0.653 11.225 -34.631 1.00 69.00 658 ALA A CA 1
ATOM 4868 C C . ALA A 1 658 ? 0.428 10.164 -34.850 1.00 69.00 658 ALA A C 1
ATOM 4870 O O . ALA A 1 658 ? 0.622 9.725 -35.975 1.00 69.00 658 ALA A O 1
ATOM 4871 N N . ALA A 1 659 ? 1.059 9.679 -33.782 1.00 67.00 659 ALA A N 1
ATOM 4872 C CA . ALA A 1 659 ? 2.035 8.599 -33.851 1.00 67.00 659 ALA A CA 1
ATOM 4873 C C . ALA A 1 659 ? 1.450 7.283 -34.393 1.00 67.00 659 ALA A C 1
ATOM 4875 O O . ALA A 1 659 ? 2.158 6.527 -35.045 1.00 67.00 659 ALA A O 1
ATOM 4876 N N . LEU A 1 660 ? 0.155 7.026 -34.178 1.00 68.50 660 LEU A N 1
ATOM 4877 C CA . LEU A 1 660 ? -0.549 5.879 -34.760 1.00 68.50 660 LEU A CA 1
ATOM 4878 C C . LEU A 1 660 ? -0.899 6.086 -36.239 1.00 68.50 660 LEU A C 1
ATOM 4880 O O . LEU A 1 660 ? -0.765 5.174 -37.053 1.00 68.50 660 LEU A O 1
ATOM 4884 N N . LEU A 1 661 ? -1.402 7.271 -36.584 1.00 74.19 661 LEU A N 1
ATOM 4885 C CA . LEU A 1 661 ? -1.962 7.543 -37.907 1.00 74.19 661 LEU A CA 1
ATOM 4886 C C . LEU A 1 661 ? -0.902 7.957 -38.931 1.00 74.19 661 LEU A C 1
ATOM 4888 O O . LEU A 1 661 ? -1.048 7.609 -40.099 1.00 74.19 661 LEU A O 1
ATOM 4892 N N . CYS A 1 662 ? 0.153 8.669 -38.528 1.00 69.69 662 CYS A N 1
ATOM 4893 C CA . CYS A 1 662 ? 1.188 9.167 -39.434 1.00 69.69 662 CYS A CA 1
ATOM 4894 C C . CYS A 1 662 ? 1.971 8.049 -40.130 1.00 69.69 662 CYS A C 1
ATOM 4896 O O . CYS A 1 662 ? 2.083 8.121 -41.352 1.00 69.69 662 CYS A O 1
ATOM 4898 N N . PRO A 1 663 ? 2.470 6.999 -39.449 1.00 68.81 663 PRO A N 1
ATOM 4899 C CA . PRO A 1 663 ? 3.239 5.977 -40.144 1.00 68.81 663 PRO A CA 1
ATOM 4900 C C . PRO A 1 663 ? 2.320 5.075 -40.979 1.00 68.81 663 PRO A C 1
ATOM 4902 O O . PRO A 1 663 ? 2.682 4.703 -42.089 1.00 68.81 663 PRO A O 1
ATOM 4905 N N . LEU A 1 664 ? 1.078 4.821 -40.538 1.00 72.81 664 LEU A N 1
ATOM 4906 C CA . LEU A 1 664 ? 0.079 4.142 -41.370 1.00 72.81 664 LEU A CA 1
ATOM 4907 C C . LEU A 1 664 ? -0.237 4.952 -42.639 1.00 72.81 664 LEU A C 1
ATOM 4909 O O . LEU A 1 664 ? -0.301 4.388 -43.731 1.00 72.81 664 LEU A O 1
ATOM 4913 N N . ALA A 1 665 ? -0.397 6.273 -42.522 1.00 72.75 665 ALA A N 1
ATOM 4914 C CA . ALA A 1 665 ? -0.577 7.176 -43.657 1.00 72.75 665 ALA A CA 1
ATOM 4915 C C . ALA A 1 665 ? 0.660 7.196 -44.570 1.00 72.75 665 ALA A C 1
ATOM 4917 O O . ALA A 1 665 ? 0.518 7.135 -45.787 1.00 72.75 665 ALA A O 1
ATOM 4918 N N . ALA A 1 666 ? 1.868 7.207 -44.004 1.00 68.69 666 ALA A N 1
ATOM 4919 C CA . ALA A 1 666 ? 3.119 7.153 -44.753 1.00 68.69 666 ALA A CA 1
ATOM 4920 C C . ALA A 1 666 ? 3.268 5.842 -45.533 1.00 68.69 666 ALA A C 1
ATOM 4922 O O . ALA A 1 666 ? 3.608 5.860 -46.706 1.00 68.69 666 ALA A O 1
ATOM 4923 N N . LEU A 1 667 ? 2.940 4.703 -44.932 1.00 70.88 667 LEU A N 1
ATOM 4924 C CA . LEU A 1 667 ? 3.059 3.393 -45.574 1.00 70.88 667 LEU A CA 1
ATOM 4925 C C . LEU A 1 667 ? 1.962 3.134 -46.597 1.00 70.88 667 LEU A C 1
ATOM 4927 O O . LEU A 1 667 ? 2.223 2.593 -47.667 1.00 70.88 667 LEU A O 1
ATOM 4931 N N . THR A 1 668 ? 0.726 3.540 -46.300 1.00 76.56 668 THR A N 1
ATOM 4932 C CA . THR A 1 668 ? -0.351 3.531 -47.302 1.00 76.56 668 THR A CA 1
ATOM 4933 C C . THR A 1 668 ? -0.023 4.453 -48.465 1.00 76.56 668 THR A C 1
ATOM 4935 O O . THR A 1 668 ? -0.392 4.150 -49.599 1.00 76.56 668 THR A O 1
ATOM 4938 N N . ALA A 1 669 ? 0.717 5.530 -48.210 1.00 67.44 669 ALA A N 1
ATOM 4939 C CA . ALA A 1 669 ? 1.256 6.378 -49.245 1.00 67.44 669 ALA A CA 1
ATOM 4940 C C . ALA A 1 669 ? 2.357 5.641 -50.041 1.00 67.44 669 ALA A C 1
ATOM 4942 O O . ALA A 1 669 ? 2.141 5.377 -51.224 1.00 67.44 669 ALA A O 1
ATOM 4943 N N . ILE A 1 670 ? 3.477 5.254 -49.424 1.00 68.81 670 ILE A N 1
ATOM 4944 C CA . ILE A 1 670 ? 4.646 4.623 -50.074 1.00 68.81 670 ILE A CA 1
ATOM 4945 C C . ILE A 1 670 ? 4.251 3.352 -50.837 1.00 68.81 670 ILE A C 1
ATOM 4947 O O . ILE A 1 670 ? 4.586 3.188 -52.004 1.00 68.81 670 ILE A O 1
ATOM 4951 N N . CYS A 1 671 ? 3.472 2.481 -50.204 1.00 73.88 671 CYS A N 1
ATOM 4952 C CA . CYS A 1 671 ? 3.251 1.111 -50.662 1.00 73.88 671 CYS A CA 1
ATOM 4953 C C . CYS A 1 671 ? 1.859 0.878 -51.259 1.00 73.88 671 CYS A C 1
ATOM 4955 O O . CYS A 1 671 ? 1.548 -0.209 -51.754 1.00 73.88 671 CYS A O 1
ATOM 4957 N N . GLY A 1 672 ? 0.989 1.882 -51.178 1.00 78.44 672 GLY A N 1
ATOM 4958 C CA . GLY A 1 672 ? -0.424 1.757 -51.495 1.00 78.44 672 GLY A CA 1
ATOM 4959 C C . GLY A 1 672 ? -1.239 1.110 -50.362 1.00 78.44 672 GLY A C 1
ATOM 4960 O O . GLY A 1 672 ? -0.728 0.331 -49.550 1.00 78.44 672 GLY A O 1
ATOM 4961 N N . PRO A 1 673 ? -2.558 1.365 -50.315 1.00 78.25 673 PRO A N 1
ATOM 4962 C CA . PRO A 1 673 ? -3.418 0.942 -49.210 1.00 78.25 673 PRO A CA 1
ATOM 4963 C C . PRO A 1 673 ? -3.532 -0.581 -49.062 1.00 78.25 673 PRO A C 1
ATOM 4965 O O . PRO A 1 673 ? -3.767 -1.073 -47.964 1.00 78.25 673 PRO A O 1
ATOM 4968 N N . ARG A 1 674 ? -3.342 -1.339 -50.151 1.00 78.94 674 ARG A N 1
ATOM 4969 C CA . ARG A 1 674 ? -3.424 -2.810 -50.139 1.00 78.94 674 ARG A CA 1
ATOM 4970 C C . ARG A 1 674 ? -2.169 -3.494 -49.596 1.00 78.94 674 ARG A C 1
ATOM 4972 O O . ARG A 1 674 ? -2.267 -4.642 -49.183 1.00 78.94 674 ARG A O 1
ATOM 4979 N N . ARG A 1 675 ? -1.009 -2.825 -49.620 1.00 78.00 675 ARG A N 1
ATOM 4980 C CA . ARG A 1 675 ? 0.284 -3.407 -49.214 1.00 78.00 675 ARG A CA 1
ATOM 4981 C C . ARG A 1 675 ? 0.908 -2.722 -48.002 1.00 78.00 675 ARG A C 1
ATOM 4983 O O . ARG A 1 675 ? 1.939 -3.181 -47.536 1.00 78.00 675 ARG A O 1
ATOM 4990 N N . ALA A 1 676 ? 0.293 -1.671 -47.460 1.00 72.81 676 ALA A N 1
ATOM 4991 C CA . ALA A 1 676 ? 0.836 -0.887 -46.346 1.00 72.81 676 ALA A CA 1
ATOM 4992 C C . ALA A 1 676 ? 1.276 -1.722 -45.128 1.00 72.81 676 ALA A C 1
ATOM 4994 O O . ALA A 1 676 ? 2.257 -1.378 -44.483 1.00 72.81 676 ALA A O 1
ATOM 4995 N N . LEU A 1 677 ? 0.577 -2.826 -44.835 1.00 71.81 677 LEU A N 1
ATOM 4996 C CA . LEU A 1 677 ? 0.880 -3.714 -43.703 1.00 71.81 677 LEU A CA 1
ATOM 4997 C C . LEU A 1 677 ? 1.913 -4.808 -44.018 1.00 71.81 677 LEU A C 1
ATOM 4999 O O . LEU A 1 677 ? 2.378 -5.478 -43.106 1.00 71.81 677 LEU A O 1
ATOM 5003 N N . THR A 1 678 ? 2.243 -5.022 -45.293 1.00 72.25 678 THR A N 1
ATOM 5004 C CA . THR A 1 678 ? 3.171 -6.072 -45.754 1.00 72.25 678 THR A CA 1
ATOM 5005 C C . THR A 1 678 ? 4.416 -5.499 -46.427 1.00 72.25 678 THR A C 1
ATOM 5007 O O . THR A 1 678 ? 5.273 -6.245 -46.883 1.00 72.25 678 THR A O 1
ATOM 5010 N N . CYS A 1 679 ? 4.491 -4.175 -46.559 1.00 70.62 679 CYS A N 1
ATOM 5011 C CA . CYS A 1 679 ? 5.466 -3.498 -47.403 1.00 70.62 679 CYS A CA 1
ATOM 5012 C C . CYS A 1 679 ? 6.892 -3.543 -46.864 1.00 70.62 679 CYS A C 1
ATOM 5014 O O . CYS A 1 679 ? 7.840 -3.524 -47.637 1.00 70.62 679 CYS A O 1
ATOM 5016 N N . THR A 1 680 ? 7.050 -3.615 -45.547 1.00 64.25 680 THR A N 1
ATOM 5017 C CA . THR A 1 680 ? 8.364 -3.543 -44.908 1.00 64.25 680 THR A CA 1
ATOM 5018 C C . THR A 1 680 ? 9.163 -4.837 -45.029 1.00 64.25 680 THR A C 1
ATOM 5020 O O . THR A 1 680 ? 10.305 -4.857 -44.594 1.00 64.25 680 THR A O 1
ATOM 5023 N N . GLY A 1 681 ? 8.583 -5.933 -45.544 1.00 63.28 681 GLY A N 1
ATOM 5024 C CA . GLY A 1 681 ? 9.220 -7.262 -45.588 1.00 63.28 681 GLY A CA 1
ATOM 5025 C C . GLY A 1 681 ? 9.472 -7.897 -44.209 1.00 63.28 681 GLY A C 1
ATOM 5026 O O . GLY A 1 681 ? 9.557 -9.116 -44.102 1.00 63.28 681 GLY A O 1
ATOM 5027 N N . ALA A 1 682 ? 9.527 -7.072 -43.163 1.00 58.31 682 ALA A N 1
ATOM 5028 C CA . ALA A 1 682 ? 9.612 -7.414 -41.758 1.00 58.31 682 ALA A CA 1
ATOM 5029 C C . ALA A 1 682 ? 8.373 -8.178 -41.284 1.00 58.31 682 ALA A C 1
ATOM 5031 O O . ALA A 1 682 ? 7.257 -8.001 -41.793 1.00 58.31 682 ALA A O 1
ATOM 5032 N N . SER A 1 683 ? 8.562 -9.005 -40.262 1.00 60.59 683 SER A N 1
ATOM 5033 C CA . SER A 1 683 ? 7.444 -9.657 -39.595 1.00 60.59 683 SER A CA 1
ATOM 5034 C C . SER A 1 683 ? 6.489 -8.592 -39.039 1.00 60.59 683 SER A C 1
ATOM 5036 O O . SER A 1 683 ? 6.908 -7.527 -38.582 1.00 60.59 683 SER A O 1
ATOM 5038 N N . PHE A 1 684 ? 5.181 -8.868 -39.037 1.00 60.47 684 PHE A N 1
ATOM 5039 C CA . PHE A 1 684 ? 4.179 -7.958 -38.459 1.00 60.47 684 PHE A CA 1
ATOM 5040 C C . PHE A 1 684 ? 4.530 -7.535 -37.014 1.00 60.47 684 PHE A C 1
ATOM 5042 O O . PHE A 1 684 ? 4.133 -6.458 -36.578 1.00 60.47 684 PHE A O 1
ATOM 5049 N N . GLY A 1 685 ? 5.302 -8.356 -36.289 1.00 61.19 685 GLY A N 1
ATOM 5050 C CA . GLY A 1 685 ? 5.812 -8.056 -34.950 1.00 61.19 685 GLY A CA 1
ATOM 5051 C C . GLY A 1 685 ? 6.825 -6.907 -34.904 1.00 61.19 685 GLY A C 1
ATOM 5052 O O . GLY A 1 685 ? 6.640 -5.988 -34.111 1.00 61.19 685 GLY A O 1
ATOM 5053 N N . GLU A 1 686 ? 7.845 -6.912 -35.765 1.00 63.09 686 GLU A N 1
ATOM 5054 C CA . GLU A 1 686 ? 8.856 -5.838 -35.846 1.00 63.09 686 GLU A CA 1
ATOM 5055 C C . GLU A 1 686 ? 8.211 -4.521 -36.280 1.00 63.09 686 GLU A C 1
ATOM 5057 O O . GLU A 1 686 ? 8.412 -3.468 -35.677 1.00 63.09 686 GLU A O 1
ATOM 5062 N N . PHE A 1 687 ? 7.330 -4.609 -37.275 1.00 64.50 687 PHE A N 1
ATOM 5063 C CA . PHE A 1 687 ? 6.534 -3.488 -37.749 1.00 64.50 687 PHE A CA 1
ATOM 5064 C C . PHE A 1 687 ? 5.674 -2.870 -36.638 1.00 64.50 687 PHE A C 1
ATOM 5066 O O . PHE A 1 687 ? 5.625 -1.650 -36.466 1.00 64.50 687 PHE A O 1
ATOM 5073 N N . TYR A 1 688 ? 5.001 -3.719 -35.861 1.00 64.94 688 TYR A N 1
ATOM 5074 C CA . TYR A 1 688 ? 4.160 -3.298 -34.752 1.00 64.94 688 TYR A CA 1
ATOM 5075 C C . TYR A 1 688 ? 4.975 -2.641 -33.627 1.00 64.94 688 TYR A C 1
ATOM 5077 O O . TYR A 1 688 ? 4.555 -1.608 -33.103 1.00 64.94 688 TYR A O 1
ATOM 5085 N N . GLN A 1 689 ? 6.136 -3.199 -33.273 1.00 63.75 689 GLN A N 1
ATOM 5086 C CA . GLN A 1 689 ? 7.024 -2.635 -32.249 1.00 63.75 689 GLN A CA 1
ATOM 5087 C C . GLN A 1 689 ? 7.524 -1.240 -32.627 1.00 63.75 689 GLN A C 1
ATOM 5089 O O . GLN A 1 689 ? 7.476 -0.332 -31.798 1.00 63.75 689 GLN A O 1
ATOM 5094 N N . VAL A 1 690 ? 7.919 -1.037 -33.884 1.00 64.06 690 VAL A N 1
ATOM 5095 C CA . VAL A 1 690 ? 8.355 0.277 -34.369 1.00 64.06 690 VAL A CA 1
ATOM 5096 C C . VAL A 1 690 ? 7.190 1.274 -34.312 1.00 64.06 690 VAL A C 1
ATOM 5098 O O . VAL A 1 690 ? 7.279 2.296 -33.636 1.00 64.06 690 VAL A O 1
ATOM 5101 N N . LEU A 1 691 ? 6.045 0.970 -34.929 1.00 64.69 691 LEU A N 1
ATOM 5102 C CA . LEU A 1 691 ? 4.922 1.915 -35.023 1.00 64.69 691 LEU A CA 1
ATOM 5103 C C . LEU A 1 691 ? 4.265 2.247 -33.676 1.00 64.69 691 LEU A C 1
ATOM 5105 O O . LEU A 1 691 ? 4.041 3.413 -33.346 1.00 64.69 691 LEU A O 1
ATOM 5109 N N . PHE A 1 692 ? 3.889 1.216 -32.922 1.00 62.97 692 PHE A N 1
ATOM 5110 C CA . PHE A 1 692 ? 3.086 1.371 -31.708 1.00 62.97 692 PHE A CA 1
ATOM 5111 C C . PHE A 1 692 ? 3.956 1.571 -30.473 1.00 62.97 692 PHE A C 1
ATOM 5113 O O . PHE A 1 692 ? 3.536 2.269 -29.544 1.00 62.97 692 PHE A O 1
ATOM 5120 N N . GLY A 1 693 ? 5.150 0.980 -30.477 1.00 64.06 693 GLY A N 1
ATOM 5121 C CA . GLY A 1 693 ? 6.146 1.187 -29.445 1.00 64.06 693 GLY A CA 1
ATOM 5122 C C . GLY A 1 693 ? 6.817 2.534 -29.622 1.00 64.06 693 GLY A C 1
ATOM 5123 O O . GLY A 1 693 ? 6.444 3.479 -28.920 1.00 64.06 693 GLY A O 1
ATOM 5124 N N . TYR A 1 694 ? 7.767 2.628 -30.551 1.00 65.44 694 TYR A N 1
ATOM 5125 C CA . TYR A 1 694 ? 8.678 3.770 -30.665 1.00 65.44 694 TYR A CA 1
ATOM 5126 C C . TYR A 1 694 ? 7.932 5.101 -30.861 1.00 65.44 694 TYR A C 1
ATOM 5128 O O . TYR A 1 694 ? 7.888 5.921 -29.944 1.00 65.44 694 TYR A O 1
ATOM 5136 N N . ALA A 1 695 ? 7.219 5.305 -31.978 1.00 67.25 695 ALA A N 1
ATOM 5137 C CA . ALA A 1 695 ? 6.532 6.589 -32.206 1.00 67.25 695 ALA A CA 1
ATOM 5138 C C . ALA A 1 695 ? 5.435 6.863 -31.170 1.00 67.25 695 ALA A C 1
ATOM 5140 O O . ALA A 1 695 ? 5.279 7.995 -30.708 1.00 67.25 695 ALA A O 1
ATOM 5141 N N . GLY A 1 696 ? 4.643 5.843 -30.829 1.00 67.81 696 GLY A N 1
ATOM 5142 C CA . GLY A 1 696 ? 3.490 5.988 -29.942 1.00 67.81 696 GLY A CA 1
ATOM 5143 C C . GLY A 1 696 ? 3.887 6.406 -28.532 1.00 67.81 696 GLY A C 1
ATOM 5144 O O . GLY A 1 696 ? 3.343 7.364 -27.978 1.00 67.81 696 GLY A O 1
ATOM 5145 N N . THR A 1 697 ? 4.832 5.680 -27.944 1.00 68.06 697 THR A N 1
ATOM 5146 C CA . THR A 1 697 ? 5.209 5.830 -26.537 1.00 68.06 697 THR A CA 1
ATOM 5147 C C . THR A 1 697 ? 6.246 6.925 -26.366 1.00 68.06 697 THR A C 1
ATOM 5149 O O . THR A 1 697 ? 6.061 7.821 -25.538 1.00 68.06 697 THR A O 1
ATOM 5152 N N . GLU A 1 698 ? 7.298 6.907 -27.178 1.00 70.94 698 GLU A N 1
ATOM 5153 C CA . GLU A 1 698 ? 8.364 7.895 -27.096 1.00 70.94 698 GLU A CA 1
ATOM 5154 C C . GLU A 1 698 ? 7.849 9.279 -27.510 1.00 70.94 698 GLU A C 1
ATOM 5156 O O . GLU A 1 698 ? 8.068 10.263 -26.801 1.00 70.94 698 GLU A O 1
ATOM 5161 N N . GLY A 1 699 ? 7.031 9.341 -28.568 1.00 74.56 699 GLY A N 1
ATOM 5162 C CA . GLY A 1 699 ? 6.343 10.558 -28.988 1.00 74.56 699 GLY A CA 1
ATOM 5163 C C . GLY A 1 699 ? 5.430 11.141 -27.923 1.00 74.56 699 GLY A C 1
ATOM 5164 O O . GLY A 1 699 ? 5.482 12.342 -27.647 1.00 74.56 699 GLY A O 1
ATOM 5165 N N . ALA A 1 700 ? 4.628 10.302 -27.265 1.00 73.69 700 ALA A N 1
ATOM 5166 C CA . ALA A 1 700 ? 3.766 10.742 -26.174 1.00 73.69 700 ALA A CA 1
ATOM 5167 C C . ALA A 1 700 ? 4.571 11.273 -24.984 1.00 73.69 700 ALA A C 1
ATOM 5169 O O . ALA A 1 700 ? 4.228 12.319 -24.429 1.00 73.69 700 ALA A O 1
ATOM 5170 N N . VAL A 1 701 ? 5.645 10.585 -24.593 1.00 73.88 701 VAL A N 1
ATOM 5171 C CA . VAL A 1 701 ? 6.479 10.979 -23.452 1.00 73.88 701 VAL A CA 1
ATOM 5172 C C . VAL A 1 701 ? 7.240 12.268 -23.744 1.00 73.88 701 VAL A C 1
ATOM 5174 O O . VAL A 1 701 ? 7.181 13.202 -22.937 1.00 73.88 701 VAL A O 1
ATOM 5177 N N . LYS A 1 702 ? 7.877 12.371 -24.914 1.00 79.38 702 LYS A N 1
ATOM 5178 C CA . LYS A 1 702 ? 8.546 13.587 -25.394 1.00 79.38 702 LYS A CA 1
ATOM 5179 C C . LYS A 1 702 ? 7.564 14.758 -25.461 1.00 79.38 702 LYS A C 1
ATOM 5181 O O . LYS A 1 702 ? 7.868 15.846 -24.966 1.00 79.38 702 LYS A O 1
ATOM 5186 N N . ALA A 1 703 ? 6.344 14.534 -25.951 1.00 77.19 703 ALA A N 1
ATOM 5187 C CA . ALA A 1 703 ? 5.308 15.561 -25.972 1.00 77.19 703 ALA A CA 1
ATOM 5188 C C . ALA A 1 703 ? 4.838 15.984 -24.577 1.00 77.19 703 ALA A C 1
ATOM 5190 O O . ALA A 1 703 ? 4.696 17.178 -24.307 1.00 77.19 703 ALA A O 1
ATOM 5191 N N . ILE A 1 704 ? 4.653 15.041 -23.651 1.00 75.50 704 ILE A N 1
ATOM 5192 C CA . ILE A 1 704 ? 4.339 15.352 -22.251 1.00 75.50 704 ILE A CA 1
ATOM 5193 C C . ILE A 1 704 ? 5.442 16.227 -21.653 1.00 75.50 704 ILE A C 1
ATOM 5195 O O . ILE A 1 704 ? 5.138 17.295 -21.117 1.00 75.50 704 ILE A O 1
ATOM 5199 N N . ALA A 1 705 ? 6.706 15.812 -21.770 1.00 78.50 705 ALA A N 1
ATOM 5200 C CA . ALA A 1 705 ? 7.856 16.542 -21.241 1.00 78.50 705 ALA A CA 1
ATOM 5201 C C . ALA A 1 705 ? 7.928 17.973 -21.799 1.00 78.50 705 ALA A C 1
ATOM 5203 O O . ALA A 1 705 ? 8.029 18.937 -21.032 1.00 78.50 705 ALA A O 1
ATOM 5204 N N . ALA A 1 706 ? 7.767 18.127 -23.114 1.00 81.94 706 ALA A N 1
ATOM 5205 C CA . ALA A 1 706 ? 7.728 19.425 -23.776 1.00 81.94 706 ALA A CA 1
ATOM 5206 C C . ALA A 1 706 ? 6.557 20.295 -23.273 1.00 81.94 706 ALA A C 1
ATOM 5208 O O . ALA A 1 706 ? 6.736 21.477 -22.970 1.00 81.94 706 ALA A O 1
ATOM 5209 N N . GLY A 1 707 ? 5.372 19.709 -23.076 1.00 79.44 707 GLY A N 1
ATOM 5210 C CA . GLY A 1 707 ? 4.215 20.391 -22.490 1.00 79.44 707 GLY A CA 1
ATOM 5211 C C . GLY A 1 707 ? 4.446 20.889 -21.062 1.00 79.44 707 GLY A C 1
ATOM 5212 O O . GLY A 1 707 ? 4.059 22.014 -20.727 1.00 79.44 707 GLY A O 1
ATOM 5213 N N . TRP A 1 708 ? 5.121 20.098 -20.223 1.00 79.31 708 TRP A N 1
ATOM 5214 C CA . TRP A 1 708 ? 5.529 20.516 -18.878 1.00 79.31 708 TRP A CA 1
ATOM 5215 C C . TRP A 1 708 ? 6.532 21.667 -18.909 1.00 79.31 708 TRP A C 1
ATOM 5217 O O . TRP A 1 708 ? 6.366 22.628 -18.153 1.00 79.31 708 TRP A O 1
ATOM 5227 N N . ALA A 1 709 ? 7.523 21.612 -19.801 1.00 81.81 709 ALA A N 1
ATOM 5228 C CA . ALA A 1 709 ? 8.471 22.706 -19.996 1.00 81.81 709 ALA A CA 1
ATOM 5229 C C . ALA A 1 709 ? 7.742 23.998 -20.404 1.00 81.81 709 ALA A C 1
ATOM 5231 O O . ALA A 1 709 ? 7.940 25.046 -19.785 1.00 81.81 709 ALA A O 1
ATOM 5232 N N . GLY A 1 710 ? 6.805 23.910 -21.352 1.00 83.56 710 GLY A N 1
ATOM 5233 C CA . GLY A 1 710 ? 5.945 25.026 -21.747 1.00 83.56 710 GLY A CA 1
ATOM 5234 C C . GLY A 1 710 ? 5.156 25.618 -20.575 1.00 83.56 710 GLY A C 1
ATOM 5235 O O . GLY A 1 710 ? 5.153 26.835 -20.372 1.00 83.56 710 GLY A O 1
ATOM 5236 N N . LEU A 1 711 ? 4.530 24.771 -19.749 1.00 81.44 711 LEU A N 1
ATOM 5237 C CA . LEU A 1 711 ? 3.818 25.203 -18.538 1.00 81.44 711 LEU A CA 1
ATOM 5238 C C . LEU A 1 711 ? 4.740 25.925 -17.547 1.00 81.44 711 LEU A C 1
ATOM 5240 O O . LEU A 1 711 ? 4.350 26.954 -16.990 1.00 81.44 711 LEU A O 1
ATOM 5244 N N . ALA A 1 712 ? 5.944 25.398 -17.314 1.00 81.06 712 ALA A N 1
ATOM 5245 C CA . ALA A 1 712 ? 6.920 25.988 -16.403 1.00 81.06 712 ALA A CA 1
ATOM 5246 C C . ALA A 1 712 ? 7.366 27.374 -16.888 1.00 81.06 712 ALA A C 1
ATOM 5248 O O . ALA A 1 712 ? 7.299 28.344 -16.125 1.00 81.06 712 ALA A O 1
ATOM 5249 N N . VAL A 1 713 ? 7.718 27.494 -18.171 1.00 86.69 713 VAL A N 1
ATOM 5250 C CA . VAL A 1 713 ? 8.081 28.769 -18.806 1.00 86.69 713 VAL A CA 1
ATOM 5251 C C . VAL A 1 713 ? 6.927 29.763 -18.707 1.00 86.69 713 VAL A C 1
ATOM 5253 O O . VAL A 1 713 ? 7.115 30.883 -18.235 1.00 86.69 713 VAL A O 1
ATOM 5256 N N . GLY A 1 714 ? 5.701 29.364 -19.051 1.00 86.25 714 GLY A N 1
ATOM 5257 C CA . GLY A 1 714 ? 4.545 30.256 -18.953 1.00 86.25 714 GLY A CA 1
ATOM 5258 C C . GLY A 1 714 ? 4.230 30.690 -17.522 1.00 86.25 714 GLY A C 1
ATOM 5259 O O . GLY A 1 714 ? 3.810 31.828 -17.297 1.00 86.25 714 GLY A O 1
ATOM 5260 N N . ALA A 1 715 ? 4.467 29.829 -16.530 1.00 84.06 715 ALA A N 1
ATOM 5261 C CA . ALA A 1 715 ? 4.292 30.169 -15.123 1.00 84.06 715 ALA A CA 1
ATOM 5262 C C . ALA A 1 715 ? 5.347 31.179 -14.649 1.00 84.06 715 ALA A C 1
ATOM 5264 O O . ALA A 1 715 ? 5.000 32.127 -13.936 1.00 84.06 715 ALA A O 1
ATOM 5265 N N . LEU A 1 716 ? 6.604 31.014 -15.074 1.00 86.12 716 LEU A N 1
ATOM 5266 C CA . LEU A 1 716 ? 7.690 31.963 -14.824 1.00 86.12 716 LEU A CA 1
ATOM 5267 C C . LEU A 1 716 ? 7.399 33.316 -15.476 1.00 86.12 716 LEU A C 1
ATOM 5269 O O . LEU A 1 716 ? 7.385 34.327 -14.776 1.00 86.12 716 LEU A O 1
ATOM 5273 N N . LEU A 1 717 ? 7.058 33.340 -16.768 1.00 89.69 717 LEU A N 1
ATOM 5274 C CA . LEU A 1 717 ? 6.688 34.562 -17.491 1.00 89.69 717 LEU A CA 1
ATOM 5275 C C . LEU A 1 717 ? 5.524 35.288 -16.815 1.00 89.69 717 LEU A C 1
ATOM 5277 O O . LEU A 1 717 ? 5.552 36.504 -16.638 1.00 89.69 717 LEU A O 1
ATOM 5281 N N . ARG A 1 718 ? 4.514 34.545 -16.355 1.00 87.50 718 ARG A N 1
ATOM 5282 C CA . ARG A 1 718 ? 3.394 35.116 -15.604 1.00 87.50 718 ARG A CA 1
ATOM 5283 C C . ARG A 1 718 ? 3.823 35.680 -14.251 1.00 87.50 718 ARG A C 1
ATOM 5285 O O . ARG A 1 718 ? 3.267 36.689 -13.819 1.00 87.50 718 ARG A O 1
ATOM 5292 N N . ARG A 1 719 ? 4.766 35.037 -13.557 1.00 89.56 719 ARG A N 1
ATOM 5293 C CA . ARG A 1 719 ? 5.325 35.538 -12.293 1.00 89.56 719 ARG A CA 1
ATOM 5294 C C . ARG A 1 719 ? 6.087 36.841 -12.523 1.00 89.56 719 ARG A C 1
ATOM 5296 O O . ARG A 1 719 ? 5.830 37.794 -11.797 1.00 89.56 719 ARG A O 1
ATOM 5303 N N . PHE A 1 720 ? 6.924 36.911 -13.557 1.00 89.81 720 PHE A N 1
ATOM 5304 C CA . PHE A 1 720 ? 7.620 38.140 -13.950 1.00 89.81 720 PHE A CA 1
ATOM 5305 C C . PHE A 1 720 ? 6.645 39.254 -14.339 1.00 89.81 720 PHE A C 1
ATOM 5307 O O . PHE A 1 720 ? 6.752 40.365 -13.830 1.00 89.81 720 PHE A O 1
ATOM 5314 N N . ALA A 1 721 ? 5.621 38.944 -15.138 1.00 87.19 721 ALA A N 1
ATOM 5315 C CA . ALA A 1 721 ? 4.591 39.908 -15.524 1.00 87.19 721 ALA A CA 1
ATOM 5316 C C . ALA A 1 721 ? 3.790 40.470 -14.333 1.00 87.19 721 ALA A C 1
ATOM 5318 O O . ALA A 1 721 ? 3.252 41.567 -14.432 1.00 87.19 721 ALA A O 1
ATOM 5319 N N . ARG A 1 722 ? 3.689 39.729 -13.219 1.00 88.44 722 ARG A N 1
ATOM 5320 C CA . ARG A 1 722 ? 3.063 40.201 -11.970 1.00 88.44 722 ARG A CA 1
ATOM 5321 C C . ARG A 1 722 ? 4.016 40.968 -11.059 1.00 88.44 722 ARG A C 1
ATOM 5323 O O . ARG A 1 722 ? 3.544 41.756 -10.251 1.00 88.44 722 ARG A O 1
ATOM 5330 N N . ALA A 1 723 ? 5.309 40.666 -11.128 1.00 88.94 723 ALA A N 1
ATOM 5331 C CA . ALA A 1 723 ? 6.335 41.325 -10.329 1.00 88.94 723 ALA A CA 1
ATOM 5332 C C . ALA A 1 723 ? 6.742 42.681 -10.922 1.00 88.94 723 ALA A C 1
ATOM 5334 O O . ALA A 1 723 ? 7.221 43.541 -10.190 1.00 88.94 723 ALA A O 1
ATOM 5335 N N . ALA A 1 724 ? 6.540 42.881 -12.228 1.00 84.94 724 ALA A N 1
ATOM 5336 C CA . ALA A 1 724 ? 6.746 44.174 -12.860 1.00 84.94 724 ALA A CA 1
ATOM 5337 C C . ALA A 1 724 ? 5.795 45.222 -12.234 1.00 84.94 724 ALA A C 1
ATOM 5339 O O . ALA A 1 724 ? 4.581 44.987 -12.229 1.00 84.94 724 ALA A O 1
ATOM 5340 N N . PRO A 1 725 ? 6.311 46.353 -11.705 1.00 83.12 725 PRO A N 1
ATOM 5341 C CA . PRO A 1 725 ? 5.481 47.423 -11.155 1.00 83.12 725 PRO A CA 1
ATOM 5342 C C . PRO A 1 725 ? 4.520 47.884 -12.241 1.00 83.12 725 PRO A C 1
ATOM 5344 O O . PRO A 1 725 ? 4.966 48.089 -13.366 1.00 83.12 725 PRO A O 1
ATOM 5347 N N . ALA A 1 726 ? 3.224 47.975 -11.924 1.00 67.31 726 ALA A N 1
ATOM 5348 C CA . ALA A 1 726 ? 2.184 48.345 -12.876 1.00 67.31 726 ALA A CA 1
ATOM 5349 C C . ALA A 1 726 ? 2.513 49.723 -13.463 1.00 67.31 726 ALA A C 1
ATOM 5351 O O . ALA A 1 726 ? 2.316 50.724 -12.778 1.00 67.31 726 ALA A O 1
ATOM 5352 N N . PRO A 1 727 ? 3.034 49.812 -14.697 1.00 63.91 727 PRO A N 1
ATOM 5353 C CA . PRO A 1 727 ? 3.145 51.101 -15.345 1.00 63.91 727 PRO A CA 1
ATOM 5354 C C . PRO A 1 727 ? 1.729 51.437 -15.829 1.00 63.91 727 PRO A C 1
ATOM 5356 O O . PRO A 1 727 ? 0.974 50.513 -16.157 1.00 63.91 727 PRO A O 1
ATOM 5359 N N . ASP A 1 728 ? 1.367 52.718 -15.897 1.00 71.69 728 ASP A N 1
ATOM 5360 C CA . ASP A 1 728 ? 0.118 53.206 -16.503 1.00 71.69 728 ASP A CA 1
ATOM 5361 C C . ASP A 1 728 ? 0.060 52.834 -17.994 1.00 71.69 728 ASP A C 1
ATOM 5363 O O . ASP A 1 728 ? 0.290 53.639 -18.895 1.00 71.69 728 ASP A O 1
ATOM 5367 N N . ARG A 1 729 ? -0.151 51.548 -18.288 1.00 54.75 729 ARG A N 1
ATOM 5368 C CA . ARG A 1 729 ? -0.051 51.003 -19.635 1.00 54.75 729 ARG A CA 1
ATOM 5369 C C . ARG A 1 729 ? -1.425 51.006 -20.292 1.00 54.75 729 ARG A C 1
ATOM 5371 O O . ARG A 1 729 ? -2.354 50.380 -19.767 1.00 54.75 729 ARG A O 1
ATOM 5378 N N . PRO A 1 730 ? -1.546 51.606 -21.489 1.00 61.12 730 PRO A N 1
ATOM 5379 C CA . PRO A 1 730 ? -2.769 51.553 -22.272 1.00 61.12 730 PRO A CA 1
ATOM 5380 C C . PRO A 1 730 ? -3.144 50.096 -22.579 1.00 61.12 730 PRO A C 1
ATOM 5382 O O . PRO A 1 730 ? -2.286 49.218 -22.733 1.00 61.12 730 PRO A O 1
ATOM 5385 N N . HIS A 1 731 ? -4.447 49.829 -22.676 1.00 62.97 731 HIS A N 1
ATOM 5386 C CA . HIS A 1 731 ? -5.067 48.500 -22.795 1.00 62.97 731 HIS A CA 1
ATOM 5387 C C . HIS A 1 731 ? -4.576 47.611 -23.973 1.00 62.97 731 HIS A C 1
ATOM 5389 O O . HIS A 1 731 ? -4.976 46.450 -24.071 1.00 62.97 731 HIS A O 1
ATOM 5395 N N . GLY A 1 732 ? -3.679 48.091 -24.846 1.00 60.62 732 GLY A N 1
ATOM 5396 C CA . GLY A 1 732 ? -3.156 47.365 -26.013 1.00 60.62 732 GLY A CA 1
ATOM 5397 C C . GLY A 1 732 ? -2.108 46.275 -25.730 1.00 60.62 732 GLY A C 1
ATOM 5398 O O . GLY A 1 732 ? -2.005 45.313 -26.492 1.00 60.62 732 GLY A O 1
ATOM 5399 N N . SER A 1 733 ? -1.364 46.342 -24.620 1.00 55.38 733 SER A N 1
ATOM 5400 C CA . SER A 1 733 ? -0.207 45.450 -24.370 1.00 55.38 733 SER A CA 1
ATOM 5401 C C . SER A 1 733 ? -0.559 43.961 -24.202 1.00 55.38 733 SER A C 1
ATOM 5403 O O . SER A 1 733 ? 0.227 43.085 -24.566 1.00 55.38 733 SER A O 1
ATOM 5405 N N . ARG A 1 734 ? -1.773 43.638 -23.732 1.00 60.25 734 ARG A N 1
ATOM 5406 C CA . ARG A 1 734 ? -2.248 42.243 -23.634 1.00 60.25 734 ARG A CA 1
ATOM 5407 C C . ARG A 1 734 ? -2.531 41.605 -24.996 1.00 60.25 734 ARG A C 1
ATOM 5409 O O . ARG A 1 734 ? -2.383 40.392 -25.125 1.00 60.25 734 ARG A O 1
ATOM 5416 N N . ARG A 1 735 ? -2.920 42.395 -26.003 1.00 62.72 735 ARG A N 1
ATOM 5417 C CA . ARG A 1 735 ? -3.155 41.899 -27.371 1.00 62.72 735 ARG A CA 1
ATOM 5418 C C . ARG A 1 735 ? -1.841 41.629 -28.100 1.00 62.72 735 ARG A C 1
ATOM 5420 O O . ARG A 1 735 ? -1.756 40.651 -28.827 1.00 62.72 735 ARG A O 1
ATOM 5427 N N . LEU A 1 736 ? -0.811 42.427 -27.827 1.00 58.19 736 LEU A N 1
ATOM 5428 C CA . LEU A 1 736 ? 0.523 42.278 -28.414 1.00 58.19 736 LEU A CA 1
ATOM 5429 C C . LEU A 1 736 ? 1.238 41.010 -27.929 1.00 58.19 736 LEU A C 1
ATOM 5431 O O . LEU A 1 736 ? 1.786 40.272 -28.740 1.00 58.19 736 LEU A O 1
ATOM 5435 N N . LEU A 1 737 ? 1.145 40.692 -26.632 1.00 58.09 737 LEU A N 1
ATOM 5436 C CA . LEU A 1 737 ? 1.689 39.442 -26.088 1.00 58.09 737 LEU A CA 1
ATOM 5437 C C . LEU A 1 737 ? 0.942 38.208 -26.628 1.00 58.09 737 LEU A C 1
ATOM 5439 O O . LEU A 1 737 ? 1.556 37.192 -26.932 1.00 58.09 737 LEU A O 1
ATOM 5443 N N . ALA A 1 738 ? -0.386 38.300 -26.772 1.00 57.25 738 ALA A N 1
ATOM 5444 C CA . ALA A 1 738 ? -1.187 37.238 -27.378 1.00 57.25 738 ALA A CA 1
ATOM 5445 C C . ALA A 1 738 ? -0.872 37.059 -28.873 1.00 57.25 738 ALA A C 1
ATOM 5447 O O . ALA A 1 738 ? -0.822 35.924 -29.339 1.00 57.25 738 ALA A O 1
ATOM 5448 N N . GLY A 1 739 ? -0.620 38.162 -29.586 1.00 59.06 739 GLY A N 1
ATOM 5449 C CA . GLY A 1 739 ? -0.145 38.172 -30.966 1.00 59.06 739 GLY A CA 1
ATOM 5450 C C . GLY A 1 739 ? 1.202 37.473 -31.091 1.00 59.06 739 GLY A C 1
ATOM 5451 O O . GLY A 1 739 ? 1.282 36.478 -31.789 1.00 59.06 739 GLY A O 1
ATOM 5452 N N . LEU A 1 740 ? 2.212 37.894 -30.326 1.00 55.00 740 LEU A N 1
ATOM 5453 C CA . LEU A 1 740 ? 3.558 37.302 -30.331 1.00 55.00 740 LEU A CA 1
ATOM 5454 C C . LEU A 1 740 ? 3.566 35.791 -30.072 1.00 55.00 740 LEU A C 1
ATOM 5456 O O . LEU A 1 740 ? 4.277 35.064 -30.755 1.00 55.00 740 LEU A O 1
ATOM 5460 N N . VAL A 1 741 ? 2.752 35.299 -29.134 1.00 55.50 741 VAL A N 1
ATOM 5461 C CA . VAL A 1 741 ? 2.651 33.853 -28.867 1.00 55.50 741 VAL A CA 1
ATOM 5462 C C . VAL A 1 741 ? 2.002 33.105 -30.038 1.00 55.50 741 VAL A C 1
ATOM 5464 O O . VAL A 1 741 ? 2.444 32.006 -30.373 1.00 55.50 741 VAL A O 1
ATOM 5467 N N . LEU A 1 742 ? 0.985 33.689 -30.684 1.00 55.38 742 LEU A N 1
ATOM 5468 C CA . LEU A 1 742 ? 0.371 33.107 -31.882 1.00 55.38 742 LEU A CA 1
ATOM 5469 C C . LEU A 1 742 ? 1.348 33.113 -33.063 1.00 55.38 742 LEU A C 1
ATOM 5471 O O . LEU A 1 742 ? 1.475 32.103 -33.751 1.00 55.38 742 LEU A O 1
ATOM 5475 N N . THR A 1 743 ? 2.063 34.221 -33.263 1.00 53.25 743 THR A N 1
ATOM 5476 C CA . THR A 1 743 ? 3.036 34.376 -34.343 1.00 53.25 743 THR A CA 1
ATOM 5477 C C . THR A 1 743 ? 4.202 33.420 -34.154 1.00 53.25 743 THR A C 1
ATOM 5479 O O . THR A 1 743 ? 4.543 32.748 -35.111 1.00 53.25 743 THR A O 1
ATOM 5482 N N . CYS A 1 744 ? 4.740 33.263 -32.937 1.00 50.56 744 CYS A N 1
ATOM 5483 C CA . CYS A 1 744 ? 5.773 32.267 -32.644 1.00 50.56 744 CYS A CA 1
ATOM 5484 C C . CYS A 1 744 ? 5.298 30.835 -32.921 1.00 50.56 744 CYS A C 1
ATOM 5486 O O . CYS A 1 744 ? 6.047 30.054 -33.494 1.00 50.56 744 CYS A O 1
ATOM 5488 N N . GLY A 1 745 ? 4.062 30.467 -32.566 1.00 49.50 745 GLY A N 1
ATOM 5489 C CA . GLY A 1 745 ? 3.531 29.136 -32.887 1.00 49.50 745 GLY A CA 1
ATOM 5490 C C . GLY A 1 745 ? 3.446 28.890 -34.398 1.00 49.50 745 GLY A C 1
ATOM 5491 O O . GLY A 1 745 ? 3.906 27.860 -34.892 1.00 49.50 745 GLY A O 1
ATOM 5492 N N . VAL A 1 746 ? 2.920 29.865 -35.144 1.00 51.72 746 VAL A N 1
ATOM 5493 C CA . VAL A 1 746 ? 2.797 29.793 -36.608 1.00 51.72 746 VAL A CA 1
ATOM 5494 C C . VAL A 1 746 ? 4.168 29.801 -37.283 1.00 51.72 746 VAL A C 1
ATOM 5496 O O . VAL A 1 746 ? 4.395 28.983 -38.169 1.00 51.72 746 VAL A O 1
ATOM 5499 N N . THR A 1 747 ? 5.108 30.641 -36.842 1.00 48.22 747 THR A N 1
ATOM 5500 C CA . THR A 1 747 ? 6.462 30.673 -37.405 1.00 48.22 747 THR A CA 1
ATOM 5501 C C . THR A 1 747 ? 7.239 29.415 -37.076 1.00 48.22 747 THR A C 1
ATOM 5503 O O . THR A 1 747 ? 7.881 28.906 -37.968 1.00 48.22 747 THR A O 1
ATOM 5506 N N . THR A 1 748 ? 7.131 28.825 -35.884 1.00 49.31 748 THR A N 1
ATOM 5507 C CA . THR A 1 748 ? 7.826 27.549 -35.601 1.00 49.31 748 THR A CA 1
ATOM 5508 C C . THR A 1 748 ? 7.327 26.428 -36.522 1.00 49.31 748 THR A C 1
ATOM 5510 O O . THR A 1 748 ? 8.116 25.634 -37.027 1.00 49.31 748 THR A O 1
ATOM 5513 N N . THR A 1 749 ? 6.020 26.411 -36.806 1.00 46.94 749 THR A N 1
ATOM 5514 C CA . THR A 1 749 ? 5.399 25.447 -37.731 1.00 46.94 749 THR A CA 1
ATOM 5515 C C . THR A 1 749 ? 5.819 25.714 -39.183 1.00 46.94 749 THR A C 1
ATOM 5517 O O . THR A 1 749 ? 6.139 24.784 -39.920 1.00 46.94 749 THR A O 1
ATOM 5520 N N . ALA A 1 750 ? 5.882 26.985 -39.587 1.00 44.97 750 ALA A N 1
ATOM 5521 C CA . ALA A 1 750 ? 6.322 27.398 -40.917 1.00 44.97 750 ALA A CA 1
ATOM 5522 C C . ALA A 1 750 ? 7.830 27.177 -41.132 1.00 44.97 750 ALA A C 1
ATOM 5524 O O . ALA A 1 750 ? 8.223 26.695 -42.184 1.00 44.97 750 ALA A O 1
ATOM 5525 N N . THR A 1 751 ? 8.673 27.445 -40.134 1.00 45.06 751 THR A N 1
ATOM 5526 C CA . THR A 1 751 ? 10.120 27.194 -40.168 1.00 45.06 751 THR A CA 1
ATOM 5527 C C . THR A 1 751 ? 10.415 25.698 -40.230 1.00 45.06 751 THR A C 1
ATOM 5529 O O . THR A 1 751 ? 11.314 25.302 -40.961 1.00 45.06 751 THR A O 1
ATOM 5532 N N . ALA A 1 752 ? 9.629 24.851 -39.554 1.00 44.31 752 ALA A N 1
ATOM 5533 C CA . ALA A 1 752 ? 9.709 23.401 -39.731 1.00 44.31 752 ALA A CA 1
ATOM 5534 C C . ALA A 1 752 ? 9.362 22.980 -41.174 1.00 44.31 752 ALA A C 1
ATOM 5536 O O . ALA A 1 752 ? 10.052 22.143 -41.743 1.00 44.31 752 ALA A O 1
ATOM 5537 N N . CYS A 1 753 ? 8.361 23.613 -41.799 1.00 42.19 753 CYS A N 1
ATOM 5538 C CA . CYS A 1 753 ? 8.013 23.375 -43.207 1.00 42.19 753 CYS A CA 1
ATOM 5539 C C . CYS A 1 753 ? 9.080 23.893 -44.193 1.00 42.19 753 CYS A C 1
ATOM 5541 O O . CYS A 1 753 ? 9.327 23.255 -45.210 1.00 42.19 753 CYS A O 1
ATOM 5543 N N . VAL A 1 754 ? 9.735 25.022 -43.901 1.00 42.34 754 VAL A N 1
ATOM 5544 C CA . VAL A 1 754 ? 10.817 25.581 -44.736 1.00 42.34 754 VAL A CA 1
ATOM 5545 C C . VAL A 1 754 ? 12.101 24.758 -44.609 1.00 42.34 754 VAL A C 1
ATOM 5547 O O . VAL A 1 754 ? 12.759 24.504 -45.610 1.00 42.34 754 VAL A O 1
ATOM 5550 N N . LEU A 1 755 ? 12.435 24.282 -43.406 1.00 38.75 755 LEU A N 1
ATOM 5551 C CA . LEU A 1 755 ? 13.560 23.365 -43.197 1.00 38.75 755 LEU A CA 1
ATOM 5552 C C . LEU A 1 755 ? 13.333 22.014 -43.893 1.00 38.75 755 LEU A C 1
ATOM 5554 O O . LEU A 1 755 ? 14.282 21.450 -44.422 1.00 38.75 755 LEU A O 1
ATOM 5558 N N . LEU A 1 756 ? 12.086 21.534 -43.967 1.00 40.25 756 LEU A N 1
ATOM 5559 C CA . LEU A 1 756 ? 11.721 20.351 -44.759 1.00 40.25 756 LEU A CA 1
ATOM 5560 C C . LEU A 1 756 ? 11.951 20.548 -46.267 1.00 40.25 756 LEU A C 1
ATOM 5562 O O . LEU A 1 756 ? 12.359 19.604 -46.931 1.00 40.25 756 LEU A O 1
ATOM 5566 N N . GLY A 1 757 ? 11.740 21.759 -46.796 1.00 38.41 757 GLY A N 1
ATOM 5567 C CA . GLY A 1 757 ? 11.999 22.076 -48.207 1.00 38.41 757 GLY A CA 1
ATOM 5568 C C . GLY A 1 757 ? 13.476 22.310 -48.556 1.00 38.41 757 GLY A C 1
ATOM 5569 O O . GLY A 1 757 ? 13.841 22.218 -49.722 1.00 38.41 757 GLY A O 1
ATOM 5570 N N . LEU A 1 758 ? 14.323 22.607 -47.564 1.00 36.16 758 LEU A N 1
ATOM 5571 C CA . LEU A 1 758 ? 15.766 22.833 -47.746 1.00 36.16 758 LEU A CA 1
ATOM 5572 C C . LEU A 1 758 ? 16.617 21.567 -47.587 1.00 36.16 758 LEU A C 1
ATOM 5574 O O . LEU A 1 758 ? 17.771 21.585 -47.981 1.00 36.16 758 LEU A O 1
ATOM 5578 N N . VAL A 1 759 ? 16.076 20.500 -46.990 1.00 35.81 759 VAL A N 1
ATOM 5579 C CA . VAL A 1 759 ? 16.755 19.194 -46.849 1.00 35.81 759 VAL A CA 1
ATOM 5580 C C . VAL A 1 759 ? 16.410 18.247 -48.011 1.00 35.81 759 VAL A C 1
ATOM 5582 O O . VAL A 1 759 ? 17.109 17.268 -48.239 1.00 35.81 759 VAL A O 1
ATOM 5585 N N . SER A 1 760 ? 15.341 18.534 -48.760 1.00 33.41 760 SER A N 1
ATOM 5586 C CA . SER A 1 760 ? 14.978 17.833 -50.001 1.00 33.41 760 SER A CA 1
ATOM 5587 C C . SER A 1 760 ? 15.697 18.359 -51.254 1.00 33.41 760 SER A C 1
ATOM 5589 O O . SER A 1 760 ? 15.463 17.835 -52.340 1.00 33.41 760 SER A O 1
ATOM 5591 N N . ALA A 1 761 ? 16.501 19.415 -51.112 1.00 31.33 761 ALA A N 1
ATOM 5592 C CA . ALA A 1 761 ? 17.373 19.984 -52.139 1.00 31.33 761 ALA A CA 1
ATOM 5593 C C . ALA A 1 761 ? 18.827 19.744 -51.728 1.00 31.33 761 ALA A C 1
ATOM 5595 O O . ALA A 1 761 ? 19.651 19.506 -52.638 1.00 31.33 761 ALA A O 1
#

InterPro domains:
  IPR001915 Peptidase M48 [PF01435] (130-314)

Organism: NCBI:txid587534

Sequence (761 aa):
MVRFLPSDLVIRFLVLTALLTATTASVYGHLWIVTHPAAERAVADCVSLDDLERMADVSPATAAQVEGMTVVTLACVTPNATGMLGWAVAGTVLLLVTAYLLYRLLPVWIIRFRGGGLRELETGHPAIAAAVRGHAVEIGLPRMPRLWYSTAWGDSAAFGTGRRPHVRLGERTIRECTVARDAFTATVLHELAHVKNRDIRQTYLTIGFRRAFYALTVVPFLLTLGYETLVPRASTVEAQQPVAIVLLGALTLLTARSVLRARELAADTTAASASGGAVVAGWLGGGTPTGDGRRPEFLRDHPRRAGRCRNLAEPWRRLRSSPAQFFASGVAISVLSATVTPLAWQLLLASRIGGALPPIPLVVLLVALSTVLSTIALAWLVSVIAWRGVTAARDGSRVPGVARDAAAVAGLGLGVVVGEPASAVYANAGVLGVLDGVGFAGIAGAAVSVAALTVSLAALHRWARENAQAWPSARGGLFATGVTAGTVAFLPVYTTWWMMHDQAAMAAIYPWAPGTAEMMNSAYWPGPGSAWLQAVYLPLDFLSVFPGTALILMVPLLLTGVGLARSRTRAPHRWRPFGVAALLLITLPVLALMVRAAVGADPIADADPAGSLLYLMDLTVAVSAAFAAVTGLVIALRGDRFAAVTALATGSALSCLAALLCPLAALTAICGPRRALTCTGASFGEFYQVLFGYAGTEGAVKAIAAGWAGLAVGALLRRFARAAPAPDRPHGSRRLLAGLVLTCGVTTTATACVLLGLVSA

Secondary structure (DSSP, 8-state):
-GGGSPPHHHHHHHHHHHHHHHHHHHHHHHHHHHH-HHHHHHHHHHH-TTTTGGGGG--TT-HHHHHHHHHHHHHHHHHHHHHHHHHHHHHHHHHHHHHHHHHHHHHHHHHHTS-TT-EEHHHH-HHHHHHHHHHHHHTT-SSPPEEEEESS-SS-EEEEETTEEEEEEEHHHHHHHHH-HHHHHHHHHHHHHHHHTTTHHHHHHHHHHHHHHIIIIIHHHHHHHHHHHHS--SS---THHHHHHHHHHHHHHHHHHHHHHHHHHHHHHHHHHHTTTHHHHHHHHHS------S--GGG-SS--HHHHHHHHH-GGGGG---HHHHHHHHHHHHHHHHHHHHHHHHHHHTSTTTTTS-HHHHHHHHHHHHHHHHHHHHHHHHHHHHHHHHHHHHTT--PPPHHHHHHHHHHHHHHHHHHHHHSHHHHHHT--GGG---SHHHHHHHHHHHHHHHHHHHHHHHHHHHHHHH-TT--HHHHHHHHHHHHHHHHHHHHHHHHHTTSGGGT--B---HHHHHHTT-PPP-STTHHHHS-B-HHHHHHHHSTTHHHHHHHHHHHHHHHHHH-TTS-STT-HHHHHHHHHHHHHHHHHHHHHHHH-SHHHHHS-HHHHHHHHHHHHHHHHHHHHHHHHHHHHHHT-TTHHHHHHHHHHHHHHHHHHHHHHHHHHHHH-TTTTTTTT-S-HHHHHIIIIIIIIIIHHHHHHHHHHHHHHHHHHHHHHHHHS------TTHHHHHHHHHHHHHHHHHHHHHHHHHHH--

Radius of gyration: 31.14 Å; chains: 1; bounding box: 63×83×98 Å

Foldseek 3Di:
DCPQQDFPLRLLLVLLLLLLLLQQLLLQLVVLCLVCQVLVVQLCVLVDCPVVVVVVVDDPVDPVVVLVSVVSSLVSNLVVLVSSLVRSVVRSVQLQVQLVVQLQCVVVCCVPPVPPFKDFCCVVPVPLVVVLVVLLVLLPPPDDAGEIEGAVDAAWAWADALVHIYTYHYPVLVVCVPVPVLLNLLRSLLRSLCNVVSCNHSLSSLVSSLVSSCVRRVVVSVVSVVVCVVDPGPADQFPLQVVLSVVSNVLSQLSSLVSLALSSLSSLQSSCVSVVNPSSLVSLVPDDPPPPPPDDQSNDSYHDSVVSNVCSVAVLVSLDDALLSLLSSLLSLLSQLLRQLSSLVSVLSNDPVVVVDDSPVVNLVSLLVSCLVSLLSLLLVLLSSLLSLLVCVVVVHDRPDPVRNLSNLLSNLNSNLQNNSSHSNCSSVSHSALQRDPPPLSVLLSVLLSVLSSVLSVVSNVLSNLQSVLCVPDDSVSSVVSSVLSSQLCSLSVSLSNVPSRPSLSNDWAQDDPVNCVVVVAAQDPDPCSSVLVTDRPSLLSSLLDFCSLVSNLSSLVSSVVSNVPPPPDDDVLCVLVVVLVVLLVVLLVVLVVLDVLLDLPVCVPDQVRNVLVNQLSLLLVLLQLVLLLQLQVCLLVPDPVSLSNSLSSSSVSQLSSLQVRSLSVLCVNPNNVCSQPPNVDDNSVVSSVRRRVSNRVSSVSNSVSNVNSNVVNNVVNVVVVVPDDDPDPPCPVVVVVVVSVVVSVVVVVVSVVVSNVVSD

pLDDT: mean 80.41, std 14.65, range [31.33, 98.44]